Protein AF-A0A9E7KBB5-F1 (afdb_monomer_lite)

Foldseek 3Di:
DPPQFAEEEEDDPVQQVDDQDPPQLDHSVLRVLLVQLCVQLVLCVLYHYDHFFQADLVLLCVQAPSVLSVCQVPDAPVCVVVCVVLCVVQVADDQADHYPCRSSLVRRLLRLLQVLLVCLLQVVGLEYERASAPAQQDHRRHDDRNHSGNSVVSSQVSVDDAAAADEDEEDPPDPPNDQDQPPQDDDVSRLSYGGQHFHFAAELVLVLVLLLLLVVLCCVQAVDQEDEAEQAQLLDCPFPRHRYFYWLVSSLVSLLSVVVVSHRYYYYYHHTRLSLLSSLNVNVNSCSNSVHDGDQARGDGPCQVSVPDPNGSTDDTDPDDGPCDPVNSVVSSVSSSVSSVVGNYHPDDDSFNDDPDPPPDDDDPPDDDPPDDPDPQAPPLDDFAFQLLLLLLVLLLVVLVVVVVPDDDPDDDDDDDDDDDDDDDDDDDDDDDDDDDDDDDDDDDDDYDDDDDDDDDDDDDDDDDDDDDDDDDDDDDDDDDDDDDDDDDDDDDDDDDDDDDDDDDDDDDDDDDDPVPVVVVLVVVLLVVLVVLLVVQFDDAPNFTAFGFQFDDPPDPDPDDDDGNWGFNVLRSLSSLLCSLVVNSRNSVNNSVVQVVVLQDQDDLPRDGDDSRQTFRTKHWDWAADPPDNVHIHIDIGTHQQSPPDVSDHRDDDLLSVLSSLVSVLVPDDPDPVCPVVNVVSVVCNLVSLLCQQPPQKDALVVLVVLLPADAPPPDPPHPCPQRADSVLPDPCCNVLHDPAAIFGADDDHRRDGRRKHALCSGLSCLQAVSHPLRNLVRHVVSCVVCVCQALFLAAGWRIPDFQDDVRCCSNVVVDPQRYGQADSRGWHALLSLLSVCLSCLSSVNNVSSVVSLVSCSVPCVVVQNWRIAGDSRSPGRGPPTDGRGNSSSSSSSNSVSCSVPVVSSVSSGDDHDPVSVVVVVVVVVPDPPPPPDDDDDDDDDDD

Radius of gyration: 37.81 Å; chains: 1; bounding box: 93×100×118 Å

InterPro domains:
  IPR000286 Histone deacetylase HDAC [PR01270] (133-156)
  IPR000286 Histone deacetylase HDAC [PR01270] (224-234)
  IPR003084 Class I/II Histone deacetylase HDAC [PR01271] (26-43)
  IPR003084 Class I/II Histone deacetylase HDAC [PR01271] (59-77)
  IPR003084 Class I/II Histone deacetylase HDAC [PR01271] (90-107)
  IPR003084 Class I/II Histone deacetylase HDAC [PR01271] (111-131)
  IPR003084 Class I/II Histone deacetylase HDAC [PR01271] (152-168)
  IPR008928 Six-hairpin glycosidase superfamily [SSF48208] (530-896)
  IPR012341 Six-hairpin glycosidase-like superfamily [G3DSA:1.50.10.10] (630-899)
  IPR023696 Ureohydrolase domain superfamily [SSF52768] (6-343)
  IPR023801 Histone deacetylase domain [PF00850] (161-287)
  IPR024746 Glycosyl hydrolase family 100 [PF12899] (530-655)
  IPR024746 Glycosyl hydrolase family 100 [PF12899] (656-903)
  IPR024746 Glycosyl hydrolase family 100 [PTHR31916] (656-925)
  IPR037138 Histone deacetylase domain superfamily [G3DSA:3.40.800.20] (4-161)
  IPR037138 Histone deacetylase domain superfamily [G3DSA:3.40.800.20] (162-355)

pLDDT: mean 76.22, std 25.2, range [20.58, 98.56]

Organism: NCBI:txid320322

Structure (mmCIF, N/CA/C/O backbone):
data_AF-A0A9E7KBB5-F1
#
_entry.id   AF-A0A9E7KBB5-F1
#
loop_
_atom_site.group_PDB
_atom_site.id
_atom_site.type_symbol
_atom_site.label_atom_id
_atom_site.label_alt_id
_atom_site.label_comp_id
_atom_site.label_asym_id
_atom_site.label_entity_id
_atom_site.label_seq_id
_atom_site.pdbx_PDB_ins_code
_atom_site.Cartn_x
_atom_site.Cartn_y
_atom_site.Cartn_z
_atom_site.occupancy
_atom_site.B_iso_or_equiv
_atom_site.auth_seq_id
_atom_site.auth_comp_id
_atom_site.auth_asym_id
_atom_site.auth_atom_id
_atom_site.pdbx_PDB_model_num
ATOM 1 N N . MET A 1 1 ? -43.439 -5.835 3.119 1.00 37.53 1 MET A N 1
ATOM 2 C CA . MET A 1 1 ? -42.704 -5.397 4.324 1.00 37.53 1 MET A CA 1
ATOM 3 C C . MET A 1 1 ? -41.315 -4.990 3.864 1.00 37.53 1 MET A C 1
ATOM 5 O O . MET A 1 1 ? -40.821 -5.676 2.973 1.00 37.53 1 MET A O 1
ATOM 9 N N . PRO A 1 2 ? -40.725 -3.891 4.362 1.00 42.31 2 PRO A N 1
ATOM 10 C CA . PRO A 1 2 ? -39.313 -3.614 4.100 1.00 42.31 2 PRO A CA 1
ATOM 11 C C . PRO A 1 2 ? -38.462 -4.814 4.562 1.00 42.31 2 PRO A C 1
ATOM 13 O O . PRO A 1 2 ? -38.884 -5.514 5.491 1.00 42.31 2 PRO A O 1
ATOM 16 N N . PRO A 1 3 ? -37.332 -5.109 3.895 1.00 58.06 3 PRO A N 1
ATOM 17 C CA . PRO A 1 3 ? -36.433 -6.166 4.340 1.00 58.06 3 PRO A CA 1
ATOM 18 C C . PRO A 1 3 ? -35.999 -5.882 5.781 1.00 58.06 3 PRO A C 1
ATOM 20 O O . PRO A 1 3 ? -35.764 -4.735 6.155 1.00 58.06 3 PRO A O 1
ATOM 23 N N . LYS A 1 4 ? -35.976 -6.926 6.612 1.00 71.31 4 LYS A N 1
ATOM 24 C CA . LYS A 1 4 ? -35.538 -6.819 8.003 1.00 71.31 4 LYS A CA 1
ATOM 25 C C . LYS A 1 4 ? -34.036 -6.525 8.006 1.00 71.31 4 LYS A C 1
ATOM 27 O O . LYS A 1 4 ? -33.297 -7.265 7.362 1.00 71.31 4 LYS A O 1
ATOM 32 N N . GLU A 1 5 ? -33.618 -5.473 8.707 1.00 82.62 5 GLU A N 1
ATOM 33 C CA . GLU A 1 5 ? -32.204 -5.095 8.826 1.00 82.62 5 GLU A CA 1
ATOM 34 C C . GLU A 1 5 ? -31.379 -6.263 9.386 1.00 82.62 5 GLU A C 1
ATOM 36 O O . GLU A 1 5 ? -31.786 -6.939 10.341 1.00 82.62 5 GLU A O 1
ATOM 41 N N . ARG A 1 6 ? -30.214 -6.505 8.785 1.00 91.75 6 ARG A N 1
ATOM 42 C CA . ARG A 1 6 ? -29.231 -7.494 9.232 1.00 91.75 6 ARG A CA 1
ATOM 43 C C . ARG A 1 6 ? -28.315 -6.836 10.249 1.00 91.75 6 ARG A C 1
ATOM 45 O O . ARG A 1 6 ? -27.577 -5.909 9.917 1.00 91.75 6 ARG A O 1
ATOM 52 N N . ILE A 1 7 ? -28.365 -7.327 11.482 1.00 96.00 7 ILE A N 1
ATOM 53 C CA . ILE A 1 7 ? -27.642 -6.745 12.612 1.00 96.00 7 ILE A CA 1
ATOM 54 C C . ILE A 1 7 ? -26.597 -7.749 13.090 1.00 96.00 7 ILE A C 1
ATOM 56 O O . ILE A 1 7 ? -26.950 -8.873 13.447 1.00 96.00 7 ILE A O 1
ATOM 60 N N . ALA A 1 8 ? -25.330 -7.341 13.092 1.00 96.38 8 ALA A N 1
ATOM 61 C CA . ALA A 1 8 ? -24.208 -8.111 13.621 1.00 96.38 8 ALA A CA 1
ATOM 62 C C . ALA A 1 8 ? -23.787 -7.563 14.992 1.00 96.38 8 ALA A C 1
ATOM 64 O O . ALA A 1 8 ? -23.705 -6.351 15.183 1.00 96.38 8 ALA A O 1
ATOM 65 N N . TYR A 1 9 ? -23.505 -8.445 15.945 1.00 97.50 9 TYR A N 1
ATOM 66 C CA . TYR A 1 9 ? -23.116 -8.105 17.310 1.00 97.50 9 TYR A CA 1
ATOM 67 C C . TYR A 1 9 ? -21.833 -8.843 17.693 1.00 97.50 9 TYR A C 1
ATOM 69 O O . TYR A 1 9 ? -21.795 -10.071 17.676 1.00 97.50 9 TYR A O 1
ATOM 77 N N . PHE A 1 10 ? -20.791 -8.096 18.051 1.00 97.25 10 PHE A N 1
ATOM 78 C CA . PHE A 1 10 ? -19.466 -8.623 18.361 1.00 97.25 10 PHE A CA 1
ATOM 79 C C . PHE A 1 10 ? -19.230 -8.673 19.866 1.00 97.25 10 PHE A C 1
ATOM 81 O O . PHE A 1 10 ? -19.381 -7.667 20.566 1.00 97.25 10 PHE A O 1
ATOM 88 N N . TYR A 1 11 ? -18.847 -9.846 20.366 1.00 96.38 11 TYR A N 1
ATOM 89 C CA . TYR A 1 11 ? -18.532 -10.050 21.775 1.00 96.38 11 TYR A CA 1
ATOM 90 C C . TYR A 1 11 ? -17.552 -11.207 21.974 1.00 96.38 11 TYR A C 1
ATOM 92 O O . TYR A 1 11 ? -17.706 -12.276 21.388 1.00 96.38 11 TYR A O 1
ATOM 100 N N . ASP A 1 12 ? -16.576 -10.998 22.851 1.00 94.56 12 ASP A N 1
ATOM 101 C CA . ASP A 1 12 ? -15.684 -12.035 23.365 1.00 94.56 12 ASP A CA 1
ATOM 102 C C . ASP A 1 12 ? -15.813 -12.064 24.894 1.00 94.56 12 ASP A C 1
ATOM 104 O O . ASP A 1 12 ? -15.857 -11.007 25.526 1.00 94.56 12 ASP A O 1
ATOM 108 N N . GLY A 1 13 ? -15.884 -13.252 25.495 1.00 89.31 13 GLY A N 1
ATOM 109 C CA . GLY A 1 13 ? -16.026 -13.407 26.945 1.00 89.31 13 GLY A CA 1
ATOM 110 C C . GLY A 1 13 ? -14.827 -12.884 27.743 1.00 89.31 13 GLY A C 1
ATOM 111 O O . GLY A 1 13 ? -14.995 -12.442 28.883 1.00 89.31 13 GLY A O 1
ATOM 112 N N . ASP A 1 14 ? -13.637 -12.861 27.143 1.00 90.06 14 ASP A N 1
ATOM 113 C CA . ASP A 1 14 ? -12.393 -12.524 27.837 1.00 90.06 14 ASP A CA 1
ATOM 114 C C . ASP A 1 14 ? -12.280 -11.024 28.155 1.00 90.06 14 ASP A C 1
ATOM 116 O O . ASP A 1 14 ? -11.625 -10.640 29.128 1.00 90.06 14 ASP A O 1
ATOM 120 N N . VAL A 1 15 ? -12.998 -10.154 27.428 1.00 88.00 15 VAL A N 1
ATOM 121 C CA . VAL A 1 15 ? -12.936 -8.691 27.637 1.00 88.00 15 VAL A CA 1
ATOM 122 C C . VAL A 1 15 ? -13.372 -8.262 29.034 1.00 88.00 15 VAL A C 1
ATOM 124 O O . VAL A 1 15 ? -12.889 -7.254 29.544 1.00 88.00 15 VAL A O 1
ATOM 127 N N . GLY A 1 16 ? -14.285 -8.996 29.672 1.00 84.31 16 GLY A N 1
ATOM 128 C CA . GLY A 1 16 ? -14.773 -8.642 31.005 1.00 84.31 16 GLY A CA 1
ATOM 129 C C . GLY A 1 16 ? -13.904 -9.138 32.151 1.00 84.31 16 GLY A C 1
ATOM 130 O O . GLY A 1 16 ? -14.111 -8.688 33.281 1.00 84.31 16 GLY A O 1
ATOM 131 N N . ASN A 1 17 ? -12.937 -10.014 31.869 1.00 86.25 17 ASN A N 1
ATOM 132 C CA . ASN A 1 17 ? -11.980 -10.534 32.851 1.00 86.25 17 ASN A CA 1
ATOM 133 C C . ASN A 1 17 ? -10.825 -9.554 33.104 1.00 86.25 17 ASN A C 1
ATOM 135 O O . ASN A 1 17 ? -10.063 -9.705 34.059 1.00 86.25 17 ASN A O 1
ATOM 139 N N . VAL A 1 18 ? -10.716 -8.518 32.272 1.00 88.62 18 VAL A N 1
ATOM 140 C CA . VAL A 1 18 ? -9.661 -7.514 32.344 1.00 88.62 18 VAL A CA 1
ATOM 141 C C . VAL A 1 18 ? -9.863 -6.569 33.526 1.00 88.62 18 VAL A C 1
ATOM 143 O O . VAL A 1 18 ? -10.931 -5.982 33.730 1.00 88.62 18 VAL A O 1
ATOM 146 N N . TYR A 1 19 ? -8.786 -6.363 34.284 1.00 90.75 19 TYR A N 1
ATOM 147 C CA . TYR A 1 19 ? -8.773 -5.520 35.470 1.00 90.75 19 TYR A CA 1
ATOM 148 C C . TYR A 1 19 ? -7.683 -4.448 35.388 1.00 90.75 19 TYR A C 1
ATOM 150 O O . TYR A 1 19 ? -6.504 -4.728 35.570 1.00 90.75 19 TYR A O 1
ATOM 158 N N . PHE A 1 20 ? -8.100 -3.193 35.202 1.00 89.12 20 PHE A N 1
ATOM 159 C CA . PHE A 1 20 ? -7.201 -2.033 35.091 1.00 89.12 20 PHE A CA 1
ATOM 160 C C . PHE A 1 20 ? -6.469 -1.677 36.397 1.00 89.12 20 PHE A C 1
ATOM 162 O O . PHE A 1 20 ? -5.560 -0.858 36.389 1.00 89.12 20 PHE A O 1
ATOM 169 N N . GLY A 1 21 ? -6.871 -2.250 37.534 1.00 86.75 21 GLY A N 1
ATOM 170 C CA . GLY A 1 21 ? -6.242 -1.985 38.825 1.00 86.75 21 GLY A CA 1
ATOM 171 C C . GLY A 1 21 ? -7.197 -1.477 39.912 1.00 86.75 21 GLY A C 1
ATOM 172 O O . GLY A 1 21 ? -8.377 -1.175 39.658 1.00 86.75 21 GLY A O 1
ATOM 173 N N . PRO A 1 22 ? -6.698 -1.415 41.162 1.00 82.94 22 PRO A N 1
ATOM 174 C CA . PRO A 1 22 ? -7.456 -0.932 42.312 1.00 82.94 22 PRO A CA 1
ATOM 175 C C . PRO A 1 22 ? -7.859 0.528 42.118 1.00 82.94 22 PRO A C 1
ATOM 177 O O . PRO A 1 22 ? -7.070 1.343 41.661 1.00 82.94 22 PRO A O 1
ATOM 180 N N . ASN A 1 23 ? -9.111 0.852 42.451 1.00 83.75 23 ASN A N 1
ATOM 181 C CA . ASN A 1 23 ? -9.705 2.194 42.338 1.00 83.75 23 ASN A CA 1
ATOM 182 C C . ASN A 1 23 ? -9.757 2.812 40.923 1.00 83.75 23 ASN A C 1
ATOM 184 O O . ASN A 1 23 ? -10.373 3.861 40.764 1.00 83.75 23 ASN A O 1
ATOM 188 N N . HIS A 1 24 ? -9.215 2.152 39.892 1.00 90.88 24 HIS A N 1
ATOM 189 C CA . HIS A 1 24 ? -9.270 2.649 38.517 1.00 90.88 24 HIS A CA 1
ATOM 190 C C . HIS A 1 24 ? -10.725 2.714 38.000 1.00 90.88 24 HIS A C 1
ATOM 192 O O . HIS A 1 24 ? -11.457 1.728 38.168 1.00 90.88 24 HIS A O 1
ATOM 198 N N . PRO A 1 25 ? -11.169 3.822 37.376 1.00 89.19 25 PRO A N 1
ATOM 199 C CA . PRO A 1 25 ? -12.571 4.028 37.001 1.00 89.19 25 PRO A CA 1
ATOM 200 C C . PRO A 1 25 ? -13.024 3.152 35.826 1.00 89.19 25 PRO A C 1
ATOM 202 O O . PRO A 1 25 ? -14.161 2.682 35.828 1.00 89.19 25 PRO A O 1
ATOM 205 N N . MET A 1 26 ? -12.149 2.879 34.850 1.00 91.38 26 MET A N 1
ATOM 206 C CA . MET A 1 26 ? -12.456 1.965 33.742 1.00 91.38 26 MET A CA 1
ATOM 207 C C . MET A 1 26 ? -12.598 0.529 34.256 1.00 91.38 26 MET A C 1
ATOM 209 O O . MET A 1 26 ? -11.646 -0.038 34.797 1.00 91.38 26 MET A O 1
ATOM 213 N N . LYS A 1 27 ? -13.789 -0.056 34.079 1.00 93.56 27 LYS A N 1
ATOM 214 C CA . LYS A 1 27 ? -14.118 -1.436 34.469 1.00 93.56 27 LYS A CA 1
ATOM 215 C C . LYS A 1 27 ? -14.709 -2.200 33.274 1.00 93.56 27 LYS A C 1
ATOM 217 O O . LYS A 1 27 ? -15.924 -2.132 33.074 1.00 93.56 27 LYS A O 1
ATOM 222 N N . PRO A 1 28 ? -13.895 -2.955 32.510 1.00 93.31 28 PRO A N 1
ATOM 223 C CA . PRO A 1 28 ? -14.360 -3.753 31.369 1.00 93.31 28 PRO A CA 1
ATOM 224 C C . PRO A 1 28 ? -15.487 -4.744 31.692 1.00 93.31 28 PRO A C 1
ATOM 226 O O . PRO A 1 28 ? -16.299 -5.035 30.824 1.00 93.31 28 PRO A O 1
ATOM 229 N N . HIS A 1 29 ? -15.639 -5.159 32.955 1.00 93.75 29 HIS A N 1
ATOM 230 C CA . HIS A 1 29 ? -16.770 -5.965 33.438 1.00 93.75 29 HIS A CA 1
ATOM 231 C C . HIS A 1 29 ? -18.163 -5.434 33.029 1.00 93.75 29 HIS A C 1
ATOM 233 O O . HIS A 1 29 ? -19.099 -6.218 32.870 1.00 93.75 29 HIS A O 1
ATOM 239 N N . ARG A 1 30 ? -18.309 -4.120 32.788 1.00 94.56 30 ARG A N 1
ATOM 240 C CA . ARG A 1 30 ? -19.540 -3.526 32.229 1.00 94.56 30 ARG A CA 1
ATOM 241 C C . ARG A 1 30 ? -19.981 -4.181 30.908 1.00 94.56 30 ARG A C 1
ATOM 243 O O . ARG A 1 30 ? -21.175 -4.295 30.671 1.00 94.56 30 ARG A O 1
ATOM 250 N N . LEU A 1 31 ? -19.037 -4.675 30.102 1.00 95.81 31 LEU A N 1
ATOM 251 C CA . LEU A 1 31 ? -19.286 -5.382 28.842 1.00 95.81 31 LEU A CA 1
ATOM 252 C C . LEU A 1 31 ? -19.984 -6.729 29.070 1.00 95.81 31 LEU A C 1
ATOM 254 O O . LEU A 1 31 ? -20.963 -7.032 28.392 1.00 95.81 31 LEU A O 1
ATOM 258 N N . CYS A 1 32 ? -19.542 -7.504 30.067 1.00 94.56 32 CYS A N 1
ATOM 259 C CA . CYS A 1 32 ? -20.200 -8.759 30.446 1.00 94.56 32 CYS A CA 1
ATOM 260 C C . CYS A 1 32 ? -21.607 -8.524 30.989 1.00 94.56 32 CYS A C 1
ATOM 262 O O . CYS A 1 32 ? -22.522 -9.279 30.655 1.00 94.56 32 CYS A O 1
ATOM 264 N N . MET A 1 33 ? -21.792 -7.462 31.780 1.00 95.81 33 MET A N 1
ATOM 265 C CA . MET A 1 33 ? -23.111 -7.072 32.280 1.00 95.81 33 MET A CA 1
ATOM 266 C C . MET A 1 33 ? -24.066 -6.737 31.126 1.00 95.81 33 MET A C 1
ATOM 268 O O . MET A 1 33 ? -25.179 -7.258 31.098 1.00 95.81 33 MET A O 1
ATOM 272 N N . THR A 1 34 ? -23.630 -5.934 30.146 1.00 97.25 34 THR A N 1
ATOM 273 C CA . THR A 1 34 ? -24.419 -5.650 28.933 1.00 97.25 34 THR A CA 1
ATOM 274 C C . THR A 1 34 ? -24.750 -6.928 28.172 1.00 97.25 34 THR A C 1
ATOM 276 O O . THR A 1 34 ? -25.905 -7.139 27.808 1.00 97.25 34 THR A O 1
ATOM 279 N N . HIS A 1 35 ? -23.768 -7.805 27.950 1.00 96.94 35 HIS A N 1
ATOM 280 C CA . HIS A 1 35 ? -23.987 -9.049 27.215 1.00 96.94 35 HIS A CA 1
ATOM 281 C C . HIS A 1 35 ? -25.032 -9.947 27.896 1.00 96.94 35 HIS A C 1
ATOM 283 O O . HIS A 1 35 ? -25.939 -10.453 27.242 1.00 96.94 35 HIS A O 1
ATOM 289 N N . HIS A 1 36 ? -24.986 -10.076 29.223 1.00 96.31 36 HIS A N 1
ATOM 290 C CA . HIS A 1 36 ? -25.963 -10.878 29.966 1.00 96.31 36 HIS A CA 1
ATOM 291 C C . HIS A 1 36 ? -27.372 -10.290 29.932 1.00 96.31 36 HIS A C 1
ATOM 293 O O . HIS A 1 36 ? -28.338 -11.048 29.872 1.00 96.31 36 HIS A O 1
ATOM 299 N N . LEU A 1 37 ? -27.507 -8.962 29.916 1.00 97.31 37 LEU A N 1
ATOM 300 C CA . LEU A 1 37 ? -28.799 -8.317 29.690 1.00 97.31 37 LEU A CA 1
ATOM 301 C C . LEU A 1 37 ? -29.304 -8.558 28.261 1.00 97.31 37 LEU A C 1
ATOM 303 O O . LEU A 1 37 ? -30.464 -8.910 28.064 1.00 97.31 37 LEU A O 1
ATOM 307 N N . VAL A 1 38 ? -28.436 -8.447 27.254 1.00 97.12 38 VAL A N 1
ATOM 308 C CA . VAL A 1 38 ? -28.761 -8.786 25.858 1.00 97.12 38 VAL A CA 1
ATOM 309 C C . VAL A 1 38 ? -29.269 -10.230 25.734 1.00 97.12 38 VAL A C 1
ATOM 311 O O . VAL A 1 38 ? -30.244 -10.489 25.015 1.00 97.12 38 VAL A O 1
ATOM 314 N N . LEU A 1 39 ? -28.651 -11.168 26.456 1.00 96.19 39 LEU A N 1
ATOM 315 C CA . LEU A 1 39 ? -29.091 -12.560 26.526 1.00 96.19 39 LEU A CA 1
ATOM 316 C C . LEU A 1 39 ? -30.441 -12.703 27.243 1.00 96.19 39 LEU A C 1
ATOM 318 O O . LEU A 1 39 ? -31.354 -13.335 26.703 1.00 96.19 39 LEU A O 1
ATOM 322 N N . SER A 1 40 ? -30.594 -12.101 28.424 1.00 95.69 40 SER A N 1
ATOM 323 C CA . SER A 1 40 ? -31.774 -12.272 29.282 1.00 95.69 40 SER A CA 1
ATOM 324 C C . SER A 1 40 ? -33.036 -11.617 28.710 1.00 95.69 40 SER A C 1
ATOM 326 O O . SER A 1 40 ? -34.124 -12.183 28.812 1.00 95.69 40 SER A O 1
ATOM 328 N N . TYR A 1 41 ? -32.895 -10.497 27.997 1.00 97.00 41 TYR A N 1
ATOM 329 C CA . TYR A 1 41 ? -33.974 -9.881 27.216 1.00 97.00 41 TYR A CA 1
ATOM 330 C C . TYR A 1 41 ? -34.272 -10.608 25.894 1.00 97.00 41 TYR A C 1
ATOM 332 O O . TYR A 1 41 ? -35.206 -10.243 25.178 1.00 97.00 41 TYR A O 1
ATOM 340 N N . GLY A 1 42 ? -33.492 -11.632 25.534 1.00 95.75 42 GLY A N 1
ATOM 341 C CA . GLY A 1 42 ? -33.670 -12.381 24.291 1.00 95.75 42 GLY A CA 1
ATOM 342 C C . GLY A 1 42 ? -33.332 -11.586 23.027 1.00 95.75 42 GLY A C 1
ATOM 343 O O . GLY A 1 42 ? -33.727 -11.996 21.935 1.00 95.75 42 GLY A O 1
ATOM 344 N N . LEU A 1 43 ? -32.605 -10.469 23.154 1.00 96.19 43 LEU A N 1
ATOM 345 C CA . LEU A 1 43 ? -32.199 -9.621 22.028 1.00 96.19 43 LEU A CA 1
ATOM 346 C C . LEU A 1 43 ? -31.263 -10.360 21.073 1.00 96.19 43 LEU A C 1
ATOM 348 O O . LEU A 1 43 ? -31.375 -10.205 19.860 1.00 96.19 43 LEU A O 1
ATOM 352 N N . TYR A 1 44 ? -30.418 -11.239 21.610 1.00 94.50 44 TYR A N 1
ATOM 353 C CA . TYR A 1 44 ? -29.513 -12.085 20.833 1.00 94.50 44 TYR A CA 1
ATOM 354 C C . TYR A 1 44 ? -30.211 -12.930 19.758 1.00 94.50 44 TYR A C 1
ATOM 356 O O . TYR A 1 44 ? -29.619 -13.245 18.739 1.00 94.50 44 TYR A O 1
ATOM 364 N N . LYS A 1 45 ? -31.496 -13.263 19.942 1.00 93.94 45 LYS A N 1
ATOM 365 C CA . LYS A 1 45 ? -32.285 -14.033 18.965 1.00 93.94 45 LYS A CA 1
ATOM 366 C C . LYS A 1 45 ? -32.651 -13.222 17.718 1.00 93.94 45 LYS A C 1
ATOM 368 O O . LYS A 1 45 ? -33.228 -13.768 16.781 1.00 93.94 45 LYS A O 1
ATOM 373 N N . LYS A 1 46 ? -32.416 -11.907 17.737 1.00 94.06 46 LYS A N 1
ATOM 374 C CA . LYS A 1 46 ? -32.786 -10.965 16.673 1.00 94.06 46 LYS A CA 1
ATOM 375 C C . LYS A 1 46 ? -31.580 -10.442 15.886 1.00 94.06 46 LYS A C 1
ATOM 377 O O . LYS A 1 46 ? -31.792 -9.640 14.984 1.00 94.06 46 LYS A O 1
ATOM 382 N N . MET A 1 47 ? -30.370 -10.889 16.212 1.00 95.50 47 MET A N 1
ATOM 383 C CA . MET A 1 47 ? -29.115 -10.461 15.594 1.00 95.50 47 MET A CA 1
ATOM 384 C C . MET A 1 47 ? -28.152 -11.639 15.460 1.00 95.50 47 MET A C 1
ATOM 386 O O . MET A 1 47 ? -28.311 -12.659 16.126 1.00 95.50 47 MET A O 1
ATOM 390 N N . GLU A 1 48 ? -27.157 -11.496 14.598 1.00 94.50 48 GLU A N 1
ATOM 391 C CA . GLU A 1 48 ? -26.081 -12.469 14.442 1.00 94.50 48 GLU A CA 1
ATOM 392 C C . GLU A 1 48 ? -24.958 -12.141 15.426 1.00 94.50 48 GLU A C 1
ATOM 394 O O . GLU A 1 48 ? -24.456 -11.017 15.440 1.00 94.50 48 GLU A O 1
ATOM 399 N N . ILE A 1 49 ? -24.577 -13.105 16.264 1.00 94.50 49 ILE A N 1
ATOM 400 C CA . ILE A 1 49 ? -23.499 -12.926 17.240 1.00 94.50 49 ILE A CA 1
ATOM 401 C C . ILE A 1 49 ? -22.202 -13.470 16.659 1.00 94.50 49 ILE A C 1
ATOM 403 O O . ILE A 1 49 ? -22.161 -14.611 16.205 1.00 94.50 49 ILE A O 1
ATOM 407 N N . TYR A 1 50 ? -21.145 -12.675 16.751 1.00 93.62 50 TYR A N 1
ATOM 408 C CA . TYR A 1 50 ? -19.805 -13.037 16.325 1.00 93.62 50 TYR A CA 1
ATOM 409 C C . TYR A 1 50 ? -18.830 -12.909 17.488 1.00 93.62 50 TYR A C 1
ATOM 411 O O . TYR A 1 50 ? -18.855 -11.929 18.239 1.00 93.62 50 TYR A O 1
ATOM 419 N N . ARG A 1 51 ? -17.932 -13.887 17.599 1.00 93.06 51 ARG A N 1
ATOM 420 C CA . ARG A 1 51 ? -16.704 -13.719 18.369 1.00 93.06 51 ARG A CA 1
ATOM 421 C C . ARG A 1 51 ? -15.697 -12.991 17.469 1.00 93.06 51 ARG A C 1
ATOM 423 O O . ARG A 1 51 ? -15.440 -13.494 16.376 1.00 93.06 51 ARG A O 1
ATOM 430 N N . PRO A 1 52 ? -15.181 -11.815 17.861 1.00 91.75 52 PRO A N 1
ATOM 431 C CA . PRO A 1 52 ? -14.230 -11.080 17.035 1.00 91.75 52 PRO A CA 1
ATOM 432 C C . PRO A 1 52 ? -12.901 -11.832 16.929 1.00 91.75 52 PRO A C 1
ATOM 434 O O . PRO A 1 52 ? -12.484 -12.493 17.886 1.00 91.75 52 PRO A O 1
ATOM 437 N N . HIS A 1 53 ? -12.204 -11.697 15.799 1.00 90.38 53 HIS A N 1
ATOM 438 C CA . HIS A 1 53 ? -10.805 -12.127 15.756 1.00 90.38 53 HIS A CA 1
ATOM 439 C C . HIS A 1 53 ? -9.950 -11.229 16.663 1.00 90.38 53 HIS A C 1
ATOM 441 O O . HIS A 1 53 ? -10.282 -10.075 16.943 1.00 90.38 53 HIS A O 1
ATOM 447 N N . LYS A 1 54 ? -8.810 -11.753 17.117 1.00 94.44 54 LYS A N 1
ATOM 448 C CA . LYS A 1 54 ? -7.790 -10.944 17.790 1.00 94.44 54 LYS A CA 1
ATOM 449 C C . LYS A 1 54 ? -6.992 -10.212 16.715 1.00 94.44 54 LYS A C 1
ATOM 451 O O . LYS A 1 54 ? -6.259 -10.864 15.976 1.00 94.44 54 LYS A O 1
ATOM 456 N N . ALA A 1 55 ? -7.121 -8.886 16.641 1.00 90.38 55 ALA A N 1
ATOM 457 C CA . ALA A 1 55 ? -6.416 -8.085 15.640 1.00 90.38 55 ALA A CA 1
ATOM 458 C C . ALA A 1 55 ? -4.904 -8.351 15.669 1.00 90.38 55 ALA A C 1
ATOM 460 O O . ALA A 1 55 ? -4.270 -8.337 16.732 1.00 90.38 55 ALA A O 1
ATOM 461 N N . TYR A 1 56 ? -4.311 -8.584 14.505 1.00 85.56 56 TYR A N 1
ATOM 462 C CA . TYR A 1 56 ? -2.880 -8.830 14.380 1.00 85.56 56 TYR A CA 1
ATOM 463 C C . TYR A 1 56 ? -2.086 -7.527 14.573 1.00 85.56 56 TYR A C 1
ATOM 465 O O . TYR A 1 56 ? -2.561 -6.454 14.195 1.00 85.56 56 TYR A O 1
ATOM 473 N N . PRO A 1 57 ? -0.834 -7.579 15.074 1.00 89.12 57 PRO A N 1
ATOM 474 C CA . PRO A 1 57 ? 0.003 -6.384 15.229 1.00 89.12 57 PRO A CA 1
ATOM 475 C C . PRO A 1 57 ? 0.118 -5.533 13.952 1.00 89.12 57 PRO A C 1
ATOM 477 O O . PRO A 1 57 ? 0.143 -4.306 14.023 1.00 89.12 57 PRO A O 1
ATOM 480 N N . VAL A 1 58 ? 0.127 -6.175 12.777 1.00 80.06 58 VAL A N 1
ATOM 481 C CA . VAL A 1 58 ? 0.161 -5.496 11.471 1.00 80.06 58 VAL A CA 1
ATOM 482 C C . VAL A 1 58 ? -1.109 -4.691 11.179 1.00 80.06 58 VAL A C 1
ATOM 484 O O . VAL A 1 58 ? -1.023 -3.619 10.586 1.00 80.06 58 VAL A O 1
ATOM 487 N N . GLU A 1 59 ? -2.276 -5.161 11.625 1.00 79.19 59 GLU A N 1
ATOM 488 C CA . GLU A 1 59 ? -3.545 -4.442 11.476 1.00 79.19 59 GLU A CA 1
ATOM 489 C C . GLU A 1 59 ? -3.574 -3.222 12.397 1.00 79.19 59 GLU A C 1
ATOM 491 O O . GLU A 1 59 ? -3.918 -2.125 11.967 1.00 79.19 59 GLU A O 1
ATOM 496 N N . LEU A 1 60 ? -3.102 -3.373 13.638 1.00 88.19 60 LEU A N 1
ATOM 497 C CA . LEU A 1 60 ? -2.980 -2.259 14.585 1.00 88.19 60 LEU A CA 1
ATOM 498 C C . LEU A 1 60 ? -2.004 -1.179 14.078 1.00 88.19 60 LEU A C 1
ATOM 500 O O . LEU A 1 60 ? -2.249 0.023 14.233 1.00 88.19 60 LEU A O 1
ATOM 504 N N . ALA A 1 61 ? -0.915 -1.603 13.431 1.00 90.06 61 ALA A N 1
ATOM 505 C CA . ALA A 1 61 ? 0.119 -0.732 12.876 1.00 90.06 61 ALA A CA 1
ATOM 506 C C . ALA A 1 61 ? -0.293 0.005 11.584 1.00 90.06 61 ALA A C 1
ATOM 508 O O . ALA A 1 61 ? 0.477 0.825 11.081 1.00 90.06 61 ALA A O 1
ATOM 509 N N . GLN A 1 62 ? -1.501 -0.226 11.052 1.00 77.44 62 GLN A N 1
ATOM 510 C CA . GLN A 1 62 ? -2.021 0.578 9.937 1.00 77.44 62 GLN A CA 1
ATOM 511 C C . GLN A 1 62 ? -2.197 2.052 10.331 1.00 77.44 62 GLN A C 1
ATOM 513 O O . GLN A 1 62 ? -1.946 2.952 9.527 1.00 77.44 62 GLN A O 1
ATOM 518 N N . PHE A 1 63 ? -2.581 2.311 11.586 1.00 89.19 63 PHE A N 1
ATOM 519 C CA . PHE A 1 63 ? -2.622 3.658 12.156 1.00 89.19 63 PHE A CA 1
ATOM 520 C C . PHE A 1 63 ? -1.477 3.907 13.134 1.00 89.19 63 PHE A C 1
ATOM 522 O O . PHE A 1 63 ? -0.798 4.936 13.033 1.00 89.19 63 PHE A O 1
ATOM 529 N N . HIS A 1 64 ? -1.282 2.996 14.088 1.00 91.00 64 HIS A N 1
ATOM 530 C CA . HIS A 1 64 ? -0.318 3.176 15.165 1.00 91.00 64 HIS A CA 1
ATOM 531 C C . HIS A 1 64 ? 1.118 2.999 14.680 1.00 91.00 64 HIS A C 1
ATOM 533 O O . HIS A 1 64 ? 1.383 2.303 13.703 1.00 91.00 64 HIS A O 1
ATOM 539 N N . SER A 1 65 ? 2.077 3.633 15.353 1.00 90.50 65 SER A N 1
ATOM 540 C CA . SER A 1 65 ? 3.481 3.382 15.039 1.00 90.50 65 SER A CA 1
ATOM 541 C C . SER A 1 65 ? 3.872 1.957 15.444 1.00 90.50 65 SER A C 1
ATOM 543 O O . SER A 1 65 ? 3.504 1.480 16.516 1.00 90.50 65 SER A O 1
ATOM 545 N N . ALA A 1 66 ? 4.610 1.267 14.571 1.00 89.44 66 ALA A N 1
ATOM 546 C CA . ALA A 1 66 ? 4.973 -0.134 14.783 1.00 89.44 66 ALA A CA 1
ATOM 547 C C . ALA A 1 66 ? 5.760 -0.351 16.090 1.00 89.44 66 ALA A C 1
ATOM 549 O O . ALA A 1 66 ? 5.553 -1.349 16.771 1.00 89.44 66 ALA A O 1
ATOM 550 N N . ASP A 1 67 ? 6.597 0.617 16.484 1.00 91.81 67 ASP A N 1
ATOM 551 C CA . ASP A 1 67 ? 7.339 0.606 17.751 1.00 91.81 67 ASP A CA 1
ATOM 552 C C . ASP A 1 67 ? 6.432 0.689 18.990 1.00 91.81 67 ASP A C 1
ATOM 554 O O . ASP A 1 67 ? 6.738 0.088 20.019 1.00 91.81 67 ASP A O 1
ATOM 558 N N . TYR A 1 68 ? 5.305 1.399 18.897 1.00 95.56 68 TYR A N 1
ATOM 559 C CA . TYR A 1 68 ? 4.312 1.488 19.964 1.00 95.56 68 TYR A CA 1
ATOM 560 C C . TYR A 1 68 ? 3.503 0.190 20.091 1.00 95.56 68 TYR A C 1
ATOM 562 O O . TYR A 1 68 ? 3.318 -0.306 21.201 1.00 95.56 68 TYR A O 1
ATOM 570 N N . VAL A 1 69 ? 3.071 -0.397 18.968 1.00 94.56 69 VAL A N 1
ATOM 571 C CA . VAL A 1 69 ? 2.346 -1.683 18.961 1.00 94.56 69 VAL A CA 1
ATOM 572 C C . VAL A 1 69 ? 3.225 -2.808 19.506 1.00 94.56 69 VAL A C 1
ATOM 574 O O . VAL A 1 69 ? 2.777 -3.572 20.357 1.00 94.56 69 VAL A O 1
ATOM 577 N N . GLU A 1 70 ? 4.487 -2.871 19.079 1.00 93.25 70 GLU A N 1
ATOM 578 C CA . GLU A 1 70 ? 5.459 -3.848 19.580 1.00 93.25 70 GLU A CA 1
ATOM 579 C C . GLU A 1 70 ? 5.719 -3.672 21.082 1.00 93.25 70 GLU A C 1
ATOM 581 O O . GLU A 1 70 ? 5.792 -4.642 21.836 1.00 93.25 70 GLU A O 1
ATOM 586 N N . PHE A 1 71 ? 5.801 -2.426 21.556 1.00 95.38 71 PHE A N 1
ATOM 587 C CA . PHE A 1 71 ? 5.906 -2.152 22.985 1.00 95.38 71 PHE A CA 1
ATOM 588 C C . PHE A 1 71 ? 4.688 -2.674 23.759 1.00 95.38 71 PHE A C 1
ATOM 590 O O . PHE A 1 71 ? 4.864 -3.369 24.760 1.00 95.38 71 PHE A O 1
ATOM 597 N N . LEU A 1 72 ? 3.465 -2.400 23.288 1.00 95.38 72 LEU A N 1
ATOM 598 C CA . LEU A 1 72 ? 2.251 -2.933 23.911 1.00 95.38 72 LEU A CA 1
ATOM 599 C C . LEU A 1 72 ? 2.217 -4.467 23.887 1.00 95.38 72 LEU A C 1
ATOM 601 O O . LEU A 1 72 ? 1.697 -5.065 24.823 1.00 95.38 72 LEU A O 1
ATOM 605 N N . HIS A 1 73 ? 2.782 -5.101 22.856 1.00 93.56 73 HIS A N 1
ATOM 606 C CA . HIS A 1 73 ? 2.875 -6.558 22.751 1.00 93.56 73 HIS A CA 1
ATOM 607 C C . HIS A 1 73 ? 3.817 -7.169 23.800 1.00 93.56 73 HIS A C 1
ATOM 609 O O . HIS A 1 73 ? 3.557 -8.250 24.323 1.00 93.56 73 HIS A O 1
ATOM 615 N N . ARG A 1 74 ? 4.902 -6.464 24.142 1.00 92.12 74 ARG A N 1
ATOM 616 C CA . ARG A 1 74 ? 5.948 -6.937 25.067 1.00 92.12 74 ARG A CA 1
ATOM 617 C C . ARG A 1 74 ? 5.719 -6.552 26.530 1.00 92.12 74 ARG A C 1
ATOM 619 O O . ARG A 1 74 ? 6.305 -7.168 27.430 1.00 92.12 74 ARG A O 1
ATOM 626 N N . ILE A 1 75 ? 4.953 -5.493 26.785 1.00 93.56 75 ILE A N 1
ATOM 627 C CA . ILE A 1 75 ? 4.772 -4.950 28.131 1.00 93.56 75 ILE A CA 1
ATOM 628 C C . ILE A 1 75 ? 3.846 -5.845 28.962 1.00 93.56 75 ILE A C 1
ATOM 630 O O . ILE A 1 75 ? 2.756 -6.225 28.547 1.00 93.56 75 ILE A O 1
ATOM 634 N N . SER A 1 76 ? 4.281 -6.166 30.177 1.00 93.31 76 SER A N 1
ATOM 635 C CA . SER A 1 76 ? 3.500 -6.903 31.171 1.00 93.31 76 SER A CA 1
ATOM 636 C C . SER A 1 76 ? 3.758 -6.320 32.560 1.00 93.31 76 SER A C 1
ATOM 638 O O . SER A 1 76 ? 4.782 -5.651 32.759 1.00 93.31 76 SER A O 1
ATOM 640 N N . PRO A 1 77 ? 2.904 -6.599 33.559 1.00 92.56 77 PRO A N 1
ATOM 641 C CA . PRO A 1 77 ? 3.154 -6.160 34.929 1.00 92.56 77 PRO A CA 1
ATOM 642 C C . PRO A 1 77 ? 4.517 -6.613 35.472 1.00 92.56 77 PRO A C 1
ATOM 644 O O . PRO A 1 77 ? 5.149 -5.877 36.231 1.00 92.56 77 PRO A O 1
ATOM 647 N N . ASN A 1 78 ? 5.000 -7.781 35.035 1.00 92.31 78 ASN A N 1
ATOM 648 C CA . ASN A 1 78 ? 6.294 -8.335 35.433 1.00 92.31 78 ASN A CA 1
ATOM 649 C C . ASN A 1 78 ? 7.473 -7.636 34.754 1.00 92.31 78 ASN A C 1
ATOM 651 O O . ASN A 1 78 ? 8.537 -7.518 35.354 1.00 92.31 78 ASN A O 1
ATOM 655 N N . THR A 1 79 ? 7.302 -7.154 33.524 1.00 91.44 79 THR A N 1
ATOM 656 C CA . THR A 1 79 ? 8.382 -6.548 32.734 1.00 91.44 79 THR A CA 1
ATOM 657 C C . THR A 1 79 ? 8.400 -5.022 32.796 1.00 91.44 79 THR A C 1
ATOM 659 O O . THR A 1 79 ? 9.409 -4.428 32.434 1.00 91.44 79 THR A O 1
ATOM 662 N N . GLN A 1 80 ? 7.352 -4.371 33.316 1.00 90.56 80 GLN A N 1
ATOM 663 C CA . GLN A 1 80 ? 7.209 -2.905 33.304 1.00 90.56 80 GLN A CA 1
ATOM 664 C C . GLN A 1 80 ? 8.395 -2.143 33.917 1.00 90.56 80 GLN A C 1
ATOM 666 O O . GLN A 1 80 ? 8.786 -1.093 33.419 1.00 90.56 80 GLN A O 1
ATOM 671 N N . HIS A 1 81 ? 9.028 -2.698 34.954 1.00 90.12 81 HIS A N 1
ATOM 672 C CA . HIS A 1 81 ? 10.183 -2.085 35.614 1.00 90.12 81 HIS A CA 1
ATOM 673 C C . HIS A 1 81 ? 11.432 -2.000 34.714 1.00 90.12 81 HIS A C 1
ATOM 675 O O . HIS A 1 81 ? 12.341 -1.228 35.011 1.00 90.12 81 HIS A O 1
ATOM 681 N N . LEU A 1 82 ? 11.478 -2.779 33.628 1.00 90.81 82 LEU A N 1
ATOM 682 C CA . LEU A 1 82 ? 12.561 -2.785 32.642 1.00 90.81 82 LEU A CA 1
ATOM 683 C C . LEU A 1 82 ? 12.386 -1.716 31.551 1.00 90.81 82 LEU A C 1
ATOM 685 O O . LEU A 1 82 ? 13.332 -1.469 30.812 1.00 90.81 82 LEU A O 1
ATOM 689 N N . PHE A 1 83 ? 11.209 -1.088 31.456 1.00 91.62 83 PHE A N 1
ATOM 690 C CA . PHE A 1 83 ? 10.817 -0.199 30.354 1.00 91.62 83 PHE A CA 1
ATOM 691 C C . PHE A 1 83 ? 10.420 1.204 30.840 1.00 91.62 83 PHE A C 1
ATOM 693 O O . PHE A 1 83 ? 9.444 1.786 30.371 1.00 91.62 83 PHE A O 1
ATOM 700 N N . ALA A 1 84 ? 11.129 1.743 31.838 1.00 90.25 84 ALA A N 1
ATOM 701 C CA . ALA A 1 84 ? 10.764 3.015 32.471 1.00 90.25 84 ALA A CA 1
ATOM 702 C C . ALA A 1 84 ? 10.714 4.196 31.479 1.00 90.25 84 ALA A C 1
ATOM 704 O O . ALA A 1 84 ? 9.799 5.019 31.550 1.00 90.25 84 ALA A O 1
ATOM 705 N N . ASP A 1 85 ? 11.660 4.253 30.536 1.00 90.00 85 ASP A N 1
ATOM 706 C CA . ASP A 1 85 ? 11.725 5.314 29.527 1.00 90.00 85 ASP A CA 1
ATOM 707 C C . ASP A 1 85 ? 10.587 5.179 28.502 1.00 90.00 85 ASP A C 1
ATOM 709 O O . ASP A 1 85 ? 9.945 6.170 28.144 1.00 90.00 85 ASP A O 1
ATOM 713 N N . GLU A 1 86 ? 10.284 3.958 28.051 1.00 92.44 86 GLU A N 1
ATOM 714 C CA . GLU A 1 86 ? 9.188 3.694 27.116 1.00 92.44 86 GLU A CA 1
ATOM 715 C C . GLU A 1 86 ? 7.808 3.898 27.745 1.00 92.44 86 GLU A C 1
ATOM 717 O O . GLU A 1 86 ? 6.925 4.437 27.081 1.00 92.44 86 GLU A O 1
ATOM 722 N N . LEU A 1 87 ? 7.620 3.543 29.021 1.00 92.19 87 LEU A N 1
ATOM 723 C CA . LEU A 1 87 ? 6.387 3.825 29.766 1.00 92.19 87 LEU A CA 1
ATOM 724 C C . LEU A 1 87 ? 6.090 5.329 29.773 1.00 92.19 87 LEU A C 1
ATOM 726 O O . LEU A 1 87 ? 4.981 5.742 29.432 1.00 92.19 87 LEU A O 1
ATOM 730 N N . ALA A 1 88 ? 7.098 6.153 30.075 1.00 91.00 88 ALA A N 1
ATOM 731 C CA . ALA A 1 88 ? 6.966 7.606 30.032 1.00 91.00 88 ALA A CA 1
ATOM 732 C C . ALA A 1 88 ? 6.726 8.120 28.602 1.00 91.00 88 ALA A C 1
ATOM 734 O O . ALA A 1 88 ? 5.846 8.952 28.382 1.00 91.00 88 ALA A O 1
ATOM 735 N N . ARG A 1 89 ? 7.471 7.604 27.615 1.00 91.31 89 ARG A N 1
ATOM 736 C CA . ARG A 1 89 ? 7.355 8.000 26.200 1.00 91.31 89 ARG A CA 1
ATOM 737 C C . ARG A 1 89 ? 5.975 7.706 25.618 1.00 91.31 89 ARG A C 1
ATOM 739 O O . ARG A 1 89 ? 5.429 8.540 24.901 1.00 91.31 89 ARG A O 1
ATOM 746 N N . TYR A 1 90 ? 5.438 6.523 25.894 1.00 95.00 90 TYR A N 1
ATOM 747 C CA . TYR A 1 90 ? 4.163 6.050 25.359 1.00 95.00 90 TYR A CA 1
ATOM 748 C C . TYR A 1 90 ? 2.972 6.362 26.267 1.00 95.00 90 TYR A C 1
ATOM 750 O O . TYR A 1 90 ? 1.847 5.990 25.934 1.00 95.00 90 TYR A O 1
ATOM 758 N N . ASN A 1 91 ? 3.208 7.091 27.363 1.00 93.94 91 ASN A N 1
ATOM 759 C CA . ASN A 1 91 ? 2.202 7.552 28.315 1.00 93.94 91 ASN A CA 1
ATOM 760 C C . ASN A 1 91 ? 1.413 6.404 28.978 1.00 93.94 91 ASN A C 1
ATOM 762 O O . ASN A 1 91 ? 0.195 6.475 29.138 1.00 93.94 91 ASN A O 1
ATOM 766 N N . LEU A 1 92 ? 2.117 5.336 29.366 1.00 93.06 92 LEU A N 1
ATOM 767 C CA . LEU A 1 92 ? 1.585 4.283 30.231 1.00 93.06 92 LEU A CA 1
ATOM 768 C C . LEU A 1 92 ? 2.013 4.566 31.673 1.00 93.06 92 LEU A C 1
ATOM 770 O O . LEU A 1 92 ? 3.197 4.681 31.982 1.00 93.06 92 LEU A O 1
ATOM 774 N N . GLY A 1 93 ? 1.033 4.697 32.557 1.00 87.00 93 GLY A N 1
ATOM 775 C CA . GLY A 1 93 ? 1.219 5.188 33.919 1.00 87.00 93 GLY A CA 1
ATOM 776 C C . GLY A 1 93 ? -0.089 5.135 34.699 1.00 87.00 93 GLY A C 1
ATOM 777 O O . GLY A 1 93 ? -0.869 4.208 34.517 1.00 87.00 93 GLY A O 1
ATOM 778 N N . GLU A 1 94 ? -0.358 6.126 35.550 1.00 81.94 94 GLU A N 1
ATOM 779 C CA . GLU A 1 94 ? -1.575 6.128 36.382 1.00 81.94 94 GLU A CA 1
ATOM 780 C C . GLU A 1 94 ? -2.874 6.167 35.559 1.00 81.94 94 GLU A C 1
ATOM 782 O O . GLU A 1 94 ? -3.818 5.449 35.879 1.00 81.94 94 GLU A O 1
ATOM 787 N N . ASP A 1 95 ? -2.906 6.972 34.491 1.00 86.06 95 ASP A N 1
ATOM 788 C CA . ASP A 1 95 ? -4.072 7.116 33.604 1.00 86.06 95 ASP A CA 1
ATOM 789 C C . ASP A 1 95 ? -4.246 5.920 32.652 1.00 86.06 95 ASP A C 1
ATOM 791 O O . ASP A 1 95 ? -5.354 5.571 32.271 1.00 86.06 95 ASP A O 1
ATOM 795 N N . CYS A 1 96 ? -3.154 5.268 32.256 1.00 94.25 96 CYS A N 1
ATOM 796 C CA . CYS A 1 96 ? -3.163 4.106 31.363 1.00 94.25 96 CYS A CA 1
ATOM 797 C C . CYS A 1 96 ? -2.260 3.012 31.959 1.00 94.25 96 CYS A C 1
ATOM 799 O O . CYS A 1 96 ? -1.107 2.879 31.536 1.00 94.25 96 CYS A O 1
ATOM 801 N N . PRO A 1 97 ? -2.737 2.262 32.972 1.00 94.62 97 PRO A N 1
ATOM 802 C CA . PRO A 1 97 ? -1.913 1.315 33.719 1.00 94.62 97 PRO A CA 1
ATOM 803 C C . PRO A 1 97 ? -1.535 0.083 32.895 1.00 94.62 97 PRO A C 1
ATOM 805 O O . PRO A 1 97 ? -2.237 -0.300 31.961 1.00 94.62 97 PRO A O 1
ATOM 808 N N . VAL A 1 98 ? -0.441 -0.579 33.272 1.00 94.38 98 VAL A N 1
ATOM 809 C CA . VAL A 1 98 ? -0.094 -1.906 32.747 1.00 94.38 98 VAL A CA 1
ATOM 810 C C . VAL A 1 98 ? -0.804 -2.970 33.583 1.00 94.38 98 VAL A C 1
ATOM 812 O O . VAL A 1 98 ? -0.693 -2.975 34.809 1.00 94.38 98 VAL A O 1
ATOM 815 N N . PHE A 1 99 ? -1.510 -3.889 32.929 1.00 93.31 99 PHE A N 1
ATOM 816 C CA . PHE A 1 99 ? -2.203 -5.011 33.566 1.00 93.31 99 PHE A CA 1
ATOM 817 C C . PHE A 1 99 ? -1.997 -6.308 32.768 1.00 93.31 99 PHE A C 1
ATOM 819 O O . PHE A 1 99 ? -1.493 -6.284 31.645 1.00 93.31 99 PHE A O 1
ATOM 826 N N . GLU A 1 100 ? -2.339 -7.450 33.368 1.00 90.25 100 GLU A N 1
ATOM 827 C CA . GLU A 1 100 ? -2.214 -8.760 32.715 1.00 90.25 100 GLU A CA 1
ATOM 828 C C . GLU A 1 100 ? -3.092 -8.842 31.461 1.00 90.25 100 GLU A C 1
ATOM 830 O O . GLU A 1 100 ? -4.247 -8.419 31.481 1.00 90.25 100 GLU A O 1
ATOM 835 N N . ASN A 1 101 ? -2.550 -9.397 30.375 1.00 90.94 101 ASN A N 1
ATOM 836 C CA . ASN A 1 101 ? -3.222 -9.518 29.074 1.00 90.94 101 ASN A CA 1
ATOM 837 C C . ASN A 1 101 ? -3.660 -8.174 28.452 1.00 90.94 101 ASN A C 1
ATOM 839 O O . ASN A 1 101 ? -4.618 -8.115 27.680 1.00 90.94 101 ASN A O 1
ATOM 843 N N . LEU A 1 102 ? -2.942 -7.079 28.740 1.00 94.75 102 LEU A N 1
ATOM 844 C CA . LEU A 1 102 ? -3.211 -5.759 28.155 1.00 94.75 102 LEU A CA 1
ATOM 845 C C . LEU A 1 102 ? -3.242 -5.776 26.626 1.00 94.75 102 LEU A C 1
ATOM 847 O O . LEU A 1 102 ? -4.144 -5.189 26.027 1.00 94.75 102 LEU A O 1
ATOM 851 N N . PHE A 1 103 ? -2.277 -6.442 25.989 1.00 95.62 103 PHE A N 1
ATOM 852 C CA . PHE A 1 103 ? -2.234 -6.500 24.531 1.00 95.62 103 PHE A CA 1
ATOM 853 C C . PHE A 1 103 ? -3.432 -7.25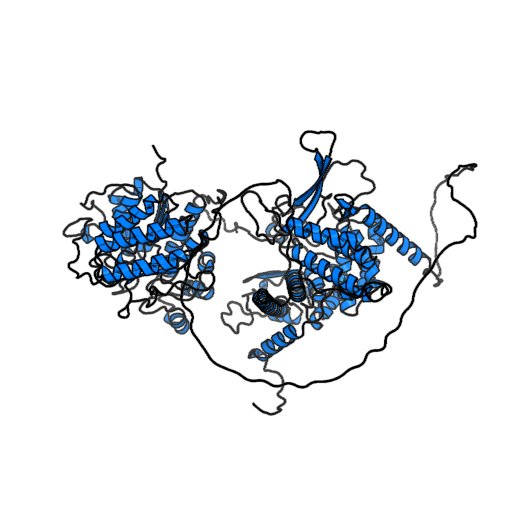5 23.963 1.00 95.62 103 PHE A C 1
ATOM 855 O O . PHE A 1 103 ? -4.094 -6.759 23.061 1.00 95.62 103 PHE A O 1
ATOM 862 N N . GLU A 1 104 ? -3.762 -8.407 24.540 1.00 94.62 104 GLU A N 1
ATOM 863 C CA . GLU A 1 104 ? -4.906 -9.219 24.129 1.00 94.62 104 GLU A CA 1
ATOM 864 C C . GLU A 1 104 ? -6.227 -8.452 24.271 1.00 94.62 104 GLU A C 1
ATOM 866 O O . GLU A 1 104 ? -7.042 -8.461 23.350 1.00 94.62 104 GLU A O 1
ATOM 871 N N . PHE A 1 105 ? -6.401 -7.694 25.359 1.00 95.50 105 PHE A N 1
ATOM 872 C CA . PHE A 1 105 ? -7.530 -6.772 25.501 1.00 95.50 105 PHE A CA 1
ATOM 873 C C . PHE A 1 105 ? -7.614 -5.803 24.314 1.00 95.50 105 PHE A C 1
ATOM 875 O O . PHE A 1 105 ? -8.693 -5.623 23.749 1.00 95.50 105 PHE A O 1
ATOM 882 N N . CYS A 1 106 ? -6.474 -5.238 23.894 1.00 97.06 106 CYS A N 1
A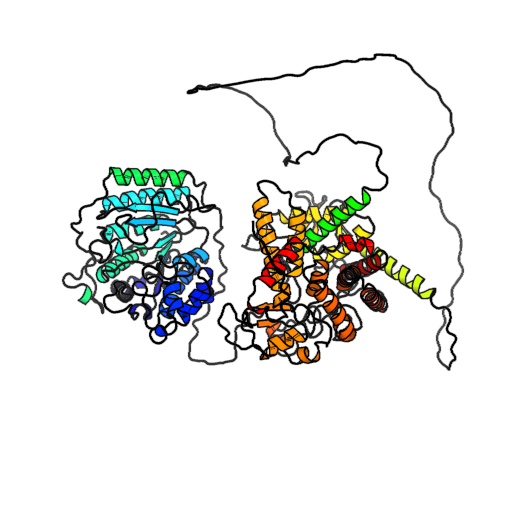TOM 883 C CA . CYS A 1 106 ? -6.386 -4.370 22.719 1.00 97.06 106 CYS A CA 1
ATOM 884 C C . CYS A 1 106 ? -6.744 -5.073 21.415 1.00 97.06 106 CYS A C 1
ATOM 886 O O . CYS A 1 106 ? -7.480 -4.513 20.602 1.00 97.06 106 CYS A O 1
ATOM 888 N N . GLN A 1 107 ? -6.267 -6.300 21.228 1.00 96.56 107 GLN A N 1
ATOM 889 C CA . GLN A 1 107 ? -6.552 -7.087 20.034 1.00 96.56 107 GLN A CA 1
ATOM 890 C C . GLN A 1 107 ? -8.042 -7.395 19.893 1.00 96.56 107 GLN A C 1
ATOM 892 O O . GLN A 1 107 ? -8.564 -7.333 18.784 1.00 96.56 107 GLN A O 1
ATOM 897 N N . ILE A 1 108 ? -8.725 -7.703 20.998 1.00 96.06 108 ILE A N 1
ATOM 898 C CA . ILE A 1 108 ? -10.136 -8.094 20.971 1.00 96.06 108 ILE A CA 1
ATOM 899 C C . ILE A 1 108 ? -11.035 -6.917 20.579 1.00 96.06 108 ILE A C 1
ATOM 901 O O . ILE A 1 108 ? -11.844 -7.046 19.659 1.00 96.06 108 ILE A O 1
ATOM 905 N N . TYR A 1 109 ? -10.917 -5.759 21.247 1.00 96.50 109 TYR A N 1
ATOM 906 C CA . TYR A 1 109 ? -11.804 -4.637 20.915 1.00 96.50 109 TYR A CA 1
ATOM 907 C C . TYR A 1 109 ? -11.484 -4.037 19.543 1.00 96.50 109 TYR A C 1
ATOM 909 O O . TYR A 1 109 ? -12.411 -3.648 18.832 1.00 96.50 109 TYR A O 1
ATOM 917 N N . ALA A 1 110 ? -10.204 -3.997 19.149 1.00 96.44 110 ALA A N 1
ATOM 918 C CA . ALA A 1 110 ? -9.804 -3.516 17.832 1.00 96.44 110 ALA A CA 1
ATOM 919 C C . ALA A 1 110 ? -10.263 -4.467 16.723 1.00 96.44 110 ALA A C 1
ATOM 921 O O . ALA A 1 110 ? -10.844 -4.011 15.740 1.00 96.44 110 ALA A O 1
ATOM 922 N N . GLY A 1 111 ? -10.082 -5.777 16.914 1.00 93.50 111 GLY A N 1
ATOM 923 C CA . GLY A 1 111 ? -10.529 -6.800 15.972 1.00 93.50 111 GLY A CA 1
ATOM 924 C C . GLY A 1 111 ? -12.039 -6.778 15.775 1.00 93.50 111 GLY A C 1
ATOM 925 O O . GLY A 1 111 ? -12.502 -6.798 14.640 1.00 93.50 111 GLY A O 1
ATOM 926 N N . GLY A 1 112 ? -12.815 -6.584 16.849 1.00 94.50 112 GLY A N 1
ATOM 927 C CA . GLY A 1 112 ? -14.268 -6.421 16.746 1.00 94.50 112 GLY A CA 1
ATOM 928 C C . GLY A 1 112 ? -14.696 -5.205 15.925 1.00 94.50 112 GLY A C 1
ATOM 929 O O . GLY A 1 112 ? -15.651 -5.296 15.159 1.00 94.50 112 GLY A O 1
ATOM 930 N N . THR A 1 113 ? -13.988 -4.079 16.031 1.00 95.81 113 THR A N 1
ATOM 931 C CA . THR A 1 113 ? -14.290 -2.878 15.235 1.00 95.81 113 THR A CA 1
ATOM 932 C C . THR A 1 113 ? -13.863 -3.049 13.772 1.00 95.81 113 THR A C 1
ATOM 934 O O . THR A 1 113 ? -14.605 -2.641 12.879 1.00 95.81 113 THR A O 1
ATOM 937 N N . ILE A 1 114 ? -12.722 -3.697 13.513 1.00 90.50 114 ILE A N 1
ATOM 938 C CA . ILE A 1 114 ? -12.244 -4.020 12.157 1.00 90.50 114 ILE A CA 1
ATOM 939 C C . ILE A 1 114 ? -13.193 -5.009 11.468 1.00 90.50 114 ILE A C 1
ATOM 941 O O . ILE A 1 114 ? -13.614 -4.764 10.340 1.00 90.50 114 ILE A O 1
ATOM 945 N N . ASP A 1 115 ? -13.597 -6.088 12.141 1.00 90.31 115 ASP A N 1
ATOM 946 C CA . ASP A 1 115 ? -14.546 -7.065 11.592 1.00 90.31 115 ASP A CA 1
ATOM 947 C C . ASP A 1 115 ? -15.905 -6.440 11.305 1.00 90.31 115 ASP A C 1
ATOM 949 O O . ASP A 1 115 ? -16.515 -6.701 10.267 1.00 90.31 115 ASP A O 1
ATOM 953 N N . ALA A 1 116 ? -16.381 -5.589 12.212 1.00 91.69 116 ALA A N 1
ATOM 954 C CA . ALA A 1 116 ? -17.622 -4.862 12.028 1.00 91.69 116 ALA A CA 1
ATOM 955 C C . ALA A 1 116 ? -17.562 -3.941 10.797 1.00 91.69 116 ALA A C 1
ATOM 957 O O . ALA A 1 116 ? -18.487 -3.945 9.984 1.00 91.69 116 ALA A O 1
ATOM 958 N N . ALA A 1 117 ? -16.458 -3.209 10.622 1.00 86.50 117 ALA A N 1
ATOM 959 C CA . ALA A 1 117 ? -16.221 -2.372 9.448 1.00 86.50 117 ALA A CA 1
ATOM 960 C C . ALA A 1 117 ? -16.152 -3.196 8.151 1.00 86.50 117 ALA A C 1
ATOM 962 O O . ALA A 1 117 ? -16.845 -2.870 7.185 1.00 86.50 117 ALA A O 1
ATOM 963 N N . ARG A 1 118 ? -15.416 -4.317 8.150 1.00 81.94 118 ARG A N 1
ATOM 964 C CA . ARG A 1 118 ? -15.368 -5.263 7.022 1.00 81.94 118 ARG A CA 1
ATOM 965 C C . ARG A 1 118 ? -16.767 -5.734 6.644 1.00 81.94 118 ARG A C 1
ATOM 967 O O . ARG A 1 118 ? -17.159 -5.635 5.486 1.00 81.94 118 ARG A O 1
ATOM 974 N N . ARG A 1 119 ? -17.573 -6.192 7.605 1.00 86.25 119 ARG A N 1
ATOM 975 C CA . ARG A 1 119 ? -18.938 -6.665 7.315 1.00 86.25 119 ARG A CA 1
ATOM 976 C C . ARG A 1 119 ? -19.829 -5.590 6.693 1.00 86.25 119 ARG A C 1
ATOM 978 O O . ARG A 1 119 ? -20.651 -5.934 5.845 1.00 86.25 119 ARG A O 1
ATOM 985 N N . LEU A 1 120 ? -19.670 -4.326 7.087 1.00 83.56 120 LEU A N 1
ATOM 986 C CA . LEU A 1 120 ? -20.384 -3.207 6.466 1.00 83.56 120 LEU A CA 1
ATOM 987 C C . LEU A 1 120 ? -19.903 -2.966 5.026 1.00 83.56 120 LEU A C 1
ATOM 989 O O . LEU A 1 120 ? -20.738 -2.848 4.132 1.00 83.56 120 LEU A O 1
ATOM 993 N N . ASN A 1 121 ? -18.589 -2.981 4.773 1.00 73.12 121 ASN A N 1
ATOM 994 C CA . ASN A 1 121 ? -18.016 -2.863 3.421 1.00 73.12 121 ASN A CA 1
ATOM 995 C C . ASN A 1 121 ? -18.469 -3.982 2.478 1.00 73.12 121 ASN A C 1
ATOM 997 O O . ASN A 1 121 ? -18.826 -3.738 1.328 1.00 73.12 121 ASN A O 1
ATOM 1001 N N . HIS A 1 122 ? -18.497 -5.214 2.981 1.00 69.38 122 HIS A N 1
ATOM 1002 C CA . HIS A 1 122 ? -18.956 -6.389 2.243 1.00 69.38 122 HIS A CA 1
ATOM 1003 C C . HIS A 1 122 ? -20.489 -6.489 2.152 1.00 69.38 122 HIS A C 1
ATOM 1005 O O . HIS A 1 122 ? -21.006 -7.493 1.663 1.00 69.38 122 HIS A O 1
ATOM 1011 N N . GLN A 1 123 ? -21.231 -5.497 2.662 1.00 79.31 123 GLN A N 1
ATOM 1012 C CA . GLN A 1 123 ? -22.695 -5.499 2.725 1.00 79.31 123 GLN A CA 1
ATOM 1013 C C . GLN A 1 123 ? -23.272 -6.788 3.341 1.00 79.31 123 GLN A C 1
ATOM 1015 O O . GLN A 1 123 ? -24.331 -7.269 2.933 1.00 79.31 123 GLN A O 1
ATOM 1020 N N . LEU A 1 124 ? -22.588 -7.372 4.329 1.00 82.62 124 LEU A N 1
ATOM 1021 C CA . LEU A 1 124 ? -23.030 -8.571 5.057 1.00 82.62 124 LEU A CA 1
ATOM 1022 C C . LEU A 1 124 ? -23.957 -8.223 6.225 1.00 82.62 124 LEU A C 1
ATOM 1024 O O . LEU A 1 124 ? -24.720 -9.070 6.690 1.00 82.62 124 LEU A O 1
ATOM 1028 N N . CYS A 1 125 ? -23.912 -6.978 6.692 1.00 89.81 125 CYS A N 1
ATOM 1029 C CA . CYS A 1 125 ? -24.854 -6.418 7.649 1.00 89.81 125 CYS A CA 1
ATOM 1030 C C . CYS A 1 125 ? -25.155 -4.957 7.313 1.00 89.81 125 CYS A C 1
ATOM 1032 O O . CYS A 1 125 ? -24.369 -4.295 6.642 1.00 89.81 125 CYS A O 1
ATOM 1034 N N . ASP A 1 126 ? -26.276 -4.464 7.826 1.00 92.50 126 ASP A N 1
ATOM 1035 C CA . ASP A 1 126 ? -26.684 -3.063 7.697 1.00 92.50 126 ASP A CA 1
ATOM 1036 C C . ASP A 1 126 ? -26.285 -2.278 8.963 1.00 92.50 126 ASP A C 1
ATOM 1038 O O . ASP A 1 126 ? -25.933 -1.100 8.901 1.00 92.50 126 ASP A O 1
ATOM 1042 N N . ILE A 1 127 ? -26.272 -2.965 10.114 1.00 96.75 127 ILE A N 1
ATOM 1043 C CA . ILE A 1 127 ? -25.827 -2.437 11.407 1.00 96.75 127 ILE A CA 1
ATOM 1044 C C . ILE A 1 127 ? -24.839 -3.422 12.038 1.00 96.75 127 ILE A C 1
ATOM 1046 O O . ILE A 1 127 ? -25.115 -4.621 12.115 1.00 96.75 127 ILE A O 1
ATOM 1050 N N . ALA A 1 128 ? -23.718 -2.918 12.544 1.00 97.06 128 ALA A N 1
ATOM 1051 C CA . ALA A 1 128 ? -22.759 -3.696 13.318 1.00 97.06 128 ALA A CA 1
ATOM 1052 C C . ALA A 1 128 ? -22.542 -3.068 14.702 1.00 97.06 128 ALA A C 1
ATOM 1054 O O . ALA A 1 128 ? -22.400 -1.853 14.815 1.00 97.06 128 ALA A O 1
ATOM 1055 N N . ILE A 1 129 ? -22.531 -3.883 15.757 1.00 98.25 129 ILE A N 1
ATOM 1056 C CA . ILE A 1 129 ? -22.451 -3.444 17.156 1.00 98.25 129 ILE A CA 1
ATOM 1057 C C . ILE A 1 129 ? -21.207 -4.051 17.808 1.00 98.25 129 ILE A C 1
ATOM 1059 O O . ILE A 1 129 ? -21.110 -5.272 17.922 1.00 98.25 129 ILE A O 1
ATOM 1063 N N . ASN A 1 130 ? -20.291 -3.211 18.292 1.00 97.81 130 ASN A N 1
ATOM 1064 C CA . ASN A 1 130 ? -19.137 -3.615 19.100 1.00 97.81 130 ASN A CA 1
ATOM 1065 C C . ASN A 1 130 ? -19.022 -2.745 20.364 1.00 97.81 130 ASN A C 1
ATOM 1067 O O . ASN A 1 130 ? -18.343 -1.716 20.377 1.00 97.81 130 ASN A O 1
ATOM 1071 N N . TRP A 1 131 ? -19.654 -3.169 21.462 1.00 97.62 131 TRP A N 1
ATOM 1072 C CA . TRP A 1 131 ? -19.603 -2.420 22.725 1.00 97.62 131 TRP A CA 1
ATOM 1073 C C . TRP A 1 131 ? -18.213 -2.389 23.373 1.00 97.62 131 TRP A C 1
ATOM 1075 O O . TRP A 1 131 ? -17.949 -1.497 24.177 1.00 97.62 131 TRP A O 1
ATOM 1085 N N . ALA A 1 132 ? -17.328 -3.335 23.036 1.00 95.56 132 ALA A N 1
ATOM 1086 C CA . ALA A 1 132 ? -15.964 -3.362 23.562 1.00 95.56 132 ALA A CA 1
ATOM 1087 C C . ALA A 1 132 ? -15.078 -2.265 22.953 1.00 95.56 132 ALA A C 1
ATOM 1089 O O . ALA A 1 132 ? -14.157 -1.808 23.624 1.00 95.56 132 ALA A O 1
ATOM 1090 N N . GLY A 1 133 ? -15.365 -1.851 21.714 1.00 94.69 133 GLY A N 1
ATOM 1091 C CA . GLY A 1 133 ? -14.663 -0.783 21.002 1.00 94.69 133 GLY A CA 1
ATOM 1092 C C . GLY A 1 133 ? -15.100 0.630 21.401 1.00 94.69 133 GLY A C 1
ATOM 1093 O O . GLY A 1 133 ? -15.819 0.843 22.383 1.00 94.69 133 GLY A O 1
ATOM 1094 N N . GLY A 1 134 ? -14.678 1.616 20.613 1.00 93.31 134 GLY A N 1
ATOM 1095 C CA . GLY A 1 134 ? -14.949 3.037 20.849 1.00 93.31 134 GLY A CA 1
ATOM 1096 C C . GLY A 1 134 ? -13.908 3.726 21.736 1.00 93.31 134 GLY A C 1
ATOM 1097 O O . GLY A 1 134 ? -14.210 4.746 22.361 1.00 93.31 134 GLY A O 1
ATOM 1098 N N . LEU A 1 135 ? -12.690 3.185 21.822 1.00 94.56 135 LEU A N 1
ATOM 1099 C CA . LEU A 1 135 ? -11.599 3.703 22.651 1.00 94.56 135 LEU A CA 1
ATOM 1100 C C . LEU A 1 135 ? -10.864 4.829 21.908 1.00 94.56 135 LEU A C 1
ATOM 1102 O O . LEU A 1 135 ? -9.804 4.665 21.309 1.00 94.56 135 LEU A O 1
ATOM 1106 N N . HIS A 1 136 ? -11.458 6.019 21.944 1.00 92.19 136 HIS A N 1
ATOM 1107 C CA . HIS A 1 136 ? -11.135 7.106 21.017 1.00 92.19 136 HIS A CA 1
ATOM 1108 C C . HIS A 1 136 ? -9.972 8.036 21.409 1.00 92.19 136 HIS A C 1
ATOM 1110 O O . HIS A 1 136 ? -9.575 8.892 20.616 1.00 92.19 136 HIS A O 1
ATOM 1116 N N . HIS A 1 137 ? -9.421 7.923 22.621 1.00 88.69 137 HIS A N 1
ATOM 1117 C CA . HIS A 1 137 ? -8.402 8.864 23.103 1.00 88.69 137 HIS A CA 1
ATOM 1118 C C . HIS A 1 137 ? -6.978 8.490 22.683 1.00 88.69 137 HIS A C 1
ATOM 1120 O O . HIS A 1 137 ? -6.116 9.376 22.633 1.00 88.69 137 HIS A O 1
ATOM 1126 N N . ALA A 1 138 ? -6.750 7.222 22.322 1.00 91.88 138 ALA A N 1
ATOM 1127 C CA . ALA A 1 138 ? -5.453 6.704 21.909 1.00 91.88 138 ALA A CA 1
ATOM 1128 C C . ALA A 1 138 ? -4.890 7.492 20.720 1.00 91.88 138 ALA A C 1
ATOM 1130 O O . ALA A 1 138 ? -5.602 7.830 19.766 1.00 91.88 138 ALA A O 1
ATOM 1131 N N . LYS A 1 139 ? -3.596 7.805 20.790 1.00 89.12 139 LYS A N 1
ATOM 1132 C CA . LYS A 1 139 ? -2.862 8.542 19.756 1.00 89.12 139 LYS A CA 1
ATOM 1133 C C . LYS A 1 139 ? -2.075 7.564 18.891 1.00 89.12 139 LYS A C 1
ATOM 1135 O O . LYS A 1 139 ? -1.897 6.402 19.240 1.00 89.12 139 LYS A O 1
ATOM 1140 N N . LYS A 1 140 ? -1.531 8.060 17.777 1.00 85.00 140 LYS A N 1
ATOM 1141 C CA . LYS A 1 140 ? -0.708 7.256 16.861 1.00 85.00 140 LYS A CA 1
ATOM 1142 C C . LYS A 1 140 ? 0.448 6.529 17.569 1.00 85.00 140 LYS A C 1
ATOM 1144 O O . LYS A 1 140 ? 0.729 5.382 17.247 1.00 85.00 140 LYS A O 1
ATOM 1149 N N . SER A 1 141 ? 1.075 7.175 18.549 1.00 92.81 141 SER A N 1
ATOM 1150 C CA . SER A 1 141 ? 2.258 6.644 19.240 1.00 92.81 141 SER A CA 1
ATOM 1151 C C . SER A 1 141 ? 2.189 6.828 20.757 1.00 92.81 141 SER A C 1
ATOM 1153 O O . SER A 1 141 ? 3.223 7.041 21.375 1.00 92.81 141 SER A O 1
ATOM 1155 N N . ALA A 1 142 ? 0.996 6.851 21.357 1.00 91.56 142 ALA A N 1
ATOM 1156 C CA . ALA A 1 142 ? 0.848 6.968 22.811 1.00 91.56 142 ALA A CA 1
ATOM 1157 C C . ALA A 1 142 ? -0.551 6.548 23.280 1.00 91.56 142 ALA A C 1
ATOM 1159 O O . ALA A 1 142 ? -1.548 6.842 22.609 1.00 91.56 142 ALA A O 1
ATOM 1160 N N . ALA A 1 143 ? -0.614 5.949 24.471 1.00 94.62 143 ALA A N 1
ATOM 1161 C CA . ALA A 1 143 ? -1.858 5.727 25.196 1.00 94.62 143 ALA A CA 1
ATOM 1162 C C . ALA A 1 143 ? -2.363 7.048 25.792 1.00 94.62 143 ALA A C 1
ATOM 1164 O O . ALA A 1 143 ? -1.588 7.967 26.072 1.00 94.62 143 ALA A O 1
ATOM 1165 N N . SER A 1 144 ? -3.672 7.182 25.973 1.00 91.94 144 SER A N 1
ATOM 1166 C CA . SER A 1 144 ? -4.264 8.375 26.583 1.00 91.94 144 SER A CA 1
ATOM 1167 C C . SER A 1 144 ? -5.698 8.092 27.015 1.00 91.94 144 SER A C 1
ATOM 1169 O O . SER A 1 144 ? -6.431 7.470 26.249 1.00 91.94 144 SER A O 1
ATOM 1171 N N . GLY A 1 145 ? -6.119 8.552 28.198 1.00 87.88 145 GLY A N 1
ATOM 1172 C CA . GLY A 1 145 ? -7.512 8.491 28.651 1.00 87.88 145 GLY A CA 1
ATOM 1173 C C . GLY A 1 145 ? -8.088 7.078 28.615 1.00 87.88 145 GLY A C 1
ATOM 1174 O O . GLY A 1 145 ? -9.096 6.836 27.952 1.00 87.88 145 GLY A O 1
ATOM 1175 N N . PHE A 1 146 ? -7.408 6.127 29.258 1.00 92.69 146 PHE A N 1
ATOM 1176 C CA . PHE A 1 146 ? -7.758 4.696 29.296 1.00 92.69 146 PHE A CA 1
ATOM 1177 C C . PHE A 1 146 ? -7.684 3.950 27.947 1.00 92.69 146 PHE A C 1
ATOM 1179 O O . PHE A 1 146 ? -8.009 2.763 27.892 1.00 92.69 146 PHE A O 1
ATOM 1186 N N . CYS A 1 147 ? -7.276 4.617 26.862 1.00 95.25 147 CYS A N 1
ATOM 1187 C CA . CYS A 1 147 ? -7.240 4.059 25.511 1.00 95.25 147 CYS A CA 1
ATOM 1188 C C . CYS A 1 147 ? -5.795 3.781 25.075 1.00 95.25 147 CYS A C 1
ATOM 1190 O O . CYS A 1 147 ? -4.958 4.686 25.097 1.00 95.25 147 CYS A O 1
ATOM 1192 N N . TYR A 1 148 ? -5.526 2.558 24.613 1.00 96.50 148 TYR A N 1
ATOM 1193 C CA . TYR A 1 148 ? -4.203 2.135 24.130 1.00 96.50 148 TYR A CA 1
ATOM 1194 C C . TYR A 1 148 ? -4.170 2.061 22.595 1.00 96.50 148 TYR A C 1
ATOM 1196 O O . TYR A 1 148 ? -3.315 2.665 21.961 1.00 96.50 148 TYR A O 1
ATOM 1204 N N . ILE A 1 149 ? -5.156 1.409 21.977 1.00 97.50 149 ILE A N 1
ATOM 1205 C CA . ILE A 1 149 ? -5.342 1.361 20.523 1.00 97.50 149 ILE A CA 1
ATOM 1206 C C . ILE A 1 149 ? -6.601 2.146 20.159 1.00 97.50 149 ILE A C 1
ATOM 1208 O O . ILE A 1 149 ? -7.623 2.043 20.833 1.00 97.50 149 ILE A O 1
ATOM 1212 N N . ASN A 1 150 ? -6.524 2.937 19.090 1.00 95.69 150 ASN A N 1
ATOM 1213 C CA . ASN A 1 150 ? -7.645 3.683 18.541 1.00 95.69 150 ASN A CA 1
ATOM 1214 C C . ASN A 1 150 ? -8.363 2.822 17.498 1.00 95.69 150 ASN A C 1
ATOM 1216 O O . ASN A 1 150 ? -8.108 2.917 16.296 1.00 95.69 150 ASN A O 1
ATOM 1220 N N . ASP A 1 151 ? -9.248 1.955 17.978 1.00 96.19 151 ASP A N 1
ATOM 1221 C CA . ASP A 1 151 ? -10.005 1.029 17.139 1.00 96.19 151 ASP A CA 1
ATOM 1222 C C . ASP A 1 151 ? -10.924 1.750 16.150 1.00 96.19 151 ASP A C 1
ATOM 1224 O O . ASP A 1 151 ? -11.110 1.275 15.033 1.00 96.19 151 ASP A O 1
ATOM 1228 N N . LEU A 1 152 ? -11.434 2.932 16.515 1.00 92.00 152 LEU A N 1
ATOM 1229 C CA . LEU A 1 152 ? -12.240 3.753 15.615 1.00 92.00 152 LEU A CA 1
ATOM 1230 C C . LEU A 1 152 ? -11.447 4.193 14.392 1.00 92.00 152 LEU A C 1
ATOM 1232 O O . LEU A 1 152 ? -11.967 4.115 13.287 1.00 92.00 152 LEU A O 1
ATOM 1236 N N . VAL A 1 153 ? -10.196 4.636 14.556 1.00 87.69 153 VAL A N 1
ATOM 1237 C CA . VAL A 1 153 ? -9.373 5.018 13.399 1.00 87.69 153 VAL A CA 1
ATOM 1238 C C . VAL A 1 153 ? -9.111 3.810 12.507 1.00 87.69 153 VAL A C 1
ATOM 1240 O O . VAL A 1 153 ? -9.180 3.956 11.295 1.00 87.69 153 VAL A O 1
ATOM 1243 N N . LEU A 1 154 ? -8.879 2.625 13.073 1.00 86.88 154 LEU A N 1
ATOM 1244 C CA . LEU A 1 154 ? -8.687 1.395 12.297 1.00 86.88 154 LEU A CA 1
ATOM 1245 C C . LEU A 1 154 ? -9.960 0.991 11.537 1.00 86.88 154 LEU A C 1
ATOM 1247 O O . LEU A 1 154 ? -9.906 0.767 10.332 1.00 86.88 154 LEU A O 1
ATOM 1251 N N . GLY A 1 155 ? -11.119 0.994 12.201 1.00 82.00 155 GLY A N 1
ATOM 1252 C CA . GLY A 1 155 ? -12.405 0.739 11.546 1.00 82.00 155 GLY A CA 1
ATOM 1253 C C . GLY A 1 155 ? -12.753 1.796 10.498 1.00 82.00 155 GLY A C 1
ATOM 1254 O O . GLY A 1 155 ? -13.309 1.481 9.457 1.00 82.00 155 GLY A O 1
ATOM 1255 N N . ILE A 1 156 ? -12.391 3.058 10.721 1.00 82.06 156 ILE A N 1
ATOM 1256 C CA . ILE A 1 156 ? -12.590 4.128 9.740 1.00 82.06 156 ILE A CA 1
ATOM 1257 C C . ILE A 1 156 ? -11.600 4.013 8.574 1.00 82.06 156 ILE A C 1
ATOM 1259 O O . ILE A 1 156 ? -11.986 4.322 7.455 1.00 82.06 156 ILE A O 1
ATOM 1263 N N . LEU A 1 157 ? -10.355 3.578 8.799 1.00 76.44 157 LEU A N 1
ATOM 1264 C CA . LEU A 1 157 ? -9.384 3.278 7.734 1.00 76.44 157 LEU A CA 1
ATOM 1265 C C . LEU A 1 157 ? -9.887 2.171 6.808 1.00 76.44 157 LEU A C 1
ATOM 1267 O O . LEU A 1 157 ? -9.660 2.238 5.604 1.00 76.44 157 LEU A O 1
ATOM 1271 N N . GLU A 1 158 ? -10.635 1.222 7.357 1.00 73.75 158 GLU A N 1
ATOM 1272 C CA . GLU A 1 158 ? -11.358 0.227 6.573 1.00 73.75 158 GLU A CA 1
ATOM 1273 C C . GLU A 1 158 ? -12.511 0.872 5.756 1.00 73.75 158 GLU A C 1
ATOM 1275 O O . GLU A 1 158 ? -12.800 0.412 4.660 1.00 73.75 158 GLU A O 1
ATOM 1280 N N . LEU A 1 159 ? -13.125 1.979 6.212 1.00 72.94 159 LEU A N 1
ATOM 1281 C CA . LEU A 1 159 ? -14.349 2.604 5.646 1.00 72.94 159 LEU A CA 1
ATOM 1282 C C . LEU A 1 159 ? -14.184 3.933 4.828 1.00 72.94 159 LEU A C 1
ATOM 1284 O O . LEU A 1 159 ? -15.157 4.362 4.220 1.00 72.94 159 LEU A O 1
ATOM 1288 N N . LEU A 1 160 ? -13.027 4.623 4.879 1.00 60.16 160 LEU A N 1
ATOM 1289 C CA . LEU A 1 160 ? -12.622 6.013 4.453 1.00 60.16 160 LEU A CA 1
ATOM 1290 C C . LEU A 1 160 ? -13.442 6.790 3.371 1.00 60.16 160 LEU A C 1
ATOM 1292 O O . LEU A 1 160 ? -13.976 6.194 2.451 1.00 60.16 160 LEU A O 1
ATOM 1296 N N . LYS A 1 161 ? -13.488 8.142 3.223 1.00 55.53 161 LYS A N 1
ATOM 1297 C CA . LYS A 1 161 ? -12.887 9.373 3.829 1.00 55.53 161 LYS A CA 1
ATOM 1298 C C . LYS A 1 161 ? -13.746 9.945 4.976 1.00 55.53 161 LYS A C 1
ATOM 1300 O O . LYS A 1 161 ? -14.922 9.627 5.077 1.00 55.53 161 LYS A O 1
ATOM 1305 N N . VAL A 1 162 ? -13.174 10.819 5.820 1.00 63.72 162 VAL A N 1
ATOM 1306 C CA . VAL A 1 162 ? -13.693 11.074 7.184 1.00 63.72 162 VAL A CA 1
ATOM 1307 C C . VAL A 1 162 ? -14.122 12.520 7.438 1.00 63.72 162 VAL A C 1
ATOM 1309 O O . VAL A 1 162 ? -13.379 13.458 7.153 1.00 63.72 162 VAL A O 1
ATOM 1312 N N . MET A 1 163 ? -15.287 12.675 8.068 1.00 78.25 163 MET A N 1
ATOM 1313 C CA . MET A 1 163 ? -15.661 13.838 8.873 1.00 78.25 163 MET A CA 1
ATOM 1314 C C . MET A 1 163 ? -15.844 13.380 10.319 1.00 78.25 163 MET A C 1
ATOM 1316 O O . MET A 1 163 ? -16.482 12.356 10.562 1.00 78.25 163 MET A O 1
ATOM 1320 N N . THR A 1 164 ? -15.324 14.139 11.281 1.00 81.38 164 THR A N 1
ATOM 1321 C CA . THR A 1 164 ? -15.550 13.881 12.709 1.00 81.38 164 THR A CA 1
ATOM 1322 C C . THR A 1 164 ? -16.539 14.894 13.271 1.00 81.38 164 THR A C 1
ATOM 1324 O O . THR A 1 164 ? -16.457 16.085 12.980 1.00 81.38 164 THR A O 1
ATOM 1327 N N . VAL A 1 165 ? -17.495 14.429 14.076 1.00 87.12 165 VAL A N 1
ATOM 1328 C CA . VAL A 1 165 ? -18.434 15.292 14.805 1.00 87.12 165 VAL A CA 1
ATOM 1329 C C . VAL A 1 165 ? -18.416 14.877 16.269 1.00 87.12 165 VAL A C 1
ATOM 1331 O O . VAL A 1 165 ? -18.683 13.718 16.574 1.00 87.12 165 VAL A O 1
ATOM 1334 N N . SER A 1 166 ? -18.098 15.803 17.172 1.00 90.38 166 SER A N 1
ATOM 1335 C CA . SER A 1 166 ? -17.936 15.512 18.599 1.00 90.38 166 SER A CA 1
ATOM 1336 C C . SER A 1 166 ? -18.756 16.457 19.473 1.00 90.38 166 SER A C 1
ATOM 1338 O O . SER A 1 166 ? -18.675 17.675 19.321 1.00 90.38 166 SER A O 1
ATOM 1340 N N . PHE A 1 167 ? -19.518 15.893 20.414 1.00 93.62 167 PHE A N 1
ATOM 1341 C CA . PHE A 1 167 ? -20.252 16.616 21.457 1.00 93.62 167 PHE A CA 1
ATOM 1342 C C . PHE A 1 167 ? -19.632 16.267 22.807 1.00 93.62 167 PHE A C 1
ATOM 1344 O O . PHE A 1 167 ? -19.635 15.100 23.191 1.00 93.62 167 PHE A O 1
ATOM 1351 N N . HIS A 1 168 ? -19.093 17.249 23.524 1.00 91.12 168 HIS A N 1
ATOM 1352 C CA . HIS A 1 168 ? -18.296 16.976 24.721 1.00 91.12 168 HIS A CA 1
ATOM 1353 C C . HIS A 1 168 ? -18.283 18.157 25.690 1.00 91.12 168 HIS A C 1
ATOM 1355 O O . HIS A 1 168 ? -18.560 19.299 25.315 1.00 91.12 168 HIS A O 1
ATOM 1361 N N . LYS A 1 169 ? -17.937 17.890 26.954 1.00 90.19 169 LYS A N 1
ATOM 1362 C CA . LYS A 1 169 ? -17.644 18.956 27.913 1.00 90.19 169 LYS A CA 1
ATOM 1363 C C . LYS A 1 169 ? -16.344 19.655 27.524 1.00 90.19 169 LYS A C 1
ATOM 1365 O O . LYS A 1 169 ? -15.347 18.994 27.252 1.00 90.19 169 LYS A O 1
ATOM 1370 N N . TYR A 1 170 ? -16.340 20.983 27.562 1.00 89.88 170 TYR A N 1
ATOM 1371 C CA . TYR A 1 170 ? -15.154 21.784 27.274 1.00 89.88 170 TYR A CA 1
ATOM 1372 C C . TYR A 1 170 ? -14.992 22.932 28.279 1.00 89.88 170 TYR A C 1
ATOM 1374 O O . TYR A 1 170 ? -15.965 23.586 28.654 1.00 89.88 170 TYR A O 1
ATOM 1382 N N . GLY A 1 171 ? -13.750 23.188 28.702 1.00 83.75 171 GLY A N 1
ATOM 1383 C CA . GLY A 1 171 ? -13.412 24.161 29.748 1.00 83.75 171 GLY A CA 1
ATOM 1384 C C . GLY A 1 171 ? -13.179 23.534 31.131 1.00 83.75 171 GLY A C 1
ATOM 1385 O O . GLY A 1 171 ? -13.328 22.326 31.319 1.00 83.75 171 GLY A O 1
ATOM 1386 N N . ASP A 1 172 ? -12.773 24.366 32.094 1.00 78.06 172 ASP A N 1
ATOM 1387 C CA . ASP A 1 172 ? -12.474 23.992 33.490 1.00 78.06 172 ASP A CA 1
ATOM 1388 C C . ASP A 1 172 ? -11.464 22.841 33.639 1.00 78.06 172 ASP A C 1
ATOM 1390 O O . ASP A 1 172 ? -11.649 21.933 34.445 1.00 78.06 172 ASP A O 1
ATOM 1394 N N . MET A 1 173 ? -10.395 22.866 32.831 1.00 74.44 173 MET A N 1
ATOM 1395 C CA . MET A 1 173 ? -9.341 21.836 32.801 1.00 74.44 173 MET A CA 1
ATOM 1396 C C . MET A 1 173 ? -9.858 20.406 32.539 1.00 74.44 173 MET A C 1
ATOM 1398 O O . MET A 1 173 ? -9.210 19.434 32.918 1.00 74.44 173 MET A O 1
ATOM 1402 N N . PHE A 1 174 ? -11.013 20.259 31.877 1.00 81.56 174 PHE A N 1
ATOM 1403 C CA . PHE A 1 174 ? -11.548 18.947 31.518 1.00 81.56 174 PHE A CA 1
ATOM 1404 C C . PHE A 1 174 ? -10.705 18.275 30.426 1.00 81.56 174 PHE A C 1
ATOM 1406 O O . PHE A 1 174 ? -10.366 18.893 29.412 1.00 81.56 174 PHE A O 1
ATOM 1413 N N . PHE A 1 175 ? -10.367 17.004 30.638 1.00 81.44 175 PHE A N 1
ATOM 1414 C CA . PHE A 1 175 ? -9.609 16.194 29.687 1.00 81.44 175 PHE A CA 1
ATOM 1415 C C . PHE A 1 175 ? -10.414 15.980 28.387 1.00 81.44 175 PHE A C 1
ATOM 1417 O O . PHE A 1 175 ? -11.627 15.792 28.466 1.00 81.44 175 PHE A O 1
ATOM 1424 N N . PRO A 1 176 ? -9.796 15.989 27.187 1.00 83.19 176 PRO A N 1
ATOM 1425 C CA . PRO A 1 176 ? -8.361 16.113 26.891 1.00 83.19 176 PRO A CA 1
ATOM 1426 C C . PRO A 1 176 ? -7.864 17.557 26.689 1.00 83.19 176 PRO A C 1
ATOM 1428 O O . PRO A 1 176 ? -6.741 17.754 26.232 1.00 83.19 176 PRO A O 1
ATOM 1431 N N . GLY A 1 177 ? -8.685 18.576 26.964 1.00 81.56 177 GLY A N 1
ATOM 1432 C CA . GLY A 1 177 ? -8.321 19.985 26.755 1.00 81.56 177 GLY A CA 1
ATOM 1433 C C . GLY A 1 177 ? -8.317 20.453 25.290 1.00 81.56 177 GLY A C 1
ATOM 1434 O O . GLY A 1 177 ? -7.761 21.506 24.993 1.00 81.56 177 GLY A O 1
ATOM 1435 N N . THR A 1 178 ? -8.926 19.690 24.377 1.00 82.94 178 THR A N 1
ATOM 1436 C CA . THR A 1 178 ? -9.076 20.006 22.938 1.00 82.94 178 THR A CA 1
ATOM 1437 C C . THR A 1 178 ? -10.553 19.937 22.526 1.00 82.94 178 THR A C 1
ATOM 1439 O O . THR A 1 178 ? -11.382 19.549 23.349 1.00 82.94 178 THR A O 1
ATOM 1442 N N . GLY A 1 179 ? -10.899 20.341 21.295 1.00 85.12 179 GLY A N 1
ATOM 1443 C CA . GLY A 1 179 ? -12.294 20.357 20.824 1.00 85.12 179 GLY A CA 1
ATOM 1444 C C . GLY A 1 179 ? -13.043 21.683 21.035 1.00 85.12 179 GLY A C 1
ATOM 1445 O O . GLY A 1 179 ? -14.265 21.710 21.152 1.00 85.12 179 GLY A O 1
ATOM 1446 N N . ASP A 1 180 ? -12.341 22.820 21.061 1.00 90.81 180 ASP A N 1
ATOM 1447 C CA . ASP A 1 180 ? -13.019 24.124 20.991 1.00 90.81 180 ASP A CA 1
ATOM 1448 C C . ASP A 1 180 ? -13.868 24.228 19.710 1.00 90.81 180 ASP A C 1
ATOM 1450 O O . ASP A 1 180 ? -13.548 23.622 18.690 1.00 90.81 180 ASP A O 1
ATOM 1454 N N . VAL A 1 181 ? -14.904 25.071 19.700 1.00 89.62 181 VAL A N 1
ATOM 1455 C CA . VAL A 1 181 ? -15.712 25.322 18.488 1.00 89.62 181 VAL A CA 1
ATOM 1456 C C . VAL A 1 181 ? -14.873 25.843 17.307 1.00 89.62 181 VAL A C 1
ATOM 1458 O O . VAL A 1 181 ? -15.267 25.706 16.150 1.00 89.62 181 VAL A O 1
ATOM 1461 N N . LYS A 1 182 ? -13.715 26.454 17.584 1.00 88.69 182 LYS A N 1
ATOM 1462 C CA . LYS A 1 182 ? -12.751 26.935 16.581 1.00 88.69 182 LYS A CA 1
ATOM 1463 C C . LYS A 1 182 ? -11.801 25.854 16.073 1.00 88.69 182 LYS A C 1
ATOM 1465 O O . LYS A 1 182 ? -11.112 26.098 15.083 1.00 88.69 182 LYS A O 1
ATOM 1470 N N . ASP A 1 183 ? -11.734 24.708 16.739 1.00 84.94 183 ASP A N 1
ATOM 1471 C CA . ASP A 1 183 ? -10.968 23.558 16.278 1.00 84.94 183 ASP A CA 1
ATOM 1472 C C . ASP A 1 183 ? -11.734 22.901 15.127 1.00 84.94 183 ASP A C 1
ATOM 1474 O O . ASP A 1 183 ? -12.651 22.109 15.329 1.00 84.94 183 ASP A O 1
ATOM 1478 N N . ILE A 1 184 ? -11.418 23.335 13.909 1.00 84.81 184 ILE A N 1
ATOM 1479 C CA . ILE A 1 184 ? -12.121 22.940 12.683 1.00 84.81 184 ILE A CA 1
ATOM 1480 C C . ILE A 1 184 ? -11.277 22.015 11.801 1.00 84.81 184 ILE A C 1
ATOM 1482 O O . ILE A 1 184 ? -11.615 21.810 10.638 1.00 84.81 184 ILE A O 1
ATOM 1486 N N . GLY A 1 185 ? -10.164 21.488 12.313 1.00 78.25 185 GLY A N 1
ATOM 1487 C CA . GLY A 1 185 ? -9.182 20.746 11.525 1.00 78.25 185 GLY A CA 1
ATOM 1488 C C . GLY A 1 185 ? -8.267 21.642 10.679 1.00 78.25 185 GLY A C 1
ATOM 1489 O O . GLY A 1 185 ? -8.419 22.865 10.609 1.00 78.25 185 GLY A O 1
ATOM 1490 N N . GLU A 1 186 ? -7.294 21.020 10.014 1.00 66.19 186 GLU A N 1
ATOM 1491 C CA . GLU A 1 186 ? -6.240 21.707 9.262 1.00 66.19 186 GLU A CA 1
ATOM 1492 C C . GLU A 1 186 ? -6.121 21.194 7.823 1.00 66.19 186 GLU A C 1
ATOM 1494 O O . GLU A 1 186 ? -6.470 20.053 7.517 1.00 66.19 186 GLU A O 1
ATOM 1499 N N . ARG A 1 187 ? -5.559 22.033 6.940 1.00 77.25 187 ARG A N 1
ATOM 1500 C CA . ARG A 1 187 ? -5.287 21.708 5.527 1.00 77.25 187 ARG A CA 1
ATOM 1501 C C . ARG A 1 187 ? -6.545 21.173 4.825 1.00 77.25 187 ARG A C 1
ATOM 1503 O O . ARG A 1 187 ? -7.579 21.831 4.873 1.00 77.25 187 ARG A O 1
ATOM 1510 N N . GLU A 1 188 ? -6.463 20.003 4.195 1.00 60.06 188 GLU A N 1
ATOM 1511 C CA . GLU A 1 188 ? -7.581 19.334 3.516 1.00 60.06 188 GLU A CA 1
ATOM 1512 C C . GLU A 1 188 ? -8.692 18.886 4.481 1.00 60.06 188 GLU A C 1
ATOM 1514 O O . GLU A 1 188 ? -9.840 18.761 4.070 1.00 60.06 188 GLU A O 1
ATOM 1519 N N . GLY A 1 189 ? -8.376 18.702 5.769 1.00 67.12 189 GLY A N 1
ATOM 1520 C CA . GLY A 1 189 ? -9.340 18.385 6.825 1.00 67.12 189 GLY A CA 1
ATOM 1521 C C . GLY A 1 189 ? -9.993 19.615 7.463 1.00 67.12 189 GLY A C 1
ATOM 1522 O O . GLY A 1 189 ? -10.803 19.470 8.378 1.00 67.12 189 GLY A O 1
ATOM 1523 N N . LYS A 1 190 ? -9.661 20.832 7.010 1.00 80.50 190 LYS A N 1
ATOM 1524 C CA . LYS A 1 190 ? -10.281 22.060 7.519 1.00 80.50 190 LYS A CA 1
ATOM 1525 C C . LYS A 1 190 ? -11.774 22.075 7.179 1.00 80.50 190 LYS A C 1
ATOM 1527 O O . LYS A 1 190 ? -12.150 21.856 6.034 1.00 80.50 190 LYS A O 1
ATOM 1532 N N . TYR A 1 191 ? -12.599 22.384 8.175 1.00 83.88 191 TYR A N 1
ATOM 1533 C CA . TYR A 1 191 ? -14.062 22.265 8.206 1.00 83.88 191 TYR A CA 1
ATOM 1534 C C . TYR A 1 191 ? -14.611 20.829 8.297 1.00 83.88 191 TYR A C 1
ATOM 1536 O O . TYR A 1 191 ? -15.812 20.674 8.492 1.00 83.88 191 TYR A O 1
ATOM 1544 N N . TYR A 1 192 ? -13.770 19.790 8.244 1.00 79.25 192 TYR A N 1
ATOM 1545 C CA . TYR A 1 192 ? -14.189 18.383 8.365 1.00 79.25 192 TYR A CA 1
ATOM 1546 C C . TYR A 1 192 ? -14.047 17.815 9.789 1.00 79.25 192 TYR A C 1
ATOM 1548 O O . TYR A 1 192 ? -14.380 16.654 10.019 1.00 79.25 192 TYR A O 1
ATOM 1556 N N . ALA A 1 193 ? -13.604 18.627 10.753 1.00 84.19 193 ALA A N 1
ATOM 1557 C CA . ALA A 1 193 ? -13.710 18.335 12.180 1.00 84.19 193 ALA A CA 1
ATOM 1558 C C . ALA A 1 193 ? -14.710 19.306 12.821 1.00 84.19 193 ALA A C 1
ATOM 1560 O O . ALA A 1 193 ? -14.460 20.506 12.908 1.00 84.19 193 ALA A O 1
ATOM 1561 N N . ILE A 1 194 ? -15.872 18.800 13.228 1.00 89.25 194 ILE A N 1
ATOM 1562 C CA . ILE A 1 194 ? -16.939 19.577 13.857 1.00 89.25 194 ILE A CA 1
ATOM 1563 C C . ILE A 1 194 ? -16.936 19.305 15.357 1.00 89.25 194 ILE A C 1
ATOM 1565 O O . ILE A 1 194 ? -17.220 18.196 15.806 1.00 89.25 194 ILE A O 1
ATOM 1569 N N . ASN A 1 195 ? -16.679 20.347 16.139 1.00 90.12 195 ASN A N 1
ATOM 1570 C CA . ASN A 1 195 ? -16.666 20.274 17.592 1.00 90.12 195 ASN A CA 1
ATOM 1571 C C . ASN A 1 195 ? -17.820 21.081 18.199 1.00 90.12 195 ASN A C 1
ATOM 1573 O O . ASN A 1 195 ? -18.063 22.234 17.834 1.00 90.12 195 ASN A O 1
ATOM 1577 N N . VAL A 1 196 ? -18.540 20.461 19.134 1.00 93.50 196 VAL A N 1
ATOM 1578 C CA . VAL A 1 196 ? -19.683 21.036 19.850 1.00 93.50 196 VAL A CA 1
ATOM 1579 C C . VAL A 1 196 ? -19.348 21.071 21.346 1.00 93.50 196 VAL A C 1
ATOM 1581 O O . VAL A 1 196 ? -19.697 20.135 22.072 1.00 93.50 196 VAL A O 1
ATOM 1584 N N . PRO A 1 197 ? -18.664 22.131 21.819 1.00 93.69 197 PRO A N 1
ATOM 1585 C CA . PRO A 1 197 ? -18.317 22.272 23.228 1.00 93.69 197 PRO A CA 1
ATOM 1586 C C . PRO A 1 197 ? -19.559 22.587 24.071 1.00 93.69 197 PRO A C 1
ATOM 1588 O O . PRO A 1 197 ? -20.372 23.445 23.713 1.00 93.69 197 PRO A O 1
ATOM 1591 N N . LEU A 1 198 ? -19.689 21.903 25.206 1.00 95.00 198 LEU A N 1
ATOM 1592 C CA . LEU A 1 198 ? -20.808 22.009 26.144 1.00 95.00 198 LEU A CA 1
ATOM 1593 C C . LEU A 1 198 ? -20.312 22.242 27.580 1.00 95.00 198 LEU A C 1
ATOM 1595 O O . LEU A 1 198 ? -19.163 21.955 27.920 1.00 95.00 198 LEU A O 1
ATOM 1599 N N . LYS A 1 199 ? -21.204 22.755 28.429 1.00 93.19 199 LYS A N 1
ATOM 1600 C CA . LYS A 1 199 ? -21.007 22.948 29.874 1.00 93.19 199 LYS A CA 1
ATOM 1601 C C . LYS A 1 199 ? -21.730 21.867 30.680 1.00 93.19 199 LYS A C 1
ATOM 1603 O O . LYS A 1 199 ? -22.501 21.086 30.123 1.00 93.19 199 LYS A O 1
ATOM 1608 N N . ASP A 1 200 ? -21.534 21.881 31.992 1.00 92.56 200 ASP A N 1
ATOM 1609 C CA . ASP A 1 200 ? -22.131 20.919 32.922 1.00 92.56 200 ASP A CA 1
ATOM 1610 C C . ASP A 1 200 ? -23.660 20.883 32.879 1.00 92.56 200 ASP A C 1
ATOM 1612 O O . ASP A 1 200 ? -24.341 21.873 32.577 1.00 92.56 200 ASP A O 1
ATOM 1616 N N . GLY A 1 201 ? -24.189 19.709 33.219 1.00 93.06 201 GLY A N 1
ATOM 1617 C CA . GLY A 1 201 ? -25.602 19.505 33.505 1.00 93.06 201 GLY A CA 1
ATOM 1618 C C . GLY A 1 201 ? -26.526 19.589 32.296 1.00 93.06 201 GLY A C 1
ATOM 1619 O O . GLY A 1 201 ? -27.717 19.834 32.479 1.00 93.06 201 GLY A O 1
ATOM 1620 N N . ILE A 1 202 ? -26.024 19.415 31.066 1.00 95.06 202 ILE A N 1
ATOM 1621 C CA . ILE A 1 202 ? -26.898 19.430 29.887 1.00 95.06 202 ILE A CA 1
ATOM 1622 C C . ILE A 1 202 ? -28.006 18.373 30.007 1.00 95.06 202 ILE A C 1
ATOM 1624 O O . ILE A 1 202 ? -27.738 17.212 30.310 1.00 95.06 202 ILE A O 1
ATOM 1628 N N . ASP A 1 203 ? -29.249 18.809 29.783 1.00 93.62 203 ASP A N 1
ATOM 1629 C CA . ASP A 1 203 ? -30.448 17.969 29.833 1.00 93.62 203 ASP A CA 1
ATOM 1630 C C . ASP A 1 203 ? -30.800 17.338 28.474 1.00 93.62 203 ASP A C 1
ATOM 1632 O O . ASP A 1 203 ? -30.382 17.811 27.409 1.00 93.62 203 ASP A O 1
ATOM 1636 N N . ASP A 1 204 ? -31.643 16.302 28.510 1.00 93.50 204 ASP A N 1
ATOM 1637 C CA . ASP A 1 204 ? -32.103 15.566 27.326 1.00 93.50 204 ASP A CA 1
ATOM 1638 C C . ASP A 1 204 ? -32.704 16.476 26.254 1.00 93.50 204 ASP A C 1
ATOM 1640 O O . ASP A 1 204 ? -32.385 16.368 25.069 1.00 93.50 204 ASP A O 1
ATOM 1644 N N . ALA A 1 205 ? -33.590 17.393 26.650 1.00 93.25 205 ALA A N 1
ATOM 1645 C CA . ALA A 1 205 ? -34.324 18.241 25.717 1.00 93.25 205 ALA A CA 1
ATOM 1646 C C . ALA A 1 205 ? -33.397 19.213 24.973 1.00 93.25 205 ALA A C 1
ATOM 1648 O O . ALA A 1 205 ? -33.646 19.565 23.815 1.00 93.25 205 ALA A O 1
ATOM 1649 N N . SER A 1 206 ? -32.346 19.687 25.636 1.00 94.62 206 SER A N 1
ATOM 1650 C CA . SER A 1 206 ? -31.349 20.588 25.070 1.00 94.62 206 SER A CA 1
ATOM 1651 C C . SER A 1 206 ? -30.353 19.836 24.204 1.00 94.62 206 SER A C 1
ATOM 1653 O O . SER A 1 206 ? -30.106 20.279 23.078 1.00 94.62 206 SER A O 1
ATOM 1655 N N . PHE A 1 207 ? -29.855 18.693 24.679 1.00 95.25 207 PHE A N 1
ATOM 1656 C CA . PHE A 1 207 ? -28.913 17.854 23.944 1.00 95.25 207 PHE A CA 1
ATOM 1657 C C . PHE A 1 207 ? -29.541 17.293 22.669 1.00 95.25 207 PHE A C 1
ATOM 1659 O O . PHE A 1 207 ? -29.059 17.579 21.576 1.00 95.25 207 PHE A O 1
ATOM 1666 N N . THR A 1 208 ? -30.679 16.600 22.771 1.00 95.06 208 THR A N 1
ATOM 1667 C CA . THR A 1 208 ? -31.340 15.967 21.614 1.00 95.06 208 THR A CA 1
ATOM 1668 C C . THR A 1 208 ? -31.746 16.981 20.546 1.00 95.06 208 THR A C 1
ATOM 1670 O O . THR A 1 208 ? -31.591 16.722 19.354 1.00 95.06 208 THR A O 1
ATOM 1673 N N . ARG A 1 209 ? -32.228 18.169 20.937 1.00 94.81 209 ARG A N 1
ATOM 1674 C CA . ARG A 1 209 ? -32.569 19.243 19.990 1.00 94.81 209 ARG A CA 1
ATOM 1675 C C . ARG A 1 209 ? -31.337 19.736 19.232 1.00 94.81 209 ARG A C 1
ATOM 1677 O O . ARG A 1 209 ? -31.416 19.945 18.019 1.00 94.81 209 ARG A O 1
ATOM 1684 N N . LEU A 1 210 ? -30.224 19.950 19.932 1.00 95.62 210 LEU A N 1
ATOM 1685 C CA . LEU A 1 210 ? -28.978 20.405 19.320 1.00 95.62 210 LEU A CA 1
ATOM 1686 C C . LEU A 1 210 ? -28.377 19.319 18.420 1.00 95.62 210 LEU A C 1
ATOM 1688 O O . LEU A 1 210 ? -28.096 19.596 17.255 1.00 95.62 210 LEU A O 1
ATOM 1692 N N . PHE A 1 211 ? -28.276 18.092 18.935 1.00 96.31 211 PHE A N 1
ATOM 1693 C CA . PHE A 1 211 ? -27.778 16.912 18.232 1.00 96.31 211 PHE A CA 1
ATOM 1694 C C . PHE A 1 211 ? -28.529 16.689 16.922 1.00 96.31 211 PHE A C 1
ATOM 1696 O O . PHE A 1 211 ? -27.921 16.709 15.856 1.00 96.31 211 PHE A O 1
ATOM 1703 N N . LYS A 1 212 ? -29.865 16.597 16.970 1.00 96.25 212 LYS A N 1
ATOM 1704 C CA . LYS A 1 212 ? -30.698 16.393 15.774 1.00 96.25 212 LYS A CA 1
ATOM 1705 C C . LYS A 1 212 ? -30.496 17.487 14.733 1.00 96.25 212 LYS A C 1
ATOM 1707 O O . LYS A 1 212 ? -30.424 17.192 13.548 1.00 96.25 212 LYS A O 1
ATOM 1712 N N . THR A 1 213 ? -30.385 18.742 15.170 1.00 95.06 213 THR A N 1
ATOM 1713 C CA . THR A 1 213 ? -30.196 19.875 14.253 1.00 95.06 213 THR A CA 1
ATOM 1714 C C . THR A 1 213 ? -28.840 19.812 13.550 1.00 95.06 213 THR A C 1
ATOM 1716 O O . THR A 1 213 ? -28.772 19.997 12.337 1.00 95.06 213 THR A O 1
ATOM 1719 N N . ILE A 1 214 ? -27.765 19.555 14.300 1.00 94.75 214 ILE A N 1
ATOM 1720 C CA . ILE A 1 214 ? -26.404 19.508 13.754 1.00 94.75 214 ILE A CA 1
ATOM 1721 C C . ILE A 1 214 ? -26.226 18.264 12.885 1.00 94.75 214 ILE A C 1
ATOM 1723 O O . ILE A 1 214 ? -25.807 18.395 11.741 1.00 94.75 214 ILE A O 1
ATOM 1727 N N . ILE A 1 215 ? -26.605 17.082 13.375 1.00 95.25 215 ILE A N 1
ATOM 1728 C CA . ILE A 1 215 ? -26.430 15.821 12.646 1.00 95.25 215 ILE A CA 1
ATOM 1729 C C . ILE A 1 215 ? -27.287 15.773 11.379 1.00 95.25 215 ILE A C 1
ATOM 1731 O O . ILE A 1 215 ? -26.782 15.352 10.344 1.00 95.25 215 ILE A O 1
ATOM 1735 N N . ALA A 1 216 ? -28.528 16.280 11.399 1.00 93.62 216 ALA A N 1
ATOM 1736 C CA . ALA A 1 216 ? -29.313 16.425 10.168 1.00 93.62 216 ALA A CA 1
ATOM 1737 C C . ALA A 1 216 ? -28.563 17.256 9.125 1.00 93.62 216 ALA A C 1
ATOM 1739 O O . ALA A 1 216 ? -28.484 16.860 7.964 1.00 93.62 216 ALA A O 1
ATOM 1740 N N . LYS A 1 217 ? -27.974 18.386 9.545 1.00 92.38 217 LYS A N 1
ATOM 1741 C CA . LYS A 1 217 ? -27.239 19.250 8.623 1.00 92.38 217 LYS A CA 1
ATOM 1742 C C . LYS A 1 217 ? -25.931 18.623 8.151 1.00 92.38 217 LYS A C 1
ATOM 1744 O O . LYS A 1 217 ? -25.562 18.818 6.997 1.00 92.38 217 LYS A O 1
ATOM 1749 N N . VAL A 1 218 ? -25.247 17.876 9.015 1.00 90.56 218 VAL A N 1
ATOM 1750 C CA . VAL A 1 218 ? -24.052 17.103 8.657 1.00 90.56 218 VAL A CA 1
ATOM 1751 C C . VAL A 1 218 ? -24.404 16.087 7.580 1.00 90.56 218 VAL A C 1
ATOM 1753 O O . VAL A 1 218 ? -23.777 16.113 6.534 1.00 90.56 218 VAL A O 1
ATOM 1756 N N . VAL A 1 219 ? -25.432 15.257 7.773 1.00 89.88 219 VAL A N 1
ATOM 1757 C CA . VAL A 1 219 ? -25.828 14.253 6.772 1.00 89.88 219 VAL A CA 1
ATOM 1758 C C . VAL A 1 219 ? -26.258 14.920 5.462 1.00 89.88 219 VAL A C 1
ATOM 1760 O O . VAL A 1 219 ? -25.831 14.486 4.398 1.00 89.88 219 VAL A O 1
ATOM 1763 N N . GLU A 1 220 ? -27.020 16.017 5.530 1.00 89.06 220 GLU A N 1
ATOM 1764 C CA . GLU A 1 220 ? -27.448 16.794 4.355 1.00 89.06 220 GLU A CA 1
ATOM 1765 C C . GLU A 1 220 ? -26.266 17.389 3.570 1.00 89.06 220 GLU A C 1
ATOM 1767 O O . GLU A 1 220 ? -26.301 17.432 2.345 1.00 89.06 220 GLU A O 1
ATOM 1772 N N . THR A 1 221 ? -25.236 17.876 4.267 1.00 86.38 221 THR A N 1
ATOM 1773 C CA . THR A 1 221 ? -24.129 18.621 3.642 1.00 86.38 221 THR A CA 1
ATOM 1774 C C . THR A 1 221 ? -22.967 17.710 3.263 1.00 86.38 221 THR A C 1
ATOM 1776 O O . THR A 1 221 ? -22.386 17.858 2.195 1.00 86.38 221 THR A O 1
ATOM 1779 N N . TYR A 1 222 ? -22.607 16.777 4.142 1.00 83.25 222 TYR A N 1
ATOM 1780 C CA . TYR A 1 222 ? -21.483 15.868 3.956 1.00 83.25 222 TYR A CA 1
ATOM 1781 C C . TYR A 1 222 ? -21.850 14.667 3.082 1.00 83.25 222 TYR A C 1
ATOM 1783 O O . TYR A 1 222 ? -20.990 14.209 2.347 1.00 83.25 222 TYR A O 1
ATOM 1791 N N . LEU A 1 223 ? -23.105 14.201 3.091 1.00 82.75 223 LEU A N 1
ATOM 1792 C CA . LEU A 1 223 ? -23.549 13.009 2.349 1.00 82.75 223 LEU A CA 1
ATOM 1793 C C . LEU A 1 223 ? -22.701 11.754 2.673 1.00 82.75 223 LEU A C 1
ATOM 1795 O O . LEU A 1 223 ? -22.067 11.194 1.778 1.00 82.75 223 LEU A O 1
ATOM 1799 N N . PRO A 1 224 ? -22.645 11.314 3.949 1.00 84.31 224 PRO A N 1
ATOM 1800 C CA . PRO A 1 224 ? -21.861 10.141 4.333 1.00 84.31 224 PRO A CA 1
ATOM 1801 C C . PRO A 1 224 ? -22.405 8.852 3.698 1.00 84.31 224 PRO A C 1
ATOM 1803 O O . PRO A 1 224 ? -23.616 8.642 3.663 1.00 84.31 224 PRO A O 1
ATOM 1806 N N . GLY A 1 225 ? -21.504 7.965 3.260 1.00 83.81 225 GLY A N 1
ATOM 1807 C CA . GLY A 1 225 ? -21.849 6.608 2.809 1.00 83.81 225 GLY A CA 1
ATOM 1808 C C . GLY A 1 225 ? -22.004 5.591 3.949 1.00 83.81 225 GLY A C 1
ATOM 1809 O O . GLY A 1 225 ? -22.642 4.562 3.768 1.00 83.81 225 GLY A O 1
ATOM 1810 N N . VAL A 1 226 ? -21.448 5.889 5.125 1.00 89.00 226 VAL A N 1
ATOM 1811 C CA . VAL A 1 226 ? -21.477 5.063 6.341 1.00 89.00 226 VAL A CA 1
ATOM 1812 C C . VAL A 1 226 ? -21.381 5.978 7.563 1.00 89.00 226 VAL A C 1
ATOM 1814 O O . VAL A 1 226 ? -20.756 7.040 7.500 1.00 89.00 226 VAL A O 1
ATOM 1817 N N . ILE A 1 227 ? -22.005 5.591 8.675 1.00 92.56 227 ILE A N 1
ATOM 1818 C CA . ILE A 1 227 ? -21.904 6.295 9.957 1.00 92.56 227 ILE A CA 1
ATOM 1819 C C . ILE A 1 227 ? -21.232 5.383 10.982 1.00 92.56 227 ILE A C 1
ATOM 1821 O O . ILE A 1 227 ? -21.681 4.266 11.221 1.00 92.56 227 ILE A O 1
ATOM 1825 N N . VAL A 1 228 ? -20.189 5.894 11.638 1.00 93.56 228 VAL A N 1
ATOM 1826 C CA . VAL A 1 228 ? -19.605 5.286 12.840 1.00 93.56 228 VAL A CA 1
ATOM 1827 C C . VAL A 1 228 ? -20.061 6.101 14.048 1.00 93.56 228 VAL A C 1
ATOM 1829 O O . VAL A 1 228 ? -19.684 7.263 14.196 1.00 93.56 228 VAL A O 1
ATOM 1832 N N . LEU A 1 229 ? -20.907 5.512 14.890 1.00 96.06 229 LEU A N 1
ATOM 1833 C CA . LEU A 1 229 ? -21.482 6.134 16.078 1.00 96.06 229 LEU A CA 1
ATOM 1834 C C . LEU A 1 229 ? -20.838 5.553 17.341 1.00 96.06 229 LEU A C 1
ATOM 1836 O O . LEU A 1 229 ? -21.009 4.378 17.660 1.00 96.06 229 LEU A O 1
ATOM 1840 N N . GLN A 1 230 ? -20.107 6.391 18.072 1.00 95.75 230 GLN A N 1
ATOM 1841 C CA . GLN A 1 230 ? -19.569 6.050 19.386 1.00 95.75 230 GLN A CA 1
ATOM 1842 C C . GLN A 1 230 ? -20.561 6.481 20.476 1.00 95.75 230 GLN A C 1
ATOM 1844 O O . GLN A 1 230 ? -20.901 7.658 20.592 1.00 95.75 230 GLN A O 1
ATOM 1849 N N . CYS A 1 231 ? -21.034 5.519 21.265 1.00 96.31 231 CYS A N 1
ATOM 1850 C CA . CYS A 1 231 ? -22.084 5.682 22.271 1.00 96.31 231 CYS A CA 1
ATOM 1851 C C . CYS A 1 231 ? -21.491 5.743 23.687 1.00 96.31 231 CYS A C 1
ATOM 1853 O O . CYS A 1 231 ? -21.755 4.891 24.542 1.00 96.31 231 CYS A O 1
ATOM 1855 N N . GLY A 1 232 ? -20.679 6.773 23.946 1.00 93.94 232 GLY A N 1
ATOM 1856 C CA . GLY A 1 232 ? -20.076 7.013 25.261 1.00 93.94 232 GLY A CA 1
ATOM 1857 C C . GLY A 1 232 ? -21.141 7.198 26.339 1.00 93.94 232 GLY A C 1
ATOM 1858 O O . GLY A 1 232 ? -21.941 8.137 26.288 1.00 93.94 232 GLY A O 1
ATOM 1859 N N . ALA A 1 233 ? -21.157 6.293 27.314 1.00 95.44 233 ALA A N 1
ATOM 1860 C CA . ALA A 1 233 ? -22.146 6.246 28.388 1.00 95.44 233 ALA A CA 1
ATOM 1861 C C . ALA A 1 233 ? -21.741 7.080 29.618 1.00 95.44 233 ALA A C 1
ATOM 1863 O O . ALA A 1 233 ? -22.488 7.154 30.589 1.00 95.44 233 ALA A O 1
ATOM 1864 N N . ASP A 1 234 ? -20.581 7.736 29.587 1.00 92.25 234 ASP A N 1
ATOM 1865 C CA . ASP A 1 234 ? -20.153 8.724 30.586 1.00 92.25 234 ASP A CA 1
ATOM 1866 C C . ASP A 1 234 ? -20.894 10.062 30.470 1.00 92.25 234 ASP A C 1
ATOM 1868 O O . ASP A 1 234 ? -20.873 10.870 31.391 1.00 92.25 234 ASP A O 1
ATOM 1872 N N . SER A 1 235 ? -21.622 10.286 29.379 1.00 92.44 235 SER A N 1
ATOM 1873 C CA . SER A 1 235 ? -22.539 11.421 29.234 1.00 92.44 235 SER A CA 1
ATOM 1874 C C . SER A 1 235 ? -23.848 11.276 30.035 1.00 92.44 235 SER A C 1
ATOM 1876 O O . SER A 1 235 ? -24.636 12.223 30.110 1.00 92.44 235 SER A O 1
ATOM 1878 N N . LEU A 1 236 ? -24.093 10.113 30.648 1.00 93.69 236 LEU A N 1
ATOM 1879 C CA . LEU A 1 236 ? -25.284 9.851 31.456 1.00 93.69 236 LEU A CA 1
ATOM 1880 C C . LEU A 1 236 ? -25.242 10.566 32.811 1.00 93.69 236 LEU A C 1
ATOM 1882 O O . LEU A 1 236 ? -24.189 10.773 33.417 1.00 93.69 236 LEU A O 1
ATOM 1886 N N . ALA A 1 237 ? -26.428 10.873 33.330 1.00 91.69 237 ALA A N 1
ATOM 1887 C CA . ALA A 1 237 ? -26.600 11.383 34.680 1.00 91.69 237 ALA A CA 1
ATOM 1888 C C . ALA A 1 237 ? -26.044 10.400 35.728 1.00 91.69 237 ALA A C 1
ATOM 1890 O O . ALA A 1 237 ? -26.303 9.193 35.688 1.00 91.69 237 ALA A O 1
ATOM 1891 N N . GLY A 1 238 ? -25.306 10.931 36.706 1.00 88.00 238 GLY A N 1
ATOM 1892 C CA . GLY A 1 238 ? -24.742 10.133 37.801 1.00 88.00 238 GLY A CA 1
ATOM 1893 C C . GLY A 1 238 ? -23.566 9.238 37.393 1.00 88.00 238 GLY A C 1
ATOM 1894 O O . GLY A 1 238 ? -23.261 8.268 38.095 1.00 88.00 238 GLY A O 1
ATOM 1895 N N . ASP A 1 239 ? -22.914 9.527 36.266 1.00 92.38 239 ASP A N 1
ATOM 1896 C CA . ASP A 1 239 ? -21.615 8.941 35.955 1.00 92.38 239 ASP A CA 1
ATOM 1897 C C . ASP A 1 239 ? -20.534 9.389 36.965 1.00 92.38 239 ASP A C 1
ATOM 1899 O O . ASP A 1 239 ? -20.653 10.428 37.616 1.00 92.38 239 ASP A O 1
ATOM 1903 N N . ARG A 1 240 ? -19.485 8.577 37.151 1.00 90.88 240 ARG A N 1
ATOM 1904 C CA . ARG A 1 240 ? -18.418 8.863 38.126 1.00 90.88 240 ARG A CA 1
ATOM 1905 C C . ARG A 1 240 ? -17.431 9.935 37.670 1.00 90.88 240 ARG A C 1
ATOM 1907 O O . ARG A 1 240 ? -16.819 10.560 38.533 1.00 90.88 240 ARG A O 1
ATOM 1914 N N . LEU A 1 241 ? -17.224 10.094 36.363 1.00 89.50 241 LEU A N 1
ATOM 1915 C CA . LEU A 1 241 ? -16.302 11.082 35.783 1.00 89.50 241 LEU A CA 1
ATOM 1916 C C . LEU A 1 241 ? -17.042 12.129 34.945 1.00 89.50 241 LEU A C 1
ATOM 1918 O O . LEU A 1 241 ? -16.638 13.291 34.903 1.00 89.50 241 LEU A O 1
ATOM 1922 N N . GLY A 1 242 ? -18.121 11.723 34.281 1.00 88.00 242 GLY A N 1
ATOM 1923 C CA . GLY A 1 242 ? -18.989 12.606 33.525 1.00 88.00 242 GLY A CA 1
ATOM 1924 C C . GLY A 1 242 ? -19.786 13.566 34.404 1.00 88.00 242 GLY A C 1
ATOM 1925 O O . GLY A 1 242 ? -20.115 13.292 35.554 1.00 88.00 242 GLY A O 1
ATOM 1926 N N . CYS A 1 243 ? -20.111 14.720 33.835 1.00 89.50 243 CYS A N 1
ATOM 1927 C CA . CYS A 1 243 ? -20.833 15.810 34.502 1.00 89.50 243 CYS A CA 1
ATOM 1928 C C . CYS A 1 243 ? -21.985 16.341 33.634 1.00 89.50 243 CYS A C 1
ATOM 1930 O O . CYS A 1 243 ? -22.382 17.504 33.712 1.00 89.50 243 CYS A O 1
ATOM 1932 N N . PHE A 1 244 ? -22.528 15.476 32.779 1.00 93.06 244 PHE A N 1
ATOM 1933 C CA . PHE A 1 244 ? -23.777 15.714 32.063 1.00 93.06 244 PHE A CA 1
ATOM 1934 C C . PHE A 1 244 ? -24.963 15.129 32.835 1.00 93.06 244 PHE A C 1
ATOM 1936 O O . PHE A 1 244 ? -24.800 14.459 33.855 1.00 93.06 244 PHE A O 1
ATOM 1943 N N . ASN A 1 245 ? -26.173 15.437 32.369 1.00 93.12 245 ASN A N 1
ATOM 1944 C CA . ASN A 1 245 ? -27.412 15.042 33.028 1.00 93.12 245 ASN A CA 1
ATOM 1945 C C . ASN A 1 245 ? -28.375 14.341 32.056 1.00 93.12 245 ASN A C 1
ATOM 1947 O O . ASN A 1 245 ? -29.578 14.606 32.072 1.00 93.12 245 ASN A O 1
ATOM 1951 N N . LEU A 1 246 ? -27.839 13.480 31.182 1.00 93.75 246 LEU A N 1
ATOM 1952 C CA . LEU A 1 246 ? -28.640 12.747 30.201 1.00 93.75 246 LEU A CA 1
ATOM 1953 C C . LEU A 1 246 ? -29.277 11.496 30.811 1.00 93.75 246 LEU A C 1
ATOM 1955 O O . LEU A 1 246 ? -28.632 10.752 31.554 1.00 93.75 246 LEU A O 1
ATOM 1959 N N . SER A 1 247 ? -30.532 11.240 30.457 1.00 94.25 247 SER A N 1
ATOM 1960 C CA . SER A 1 247 ? -31.183 9.954 30.702 1.00 94.25 247 SER A CA 1
ATOM 1961 C C . SER A 1 247 ? -30.780 8.928 29.641 1.00 94.25 247 SER A C 1
ATOM 1963 O O . SER A 1 247 ? -30.298 9.273 28.557 1.00 94.25 247 SER A O 1
ATOM 1965 N N . ILE A 1 248 ? -31.028 7.648 29.928 1.00 94.50 248 ILE A N 1
ATOM 1966 C CA . ILE A 1 248 ? -30.836 6.573 28.946 1.00 94.50 248 ILE A CA 1
ATOM 1967 C C . ILE A 1 248 ? -31.744 6.801 27.733 1.00 94.50 248 ILE A C 1
ATOM 1969 O O . ILE A 1 248 ? -31.326 6.567 26.603 1.00 94.50 248 ILE A O 1
ATOM 1973 N N . GLU A 1 249 ? -32.962 7.302 27.934 1.00 92.44 249 GLU A N 1
ATOM 1974 C CA . GLU A 1 249 ? -33.882 7.637 26.849 1.00 92.44 249 GLU A CA 1
ATOM 1975 C C . GLU A 1 249 ? -33.389 8.802 25.991 1.00 92.44 249 GLU A C 1
ATOM 1977 O O . GLU A 1 249 ? -33.470 8.730 24.765 1.00 92.44 249 GLU A O 1
ATOM 1982 N N . GLY A 1 250 ? -32.872 9.867 26.610 1.00 93.12 250 GLY A N 1
ATOM 1983 C CA . GLY A 1 250 ? -32.304 11.008 25.891 1.00 93.12 250 GLY A CA 1
ATOM 1984 C C . GLY A 1 250 ? -31.082 10.616 25.064 1.00 93.12 250 GLY A C 1
ATOM 1985 O O . GLY A 1 250 ? -30.944 11.042 23.914 1.00 93.12 250 GLY A O 1
ATOM 1986 N N . HIS A 1 251 ? -30.236 9.755 25.626 1.00 95.38 251 HIS A N 1
ATOM 1987 C CA . HIS A 1 251 ? -29.068 9.189 24.956 1.00 95.38 251 HIS A CA 1
ATOM 1988 C C . HIS A 1 251 ? -29.477 8.261 23.795 1.00 95.38 251 HIS A C 1
ATOM 1990 O O . HIS A 1 251 ? -29.127 8.516 22.641 1.00 95.38 251 HIS A O 1
ATOM 1996 N N . SER A 1 252 ? -30.380 7.308 24.048 1.00 95.19 252 SER A N 1
ATOM 1997 C CA . SER A 1 252 ? -30.903 6.361 23.047 1.00 95.19 252 SER A CA 1
ATOM 1998 C C . SER A 1 252 ? -31.687 7.033 21.912 1.00 95.19 252 SER A C 1
ATOM 2000 O O . SER A 1 252 ? -31.743 6.520 20.791 1.00 95.19 252 SER A O 1
ATOM 2002 N N . GLU A 1 253 ? -32.288 8.202 22.150 1.00 96.06 253 GLU A N 1
ATOM 2003 C CA . GLU A 1 253 ? -32.954 8.985 21.103 1.00 96.06 253 GLU A CA 1
ATOM 2004 C C . GLU A 1 253 ? -31.960 9.492 20.042 1.00 96.06 253 GLU A C 1
ATOM 2006 O O . GLU A 1 253 ? -32.352 9.711 18.892 1.00 96.06 253 GLU A O 1
ATOM 2011 N N . CYS A 1 254 ? -30.676 9.638 20.385 1.00 96.50 254 CYS A N 1
ATOM 2012 C CA . CYS A 1 254 ? -29.621 9.973 19.428 1.00 96.50 254 CYS A CA 1
ATOM 2013 C C . CYS A 1 254 ? -29.330 8.789 18.499 1.00 96.50 254 CYS A C 1
ATOM 2015 O O . CYS A 1 254 ? -29.339 8.967 17.279 1.00 96.50 254 CYS A O 1
ATOM 2017 N N . VAL A 1 255 ? -29.199 7.575 19.048 1.00 96.88 255 VAL A N 1
ATOM 2018 C CA . VAL A 1 255 ? -29.070 6.331 18.263 1.00 96.88 255 VAL A CA 1
ATOM 2019 C C . VAL A 1 255 ? -30.275 6.143 17.350 1.00 96.88 255 VAL A C 1
ATOM 2021 O O . VAL A 1 255 ? -30.129 5.953 16.143 1.00 96.88 255 VAL A O 1
ATOM 2024 N N . LYS A 1 256 ? -31.486 6.299 17.897 1.00 96.31 256 LYS A N 1
ATOM 2025 C CA . LYS A 1 256 ? -32.737 6.207 17.133 1.00 96.31 256 LYS A CA 1
ATOM 2026 C C . LYS A 1 256 ? -32.810 7.235 16.008 1.00 96.31 256 LYS A C 1
ATOM 2028 O O . LYS A 1 256 ? -33.399 6.968 14.964 1.00 96.31 256 LYS A O 1
ATOM 2033 N N . PHE A 1 257 ? -32.269 8.433 16.220 1.00 97.31 257 PHE A N 1
ATOM 2034 C CA . PHE A 1 257 ? -32.228 9.469 15.196 1.00 97.31 257 PHE A CA 1
ATOM 2035 C C . PHE A 1 257 ? -31.238 9.135 14.081 1.00 97.31 257 PHE A C 1
ATOM 2037 O O . PHE A 1 257 ? -31.598 9.265 12.916 1.00 97.31 257 PHE A O 1
ATOM 2044 N N . VAL A 1 258 ? -30.037 8.667 14.428 1.00 96.25 258 VAL A N 1
ATOM 2045 C CA . VAL A 1 258 ? -29.016 8.260 13.452 1.00 96.25 258 VAL A CA 1
ATOM 2046 C C . VAL A 1 258 ? -29.494 7.070 12.619 1.00 96.25 258 VAL A C 1
ATOM 2048 O O . VAL A 1 258 ? -29.403 7.108 11.394 1.00 96.25 258 VAL A O 1
ATOM 2051 N N . LYS A 1 259 ? -30.103 6.063 13.257 1.00 95.00 259 LYS A N 1
ATOM 2052 C CA . LYS A 1 259 ? -30.667 4.888 12.575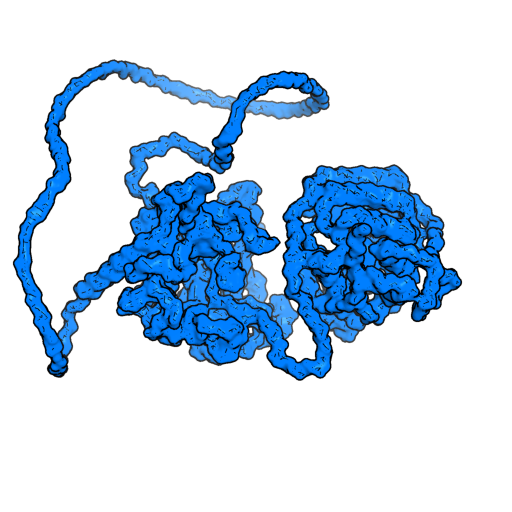 1.00 95.00 259 LYS A CA 1
ATOM 2053 C C . LYS A 1 259 ? -31.650 5.268 11.455 1.00 95.00 259 LYS A C 1
ATOM 2055 O O . LYS A 1 259 ? -31.639 4.661 10.393 1.00 95.00 259 LYS A O 1
ATOM 2060 N N . LYS A 1 260 ? -32.454 6.324 11.638 1.00 95.06 260 LYS A N 1
ATOM 2061 C CA . LYS A 1 260 ? -33.464 6.768 10.650 1.00 95.06 260 LYS A CA 1
ATOM 2062 C C . LYS A 1 260 ? -32.893 7.235 9.310 1.00 95.06 260 LYS A C 1
ATOM 2064 O O . LYS A 1 260 ? -33.669 7.365 8.365 1.00 95.06 260 LYS A O 1
ATOM 2069 N N . PHE A 1 261 ? -31.594 7.522 9.219 1.00 93.81 261 PHE A N 1
ATOM 2070 C CA . PHE A 1 261 ? -30.973 7.870 7.941 1.00 93.81 261 PHE A CA 1
ATOM 2071 C C . PHE A 1 261 ? -30.828 6.661 7.005 1.00 93.81 261 PHE A C 1
ATOM 2073 O O . PHE A 1 261 ? -30.622 6.875 5.815 1.00 93.81 261 PHE A O 1
ATOM 2080 N N . ASN A 1 262 ? -30.996 5.428 7.508 1.00 91.75 262 ASN A N 1
ATOM 2081 C CA . ASN A 1 262 ? -30.876 4.179 6.742 1.00 91.75 262 ASN A CA 1
ATOM 2082 C C . ASN A 1 262 ? -29.540 4.076 5.987 1.00 91.75 262 ASN A C 1
ATOM 2084 O O . ASN A 1 262 ? -29.496 3.680 4.823 1.00 91.75 262 ASN A O 1
ATOM 2088 N N . LEU A 1 263 ? -28.460 4.484 6.652 1.00 91.94 263 LEU A N 1
ATOM 2089 C CA . LEU A 1 263 ? -27.090 4.316 6.178 1.00 91.94 263 LEU A CA 1
ATOM 2090 C C . LEU A 1 263 ? -26.438 3.153 6.934 1.00 91.94 263 LEU A C 1
ATOM 2092 O O . LEU A 1 263 ? -26.802 2.940 8.095 1.00 91.94 263 LEU A O 1
ATOM 2096 N N . PRO A 1 264 ? -25.461 2.449 6.326 1.00 93.31 264 PRO A N 1
ATOM 2097 C CA . PRO A 1 264 ? -24.613 1.499 7.037 1.00 93.31 264 PRO A CA 1
ATOM 2098 C C . PRO A 1 264 ? -24.120 2.104 8.356 1.00 93.31 264 PRO A C 1
ATOM 2100 O O . PRO A 1 264 ? -23.591 3.221 8.369 1.00 93.31 264 PRO A O 1
ATOM 2103 N N . LEU A 1 265 ? -24.348 1.402 9.466 1.00 95.88 265 LEU A N 1
ATOM 2104 C CA . LEU A 1 265 ? -24.148 1.948 10.808 1.00 95.88 265 LEU A CA 1
ATOM 2105 C C . LEU A 1 265 ? -23.262 1.033 11.656 1.00 95.88 265 LEU A C 1
ATOM 2107 O O . LEU A 1 265 ? -23.655 -0.071 12.028 1.00 95.88 265 LEU A O 1
ATOM 2111 N N . LEU A 1 266 ? -22.086 1.531 12.025 1.00 96.44 266 LEU A N 1
ATOM 2112 C CA . LEU A 1 266 ? -21.216 0.920 13.025 1.00 96.44 266 LEU A CA 1
ATOM 2113 C C . LEU A 1 266 ? -21.453 1.588 14.379 1.00 96.44 266 LEU A C 1
ATOM 2115 O O . LEU A 1 266 ? -21.198 2.781 14.522 1.00 96.44 266 LEU A O 1
ATOM 2119 N N . VAL A 1 267 ? -21.909 0.836 15.376 1.00 97.50 267 VAL A N 1
ATOM 2120 C CA . VAL A 1 267 ? -22.136 1.323 16.741 1.00 97.50 267 VAL A CA 1
ATOM 2121 C C . VAL A 1 267 ? -21.081 0.749 17.676 1.00 97.50 267 VAL A C 1
ATOM 2123 O O . VAL A 1 267 ? -20.877 -0.463 17.731 1.00 97.50 267 VAL A O 1
ATOM 2126 N N . THR A 1 268 ? -20.417 1.623 18.427 1.00 97.44 268 THR A N 1
ATOM 2127 C CA . THR A 1 268 ? -19.367 1.248 19.383 1.00 97.44 268 THR A CA 1
ATOM 2128 C C . THR A 1 268 ? -19.647 1.805 20.773 1.00 97.44 268 THR A C 1
ATOM 2130 O O . THR A 1 268 ? -20.441 2.732 20.927 1.00 97.44 268 THR A O 1
ATOM 2133 N N . GLY A 1 269 ? -18.998 1.241 21.792 1.00 95.69 269 GLY A N 1
ATOM 2134 C CA . GLY A 1 269 ? -19.123 1.686 23.180 1.00 95.69 269 GLY A CA 1
ATOM 2135 C C . GLY A 1 269 ? -18.329 2.958 23.481 1.00 95.69 269 GLY A C 1
ATOM 2136 O O . GLY A 1 269 ? -18.746 4.058 23.138 1.00 95.69 269 GLY A O 1
ATOM 2137 N N . GLY A 1 270 ? -17.195 2.815 24.171 1.00 92.94 270 GLY A N 1
ATOM 2138 C CA . GLY A 1 270 ? -16.335 3.900 24.675 1.00 92.94 270 GLY A CA 1
ATOM 2139 C C . GLY A 1 270 ? -16.541 4.216 26.163 1.00 92.94 270 GLY A C 1
ATOM 2140 O O . GLY A 1 270 ? -16.724 3.290 26.950 1.00 92.94 270 GLY A O 1
ATOM 2141 N N . GLY A 1 271 ? -16.452 5.480 26.591 1.00 89.81 271 GLY A N 1
ATOM 2142 C CA . GLY A 1 271 ? -16.482 5.888 28.011 1.00 89.81 271 GLY A CA 1
ATOM 2143 C C . GLY A 1 271 ? -17.740 5.473 28.799 1.00 89.81 271 GLY A C 1
ATOM 2144 O O . GLY A 1 271 ? -18.754 5.083 28.221 1.00 89.81 271 GLY A O 1
ATOM 2145 N N . GLY A 1 272 ? -17.668 5.498 30.134 1.00 93.31 272 GLY A N 1
ATOM 2146 C CA . GLY A 1 272 ? -18.776 5.149 31.037 1.00 93.31 272 GLY A CA 1
ATOM 2147 C C . GLY A 1 272 ? -18.298 4.407 32.284 1.00 93.31 272 GLY A C 1
ATOM 2148 O O . GLY A 1 272 ? -17.800 3.280 32.199 1.00 93.31 272 GLY A O 1
ATOM 2149 N N . TYR A 1 273 ? -18.466 5.028 33.447 1.00 93.62 273 TYR A N 1
ATOM 2150 C CA . TYR A 1 273 ? -17.747 4.679 34.676 1.00 93.62 273 TYR A CA 1
ATOM 2151 C C . TYR A 1 273 ? -18.679 4.309 35.840 1.00 93.62 273 TYR A C 1
ATOM 2153 O O . TYR A 1 273 ? -18.231 3.737 36.839 1.00 93.62 273 TYR A O 1
ATOM 2161 N N . THR A 1 274 ? -19.989 4.521 35.694 1.00 93.69 274 THR A N 1
ATOM 2162 C CA . THR A 1 274 ? -21.024 3.842 36.496 1.00 93.69 274 THR A CA 1
ATOM 2163 C C . THR A 1 274 ? -21.504 2.589 35.757 1.00 93.69 274 THR A C 1
ATOM 2165 O O . THR A 1 274 ? -22.482 2.627 35.012 1.00 93.69 274 THR A O 1
ATOM 2168 N N . LYS A 1 275 ? -20.784 1.468 35.928 1.00 93.50 275 LYS A N 1
ATOM 2169 C CA . LYS A 1 275 ? -20.941 0.225 35.137 1.00 93.50 275 LYS A CA 1
ATOM 2170 C C . LYS A 1 275 ? -22.376 -0.304 35.035 1.00 93.50 275 LYS A C 1
ATOM 2172 O O . LYS A 1 275 ? -22.756 -0.825 33.992 1.00 93.50 275 LYS A O 1
ATOM 2177 N N . GLU A 1 276 ? -23.176 -0.138 36.083 1.00 94.25 276 GLU A N 1
ATOM 2178 C CA . GLU A 1 276 ? -24.583 -0.536 36.120 1.00 94.25 276 GLU A CA 1
ATOM 2179 C C . GLU A 1 276 ? -25.411 0.272 35.107 1.00 94.25 276 GLU A C 1
ATOM 2181 O O . GLU A 1 276 ? -26.229 -0.282 34.377 1.00 94.25 276 GLU A O 1
ATOM 2186 N N . ASN A 1 277 ? -25.167 1.581 35.018 1.00 94.38 277 ASN A N 1
ATOM 2187 C CA . ASN A 1 277 ? -25.859 2.470 34.085 1.00 94.38 277 ASN A CA 1
ATOM 2188 C C . ASN A 1 277 ? -25.373 2.265 32.652 1.00 94.38 277 ASN A C 1
ATOM 2190 O O . ASN A 1 277 ? -26.187 2.296 31.735 1.00 94.38 277 ASN A O 1
ATOM 2194 N N . VAL A 1 278 ? -24.084 1.967 32.466 1.00 96.44 278 VAL A N 1
ATOM 2195 C CA . VAL A 1 278 ? -23.537 1.572 31.159 1.00 96.44 278 VAL A CA 1
ATOM 2196 C C . VAL A 1 278 ? -24.236 0.315 30.642 1.00 96.44 278 VAL A C 1
ATOM 2198 O O . VAL A 1 278 ? -24.707 0.299 29.507 1.00 96.44 278 VAL A O 1
ATOM 2201 N N . ALA A 1 279 ? -24.370 -0.709 31.492 1.00 96.62 279 ALA A N 1
ATOM 2202 C CA . ALA A 1 279 ? -25.033 -1.954 31.125 1.00 96.62 279 ALA A CA 1
ATOM 2203 C C . ALA A 1 279 ? -26.495 -1.731 30.718 1.00 96.62 279 ALA A C 1
ATOM 2205 O O . ALA A 1 279 ? -26.938 -2.251 29.693 1.00 96.62 279 ALA A O 1
ATOM 2206 N N . ARG A 1 280 ? -27.230 -0.906 31.475 1.00 96.56 280 ARG A N 1
ATOM 2207 C CA . ARG A 1 280 ? -28.602 -0.503 31.126 1.00 96.56 280 ARG A CA 1
ATOM 2208 C C . ARG A 1 280 ? -28.647 0.240 29.790 1.00 96.56 280 ARG A C 1
ATOM 2210 O O . ARG A 1 280 ? -29.447 -0.125 28.935 1.00 96.56 280 ARG A O 1
ATOM 2217 N N . CYS A 1 281 ? -27.782 1.237 29.603 1.00 96.75 281 CYS A N 1
ATOM 2218 C CA . CYS A 1 281 ? -27.768 2.097 28.422 1.00 96.75 281 CYS A CA 1
ATOM 2219 C C . CYS A 1 281 ? -27.535 1.302 27.138 1.00 96.75 281 CYS A C 1
ATOM 2221 O O . CYS A 1 281 ? -28.413 1.250 26.282 1.00 96.75 281 CYS A O 1
ATOM 2223 N N . TRP A 1 282 ? -26.417 0.581 27.055 1.00 98.00 282 TRP A N 1
ATOM 2224 C CA . TRP A 1 282 ? -26.061 -0.189 25.863 1.00 98.00 282 TRP A CA 1
ATOM 2225 C C . TRP A 1 282 ? -27.056 -1.325 25.579 1.00 98.00 282 TRP A C 1
ATOM 2227 O O . TRP A 1 282 ? -27.277 -1.684 24.424 1.00 98.00 282 TRP A O 1
ATOM 2237 N N . THR A 1 283 ? -27.730 -1.862 26.605 1.00 97.88 283 THR A N 1
ATOM 2238 C CA . THR A 1 283 ? -28.843 -2.811 26.413 1.00 97.88 283 THR A CA 1
ATOM 2239 C C . THR A 1 283 ? -30.050 -2.135 25.764 1.00 97.88 283 THR A C 1
ATOM 2241 O O . THR A 1 283 ? -30.610 -2.676 24.809 1.00 97.88 283 THR A O 1
ATOM 2244 N N . VAL A 1 284 ? -30.447 -0.952 26.246 1.00 97.12 284 VAL A N 1
ATOM 2245 C CA . VAL A 1 284 ? -31.556 -0.179 25.664 1.00 97.12 284 VAL A CA 1
ATOM 2246 C C . VAL A 1 284 ? -31.229 0.250 24.238 1.00 97.12 284 VAL A C 1
ATOM 2248 O O . VAL A 1 284 ? -32.061 0.069 23.354 1.00 97.12 284 VAL A O 1
ATOM 2251 N N . GLU A 1 285 ? -30.015 0.728 23.978 1.00 97.88 285 GLU A N 1
ATOM 2252 C CA . GLU A 1 285 ? -29.564 1.088 22.631 1.00 97.88 285 GLU A CA 1
ATOM 2253 C C . GLU A 1 285 ? -29.527 -0.124 21.692 1.00 97.88 285 GLU A C 1
ATOM 2255 O O . GLU A 1 285 ? -29.962 -0.019 20.548 1.00 97.88 285 GLU A O 1
ATOM 2260 N N . THR A 1 286 ? -29.111 -1.301 22.177 1.00 97.88 286 THR A N 1
ATOM 2261 C CA . THR A 1 286 ? -29.224 -2.556 21.409 1.00 97.88 286 THR A CA 1
ATOM 2262 C C . THR A 1 286 ? -30.692 -2.855 21.079 1.00 97.88 286 THR A C 1
ATOM 2264 O O . THR A 1 286 ? -31.015 -3.217 19.949 1.00 97.88 286 THR A O 1
ATOM 2267 N N . GLY A 1 287 ? -31.608 -2.648 22.033 1.00 96.81 287 GLY A N 1
ATOM 2268 C CA . GLY A 1 287 ? -33.052 -2.737 21.804 1.00 96.81 287 GLY A CA 1
ATOM 2269 C C . GLY A 1 287 ? -33.545 -1.758 20.733 1.00 96.81 287 GLY A C 1
ATOM 2270 O O . GLY A 1 287 ? -34.285 -2.161 19.840 1.00 96.81 287 GLY A O 1
ATOM 2271 N N . VAL A 1 288 ? -33.079 -0.506 20.756 1.00 96.38 288 VAL A N 1
ATOM 2272 C CA . VAL A 1 288 ? -33.392 0.515 19.739 1.00 96.38 288 VAL A CA 1
ATOM 2273 C C . VAL A 1 288 ? -32.894 0.104 18.355 1.00 96.38 288 VAL A C 1
ATOM 2275 O O . VAL A 1 288 ? -33.634 0.232 17.381 1.00 96.38 288 VAL A O 1
ATOM 2278 N N . LEU A 1 289 ? -31.672 -0.419 18.252 1.00 96.62 289 LEU A N 1
ATOM 2279 C CA . LEU A 1 289 ? -31.115 -0.896 16.984 1.00 96.62 289 LEU A CA 1
ATOM 2280 C C . LEU A 1 289 ? -31.911 -2.083 16.431 1.00 96.62 289 LEU A C 1
ATOM 2282 O O . LEU A 1 289 ? -32.104 -2.165 15.226 1.00 96.62 289 LEU A O 1
ATOM 2286 N N . LEU A 1 290 ? -32.460 -2.936 17.299 1.00 95.81 290 LEU A N 1
ATOM 2287 C CA . LEU A 1 290 ? -33.286 -4.095 16.936 1.00 95.81 290 LEU A CA 1
ATOM 2288 C C . LEU A 1 290 ? -34.788 -3.789 16.770 1.00 95.81 290 LEU A C 1
ATOM 2290 O O . LEU A 1 290 ? -35.568 -4.727 16.576 1.00 95.81 290 LEU A O 1
ATOM 2294 N N . ASP A 1 291 ? -35.209 -2.526 16.916 1.00 94.12 291 ASP A N 1
ATOM 2295 C CA . ASP A 1 291 ? -36.621 -2.117 17.025 1.00 94.12 291 ASP A CA 1
ATOM 2296 C C . ASP A 1 291 ? -37.410 -2.979 18.034 1.00 94.12 291 ASP A C 1
ATOM 2298 O O . ASP A 1 291 ? -38.524 -3.447 17.781 1.00 94.12 291 ASP A O 1
ATOM 2302 N N . ALA A 1 292 ? -36.793 -3.250 19.184 1.00 93.50 292 ALA A N 1
ATOM 2303 C CA . ALA A 1 292 ? -37.341 -4.062 20.257 1.00 93.50 292 ALA A CA 1
ATOM 2304 C C . ALA A 1 292 ? -37.746 -3.192 21.453 1.00 93.50 292 ALA A C 1
ATOM 2306 O O . ALA A 1 292 ? -36.912 -2.527 22.064 1.00 93.50 292 ALA A O 1
ATOM 2307 N N . ASP A 1 293 ? -39.020 -3.272 21.833 1.00 90.75 293 ASP A N 1
ATOM 2308 C CA . ASP A 1 293 ? -39.499 -2.695 23.085 1.00 90.75 293 ASP A CA 1
ATOM 2309 C C . ASP A 1 293 ? -39.061 -3.573 24.263 1.00 90.75 293 ASP A C 1
ATOM 2311 O O . ASP A 1 293 ? -39.390 -4.761 24.334 1.00 90.75 293 ASP A O 1
ATOM 2315 N N . LEU A 1 294 ? -38.309 -2.980 25.190 1.00 94.06 294 LEU A N 1
ATOM 2316 C CA . LEU A 1 294 ? -37.825 -3.653 26.390 1.00 94.06 294 LEU A CA 1
ATOM 2317 C C . LEU A 1 294 ? -38.717 -3.307 27.591 1.00 94.06 294 LEU A C 1
ATOM 2319 O O . LEU A 1 294 ? -38.975 -2.122 27.830 1.00 94.06 294 LEU A O 1
ATOM 2323 N N . PRO A 1 295 ? -39.182 -4.299 28.375 1.00 95.00 295 PRO A N 1
ATOM 2324 C CA . PRO A 1 295 ? -39.837 -4.011 29.641 1.00 95.00 295 PRO A CA 1
ATOM 2325 C C . PRO A 1 295 ? -38.839 -3.357 30.601 1.00 95.00 295 PRO A C 1
ATOM 2327 O O . PRO A 1 295 ? -37.641 -3.606 30.538 1.00 95.00 295 PRO A O 1
ATOM 2330 N N . ASN A 1 296 ? -39.334 -2.501 31.496 1.00 94.94 296 ASN A N 1
ATOM 2331 C CA . ASN A 1 296 ? -38.463 -1.788 32.431 1.00 94.94 296 ASN A CA 1
ATOM 2332 C C . ASN A 1 296 ? -37.844 -2.710 33.496 1.00 94.94 296 ASN A C 1
ATOM 2334 O O . ASN A 1 296 ? -36.822 -2.358 34.072 1.00 94.94 296 ASN A O 1
ATOM 2338 N N . GLU A 1 297 ? -38.475 -3.844 33.788 1.00 95.25 297 GLU A N 1
ATOM 2339 C CA . GLU A 1 297 ? -37.996 -4.837 34.749 1.00 95.25 297 GLU A CA 1
ATOM 2340 C C . GLU A 1 297 ? -36.860 -5.668 34.144 1.00 95.25 297 GLU A C 1
ATOM 2342 O O . GLU A 1 297 ? -37.032 -6.263 33.080 1.00 95.25 297 GLU A O 1
ATOM 2347 N N . ILE A 1 298 ? -35.714 -5.713 34.831 1.00 95.81 298 ILE A N 1
ATOM 2348 C CA . ILE A 1 298 ? -34.543 -6.491 34.420 1.00 95.81 298 ILE A CA 1
ATOM 2349 C C . ILE A 1 298 ? -34.804 -7.987 34.658 1.00 95.81 298 ILE A C 1
ATOM 2351 O O . ILE A 1 298 ? -34.993 -8.383 35.808 1.00 95.81 298 ILE A O 1
ATOM 2355 N N . PRO A 1 299 ? -34.760 -8.835 33.610 1.00 94.62 299 PRO A N 1
ATOM 2356 C CA . PRO A 1 299 ? -34.931 -10.273 33.756 1.00 94.62 299 PRO A CA 1
ATOM 2357 C C . PRO A 1 299 ? -33.804 -10.903 34.578 1.00 94.62 299 PRO A C 1
ATOM 2359 O O . PRO A 1 299 ? -32.670 -10.413 34.567 1.00 94.62 299 PRO A O 1
ATOM 2362 N N . GLU A 1 300 ? -34.100 -12.035 35.219 1.00 92.31 300 GLU A N 1
ATOM 2363 C CA . GLU A 1 300 ? -33.124 -12.827 35.976 1.00 92.31 300 GLU A CA 1
ATOM 2364 C C . GLU A 1 300 ? -31.867 -13.110 35.140 1.00 92.31 300 GLU A C 1
ATOM 2366 O O . GLU A 1 300 ? -31.943 -13.556 33.991 1.00 92.31 300 GLU A O 1
ATOM 2371 N N . ASN A 1 301 ? -30.699 -12.819 35.711 1.00 93.12 301 ASN A N 1
ATOM 2372 C CA . ASN A 1 301 ? -29.398 -13.034 35.085 1.00 93.12 301 ASN A CA 1
ATOM 2373 C C . ASN A 1 301 ? -28.294 -13.111 36.148 1.00 93.12 301 ASN A C 1
ATOM 2375 O O . ASN A 1 301 ? -28.488 -12.686 37.286 1.00 93.12 301 ASN A O 1
ATOM 2379 N N . GLU A 1 302 ? -27.116 -13.602 35.763 1.00 92.38 302 GLU A N 1
ATOM 2380 C CA . GLU A 1 302 ? -25.972 -13.806 36.665 1.00 92.38 302 GLU A CA 1
ATOM 2381 C C . GLU A 1 302 ? -25.592 -12.549 37.470 1.00 92.38 302 GLU A C 1
ATOM 2383 O O . GLU A 1 302 ? -25.245 -12.632 38.652 1.00 92.38 302 GLU A O 1
ATOM 2388 N N . TYR A 1 303 ? -25.728 -11.368 36.862 1.00 93.75 303 TYR A N 1
ATOM 2389 C CA . TYR A 1 303 ? -25.335 -10.087 37.445 1.00 93.75 303 TYR A CA 1
ATOM 2390 C C . TYR A 1 303 ? -26.514 -9.276 37.994 1.00 93.75 303 TYR A C 1
ATOM 2392 O O . TYR A 1 303 ? -26.333 -8.107 38.342 1.00 93.75 303 TYR A O 1
ATOM 2400 N N . ILE A 1 304 ? -27.709 -9.864 38.146 1.00 93.69 304 ILE A N 1
ATOM 2401 C CA . ILE A 1 304 ? -28.923 -9.130 38.549 1.00 93.69 304 ILE A CA 1
ATOM 2402 C C . ILE A 1 304 ? -28.751 -8.347 39.861 1.00 93.69 304 ILE A C 1
ATOM 2404 O O . ILE A 1 304 ? -29.279 -7.246 40.021 1.00 93.69 304 ILE A O 1
ATOM 2408 N N . LYS A 1 305 ? -27.936 -8.869 40.785 1.00 94.81 305 LYS A N 1
ATOM 2409 C CA . LYS A 1 305 ? -27.645 -8.246 42.086 1.00 94.81 305 LYS A CA 1
ATOM 2410 C C . LYS A 1 305 ? -27.005 -6.859 41.971 1.00 94.81 305 LYS A C 1
ATOM 2412 O O . LYS A 1 305 ? -27.168 -6.061 42.888 1.00 94.81 305 LYS A O 1
ATOM 2417 N N . TYR A 1 306 ? -26.321 -6.554 40.866 1.00 93.31 306 TYR A N 1
ATOM 2418 C CA . TYR A 1 306 ? -25.749 -5.224 40.622 1.00 93.31 306 TYR A CA 1
ATOM 2419 C C . TYR A 1 306 ? -26.815 -4.151 40.371 1.00 93.31 306 TYR A C 1
ATOM 2421 O O . TYR A 1 306 ? -26.533 -2.969 40.534 1.00 93.31 306 TYR A O 1
ATOM 2429 N N . PHE A 1 307 ? -28.037 -4.544 40.005 1.00 94.31 307 PHE A N 1
ATOM 2430 C CA . PHE A 1 307 ? -29.135 -3.621 39.713 1.00 94.31 307 PHE A CA 1
ATOM 2431 C C . PHE A 1 307 ? -30.107 -3.441 40.888 1.00 94.31 307 PHE A C 1
ATOM 2433 O O . PHE A 1 307 ? -31.132 -2.777 40.734 1.00 94.31 307 PHE A O 1
ATOM 2440 N N . ALA A 1 308 ? -29.789 -4.009 42.054 1.00 89.56 308 ALA A N 1
ATOM 2441 C CA . ALA A 1 308 ? -30.544 -3.801 43.283 1.00 89.56 308 ALA A CA 1
ATOM 2442 C C . ALA A 1 308 ? -30.496 -2.322 43.739 1.00 89.56 308 ALA A C 1
ATOM 2444 O O . ALA A 1 308 ? -29.508 -1.633 43.473 1.00 89.56 308 ALA A O 1
ATOM 2445 N N . PRO A 1 309 ? -31.515 -1.834 44.472 1.00 89.94 309 PRO A N 1
ATOM 2446 C CA . PRO A 1 309 ? -32.723 -2.551 44.898 1.00 89.94 309 PRO A CA 1
ATOM 2447 C C . PRO A 1 309 ? -33.865 -2.524 43.871 1.00 89.94 309 PRO A C 1
ATOM 2449 O O . PRO A 1 309 ? -34.826 -3.266 44.038 1.00 89.94 309 PRO A O 1
ATOM 2452 N N . ASP A 1 310 ? -33.780 -1.674 42.846 1.00 89.06 310 ASP A N 1
ATOM 2453 C CA . ASP A 1 310 ? -34.922 -1.382 41.971 1.00 89.06 310 ASP A CA 1
ATOM 2454 C C . ASP A 1 310 ? -35.100 -2.420 40.855 1.00 89.06 310 ASP A C 1
ATOM 2456 O O . ASP A 1 310 ? -36.217 -2.648 40.400 1.00 89.06 310 ASP A O 1
ATOM 2460 N N . TYR A 1 311 ? -34.009 -3.060 40.413 1.00 93.62 311 TYR A N 1
ATOM 2461 C CA . TYR A 1 311 ? -33.992 -4.033 39.312 1.00 93.62 311 TYR A CA 1
ATOM 2462 C C . TYR A 1 311 ? -34.612 -3.493 38.009 1.00 93.62 311 TYR A C 1
ATOM 2464 O O . TYR A 1 311 ? -35.193 -4.240 37.224 1.00 93.62 311 TYR A O 1
ATOM 2472 N N . THR A 1 312 ? -34.474 -2.185 37.757 1.00 93.81 312 THR A N 1
ATOM 2473 C CA . THR A 1 312 ? -35.022 -1.512 36.570 1.00 93.81 312 THR A CA 1
ATOM 2474 C C . THR A 1 312 ? -33.959 -1.087 35.557 1.00 93.81 312 THR A C 1
ATOM 2476 O O . THR A 1 312 ? -32.820 -0.775 35.923 1.00 93.81 312 THR A O 1
ATOM 2479 N N . LEU A 1 313 ? -34.344 -1.014 34.276 1.00 90.75 313 LEU A N 1
ATOM 2480 C CA . LEU A 1 313 ? -33.545 -0.413 33.198 1.00 90.75 313 LEU A CA 1
ATOM 2481 C C . LEU A 1 313 ? -33.481 1.108 33.295 1.00 90.75 313 LEU A C 1
ATOM 2483 O O . LEU A 1 313 ? -32.435 1.693 33.034 1.00 90.75 313 LEU A O 1
ATOM 2487 N N . LYS A 1 314 ? -34.590 1.755 33.656 1.00 87.38 314 LYS A N 1
ATOM 2488 C CA . LYS A 1 314 ? -34.644 3.210 33.811 1.00 87.38 314 LYS A CA 1
ATOM 2489 C C . LYS A 1 314 ? -33.891 3.647 35.057 1.00 87.38 314 LYS A C 1
ATOM 2491 O O . LYS A 1 314 ? -34.001 3.008 36.107 1.00 87.38 314 LYS A O 1
ATOM 2496 N N . ILE A 1 315 ? -33.182 4.764 34.931 1.00 83.00 315 ILE A N 1
ATOM 2497 C CA . ILE A 1 315 ? -32.498 5.445 36.030 1.00 83.00 315 ILE A CA 1
ATOM 2498 C C . ILE A 1 315 ? -33.214 6.765 36.349 1.00 83.00 315 ILE A C 1
ATOM 2500 O O . ILE A 1 315 ? -33.750 7.397 35.436 1.00 83.00 315 ILE A O 1
ATOM 2504 N N . PRO A 1 316 ? -33.253 7.202 37.619 1.00 72.00 316 PRO A N 1
ATOM 2505 C CA . PRO A 1 316 ? -33.754 8.527 37.962 1.00 72.00 316 PRO A CA 1
ATOM 2506 C C . PRO A 1 316 ? -32.901 9.616 37.302 1.00 72.00 316 PRO A C 1
ATOM 2508 O O . PRO A 1 316 ? -31.673 9.533 37.312 1.00 72.00 316 PRO A O 1
ATOM 2511 N N . ASN A 1 317 ? -33.545 10.658 36.775 1.00 68.88 317 ASN A N 1
ATOM 2512 C CA . ASN A 1 317 ? -32.835 11.826 36.255 1.00 68.88 317 ASN A CA 1
ATOM 2513 C C . ASN A 1 317 ? -32.075 12.534 37.389 1.00 68.88 317 ASN A C 1
ATOM 2515 O O . ASN A 1 317 ? -32.578 12.639 38.511 1.00 68.88 317 ASN A O 1
ATOM 2519 N N . GLY A 1 318 ? -30.874 13.039 37.102 1.00 69.75 318 GLY A N 1
ATOM 2520 C CA . GLY A 1 318 ? -30.104 13.811 38.071 1.00 69.75 318 GLY A CA 1
ATOM 2521 C C . GLY A 1 318 ? -30.707 15.199 38.313 1.00 69.75 318 GLY A C 1
ATOM 2522 O O . GLY A 1 318 ? -31.311 15.805 37.429 1.00 69.75 318 GLY A O 1
ATOM 2523 N N . ASN A 1 319 ? -30.495 15.740 39.516 1.00 75.88 319 ASN A N 1
ATOM 2524 C CA . ASN A 1 319 ? -30.917 17.098 39.900 1.00 75.88 319 ASN A CA 1
ATOM 2525 C C . ASN A 1 319 ? -29.833 18.161 39.619 1.00 75.88 319 ASN A C 1
ATOM 2527 O O . ASN A 1 319 ? -29.748 19.165 40.325 1.00 75.88 319 ASN A O 1
ATOM 2531 N N . MET A 1 320 ? -28.965 17.927 38.632 1.00 87.81 320 MET A N 1
ATOM 2532 C CA . MET A 1 320 ? -27.881 18.852 38.292 1.00 87.81 320 MET A CA 1
ATOM 2533 C C . MET A 1 320 ? -28.429 20.084 37.556 1.00 87.81 320 MET A C 1
ATOM 2535 O O . MET A 1 320 ? -29.275 19.960 36.670 1.00 87.81 320 MET A O 1
ATOM 2539 N N . GLU A 1 321 ? -27.944 21.276 37.915 1.00 90.81 321 GLU A N 1
ATOM 2540 C CA . GLU A 1 321 ? -28.291 22.513 37.211 1.00 90.81 321 GLU A CA 1
ATOM 2541 C C . GLU A 1 321 ? -27.688 22.515 35.800 1.00 90.81 321 GLU A C 1
ATOM 2543 O O . GLU A 1 321 ? -26.497 22.267 35.620 1.00 90.81 321 GLU A O 1
ATOM 2548 N N . ASN A 1 322 ? -28.505 22.832 34.794 1.00 93.19 322 ASN A N 1
ATOM 2549 C CA . ASN A 1 322 ? -28.045 22.932 33.414 1.00 93.19 322 ASN A CA 1
ATOM 2550 C C . ASN A 1 322 ? -27.392 24.299 33.149 1.00 93.19 322 ASN A C 1
ATOM 2552 O O . ASN A 1 322 ? -28.081 25.302 32.943 1.00 93.19 322 ASN A O 1
ATOM 2556 N N . LEU A 1 323 ? -26.059 24.332 33.068 1.00 94.31 323 LEU A N 1
ATOM 2557 C CA . LEU A 1 323 ? -25.287 25.558 32.816 1.00 94.31 323 LEU A CA 1
ATOM 2558 C C . LEU A 1 323 ? -25.276 25.981 31.333 1.00 94.31 323 LEU A C 1
ATOM 2560 O O . LEU A 1 323 ? -24.682 27.002 30.959 1.00 94.31 323 LEU A O 1
ATOM 2564 N N . ASN A 1 324 ? -25.957 25.232 30.463 1.00 94.81 324 ASN A N 1
ATOM 2565 C CA . ASN A 1 324 ? -26.044 25.487 29.030 1.00 94.81 324 ASN A CA 1
ATOM 2566 C C . ASN A 1 324 ? -27.249 26.371 28.693 1.00 94.81 324 ASN A C 1
ATOM 2568 O O . ASN A 1 324 ? -28.290 25.907 28.223 1.00 94.81 324 ASN A O 1
ATOM 2572 N N . SER A 1 325 ? -27.104 27.684 28.893 1.00 94.25 325 SER A N 1
ATOM 2573 C CA . SER A 1 325 ? -28.165 28.637 28.539 1.00 94.25 325 SER A CA 1
ATOM 2574 C C . SER A 1 325 ? -28.590 28.523 27.063 1.00 94.25 325 SER A C 1
ATOM 2576 O O . SER A 1 325 ? -27.776 28.270 26.171 1.00 94.25 325 SER A O 1
ATOM 2578 N N . LYS A 1 326 ? -29.869 28.800 26.770 1.00 92.56 326 LYS A N 1
ATOM 2579 C CA . LYS A 1 326 ? -30.396 28.789 25.390 1.00 92.56 326 LYS A CA 1
ATOM 2580 C C . LYS A 1 326 ? -29.606 29.706 24.448 1.00 92.56 326 LYS A C 1
ATOM 2582 O O . LYS A 1 326 ? -29.413 29.356 23.287 1.00 92.56 326 LYS A O 1
ATOM 2587 N N . SER A 1 327 ? -29.143 30.855 24.950 1.00 93.19 327 SER A N 1
ATOM 2588 C CA . SER A 1 327 ? -28.310 31.784 24.180 1.00 93.19 327 SER A CA 1
ATOM 2589 C C . SER A 1 327 ? -26.962 31.160 23.823 1.00 93.19 327 SER A C 1
ATOM 2591 O O . SER A 1 327 ? -26.559 31.232 22.668 1.00 93.19 327 SER A O 1
ATOM 2593 N N . TYR A 1 328 ? -26.296 30.510 24.782 1.00 93.19 328 TYR A N 1
ATOM 2594 C CA . TYR A 1 328 ? -25.012 29.842 24.559 1.00 93.19 328 TYR A CA 1
ATOM 2595 C C . TYR A 1 328 ? -25.125 28.731 23.509 1.00 93.19 328 TYR A C 1
ATOM 2597 O O . TYR A 1 328 ? -24.404 28.751 22.513 1.00 93.19 328 TYR A O 1
ATOM 2605 N N . LEU A 1 329 ? -26.101 27.829 23.666 1.00 93.56 329 LEU A N 1
ATOM 2606 C CA . LEU A 1 329 ? -26.337 26.746 22.706 1.00 93.56 329 LEU A CA 1
ATOM 2607 C C . LEU A 1 329 ? -26.697 27.275 21.312 1.00 93.56 329 LEU A C 1
ATOM 2609 O O . LEU A 1 329 ? -26.307 26.688 20.305 1.00 93.56 329 LEU A O 1
ATOM 2613 N N . SER A 1 330 ? -27.427 28.393 21.232 1.00 91.56 330 SER A N 1
ATOM 2614 C CA . SER A 1 330 ? -27.739 29.022 19.948 1.00 91.56 330 SER A CA 1
ATOM 2615 C C . SER A 1 330 ? -26.495 29.597 19.271 1.00 91.56 330 SER A C 1
ATOM 2617 O O . SER A 1 330 ? -26.378 29.465 18.056 1.00 91.56 330 SER A O 1
ATOM 2619 N N . THR A 1 331 ? -25.569 30.195 20.025 1.00 92.94 331 THR A N 1
ATOM 2620 C CA . THR A 1 331 ? -24.293 30.693 19.488 1.00 92.94 331 THR A CA 1
ATOM 2621 C C . THR A 1 331 ? -23.448 29.553 18.928 1.00 92.94 331 THR A C 1
ATOM 2623 O O . THR A 1 331 ? -23.044 29.628 17.770 1.00 92.94 331 THR A O 1
ATOM 2626 N N . ILE A 1 332 ? -23.256 28.472 19.697 1.00 91.81 332 ILE A N 1
ATOM 2627 C CA . ILE A 1 332 ? -22.506 27.288 19.242 1.00 91.81 332 ILE A CA 1
ATOM 2628 C C . ILE A 1 332 ? -23.147 26.696 17.986 1.00 91.81 332 ILE A C 1
ATOM 2630 O O . ILE A 1 332 ? -22.467 26.450 16.993 1.00 91.81 332 ILE A O 1
ATOM 2634 N N . LYS A 1 333 ? -24.476 26.546 17.982 1.00 92.94 333 LYS A N 1
ATOM 2635 C CA . LYS A 1 333 ? -25.220 26.059 16.816 1.00 92.94 333 LYS A CA 1
ATOM 2636 C C . LYS A 1 333 ? -24.954 26.908 15.571 1.00 92.94 333 LYS A C 1
ATOM 2638 O O . LYS A 1 333 ? -24.724 26.348 14.508 1.00 92.94 333 LYS A O 1
ATOM 2643 N N . VAL A 1 334 ? -25.014 28.238 15.674 1.00 91.25 334 VAL A N 1
ATOM 2644 C CA . VAL A 1 334 ? -24.768 29.126 14.523 1.00 91.25 334 VAL A CA 1
ATOM 2645 C C . VAL A 1 334 ? -23.340 28.962 14.009 1.00 91.25 334 VAL A C 1
ATOM 2647 O O . VAL A 1 334 ? -23.166 28.776 12.810 1.00 91.25 334 VAL A O 1
ATOM 2650 N N . GLN A 1 335 ? -22.350 28.936 14.902 1.00 90.50 335 GLN A N 1
ATOM 2651 C CA . GLN A 1 335 ? -20.942 28.760 14.532 1.00 90.50 335 GLN A CA 1
ATOM 2652 C C . GLN A 1 335 ? -20.691 27.423 13.823 1.00 90.50 335 GLN A C 1
ATOM 2654 O O . GLN A 1 335 ? -20.058 27.391 12.771 1.00 90.50 335 GLN A O 1
ATOM 2659 N N . VAL A 1 336 ? -21.247 26.325 14.342 1.00 90.06 336 VAL A N 1
ATOM 2660 C CA . VAL A 1 336 ? -21.137 24.997 13.715 1.00 90.06 336 VAL A CA 1
ATOM 2661 C C . VAL A 1 336 ? -21.814 24.970 12.342 1.00 90.06 336 VAL A C 1
ATOM 2663 O O . VAL A 1 336 ? -21.243 24.463 11.379 1.00 90.06 336 VAL A O 1
ATOM 2666 N N . LEU A 1 337 ? -23.014 25.546 12.220 1.00 90.31 337 LEU A N 1
ATOM 2667 C CA . LEU A 1 337 ? -23.726 25.613 10.941 1.00 90.31 337 LEU A CA 1
ATOM 2668 C C . LEU A 1 337 ? -23.002 26.497 9.915 1.00 90.31 337 LEU A C 1
ATOM 2670 O O . LEU A 1 337 ? -23.087 26.217 8.722 1.00 90.31 337 LEU A O 1
ATOM 2674 N N . GLU A 1 338 ? -22.298 27.544 10.346 1.00 87.50 338 GLU A N 1
ATOM 2675 C CA . GLU A 1 338 ? -21.436 28.352 9.476 1.00 87.50 338 GLU A CA 1
ATOM 2676 C C . GLU A 1 338 ? -20.225 27.558 8.985 1.00 87.50 338 GLU A C 1
ATOM 2678 O O . GLU A 1 338 ? -19.957 27.576 7.785 1.00 87.50 338 GLU A O 1
ATOM 2683 N N . SER A 1 339 ? -19.558 26.795 9.857 1.00 85.81 339 SER A N 1
ATOM 2684 C CA . SER A 1 339 ? -18.473 25.888 9.452 1.00 85.81 339 SER A CA 1
ATOM 2685 C C . SER A 1 339 ? -18.941 24.863 8.416 1.00 85.81 339 SER A C 1
ATOM 2687 O O . SER A 1 339 ? -18.262 24.656 7.414 1.00 85.81 339 SER A O 1
ATOM 2689 N N . LEU A 1 340 ? -20.135 24.286 8.596 1.00 85.75 340 LEU A N 1
ATOM 2690 C CA . LEU A 1 340 ? -20.712 23.328 7.644 1.00 85.75 340 LEU A CA 1
ATOM 2691 C C . LEU A 1 340 ? -21.010 23.950 6.270 1.00 85.75 340 LEU A C 1
ATOM 2693 O O . LEU A 1 340 ? -20.901 23.261 5.264 1.00 85.75 340 LEU A O 1
ATOM 2697 N N . ARG A 1 341 ? -21.328 25.251 6.178 1.00 85.69 341 ARG A N 1
ATOM 2698 C CA . ARG A 1 341 ? -21.548 25.929 4.878 1.00 85.69 341 ARG A CA 1
ATOM 2699 C C . ARG A 1 341 ? -20.292 26.008 4.011 1.00 85.69 341 ARG A C 1
ATOM 2701 O O . ARG A 1 341 ? -20.412 26.233 2.811 1.00 85.69 341 ARG A O 1
ATOM 2708 N N . CYS A 1 342 ? -19.111 25.862 4.605 1.00 82.44 342 CYS A N 1
ATOM 2709 C CA . CYS A 1 342 ? -17.837 25.885 3.889 1.00 82.44 342 CYS A CA 1
ATOM 2710 C C . CYS A 1 342 ? -17.503 24.542 3.216 1.00 82.44 342 CYS A C 1
ATOM 2712 O O . CYS A 1 342 ? -16.485 24.443 2.535 1.00 82.44 342 CYS A O 1
ATOM 2714 N N . ILE A 1 343 ? -18.338 23.518 3.407 1.00 80.12 343 ILE A N 1
ATOM 2715 C CA . ILE A 1 343 ? -18.131 22.160 2.903 1.00 80.12 343 ILE A CA 1
ATOM 2716 C C . ILE A 1 343 ? -18.913 21.999 1.603 1.00 80.12 343 ILE A C 1
ATOM 2718 O O . ILE A 1 343 ? -20.103 22.301 1.559 1.00 80.12 343 ILE A O 1
ATOM 2722 N N . GLN A 1 344 ? -18.249 21.540 0.538 1.00 60.09 344 GLN A N 1
ATOM 2723 C CA . GLN A 1 344 ? -18.908 21.373 -0.760 1.00 60.09 344 GLN A CA 1
ATOM 2724 C C . GLN A 1 344 ? -19.662 20.037 -0.874 1.00 60.09 344 GLN A C 1
ATOM 2726 O O . GLN A 1 344 ? -20.740 20.053 -1.451 1.00 60.09 344 GLN A O 1
ATOM 2731 N N . HIS A 1 345 ? -19.167 18.942 -0.281 1.00 61.97 345 HIS A N 1
ATOM 2732 C CA . HIS A 1 345 ? -19.802 17.625 -0.023 1.00 61.97 345 HIS A CA 1
ATOM 2733 C C . HIS A 1 345 ? -18.678 16.638 0.371 1.00 61.97 345 HIS A C 1
ATOM 2735 O O . HIS A 1 345 ? -17.506 17.029 0.342 1.00 61.97 345 HIS A O 1
ATOM 2741 N N . ALA A 1 346 ? -18.964 15.373 0.718 1.00 54.84 346 ALA A N 1
ATOM 2742 C CA . ALA A 1 346 ? -17.905 14.373 0.882 1.00 54.84 346 ALA A CA 1
ATOM 2743 C C . ALA A 1 346 ? -17.073 14.261 -0.414 1.00 54.84 346 ALA A C 1
ATOM 2745 O O . ALA A 1 346 ? -17.633 14.152 -1.512 1.00 54.84 346 ALA A O 1
ATOM 2746 N N . PRO A 1 347 ? -15.733 14.311 -0.337 1.00 47.91 347 PRO A N 1
ATOM 2747 C CA . PRO A 1 347 ? -14.884 14.000 -1.478 1.00 47.91 347 PRO A CA 1
ATOM 2748 C C . PRO A 1 347 ? -15.083 12.524 -1.849 1.00 47.91 347 PRO A C 1
ATOM 2750 O O . PRO A 1 347 ? -14.727 11.654 -1.066 1.00 47.91 347 PRO A O 1
ATOM 2753 N N . GLY A 1 348 ? -15.639 12.237 -3.030 1.00 38.00 348 GLY A N 1
ATOM 2754 C CA . GLY A 1 348 ? -16.044 10.883 -3.429 1.00 38.00 348 GLY A CA 1
ATOM 2755 C C . GLY A 1 348 ? -14.979 9.814 -3.150 1.00 38.00 348 GLY A C 1
ATOM 2756 O O . GLY A 1 348 ? -13.825 9.942 -3.570 1.00 38.00 348 GLY A O 1
ATOM 2757 N N . VAL A 1 349 ? -15.375 8.798 -2.388 1.00 36.03 349 VAL A N 1
ATOM 2758 C CA . VAL A 1 349 ? -14.785 7.458 -2.339 1.00 36.03 349 VAL A CA 1
ATOM 2759 C C . VAL A 1 349 ? -15.979 6.539 -2.515 1.00 36.03 349 VAL A C 1
ATOM 2761 O O . VAL A 1 349 ? -16.931 6.608 -1.742 1.00 36.03 349 VAL A O 1
ATOM 2764 N N . GLN A 1 350 ? -15.997 5.782 -3.602 1.00 31.17 350 GLN A N 1
ATOM 2765 C CA . GLN A 1 350 ? -17.072 4.838 -3.851 1.00 31.17 350 GLN A CA 1
ATOM 2766 C C . GLN A 1 350 ? -16.862 3.652 -2.905 1.00 31.17 350 GLN A C 1
ATOM 2768 O O . GLN A 1 350 ? -15.798 3.037 -2.944 1.00 31.17 350 GLN A O 1
ATOM 2773 N N . MET A 1 351 ? -17.842 3.360 -2.043 1.00 33.69 351 MET A N 1
ATOM 2774 C CA . MET A 1 351 ? -17.874 2.105 -1.283 1.00 33.69 351 MET A CA 1
ATOM 2775 C C . MET A 1 351 ? -17.907 0.969 -2.316 1.00 33.69 351 MET A C 1
ATOM 2777 O O . MET A 1 351 ? -18.890 0.834 -3.045 1.00 33.69 351 MET A O 1
ATOM 2781 N N . GLN A 1 352 ? -16.806 0.231 -2.462 1.00 31.19 352 GLN A N 1
ATOM 2782 C CA . GLN A 1 352 ? -16.722 -0.919 -3.364 1.00 31.19 352 GLN A CA 1
ATOM 2783 C C . GLN A 1 352 ? -17.245 -2.162 -2.644 1.00 31.19 352 GLN A C 1
ATOM 2785 O O . GLN A 1 352 ? -16.858 -2.426 -1.509 1.00 31.19 352 GLN A O 1
ATOM 2790 N N . GLU A 1 353 ? -18.097 -2.941 -3.315 1.00 26.00 353 GLU A N 1
ATOM 2791 C CA . GLU A 1 353 ? -18.374 -4.315 -2.895 1.00 26.00 353 GLU A CA 1
ATOM 2792 C C . GLU A 1 353 ? -17.077 -5.113 -2.962 1.00 26.00 353 GLU A C 1
ATOM 2794 O O . GLU A 1 353 ? -16.514 -5.332 -4.037 1.00 26.00 353 GLU A O 1
ATOM 2799 N N . VAL A 1 354 ? -16.595 -5.538 -1.800 1.00 29.45 354 VAL A N 1
ATOM 2800 C CA . VAL A 1 354 ? -15.460 -6.447 -1.720 1.00 29.45 354 VAL A CA 1
ATOM 2801 C C . VAL A 1 354 ? -15.991 -7.872 -1.979 1.00 29.45 354 VAL A C 1
ATOM 2803 O O . VAL A 1 354 ? -16.925 -8.296 -1.285 1.00 29.45 354 VAL A O 1
ATOM 2806 N N . PRO A 1 355 ? -15.449 -8.621 -2.964 1.00 28.08 355 PRO A N 1
ATOM 2807 C CA . PRO A 1 355 ? -15.923 -9.962 -3.305 1.00 28.08 355 PRO A CA 1
ATOM 2808 C C . PRO A 1 355 ? -15.951 -10.903 -2.085 1.00 28.08 355 PRO A C 1
ATOM 2810 O O . PRO A 1 355 ? -15.090 -10.785 -1.208 1.00 28.08 355 PRO A O 1
ATOM 2813 N N . PRO A 1 356 ? -16.913 -11.840 -2.002 1.00 29.17 356 PRO A N 1
ATOM 2814 C CA . PRO A 1 356 ? -17.075 -12.744 -0.868 1.00 29.17 356 PRO A CA 1
ATOM 2815 C C . PRO A 1 356 ? -16.043 -13.883 -0.894 1.00 29.17 356 PRO A C 1
ATOM 2817 O O . PRO A 1 356 ? -16.414 -15.041 -1.004 1.00 29.17 356 PRO A O 1
ATOM 2820 N N . ASP A 1 357 ? -14.758 -13.567 -0.746 1.00 31.14 357 ASP A N 1
ATOM 2821 C CA . ASP A 1 357 ? -13.678 -14.556 -0.618 1.00 31.14 357 ASP A CA 1
ATOM 2822 C C . ASP A 1 357 ? -12.868 -14.316 0.667 1.00 31.14 357 ASP A C 1
ATOM 2824 O O . ASP A 1 357 ? -11.666 -14.089 0.625 1.00 31.14 357 ASP A O 1
ATOM 2828 N N . PHE A 1 358 ? -13.534 -14.349 1.828 1.00 30.59 358 PHE A N 1
ATOM 2829 C CA . PHE A 1 358 ? -12.898 -14.482 3.154 1.00 30.59 358 PHE A CA 1
ATOM 2830 C C . PHE A 1 358 ? -13.825 -15.177 4.171 1.00 30.59 358 PHE A C 1
ATOM 2832 O O . PHE A 1 358 ? -13.890 -14.812 5.342 1.00 30.59 358 PHE A O 1
ATOM 2839 N N . TYR A 1 359 ? -14.542 -16.222 3.746 1.00 25.28 359 TYR A N 1
ATOM 2840 C CA . TYR A 1 359 ? -15.031 -17.222 4.699 1.00 25.28 359 TYR A CA 1
ATOM 2841 C C . TYR A 1 359 ? -13.882 -18.191 4.975 1.00 25.28 359 TYR A C 1
ATOM 2843 O O . TYR A 1 359 ? -13.650 -19.132 4.221 1.00 25.28 359 TYR A O 1
ATOM 2851 N N . ILE A 1 360 ? -13.125 -17.924 6.036 1.00 29.36 360 ILE A N 1
ATOM 2852 C CA . ILE A 1 360 ? -12.273 -18.936 6.656 1.00 29.36 360 ILE A CA 1
ATOM 2853 C C . ILE A 1 360 ? -13.235 -19.857 7.424 1.00 29.36 360 ILE A C 1
ATOM 2855 O O . ILE A 1 360 ? -13.898 -19.367 8.340 1.00 29.36 360 ILE A O 1
ATOM 2859 N N . PRO A 1 361 ? -13.400 -21.143 7.056 1.00 27.16 361 PRO A N 1
ATOM 2860 C CA . PRO A 1 361 ? -14.185 -22.066 7.867 1.00 27.16 361 PRO A CA 1
ATOM 2861 C C . PRO A 1 361 ? -13.582 -22.136 9.273 1.00 27.16 361 PRO A C 1
ATOM 2863 O O . PRO A 1 361 ? -12.361 -22.092 9.411 1.00 27.16 361 PRO A O 1
ATOM 2866 N N . GLU A 1 362 ? -14.433 -22.232 10.296 1.00 30.16 362 GLU A N 1
ATOM 2867 C CA . GLU A 1 362 ? -14.036 -22.383 11.699 1.00 30.16 362 GLU A CA 1
ATOM 2868 C C . GLU A 1 362 ? -12.914 -23.430 11.840 1.00 30.16 362 GLU A C 1
ATOM 2870 O O . GLU A 1 362 ? -13.124 -24.626 11.628 1.00 30.16 362 GLU A O 1
ATOM 2875 N N . PHE A 1 363 ? -11.701 -22.968 12.162 1.00 26.97 363 PHE A N 1
ATOM 2876 C CA . PHE A 1 363 ? -10.561 -23.831 12.449 1.00 26.97 363 PHE A CA 1
ATOM 2877 C C . PHE A 1 363 ? -10.781 -24.489 13.815 1.00 26.97 363 PHE A C 1
ATOM 2879 O O . PHE A 1 363 ? -10.780 -23.826 14.849 1.00 26.97 363 PHE A O 1
ATOM 2886 N N . ASN A 1 364 ? -10.992 -25.802 13.798 1.00 29.75 364 ASN A N 1
ATOM 2887 C CA . ASN A 1 364 ? -11.053 -26.646 14.984 1.00 29.75 364 ASN A CA 1
ATOM 2888 C C . ASN A 1 364 ? -9.609 -26.872 15.479 1.00 29.75 364 ASN A C 1
ATOM 2890 O O . ASN A 1 364 ? -8.784 -27.385 14.725 1.00 29.75 364 ASN A O 1
ATOM 2894 N N . GLU A 1 365 ? -9.289 -26.470 16.711 1.00 32.88 365 GLU A N 1
ATOM 2895 C CA . GLU A 1 365 ? -7.912 -26.381 17.246 1.00 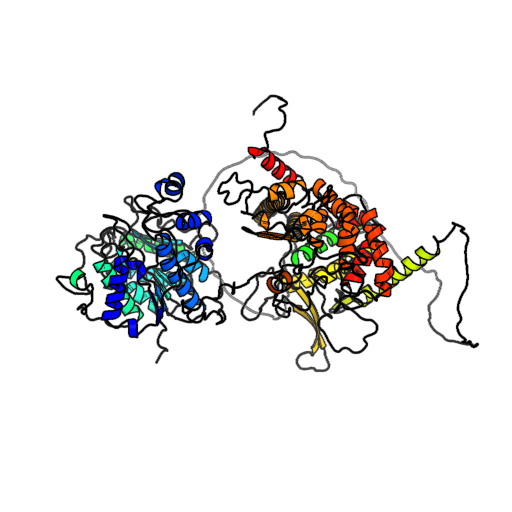32.88 365 GLU A CA 1
ATOM 2896 C C . GLU A 1 365 ? -7.185 -27.731 17.468 1.00 32.88 365 GLU A C 1
ATOM 2898 O O . GLU A 1 365 ? -6.027 -27.736 17.881 1.00 32.88 365 GLU A O 1
ATOM 2903 N N . ASP A 1 366 ? -7.795 -28.877 17.149 1.00 33.25 366 ASP A N 1
ATOM 2904 C CA . ASP A 1 366 ? -7.292 -30.193 17.579 1.00 33.25 366 ASP A CA 1
ATOM 2905 C C . ASP A 1 366 ? -6.600 -31.060 16.503 1.00 33.25 366 ASP A C 1
ATOM 2907 O O . ASP A 1 366 ? -6.179 -32.177 16.808 1.00 33.25 366 ASP A O 1
ATOM 2911 N N . GLU A 1 367 ? -6.383 -30.581 15.273 1.00 34.16 367 GLU A N 1
ATOM 2912 C CA . GLU A 1 367 ? -5.576 -31.318 14.279 1.00 34.16 367 GLU A CA 1
ATOM 2913 C C . GLU A 1 367 ? -4.305 -30.553 13.890 1.00 34.16 367 GLU A C 1
ATOM 2915 O O . GLU A 1 367 ? -4.256 -29.764 12.949 1.00 34.16 367 GLU A O 1
ATOM 2920 N N . GLN A 1 368 ? -3.230 -30.816 14.637 1.00 33.78 368 GLN A N 1
ATOM 2921 C CA . GLN A 1 368 ? -1.874 -30.411 14.278 1.00 33.78 368 GLN A CA 1
ATOM 2922 C C . GLN A 1 368 ? -1.416 -31.108 12.988 1.00 33.78 368 GLN A C 1
ATOM 2924 O O . GLN A 1 368 ? -1.158 -32.312 12.986 1.00 33.78 368 GLN A O 1
ATOM 2929 N N . ASN A 1 369 ? -1.171 -30.324 11.937 1.00 32.81 369 ASN A N 1
ATOM 2930 C CA . ASN A 1 369 ? -0.150 -30.634 10.940 1.00 32.81 369 ASN A CA 1
ATOM 2931 C C . ASN A 1 369 ? 0.828 -29.441 10.853 1.00 32.81 369 ASN A C 1
ATOM 2933 O O . ASN A 1 369 ? 0.441 -28.378 10.371 1.00 32.81 369 ASN A O 1
ATOM 2937 N N . PRO A 1 370 ? 2.071 -29.554 11.355 1.00 33.31 370 PRO A N 1
ATOM 2938 C CA . PRO A 1 370 ? 2.995 -28.422 11.496 1.00 33.31 370 PRO A CA 1
ATOM 2939 C C . PRO A 1 370 ? 3.613 -27.881 10.186 1.00 33.31 370 PRO A C 1
ATOM 2941 O O . PRO A 1 370 ? 4.534 -27.071 10.263 1.00 33.31 370 PRO A O 1
ATOM 2944 N N . ASP A 1 371 ? 3.112 -28.267 9.006 1.00 36.25 371 ASP A N 1
ATOM 2945 C CA . ASP A 1 371 ? 3.736 -27.952 7.706 1.00 36.25 371 ASP A CA 1
ATOM 2946 C C . ASP A 1 371 ? 2.892 -27.116 6.724 1.00 36.25 371 ASP A C 1
ATOM 2948 O O . ASP A 1 371 ? 3.325 -26.888 5.597 1.00 36.25 371 ASP A O 1
ATOM 2952 N N . GLU A 1 372 ? 1.747 -26.561 7.122 1.00 31.55 372 GLU A N 1
ATOM 2953 C CA . GLU A 1 372 ? 1.005 -25.628 6.256 1.00 31.55 372 GLU A CA 1
ATOM 2954 C C . GLU A 1 372 ? 1.196 -24.176 6.704 1.00 31.55 372 GLU A C 1
ATOM 2956 O O . GLU A 1 372 ? 0.366 -23.566 7.379 1.00 31.55 372 GLU A O 1
ATOM 2961 N N . ARG A 1 373 ? 2.333 -23.595 6.304 1.00 30.08 373 ARG A N 1
ATOM 2962 C CA . ARG A 1 373 ? 2.476 -22.137 6.246 1.00 30.08 373 ARG A CA 1
ATOM 2963 C C . ARG A 1 373 ? 1.699 -21.639 5.031 1.00 30.08 373 ARG A C 1
ATOM 2965 O O . ARG A 1 373 ? 1.953 -22.069 3.912 1.00 30.08 373 ARG A O 1
ATOM 2972 N N . VAL A 1 374 ? 0.774 -20.709 5.254 1.00 26.28 374 VAL A N 1
ATOM 2973 C CA . VAL A 1 374 ? 0.143 -19.934 4.182 1.00 26.28 374 VAL A CA 1
ATOM 2974 C C . VAL A 1 374 ? 1.217 -19.044 3.555 1.00 26.28 374 VAL A C 1
ATOM 2976 O O . VAL A 1 374 ? 1.536 -17.964 4.052 1.00 26.28 374 VAL A O 1
ATOM 2979 N N . ASP A 1 375 ? 1.803 -19.534 2.470 1.00 27.28 375 ASP A N 1
ATOM 2980 C CA . ASP A 1 375 ? 2.735 -18.805 1.624 1.00 27.28 375 ASP A CA 1
ATOM 2981 C C . ASP A 1 375 ? 1.997 -17.680 0.879 1.00 27.28 375 ASP A C 1
ATOM 2983 O O . ASP A 1 375 ? 1.219 -17.910 -0.045 1.00 27.28 375 ASP A O 1
ATOM 2987 N N . ARG A 1 376 ? 2.286 -16.424 1.231 1.00 28.95 376 ARG A N 1
ATOM 2988 C CA . ARG A 1 376 ? 2.259 -15.308 0.267 1.00 28.95 376 ARG A CA 1
ATOM 2989 C C . ARG A 1 376 ? 3.689 -14.865 0.006 1.00 28.95 376 ARG A C 1
ATOM 2991 O O . ARG A 1 376 ? 4.102 -13.755 0.331 1.00 28.95 376 ARG A O 1
ATOM 2998 N N . LEU A 1 377 ? 4.450 -15.801 -0.546 1.00 23.30 377 LEU A N 1
ATOM 2999 C CA . LEU A 1 377 ? 5.810 -15.604 -1.006 1.00 23.30 377 LEU A CA 1
ATOM 3000 C C . LEU A 1 377 ? 5.745 -15.092 -2.448 1.00 23.30 377 LEU A C 1
ATOM 3002 O O . LEU A 1 377 ? 5.670 -15.863 -3.397 1.00 23.30 377 LEU A O 1
ATOM 3006 N N . TRP A 1 378 ? 5.708 -13.773 -2.625 1.00 26.16 378 TRP A N 1
ATOM 3007 C CA . TRP A 1 378 ? 5.800 -13.191 -3.961 1.00 26.16 378 TRP A CA 1
ATOM 3008 C C . TRP A 1 378 ? 7.250 -13.269 -4.447 1.00 26.16 378 TRP A C 1
ATOM 3010 O O . TRP A 1 378 ? 8.106 -12.498 -4.007 1.00 26.16 378 TRP A O 1
ATOM 3020 N N . ILE A 1 379 ? 7.530 -14.158 -5.406 1.00 23.12 379 ILE A N 1
ATOM 3021 C CA . ILE A 1 379 ? 8.584 -13.886 -6.390 1.00 23.12 379 ILE A CA 1
ATOM 3022 C C . ILE A 1 379 ? 8.217 -12.590 -7.086 1.00 23.12 379 ILE A C 1
ATOM 3024 O O . ILE A 1 379 ? 7.274 -12.545 -7.866 1.00 23.12 379 ILE A O 1
ATOM 3028 N N . VAL A 1 380 ? 9.017 -11.556 -6.869 1.00 28.03 380 VAL A N 1
ATOM 3029 C CA . VAL A 1 380 ? 9.118 -10.448 -7.817 1.00 28.03 380 VAL A CA 1
ATOM 3030 C C . VAL A 1 380 ? 10.462 -10.593 -8.525 1.00 28.03 380 VAL A C 1
ATOM 3032 O O . VAL A 1 380 ? 11.400 -9.833 -8.314 1.00 28.03 380 VAL A O 1
ATOM 3035 N N . CYS A 1 381 ? 10.574 -11.637 -9.348 1.00 26.39 381 CYS A N 1
ATOM 3036 C CA . CYS A 1 381 ? 11.456 -11.589 -10.502 1.00 26.39 381 CYS A CA 1
ATOM 3037 C C . CYS A 1 381 ? 10.656 -10.941 -11.621 1.00 26.39 381 CYS A C 1
ATOM 3039 O O . CYS A 1 381 ? 9.769 -11.578 -12.177 1.00 26.39 381 CYS A O 1
ATOM 3041 N N . THR A 1 382 ? 11.016 -9.693 -11.913 1.00 34.09 382 THR A N 1
ATOM 3042 C CA . THR A 1 382 ? 10.786 -9.022 -13.194 1.00 34.09 382 THR A CA 1
ATOM 3043 C C . THR A 1 382 ? 9.380 -9.115 -13.744 1.00 34.09 382 THR A C 1
ATOM 3045 O O . THR A 1 382 ? 9.109 -9.970 -14.566 1.00 34.09 382 THR A O 1
ATOM 3048 N N . ASP A 1 383 ? 8.540 -8.169 -13.368 1.00 34.84 383 ASP A N 1
ATOM 3049 C CA . ASP A 1 383 ? 7.540 -7.584 -14.249 1.00 34.84 383 ASP A CA 1
ATOM 3050 C C . ASP A 1 383 ? 7.137 -6.278 -13.584 1.00 34.84 383 ASP A C 1
ATOM 3052 O O . ASP A 1 383 ? 6.954 -6.322 -12.372 1.00 34.84 383 ASP A O 1
ATOM 3056 N N . ASN A 1 384 ? 7.141 -5.154 -14.332 1.00 48.22 384 ASN A N 1
ATOM 3057 C CA . ASN A 1 384 ? 6.459 -3.861 -14.088 1.00 48.22 384 ASN A CA 1
ATOM 3058 C C . ASN A 1 384 ? 7.332 -2.624 -14.428 1.00 48.22 384 ASN A C 1
ATOM 3060 O O . ASN A 1 384 ? 8.332 -2.357 -13.762 1.00 48.22 384 ASN A O 1
ATOM 3064 N N . TYR A 1 385 ? 6.970 -1.894 -15.499 1.00 54.41 385 TYR A N 1
ATOM 3065 C CA . TYR A 1 385 ? 7.922 -1.082 -16.283 1.00 54.41 385 TYR A CA 1
ATOM 3066 C C . TYR A 1 385 ? 7.317 0.120 -17.055 1.00 54.41 385 TYR A C 1
ATOM 3068 O O . TYR A 1 385 ? 7.849 0.495 -18.094 1.00 54.41 385 TYR A O 1
ATOM 3076 N N . CYS A 1 386 ? 6.166 0.689 -16.695 1.00 57.12 386 CYS A N 1
ATOM 3077 C CA . CYS A 1 386 ? 5.459 1.563 -17.656 1.00 57.12 386 CYS A CA 1
ATOM 3078 C C . CYS A 1 386 ? 5.731 3.062 -17.473 1.00 57.12 386 CYS A C 1
ATOM 3080 O O . CYS A 1 386 ? 6.034 3.757 -18.442 1.00 57.12 386 CYS A O 1
ATOM 3082 N N . LEU A 1 387 ? 5.651 3.578 -16.245 1.00 61.50 387 LEU A N 1
ATOM 3083 C CA . LEU A 1 387 ? 5.747 5.020 -16.006 1.00 61.50 387 LEU A CA 1
ATOM 3084 C C . LEU A 1 387 ? 7.185 5.525 -16.132 1.00 61.50 387 LEU A C 1
ATOM 3086 O O . LEU A 1 387 ? 7.427 6.464 -16.890 1.00 61.50 387 LEU A O 1
ATOM 3090 N N . ALA A 1 388 ? 8.132 4.893 -15.429 1.00 61.38 388 ALA A N 1
ATOM 3091 C CA . ALA A 1 388 ? 9.539 5.285 -15.487 1.00 61.38 388 ALA A CA 1
ATOM 3092 C C . ALA A 1 388 ? 10.057 5.337 -16.922 1.00 61.38 388 ALA A C 1
ATOM 3094 O O . ALA A 1 388 ? 10.656 6.320 -17.336 1.00 61.38 388 ALA A O 1
ATOM 3095 N N . PHE A 1 389 ? 9.740 4.316 -17.707 1.00 69.38 389 PHE A N 1
ATOM 3096 C CA . PHE A 1 389 ? 10.209 4.201 -19.073 1.00 69.38 389 PHE A CA 1
ATOM 3097 C C . PHE A 1 389 ? 9.582 5.213 -20.036 1.00 69.38 389 PHE A C 1
ATOM 3099 O O . PHE A 1 389 ? 10.296 5.741 -20.885 1.00 69.38 389 PHE A O 1
ATOM 3106 N N . VAL A 1 390 ? 8.291 5.539 -19.901 1.00 65.56 390 VAL A N 1
ATOM 3107 C CA . VAL A 1 390 ? 7.668 6.604 -20.710 1.00 65.56 390 VAL A CA 1
ATOM 3108 C C . VAL A 1 390 ? 8.262 7.964 -20.363 1.00 65.56 390 VAL A C 1
ATOM 3110 O O . VAL A 1 390 ? 8.546 8.754 -21.261 1.00 65.56 390 VAL A O 1
ATOM 3113 N N . VAL A 1 391 ? 8.500 8.230 -19.078 1.00 63.97 391 VAL A N 1
ATOM 3114 C CA . VAL A 1 391 ? 9.128 9.479 -18.632 1.00 63.97 391 VAL A CA 1
ATOM 3115 C C . VAL A 1 391 ? 10.573 9.570 -19.134 1.00 63.97 391 VAL A C 1
ATOM 3117 O O . VAL A 1 391 ? 10.944 10.594 -19.704 1.00 63.97 391 VAL A O 1
ATOM 3120 N N . THR A 1 392 ? 11.363 8.499 -19.008 1.00 65.44 392 THR A N 1
ATOM 3121 C CA . THR A 1 392 ? 12.728 8.435 -19.551 1.00 65.44 392 THR A CA 1
ATOM 3122 C C . THR A 1 392 ? 12.728 8.624 -21.066 1.00 65.44 392 THR A C 1
ATOM 3124 O O . THR A 1 392 ? 13.493 9.432 -21.580 1.00 65.44 392 THR A O 1
ATOM 3127 N N . LEU A 1 393 ? 11.851 7.936 -21.802 1.00 71.94 393 LEU A N 1
ATOM 3128 C CA . LEU A 1 393 ? 11.779 8.061 -23.259 1.00 71.94 393 LEU A CA 1
ATOM 3129 C C . LEU A 1 393 ? 11.386 9.480 -23.693 1.00 71.94 393 LEU A C 1
ATOM 3131 O O . LEU A 1 393 ? 11.933 9.996 -24.665 1.00 71.94 393 LEU A O 1
ATOM 3135 N N . ASN A 1 394 ? 10.485 10.130 -22.954 1.00 70.00 394 ASN A N 1
ATOM 3136 C CA . ASN A 1 394 ? 10.114 11.522 -23.183 1.00 70.00 394 ASN A CA 1
ATOM 3137 C C . ASN A 1 394 ? 11.295 12.470 -22.931 1.00 70.00 394 ASN A C 1
ATOM 3139 O O . ASN A 1 394 ? 11.551 13.348 -23.750 1.00 70.00 394 ASN A O 1
ATOM 3143 N N . GLN A 1 395 ? 12.059 12.267 -21.854 1.00 66.56 395 GLN A N 1
ATOM 3144 C CA . GLN A 1 395 ? 13.276 13.039 -21.587 1.00 66.56 395 GLN A CA 1
ATOM 3145 C C . GLN A 1 395 ? 14.291 12.899 -22.733 1.00 66.56 395 GLN A C 1
ATOM 3147 O O . GLN A 1 395 ? 14.740 13.911 -23.265 1.00 66.56 395 GLN A O 1
ATOM 3152 N N . ILE A 1 396 ? 14.575 11.665 -23.176 1.00 65.62 396 ILE A N 1
ATOM 3153 C CA . ILE A 1 396 ? 15.486 11.396 -24.303 1.00 65.62 396 ILE A CA 1
ATOM 3154 C C . ILE A 1 396 ? 14.989 12.100 -25.574 1.00 65.62 396 ILE A C 1
ATOM 3156 O O . ILE A 1 396 ? 15.772 12.743 -26.270 1.00 65.62 396 ILE A O 1
ATOM 3160 N N . TYR A 1 397 ? 13.689 12.002 -25.872 1.00 71.44 397 TYR A N 1
ATOM 3161 C CA . TYR A 1 397 ? 13.074 12.637 -27.039 1.00 71.44 397 TYR A CA 1
ATOM 3162 C C . TYR A 1 397 ? 13.317 14.155 -27.063 1.00 71.44 397 TYR A C 1
ATOM 3164 O O . TYR A 1 397 ? 13.773 14.677 -28.081 1.00 71.44 397 TYR A O 1
ATOM 3172 N N . TRP A 1 398 ? 13.076 14.856 -25.949 1.00 68.88 398 TRP A N 1
ATOM 3173 C CA . TRP A 1 398 ? 13.321 16.301 -25.860 1.00 68.88 398 TRP A CA 1
ATOM 3174 C C . TRP A 1 398 ? 14.807 16.647 -25.993 1.00 68.88 398 TRP A C 1
ATOM 3176 O O . TRP A 1 398 ? 15.147 17.539 -26.767 1.00 68.88 398 TRP A O 1
ATOM 3186 N N . SER A 1 399 ? 15.700 15.895 -25.344 1.00 63.69 399 SER A N 1
ATOM 3187 C CA . SER A 1 399 ? 17.149 16.108 -25.477 1.00 63.69 399 SER A CA 1
ATOM 3188 C C . SER A 1 399 ? 17.657 15.891 -26.907 1.00 63.69 399 SER A C 1
ATOM 3190 O O . SER A 1 399 ? 18.540 16.613 -27.366 1.00 63.69 399 SER A O 1
ATOM 3192 N N . CYS A 1 400 ? 17.098 14.927 -27.645 1.00 66.19 400 CYS A N 1
ATOM 3193 C CA . CYS A 1 400 ? 17.451 14.703 -29.047 1.00 66.19 400 CYS A CA 1
ATOM 3194 C C . CYS A 1 400 ? 16.973 15.826 -29.979 1.00 66.19 400 CYS A C 1
ATOM 3196 O O . CYS A 1 400 ? 17.651 16.095 -30.971 1.00 66.19 400 CYS A O 1
ATOM 3198 N N . LEU A 1 401 ? 15.846 16.479 -29.673 1.00 65.69 401 LEU A N 1
ATOM 3199 C CA . LEU A 1 401 ? 15.372 17.647 -30.423 1.00 65.69 401 LEU A CA 1
ATOM 3200 C C . LEU A 1 401 ? 16.268 18.869 -30.196 1.00 65.69 401 LEU A C 1
ATOM 3202 O O . LEU A 1 401 ? 16.629 19.534 -31.164 1.00 65.69 401 LEU A O 1
ATOM 3206 N N . ASP A 1 402 ? 16.690 19.115 -28.953 1.00 56.03 402 ASP A N 1
ATOM 3207 C CA . ASP A 1 402 ? 17.589 20.230 -28.616 1.00 56.03 402 ASP A CA 1
ATOM 3208 C C . ASP A 1 402 ? 18.966 20.091 -29.295 1.00 56.03 402 ASP A C 1
ATOM 3210 O O . ASP A 1 402 ? 19.584 21.085 -29.671 1.00 56.03 402 ASP A O 1
ATOM 3214 N N . PHE A 1 403 ? 19.438 18.858 -29.513 1.00 48.31 403 PHE A N 1
ATOM 3215 C CA . PHE A 1 403 ? 20.709 18.579 -30.197 1.00 48.31 403 PHE A CA 1
ATOM 3216 C C . PHE A 1 403 ? 20.663 18.843 -31.714 1.00 48.31 403 PHE A C 1
ATOM 3218 O O . PHE A 1 403 ? 21.706 19.056 -32.333 1.00 48.31 403 PHE A O 1
ATOM 3225 N N . TYR A 1 404 ? 19.473 18.813 -32.322 1.00 43.53 404 TYR A N 1
ATOM 3226 C CA . TYR A 1 404 ? 19.278 19.055 -33.756 1.00 43.53 404 TYR A CA 1
ATOM 3227 C C . TYR A 1 404 ? 18.952 20.519 -34.092 1.00 43.53 404 TYR A C 1
ATOM 3229 O O . TYR A 1 404 ? 19.032 20.895 -35.261 1.00 43.53 404 TYR A O 1
ATOM 3237 N N . ASP A 1 405 ? 18.657 21.364 -33.097 1.00 41.06 405 ASP A N 1
ATOM 3238 C CA . ASP A 1 405 ? 18.358 22.792 -33.304 1.00 41.06 405 ASP A CA 1
ATOM 3239 C C . ASP A 1 405 ? 19.625 23.669 -33.476 1.00 41.06 405 ASP A C 1
ATOM 3241 O O . ASP A 1 405 ? 19.539 24.887 -33.639 1.00 41.06 405 ASP A O 1
ATOM 3245 N N . ASP A 1 406 ? 20.819 23.058 -33.506 1.00 37.53 406 ASP A N 1
ATOM 3246 C CA . ASP A 1 406 ? 22.107 23.752 -33.694 1.00 37.53 406 ASP A CA 1
ATOM 3247 C C . ASP A 1 406 ? 22.709 23.608 -35.112 1.00 37.53 406 ASP A C 1
ATOM 3249 O O . ASP A 1 406 ? 23.857 23.985 -35.361 1.00 37.53 406 ASP A O 1
ATOM 3253 N N . GLY A 1 407 ? 21.934 23.123 -36.090 1.00 43.47 407 GLY A N 1
ATOM 3254 C CA . GLY A 1 407 ? 22.411 22.938 -37.463 1.00 43.47 407 GLY A CA 1
ATOM 3255 C C . GLY A 1 407 ? 21.338 23.103 -38.537 1.00 43.47 407 GLY A C 1
ATOM 3256 O O . GLY A 1 407 ? 20.664 22.150 -38.898 1.00 43.47 407 GLY A O 1
ATOM 3257 N N . ASP A 1 408 ? 21.297 24.297 -39.133 1.00 35.38 408 ASP A N 1
ATOM 3258 C CA . ASP A 1 408 ? 20.829 24.544 -40.510 1.00 35.38 408 ASP A CA 1
ATOM 3259 C C . ASP A 1 408 ? 19.332 24.821 -40.784 1.00 35.38 408 ASP A C 1
ATOM 3261 O O . ASP A 1 408 ? 18.844 24.580 -41.884 1.00 35.38 408 ASP A O 1
ATOM 3265 N N . TYR A 1 409 ? 18.610 25.454 -39.849 1.00 31.78 409 TYR A N 1
ATOM 3266 C CA . TYR A 1 409 ? 17.328 26.127 -40.162 1.00 31.78 409 TYR A CA 1
ATOM 3267 C C . TYR A 1 409 ? 17.171 27.527 -39.537 1.00 31.78 409 TYR A C 1
ATOM 3269 O O . TYR A 1 409 ? 16.073 28.002 -39.254 1.00 31.78 409 TYR A O 1
ATOM 3277 N N . ARG A 1 410 ? 18.266 28.285 -39.397 1.00 28.94 410 ARG A N 1
ATOM 3278 C CA . ARG A 1 410 ? 18.192 29.735 -39.128 1.00 28.94 410 ARG A CA 1
ATOM 3279 C C . ARG A 1 410 ? 18.142 30.527 -40.430 1.00 28.94 410 ARG A C 1
ATOM 3281 O O . ARG A 1 410 ? 19.142 31.103 -40.833 1.00 28.94 410 ARG A O 1
AT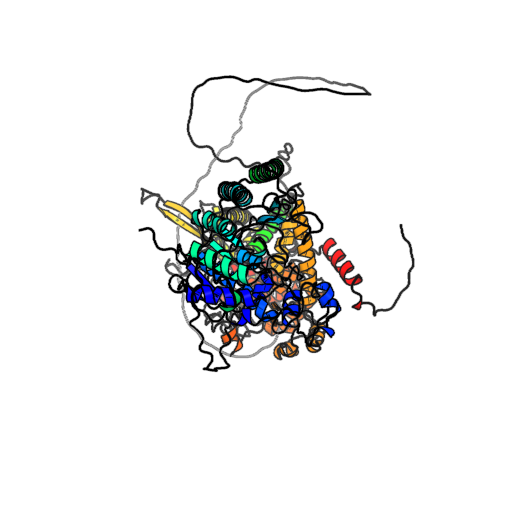OM 3288 N N . ASN A 1 411 ? 16.972 30.565 -41.069 1.00 33.41 411 ASN A N 1
ATOM 3289 C CA . ASN A 1 411 ? 16.521 31.705 -41.883 1.00 33.41 411 ASN A CA 1
ATOM 3290 C C . ASN A 1 411 ? 15.039 31.569 -42.268 1.00 33.41 411 ASN A C 1
ATOM 3292 O O . ASN A 1 411 ? 14.683 31.460 -43.436 1.00 33.41 411 ASN A O 1
ATOM 3296 N N . ASN A 1 412 ? 14.154 31.595 -41.272 1.00 30.78 412 ASN A N 1
ATOM 3297 C CA . ASN A 1 412 ? 12.989 32.483 -41.271 1.00 30.78 412 ASN A CA 1
ATOM 3298 C C . ASN A 1 412 ? 12.222 32.334 -39.954 1.00 30.78 412 ASN A C 1
ATOM 3300 O O . ASN A 1 412 ? 11.975 31.231 -39.489 1.00 30.78 412 ASN A O 1
ATOM 3304 N N . VAL A 1 413 ? 11.775 33.472 -39.419 1.00 29.81 413 VAL A N 1
ATOM 3305 C CA . VAL A 1 413 ? 10.883 33.623 -38.253 1.00 29.81 413 VAL A CA 1
ATOM 3306 C C . VAL A 1 413 ? 11.556 33.597 -36.867 1.00 29.81 413 VAL A C 1
ATOM 3308 O O . VAL A 1 413 ? 11.238 32.791 -36.002 1.00 29.81 413 VAL A O 1
ATOM 3311 N N . HIS A 1 414 ? 12.365 34.620 -36.572 1.00 26.08 414 HIS A N 1
ATOM 3312 C CA . HIS A 1 414 ? 12.378 35.187 -35.218 1.00 26.08 414 HIS A CA 1
ATOM 3313 C C . HIS A 1 414 ? 11.391 36.354 -35.154 1.00 26.08 414 HIS A C 1
ATOM 3315 O O . HIS A 1 414 ? 11.658 37.421 -35.699 1.00 26.08 414 HIS A O 1
ATOM 3321 N N . SER A 1 415 ? 10.251 36.126 -34.492 1.00 27.55 415 SER A N 1
ATOM 3322 C CA . SER A 1 415 ? 9.492 37.095 -33.680 1.00 27.55 415 SER A CA 1
ATOM 3323 C C . SER A 1 415 ? 8.046 36.612 -33.519 1.00 27.55 415 SER A C 1
ATOM 3325 O O . SER A 1 415 ? 7.186 36.940 -34.337 1.00 27.55 415 SER A O 1
ATOM 3327 N N . LYS A 1 416 ? 7.772 35.838 -32.457 1.00 25.50 416 LYS A N 1
ATOM 3328 C CA . LYS A 1 416 ? 6.751 36.170 -31.442 1.00 25.50 416 LYS A CA 1
ATOM 3329 C C . LYS A 1 416 ? 6.489 35.026 -30.452 1.00 25.50 416 LYS A C 1
ATOM 3331 O O . LYS A 1 416 ? 6.000 33.970 -30.818 1.00 25.50 416 LYS A O 1
ATOM 3336 N N . ALA A 1 417 ? 6.669 35.401 -29.186 1.00 27.67 417 ALA A N 1
ATOM 3337 C CA . ALA A 1 417 ? 5.863 35.046 -28.020 1.00 27.67 417 ALA A CA 1
ATOM 3338 C C . ALA A 1 417 ? 6.018 33.651 -27.384 1.00 27.67 417 ALA A C 1
ATOM 3340 O O . ALA A 1 417 ? 5.385 32.677 -27.777 1.00 27.67 417 ALA A O 1
ATOM 3341 N N . HIS A 1 418 ? 6.704 33.656 -26.233 1.00 31.11 418 HIS A N 1
ATOM 3342 C CA . HIS A 1 418 ? 6.283 32.911 -25.047 1.00 31.11 418 HIS A CA 1
ATOM 3343 C C . HIS A 1 418 ? 4.764 33.042 -24.847 1.00 31.11 418 HIS A C 1
ATOM 3345 O O . HIS A 1 418 ? 4.250 34.137 -24.605 1.00 31.11 418 HIS A O 1
ATOM 3351 N N . GLY A 1 419 ? 4.050 31.923 -24.943 1.00 24.86 419 GLY A N 1
ATOM 3352 C CA . GLY A 1 419 ? 2.603 31.864 -24.799 1.00 24.86 419 GLY A CA 1
ATOM 3353 C C . GLY A 1 419 ? 2.168 30.553 -24.161 1.00 24.86 419 GLY A C 1
ATOM 3354 O O . GLY A 1 419 ? 2.182 29.509 -24.800 1.00 24.86 419 GLY A O 1
ATOM 3355 N N . LYS A 1 420 ? 1.754 30.653 -22.894 1.00 28.50 420 LYS A N 1
ATOM 3356 C CA . LYS A 1 420 ? 0.997 29.659 -22.124 1.00 28.50 420 LYS A CA 1
ATOM 3357 C C . LYS A 1 420 ? -0.098 29.011 -22.983 1.00 28.50 420 LYS A C 1
ATOM 3359 O O . LYS A 1 420 ? -1.018 29.709 -23.414 1.00 28.50 420 LYS A O 1
ATOM 3364 N N . TYR A 1 421 ? -0.068 27.690 -23.155 1.00 23.41 421 TYR A N 1
ATOM 3365 C CA . TYR A 1 421 ? -1.189 26.960 -23.751 1.00 23.41 421 TYR A CA 1
ATOM 3366 C C . TYR A 1 421 ? -2.207 26.560 -22.683 1.00 23.41 421 TYR A C 1
ATOM 3368 O O . TYR A 1 421 ? -2.103 25.556 -21.986 1.00 23.41 421 TYR A O 1
ATOM 3376 N N . ARG A 1 422 ? -3.228 27.411 -22.584 1.00 22.98 422 ARG A N 1
ATOM 3377 C CA . ARG A 1 422 ? -4.520 27.154 -21.952 1.00 22.98 422 ARG A CA 1
ATOM 3378 C C . ARG A 1 422 ? -5.338 26.256 -22.890 1.00 22.98 422 ARG A C 1
ATOM 3380 O O . ARG A 1 422 ? -5.474 26.577 -24.070 1.00 22.98 422 ARG A O 1
ATOM 3387 N N . ARG A 1 423 ? -5.895 25.161 -22.358 1.00 24.83 423 ARG A N 1
ATOM 3388 C CA . ARG A 1 423 ? -6.842 24.261 -23.044 1.00 24.83 423 ARG A CA 1
ATOM 3389 C C . ARG A 1 423 ? -7.959 25.058 -23.734 1.00 24.83 423 ARG A C 1
ATOM 3391 O O . ARG A 1 423 ? -8.632 25.862 -23.087 1.00 24.83 423 ARG A O 1
ATOM 3398 N N . ARG A 1 424 ? -8.195 24.785 -25.019 1.00 23.25 424 ARG A N 1
ATOM 3399 C CA . ARG A 1 424 ? -9.460 25.073 -25.706 1.00 23.25 424 ARG A CA 1
ATOM 3400 C C . ARG A 1 424 ? -10.123 23.743 -26.043 1.00 23.25 424 ARG A C 1
ATOM 3402 O O . ARG A 1 424 ? -9.597 22.980 -26.843 1.00 23.25 424 ARG A O 1
ATOM 3409 N N . SER A 1 425 ? -11.251 23.491 -25.391 1.00 25.25 425 SER A N 1
ATOM 3410 C CA . SER A 1 425 ? -12.228 22.478 -25.767 1.00 25.25 425 SER A CA 1
ATOM 3411 C C . SER A 1 425 ? -12.949 22.886 -27.054 1.00 25.25 425 SER A C 1
ATOM 3413 O O . SER A 1 425 ? -13.149 24.071 -27.337 1.00 25.25 425 SER A O 1
ATOM 3415 N N . SER A 1 426 ? -13.292 21.870 -27.837 1.00 27.05 426 SER A N 1
ATOM 3416 C CA . SER A 1 426 ? -14.001 21.924 -29.108 1.00 27.05 426 SER A CA 1
ATOM 3417 C C . SER A 1 426 ? -15.446 22.416 -28.957 1.00 27.05 426 SER A C 1
ATOM 3419 O O . SER A 1 426 ? -16.135 22.144 -27.977 1.00 27.05 426 SER A O 1
ATOM 3421 N N . LEU A 1 427 ? -15.882 23.156 -29.975 1.00 26.50 427 LEU A N 1
ATOM 3422 C CA . LEU A 1 427 ? -17.258 23.550 -30.263 1.00 26.50 427 LEU A CA 1
ATOM 3423 C C . LEU A 1 427 ? -17.899 22.502 -31.179 1.00 26.50 427 LEU A C 1
ATOM 3425 O O . LEU A 1 427 ? -17.299 22.183 -32.200 1.00 26.50 427 LEU A O 1
ATOM 3429 N N . PHE A 1 428 ? -19.142 22.102 -30.898 1.00 23.55 428 PHE A N 1
ATOM 3430 C CA . PHE A 1 428 ? -20.152 21.804 -31.921 1.00 23.55 428 PHE A CA 1
ATOM 3431 C C . PHE A 1 428 ? -21.566 22.150 -31.399 1.00 23.55 428 PHE A C 1
ATOM 3433 O O . PHE A 1 428 ? -21.952 21.666 -30.341 1.00 23.55 428 PHE A O 1
ATOM 3440 N N . LEU A 1 429 ? -22.296 22.950 -32.207 1.00 24.81 429 LEU A N 1
ATOM 3441 C CA . LEU A 1 429 ? -23.772 23.123 -32.329 1.00 24.81 429 LEU A CA 1
ATOM 3442 C C . LEU A 1 429 ? -24.507 23.790 -31.131 1.00 24.81 429 LEU A C 1
ATOM 3444 O O . LEU A 1 429 ? -24.331 23.383 -29.997 1.00 24.81 429 LEU A O 1
ATOM 3448 N N . SER A 1 430 ? -25.348 24.838 -31.220 1.00 24.33 430 SER A N 1
ATOM 3449 C CA . SER A 1 430 ? -26.289 25.366 -32.236 1.00 24.33 430 SER A CA 1
ATOM 3450 C C . SER A 1 430 ? -26.743 26.815 -31.867 1.00 24.33 430 SER A C 1
ATOM 3452 O O . SER A 1 430 ? -26.383 27.294 -30.789 1.00 24.33 430 SER A O 1
ATOM 3454 N N . PRO A 1 431 ? -27.505 27.554 -32.713 1.00 28.38 431 PRO A N 1
ATOM 3455 C CA . PRO A 1 431 ? -27.567 29.023 -32.677 1.00 28.38 431 PRO A CA 1
ATOM 3456 C C . PRO A 1 431 ? -28.829 29.659 -32.040 1.00 28.38 431 PRO A C 1
ATOM 3458 O O . PRO A 1 431 ? -29.917 29.104 -32.076 1.00 28.38 431 PRO A O 1
ATOM 3461 N N . CYS A 1 432 ? -28.644 30.917 -31.609 1.00 20.58 432 CYS A N 1
ATOM 3462 C CA . CYS A 1 432 ? -29.592 32.050 -31.589 1.00 20.58 432 CYS A CA 1
ATOM 3463 C C . CYS A 1 432 ? -30.898 31.977 -30.756 1.00 20.58 432 CYS A C 1
ATOM 3465 O O . CYS A 1 432 ? -31.865 31.330 -31.136 1.00 20.58 432 CYS A O 1
ATOM 3467 N N . SER A 1 433 ? -31.040 32.878 -29.769 1.00 22.83 433 SER A N 1
ATOM 3468 C CA . SER A 1 433 ? -31.711 34.192 -29.942 1.00 22.83 433 SER A CA 1
ATOM 3469 C C . SER A 1 433 ? -32.492 34.691 -28.695 1.00 22.83 433 SER A C 1
ATOM 3471 O O . SER A 1 433 ? -33.313 33.992 -28.121 1.00 22.83 433 SER A O 1
ATOM 3473 N N . VAL A 1 434 ? -32.254 35.972 -28.360 1.00 24.02 434 VAL A N 1
ATOM 3474 C CA . VAL A 1 434 ? -33.249 36.983 -27.915 1.00 24.02 434 VAL A CA 1
ATOM 3475 C C . VAL A 1 434 ? -33.714 37.008 -26.432 1.00 24.02 434 VAL A C 1
ATOM 3477 O O . VAL A 1 434 ? -34.772 36.529 -26.054 1.00 24.02 434 VAL A O 1
ATOM 3480 N N . SER A 1 435 ? -33.004 37.858 -25.669 1.00 23.56 435 SER A N 1
ATOM 3481 C CA . SER A 1 435 ? -33.508 39.122 -25.069 1.00 23.56 435 SER A CA 1
ATOM 3482 C C . SER A 1 435 ? -33.962 39.223 -23.599 1.00 23.56 435 SER A C 1
ATOM 3484 O O . SER A 1 435 ? -34.753 38.424 -23.120 1.00 23.56 435 SER A O 1
ATOM 3486 N N . ARG A 1 436 ? -33.569 40.389 -23.027 1.00 24.61 436 ARG A N 1
ATOM 3487 C CA . ARG A 1 436 ? -34.208 41.218 -21.967 1.00 24.61 436 ARG A CA 1
ATOM 3488 C C . ARG A 1 436 ? -34.217 40.604 -20.553 1.00 24.61 436 ARG A C 1
ATOM 3490 O O . ARG A 1 436 ? -34.525 39.444 -20.389 1.00 24.61 436 ARG A O 1
ATOM 3497 N N . THR A 1 437 ? -33.901 41.284 -19.447 1.00 24.52 437 THR A N 1
ATOM 3498 C CA . THR A 1 437 ? -33.788 42.711 -19.060 1.00 24.52 437 THR A CA 1
ATOM 3499 C C . THR A 1 437 ? -33.137 42.727 -17.659 1.00 24.52 437 THR A C 1
ATOM 3501 O O . THR A 1 437 ? -33.436 41.858 -16.853 1.00 24.52 437 THR A O 1
ATOM 3504 N N . TRP A 1 438 ? -32.112 43.549 -17.411 1.00 22.09 438 TRP A N 1
ATOM 3505 C CA . TRP A 1 438 ? -32.142 44.780 -16.586 1.00 22.09 438 TRP A CA 1
ATOM 3506 C C . TRP A 1 438 ? -32.625 44.675 -15.124 1.00 22.09 438 TRP A C 1
ATOM 3508 O O . TRP A 1 438 ? -33.821 44.568 -14.876 1.00 22.09 438 TRP A O 1
ATOM 3518 N N . ASN A 1 439 ? -31.663 44.863 -14.203 1.00 23.25 439 ASN A N 1
ATOM 3519 C CA . ASN A 1 439 ? -31.634 45.734 -13.001 1.00 23.25 439 ASN A CA 1
ATOM 3520 C C . ASN A 1 439 ? -30.918 44.986 -11.861 1.00 23.25 439 ASN A C 1
ATOM 3522 O O . ASN A 1 439 ? -31.447 44.014 -11.346 1.00 23.25 439 ASN A O 1
ATOM 3526 N N . ASN A 1 440 ? -29.645 45.227 -11.541 1.00 23.64 440 ASN A N 1
ATOM 3527 C CA . ASN A 1 440 ? -28.942 46.465 -11.185 1.00 23.64 440 ASN A CA 1
ATOM 3528 C C . ASN A 1 440 ? -29.418 47.083 -9.859 1.00 23.64 440 ASN A C 1
ATOM 3530 O O . ASN A 1 440 ? -30.621 47.194 -9.634 1.00 23.64 440 ASN A O 1
ATOM 3534 N N . CYS A 1 441 ? -28.421 47.562 -9.098 1.00 23.94 441 CYS A N 1
ATOM 3535 C CA . CYS A 1 441 ? -28.462 48.449 -7.922 1.00 23.94 441 CYS A CA 1
ATOM 3536 C C . CYS A 1 441 ? -28.430 47.755 -6.541 1.00 23.94 441 CYS A C 1
ATOM 3538 O O . CYS A 1 441 ? -29.239 46.884 -6.267 1.00 23.94 441 CYS A O 1
ATOM 3540 N N . PHE A 1 442 ? -27.594 48.147 -5.572 1.00 23.78 442 PHE A N 1
ATOM 3541 C CA . PHE A 1 442 ? -26.523 49.153 -5.515 1.00 23.78 442 PHE A CA 1
ATOM 3542 C C . PHE A 1 442 ? -25.894 49.116 -4.100 1.00 23.78 442 PHE A C 1
ATOM 3544 O O . PHE A 1 442 ? -26.656 48.991 -3.150 1.00 23.78 442 PHE A O 1
ATOM 3551 N N . ARG A 1 443 ? -24.573 49.391 -4.012 1.00 25.44 443 ARG A N 1
ATOM 3552 C CA . ARG A 1 443 ? -23.882 50.247 -3.001 1.00 25.44 443 ARG A CA 1
ATOM 3553 C C . ARG A 1 443 ? -23.932 49.851 -1.507 1.00 25.44 443 ARG A C 1
ATOM 3555 O O . ARG A 1 443 ? -24.824 49.155 -1.068 1.00 25.44 443 ARG A O 1
ATOM 3562 N N . ASP A 1 444 ? -23.008 50.241 -0.629 1.00 23.95 444 ASP A N 1
ATOM 3563 C CA . ASP A 1 444 ? -22.001 51.312 -0.576 1.00 23.95 444 ASP A CA 1
ATOM 3564 C C . ASP A 1 444 ? -20.939 50.924 0.485 1.00 23.95 444 ASP A C 1
ATOM 3566 O O . ASP A 1 444 ? -21.283 50.290 1.480 1.00 23.95 444 ASP A O 1
ATOM 3570 N N . TYR A 1 445 ? -19.674 51.327 0.306 1.00 24.17 445 TYR A N 1
ATOM 3571 C CA . TYR A 1 445 ? -18.988 52.354 1.122 1.00 24.17 445 TYR A CA 1
ATOM 3572 C C . TYR A 1 445 ? -17.461 52.326 0.911 1.00 24.17 445 TYR A C 1
ATOM 3574 O O . TYR A 1 445 ? -16.731 51.453 1.370 1.00 24.17 445 TYR A O 1
ATOM 3582 N N . THR A 1 446 ? -16.989 53.355 0.213 1.00 22.44 446 THR A N 1
ATOM 3583 C CA . THR A 1 446 ? -15.614 53.879 0.158 1.00 22.44 446 THR A CA 1
ATOM 3584 C C . THR A 1 446 ? -15.214 54.620 1.440 1.00 22.44 446 THR A C 1
ATOM 3586 O O . THR A 1 446 ? -16.112 55.158 2.085 1.00 22.44 446 THR A O 1
ATOM 3589 N N . VAL A 1 447 ? -13.893 54.797 1.684 1.00 23.77 447 VAL A N 1
ATOM 3590 C CA . VAL A 1 447 ? -13.173 56.099 1.894 1.00 23.77 447 VAL A CA 1
ATOM 3591 C C . VAL A 1 447 ? -11.772 55.894 2.545 1.00 23.77 447 VAL A C 1
ATOM 3593 O O . VAL A 1 447 ? -11.696 55.476 3.691 1.00 23.77 447 VAL A O 1
ATOM 3596 N N . ARG A 1 448 ? -10.674 56.126 1.777 1.00 24.62 448 ARG A N 1
ATOM 3597 C CA . ARG A 1 448 ? -9.602 57.180 1.909 1.00 24.62 448 ARG A CA 1
ATOM 3598 C C . ARG A 1 448 ? -8.396 56.807 2.821 1.00 24.62 448 ARG A C 1
ATOM 3600 O O . ARG A 1 448 ? -8.609 56.165 3.830 1.00 24.62 448 ARG A O 1
ATOM 3607 N N . ASN A 1 449 ? -7.126 57.210 2.617 1.00 25.11 449 ASN A N 1
ATOM 3608 C CA . ASN A 1 449 ? -6.439 58.125 1.679 1.00 25.11 449 ASN A CA 1
ATOM 3609 C C . ASN A 1 449 ? -4.888 58.128 1.900 1.00 25.11 449 ASN A C 1
ATOM 3611 O O . ASN A 1 449 ? -4.455 57.713 2.969 1.00 25.11 449 ASN A O 1
ATOM 3615 N N . ILE A 1 450 ? -4.158 58.800 0.975 1.00 24.67 450 ILE A N 1
ATOM 3616 C CA . ILE A 1 450 ? -2.946 59.678 1.121 1.00 24.67 450 ILE A CA 1
ATOM 3617 C C . ILE A 1 450 ? -1.574 59.230 0.522 1.00 24.67 450 ILE A C 1
ATOM 3619 O O . ILE A 1 450 ? -0.877 58.401 1.093 1.00 24.67 450 ILE A O 1
ATOM 3623 N N . ASN A 1 451 ? -1.217 59.949 -0.571 1.00 24.86 451 ASN A N 1
ATOM 3624 C CA . ASN A 1 451 ? 0.041 60.639 -0.984 1.00 24.86 451 ASN A CA 1
ATOM 3625 C C . ASN A 1 451 ? 1.368 59.884 -1.230 1.00 24.86 451 ASN A C 1
ATOM 3627 O O . ASN A 1 451 ? 1.676 58.941 -0.524 1.00 24.86 451 ASN A O 1
ATOM 3631 N N . ASP A 1 452 ? 2.319 60.326 -2.075 1.00 25.88 452 ASP A N 1
ATOM 3632 C CA . ASP A 1 452 ? 2.463 61.323 -3.169 1.00 25.88 452 ASP A CA 1
ATOM 3633 C C . ASP A 1 452 ? 3.960 61.289 -3.624 1.00 25.88 452 ASP A C 1
ATOM 3635 O O . ASP A 1 452 ? 4.804 60.785 -2.881 1.00 25.88 452 ASP A O 1
ATOM 3639 N N . ARG A 1 453 ? 4.285 61.935 -4.759 1.00 24.73 453 ARG A N 1
ATOM 3640 C CA . ARG A 1 453 ? 5.606 62.423 -5.256 1.00 24.73 453 ARG A CA 1
ATOM 3641 C C . ARG A 1 453 ? 6.389 61.696 -6.367 1.00 24.73 453 ARG A C 1
ATOM 3643 O O . ARG A 1 453 ? 6.354 60.496 -6.579 1.00 24.73 453 ARG A O 1
ATOM 3650 N N . SER A 1 454 ? 7.093 62.570 -7.089 1.00 23.48 454 SER A N 1
ATOM 3651 C CA . SER A 1 454 ? 7.521 62.616 -8.486 1.00 23.48 454 SER A CA 1
ATOM 3652 C C . SER A 1 454 ? 9.042 62.498 -8.678 1.00 23.48 454 SER A C 1
ATOM 3654 O O . SER A 1 454 ? 9.784 62.750 -7.735 1.00 23.48 454 SER A O 1
ATOM 3656 N N . GLN A 1 455 ? 9.512 62.248 -9.914 1.00 25.08 455 GLN A N 1
ATOM 3657 C CA . GLN A 1 455 ? 10.401 63.152 -10.685 1.00 25.08 455 GLN A CA 1
ATOM 3658 C C . GLN A 1 455 ? 10.832 62.570 -12.050 1.00 25.08 455 GLN A C 1
ATOM 3660 O O . GLN A 1 455 ? 10.911 61.365 -12.251 1.00 25.08 455 GLN A O 1
ATOM 3665 N N . SER A 1 456 ? 11.061 63.485 -12.997 1.00 22.08 456 SER A N 1
ATOM 3666 C CA . SER A 1 456 ? 11.340 63.307 -14.430 1.00 22.08 456 SER A CA 1
ATOM 3667 C C . SER A 1 456 ? 12.829 63.189 -14.775 1.00 22.08 456 SER A C 1
ATOM 3669 O O . SER A 1 456 ? 13.633 63.733 -14.027 1.00 22.08 456 SER A O 1
ATOM 3671 N N . LEU A 1 457 ? 13.155 62.756 -16.004 1.00 23.41 457 LEU A N 1
ATOM 3672 C CA . LEU A 1 457 ? 14.175 63.392 -16.866 1.00 23.41 457 LEU A CA 1
ATOM 3673 C C . LEU A 1 457 ? 13.931 63.063 -18.361 1.00 23.41 457 LEU A C 1
ATOM 3675 O O . LEU A 1 457 ? 13.537 61.954 -18.706 1.00 23.41 457 LEU A O 1
ATOM 3679 N N . LYS A 1 458 ? 14.099 64.081 -19.221 1.00 22.00 458 LYS A N 1
ATOM 3680 C CA . LYS A 1 458 ? 13.822 64.153 -20.677 1.00 22.00 458 LYS A CA 1
ATOM 3681 C C . LYS A 1 458 ? 15.071 63.881 -21.543 1.00 22.00 458 LYS A C 1
ATOM 3683 O O . LYS A 1 458 ? 16.171 64.134 -21.068 1.00 22.00 458 LYS A O 1
ATOM 3688 N N . CYS A 1 459 ? 14.861 63.556 -22.833 1.00 22.52 459 CYS A N 1
ATOM 3689 C CA . CYS A 1 459 ? 15.359 64.188 -24.100 1.00 22.52 459 CYS A CA 1
ATOM 3690 C C . CYS A 1 459 ? 16.185 63.172 -24.931 1.00 22.52 459 CYS A C 1
ATOM 3692 O O . CYS A 1 459 ? 16.776 62.299 -24.320 1.00 22.52 459 CYS A O 1
ATOM 3694 N N . GLN A 1 460 ? 16.331 63.173 -26.270 1.00 24.06 460 GLN A N 1
ATOM 3695 C CA . GLN A 1 460 ? 15.916 64.022 -27.404 1.00 24.06 460 GLN A CA 1
ATOM 3696 C C . GLN A 1 460 ? 16.140 63.245 -28.739 1.00 24.06 460 GLN A C 1
ATOM 3698 O O . GLN A 1 460 ? 17.109 62.509 -28.848 1.00 24.06 460 GLN A O 1
ATOM 3703 N N . CYS A 1 461 ? 15.251 63.466 -29.720 1.00 23.55 461 CYS A N 1
ATOM 3704 C CA . CYS A 1 461 ? 15.424 63.577 -31.191 1.00 23.55 461 CYS A CA 1
ATOM 3705 C C . CYS A 1 461 ? 16.442 62.715 -31.987 1.00 23.55 461 CYS A C 1
ATOM 3707 O O . CYS A 1 461 ? 17.637 62.849 -31.776 1.00 23.55 461 CYS A O 1
ATOM 3709 N N . GLN A 1 462 ? 16.013 62.099 -33.106 1.00 24.77 462 GLN A N 1
ATOM 3710 C CA . GLN A 1 462 ? 16.085 62.673 -34.475 1.00 24.77 462 GLN A CA 1
ATOM 3711 C C . GLN A 1 462 ? 15.497 61.728 -35.552 1.00 24.77 462 GLN A C 1
ATOM 3713 O O . GLN A 1 462 ? 15.653 60.514 -35.490 1.00 24.77 462 GLN A O 1
ATOM 3718 N N . ARG A 1 463 ? 14.805 62.334 -36.530 1.00 24.48 463 ARG A N 1
ATOM 3719 C CA . ARG A 1 463 ? 14.315 61.760 -37.800 1.00 24.48 463 ARG A CA 1
ATOM 3720 C C . ARG A 1 463 ? 15.426 61.754 -38.853 1.00 24.48 463 ARG A C 1
ATOM 3722 O O . ARG A 1 463 ? 16.218 62.691 -38.827 1.00 24.48 463 ARG A O 1
ATOM 3729 N N . VAL A 1 464 ? 15.334 60.868 -39.850 1.00 23.95 464 VAL A N 1
ATOM 3730 C CA . VAL A 1 464 ? 15.497 61.227 -41.277 1.00 23.95 464 VAL A CA 1
ATOM 3731 C C . VAL A 1 464 ? 14.515 60.392 -42.111 1.00 23.95 464 VAL A C 1
ATOM 3733 O O . VAL A 1 464 ? 14.309 59.212 -41.832 1.00 23.95 464 VAL A O 1
ATOM 3736 N N . ASP A 1 465 ? 13.876 61.084 -43.051 1.00 24.09 465 ASP A N 1
ATOM 3737 C CA . ASP A 1 465 ? 12.836 60.679 -43.996 1.00 24.09 465 ASP A CA 1
ATOM 3738 C C . ASP A 1 465 ? 13.396 59.975 -45.258 1.00 24.09 465 ASP A C 1
ATOM 3740 O O . ASP A 1 465 ? 14.599 59.751 -45.374 1.00 24.09 465 ASP A O 1
ATOM 3744 N N . ASP A 1 466 ? 12.473 59.741 -46.202 1.00 22.95 466 ASP A N 1
ATOM 3745 C CA . ASP A 1 466 ? 12.616 59.504 -47.649 1.00 22.95 466 ASP A CA 1
ATOM 3746 C C . ASP A 1 466 ? 12.551 58.055 -48.154 1.00 22.95 466 ASP A C 1
ATOM 3748 O O . ASP A 1 466 ? 13.205 57.171 -47.618 1.00 22.95 466 ASP A O 1
ATOM 3752 N N . THR A 1 467 ? 11.862 57.684 -49.244 1.00 24.03 467 THR A N 1
ATOM 3753 C CA . THR A 1 467 ? 10.698 58.111 -50.072 1.00 24.03 467 THR A CA 1
ATOM 3754 C C . THR A 1 467 ? 10.842 57.338 -51.405 1.00 24.03 467 THR A C 1
ATOM 3756 O O . THR A 1 467 ? 11.953 57.123 -51.875 1.00 24.03 467 THR A O 1
ATOM 3759 N N . GLY A 1 468 ? 9.724 56.958 -52.048 1.00 24.33 468 GLY A N 1
ATOM 3760 C CA . GLY A 1 468 ? 9.672 56.477 -53.448 1.00 24.33 468 GLY A CA 1
ATOM 3761 C C . GLY A 1 468 ? 9.825 54.955 -53.620 1.00 24.33 468 GLY A C 1
ATOM 3762 O O . GLY A 1 468 ? 10.727 54.357 -53.064 1.00 24.33 468 GLY A O 1
ATOM 3763 N N . GLY A 1 469 ? 9.001 54.206 -54.356 1.00 22.91 469 GLY A N 1
ATOM 3764 C CA . GLY A 1 469 ? 7.998 54.557 -55.356 1.00 22.91 469 GLY A CA 1
ATOM 3765 C C . GLY A 1 469 ? 8.232 53.777 -56.662 1.00 22.91 469 GLY A C 1
ATOM 3766 O O . GLY A 1 469 ? 9.217 54.029 -57.338 1.00 22.91 469 GLY A O 1
ATOM 3767 N N . MET A 1 470 ? 7.250 52.939 -57.030 1.00 23.12 470 MET A N 1
ATOM 3768 C CA . MET A 1 470 ? 6.799 52.605 -58.401 1.00 23.12 470 MET A CA 1
ATOM 3769 C C . MET A 1 470 ? 7.480 51.516 -59.277 1.00 23.12 470 MET A C 1
ATOM 3771 O O . MET A 1 470 ? 8.676 51.538 -59.535 1.00 23.12 470 MET A O 1
ATOM 3775 N N . THR A 1 471 ? 6.581 50.712 -59.894 1.00 23.98 471 THR A N 1
ATOM 3776 C CA . THR A 1 471 ? 6.588 50.082 -61.254 1.00 23.98 471 THR A CA 1
ATOM 3777 C C . THR A 1 471 ? 7.506 48.878 -61.521 1.00 23.98 471 THR A C 1
ATOM 3779 O O . THR A 1 471 ? 8.571 48.795 -60.938 1.00 23.98 471 THR A O 1
ATOM 3782 N N . SER A 1 472 ? 7.274 47.933 -62.445 1.00 24.53 472 SER A N 1
ATOM 3783 C CA . SER A 1 472 ? 6.135 47.295 -63.147 1.00 24.53 472 SER A CA 1
ATOM 3784 C C . SER A 1 472 ? 6.757 46.348 -64.204 1.00 24.53 472 SER A C 1
ATOM 3786 O O . SER A 1 472 ? 7.722 46.761 -64.836 1.00 24.53 472 SER A O 1
ATOM 3788 N N . ALA A 1 473 ? 6.131 45.192 -64.463 1.00 24.78 473 ALA A N 1
ATOM 3789 C CA . ALA A 1 473 ? 6.110 44.433 -65.734 1.00 24.78 473 ALA A CA 1
ATOM 3790 C C . ALA A 1 473 ? 7.338 43.618 -66.248 1.00 24.78 473 ALA A C 1
ATOM 3792 O O . ALA A 1 473 ? 8.432 44.131 -66.449 1.00 24.78 473 ALA A O 1
ATOM 3793 N N . ASP A 1 474 ? 7.029 42.341 -66.534 1.00 24.23 474 ASP A N 1
ATOM 3794 C CA . ASP A 1 474 ? 7.303 41.505 -67.725 1.00 24.23 474 ASP A CA 1
ATOM 3795 C C . ASP A 1 474 ? 8.720 41.306 -68.310 1.00 24.23 474 ASP A C 1
ATOM 3797 O O . ASP A 1 474 ? 9.333 42.227 -68.837 1.00 24.23 474 ASP A O 1
ATOM 3801 N N . ALA A 1 475 ? 9.154 40.031 -68.402 1.00 24.64 475 ALA A N 1
ATOM 3802 C CA . ALA A 1 475 ? 9.204 39.237 -69.656 1.00 24.64 475 ALA A CA 1
ATOM 3803 C C . ALA A 1 475 ? 10.281 38.112 -69.670 1.00 24.64 475 ALA A C 1
ATOM 3805 O O . ALA A 1 475 ? 11.477 38.362 -69.589 1.00 24.64 475 ALA A O 1
ATOM 3806 N N . ASN A 1 476 ? 9.803 36.874 -69.870 1.00 23.72 476 ASN A N 1
ATOM 3807 C CA . ASN A 1 476 ? 10.319 35.741 -70.669 1.00 23.72 476 ASN A CA 1
ATOM 3808 C C . ASN A 1 476 ? 11.828 35.480 -70.905 1.00 23.72 476 ASN A C 1
ATOM 3810 O O . ASN A 1 476 ? 12.509 36.250 -71.578 1.00 23.72 476 ASN A O 1
ATOM 3814 N N . ARG A 1 477 ? 12.229 34.220 -70.633 1.00 23.83 477 ARG A N 1
ATOM 3815 C CA . ARG A 1 477 ? 12.887 33.264 -71.572 1.00 23.83 477 ARG A CA 1
ATOM 3816 C C . ARG A 1 477 ? 12.900 31.847 -70.950 1.00 23.83 477 ARG A C 1
ATOM 3818 O O . ARG A 1 477 ? 13.513 31.663 -69.911 1.00 23.83 477 ARG A O 1
ATOM 3825 N N . THR A 1 478 ? 12.054 30.915 -71.429 1.00 22.89 478 THR A N 1
ATOM 3826 C CA . THR A 1 478 ? 12.377 29.672 -72.203 1.00 22.89 478 THR A CA 1
ATOM 3827 C C . THR A 1 478 ? 13.605 28.897 -71.684 1.00 22.89 478 THR A C 1
ATOM 3829 O O . THR A 1 478 ? 14.648 29.519 -71.531 1.00 22.89 478 THR A O 1
ATOM 3832 N N . TRP A 1 479 ? 13.588 27.580 -71.415 1.00 22.77 479 TRP A N 1
ATOM 3833 C CA . TRP A 1 479 ? 13.244 26.442 -72.297 1.00 22.77 479 TRP A CA 1
ATOM 3834 C C . TRP A 1 479 ? 12.692 25.200 -71.524 1.00 22.77 479 TRP A C 1
ATOM 3836 O O . TRP A 1 479 ? 13.265 24.811 -70.514 1.00 22.77 479 TRP A O 1
ATOM 3846 N N . PHE A 1 480 ? 11.581 24.632 -72.036 1.00 21.98 480 PHE A N 1
ATOM 3847 C CA . PHE A 1 480 ? 11.135 23.214 -72.200 1.00 21.98 480 PHE A CA 1
ATOM 3848 C C . PHE A 1 480 ? 12.062 22.059 -71.704 1.00 21.98 480 PHE A C 1
ATOM 3850 O O . PHE A 1 480 ? 13.272 22.189 -71.838 1.00 21.98 480 PHE A O 1
ATOM 3857 N N . THR A 1 481 ? 11.649 20.852 -71.256 1.00 23.12 481 THR A N 1
ATOM 3858 C CA . THR A 1 481 ? 10.352 20.153 -71.026 1.00 23.12 481 THR A CA 1
ATOM 3859 C C . THR A 1 481 ? 10.579 18.803 -70.305 1.00 23.12 481 THR A C 1
ATOM 3861 O O . THR A 1 481 ? 11.543 18.111 -70.609 1.00 23.12 481 THR A O 1
ATOM 3864 N N . GLU A 1 482 ? 9.638 18.455 -69.419 1.00 23.36 482 GLU A N 1
ATOM 3865 C CA . GLU A 1 482 ? 8.890 17.183 -69.238 1.00 23.36 482 GLU A CA 1
ATOM 3866 C C . GLU A 1 482 ? 9.545 15.775 -69.217 1.00 23.36 482 GLU A C 1
ATOM 3868 O O . GLU A 1 482 ? 10.091 15.270 -70.191 1.00 23.36 482 GLU A O 1
ATOM 3873 N N . SER A 1 483 ? 9.335 15.126 -68.060 1.00 24.23 483 SER A N 1
ATOM 3874 C CA . SER A 1 483 ? 8.769 13.784 -67.785 1.00 24.23 483 SER A CA 1
ATOM 3875 C C . SER A 1 483 ? 8.520 12.771 -68.918 1.00 24.23 483 SER A C 1
ATOM 3877 O O . SER A 1 483 ? 7.952 13.118 -69.944 1.00 24.23 483 SER A O 1
ATOM 3879 N N . VAL A 1 484 ? 8.716 11.473 -68.623 1.00 24.19 484 VAL A N 1
ATOM 3880 C CA . VAL A 1 484 ? 7.648 10.455 -68.416 1.00 24.19 484 VAL A CA 1
ATOM 3881 C C . VAL A 1 484 ? 8.255 9.041 -68.270 1.00 24.19 484 VAL A C 1
ATOM 3883 O O . VAL A 1 484 ? 9.329 8.724 -68.771 1.00 24.19 484 VAL A O 1
ATOM 3886 N N . SER A 1 485 ? 7.537 8.231 -67.500 1.00 25.42 485 SER A N 1
ATOM 3887 C CA . SER A 1 485 ? 7.682 6.827 -67.125 1.00 25.42 485 SER A CA 1
ATOM 3888 C C . SER A 1 485 ? 7.395 5.789 -68.237 1.00 25.42 485 SER A C 1
ATOM 3890 O O . SER A 1 485 ? 6.745 6.083 -69.230 1.00 25.42 485 SER A O 1
ATOM 3892 N N . GLN A 1 486 ? 7.787 4.534 -67.948 1.00 23.22 486 GLN A N 1
ATOM 3893 C CA . GLN A 1 486 ? 7.359 3.240 -68.533 1.00 23.22 486 GLN A CA 1
ATOM 3894 C C . GLN A 1 486 ? 7.845 2.834 -69.944 1.00 23.22 486 GLN A C 1
ATOM 3896 O O . GLN A 1 486 ? 7.433 3.409 -70.942 1.00 23.22 486 GLN A O 1
ATOM 3901 N N . ALA A 1 487 ? 8.591 1.714 -70.024 1.00 22.25 487 ALA A N 1
ATOM 3902 C CA . ALA A 1 487 ? 8.124 0.436 -70.608 1.00 22.25 487 ALA A CA 1
ATOM 3903 C C . ALA A 1 487 ? 9.244 -0.637 -70.752 1.00 22.25 487 ALA A C 1
ATOM 3905 O O . ALA A 1 487 ? 10.271 -0.396 -71.371 1.00 22.25 487 ALA A O 1
ATOM 3906 N N . ASN A 1 488 ? 8.965 -1.824 -70.190 1.00 25.08 488 ASN A N 1
ATOM 3907 C CA . ASN A 1 488 ? 9.202 -3.217 -70.633 1.00 25.08 488 ASN A CA 1
ATOM 3908 C C . ASN A 1 488 ? 10.509 -3.739 -71.293 1.00 25.08 488 ASN A C 1
ATOM 3910 O O . ASN A 1 488 ? 10.891 -3.325 -72.377 1.00 25.08 488 ASN A O 1
ATOM 3914 N N . GLN A 1 489 ? 11.003 -4.827 -70.664 1.00 24.75 489 GLN A N 1
ATOM 3915 C CA . GLN A 1 489 ? 11.390 -6.170 -71.172 1.00 24.75 489 GLN A CA 1
ATOM 3916 C C . GLN A 1 489 ? 12.286 -6.330 -72.424 1.00 24.75 489 GLN A C 1
ATOM 3918 O O . GLN A 1 489 ? 11.965 -5.807 -73.484 1.00 24.75 489 GLN A O 1
ATOM 3923 N N . ILE A 1 490 ? 13.279 -7.246 -72.346 1.00 26.62 490 ILE A N 1
ATOM 3924 C CA . ILE A 1 490 ? 13.313 -8.562 -73.052 1.00 26.62 490 ILE A CA 1
ATOM 3925 C C . ILE A 1 490 ? 14.701 -9.283 -72.947 1.00 26.62 490 ILE A C 1
ATOM 3927 O O . ILE A 1 490 ? 15.730 -8.659 -73.180 1.00 26.62 490 ILE A O 1
ATOM 3931 N N . LEU A 1 491 ? 14.645 -10.619 -72.716 1.00 24.77 491 LEU A N 1
ATOM 3932 C CA . LEU A 1 491 ? 15.605 -11.746 -72.953 1.00 24.77 491 LEU A CA 1
ATOM 3933 C C . LEU A 1 491 ? 16.938 -11.816 -72.161 1.00 24.77 491 LEU A C 1
ATOM 3935 O O . LEU A 1 491 ? 17.646 -10.831 -72.043 1.00 24.77 491 LEU A O 1
ATOM 3939 N N . GLY A 1 492 ? 17.402 -12.971 -71.656 1.00 25.06 492 GLY A N 1
ATOM 3940 C CA . GLY A 1 492 ? 16.963 -14.367 -71.802 1.00 25.06 492 GLY A CA 1
ATOM 3941 C C . GLY A 1 492 ? 17.929 -15.359 -71.109 1.00 25.06 492 GLY A C 1
ATOM 3942 O O . GLY A 1 492 ? 19.045 -14.995 -70.751 1.00 25.06 492 GLY A O 1
ATOM 3943 N N . ASP A 1 493 ? 17.437 -16.588 -70.922 1.00 25.14 493 ASP A N 1
ATOM 3944 C CA . ASP A 1 493 ? 17.969 -17.781 -70.232 1.00 25.14 493 ASP A CA 1
ATOM 3945 C C . ASP A 1 493 ? 19.460 -18.149 -70.386 1.00 25.14 493 ASP A C 1
ATOM 3947 O O . ASP A 1 493 ? 20.043 -17.964 -71.450 1.00 25.14 493 ASP A O 1
ATOM 3951 N N . LEU A 1 494 ? 20.006 -18.854 -69.372 1.00 26.78 494 LEU A N 1
ATOM 3952 C CA . LEU A 1 494 ? 20.566 -20.216 -69.524 1.00 26.78 494 LEU A CA 1
ATOM 3953 C C . LEU A 1 494 ? 20.914 -20.890 -68.169 1.00 26.78 494 LEU A C 1
ATOM 3955 O O . LEU A 1 494 ? 21.844 -20.494 -67.478 1.00 26.78 494 LEU A O 1
ATOM 3959 N N . ASN A 1 495 ? 20.144 -21.945 -67.868 1.00 27.75 495 ASN A N 1
ATOM 3960 C CA . ASN A 1 495 ? 20.460 -23.253 -67.260 1.00 27.75 495 ASN A CA 1
ATOM 3961 C C . ASN A 1 495 ? 21.447 -23.425 -66.086 1.00 27.75 495 ASN A C 1
ATOM 3963 O O . ASN A 1 495 ? 22.604 -23.023 -66.118 1.00 27.75 495 ASN A O 1
ATOM 3967 N N . GLY A 1 496 ? 20.995 -24.216 -65.103 1.00 25.20 496 GLY A N 1
ATOM 3968 C CA . GLY A 1 496 ? 21.770 -24.640 -63.940 1.00 25.20 496 GLY A CA 1
ATOM 3969 C C . GLY A 1 496 ? 22.414 -26.026 -64.016 1.00 25.20 496 GLY A C 1
ATOM 3970 O O . GLY A 1 496 ? 22.381 -26.709 -65.036 1.00 25.20 496 GLY A O 1
ATOM 3971 N N . GLN A 1 497 ? 22.959 -26.454 -62.873 1.00 24.38 497 GLN A N 1
ATOM 3972 C CA . GLN A 1 497 ? 23.326 -27.840 -62.582 1.00 24.38 497 GLN A CA 1
ATOM 3973 C C . GLN A 1 497 ? 23.403 -28.069 -61.060 1.00 24.38 497 GLN A C 1
ATOM 3975 O O . GLN A 1 497 ? 24.103 -27.361 -60.340 1.00 24.38 497 GLN A O 1
ATOM 3980 N N . LYS A 1 498 ? 22.666 -29.079 -60.578 1.00 26.05 498 LYS A N 1
ATOM 3981 C CA . LYS A 1 498 ? 22.933 -29.808 -59.321 1.00 26.05 498 LYS A CA 1
ATOM 3982 C C . LYS A 1 498 ? 24.201 -30.661 -59.492 1.00 26.05 498 LYS A C 1
ATOM 3984 O O . LYS A 1 498 ? 24.439 -31.086 -60.618 1.00 26.05 498 LYS A O 1
ATOM 3989 N N . VAL A 1 499 ? 24.896 -31.003 -58.388 1.00 24.16 499 VAL A N 1
ATOM 3990 C CA . VAL A 1 499 ? 25.338 -32.377 -57.988 1.00 24.16 499 VAL A CA 1
ATOM 3991 C C . VAL A 1 499 ? 26.374 -32.349 -56.823 1.00 24.16 499 VAL A C 1
ATOM 3993 O O . VAL A 1 499 ? 27.480 -31.851 -56.966 1.00 24.16 499 VAL A O 1
ATOM 3996 N N . THR A 1 500 ? 25.925 -32.859 -55.662 1.00 23.31 500 THR A N 1
ATOM 3997 C CA . THR A 1 500 ? 26.521 -33.775 -54.639 1.00 23.31 500 THR A CA 1
ATOM 3998 C C . THR A 1 500 ? 27.972 -33.686 -54.086 1.00 23.31 500 THR A C 1
ATOM 4000 O O . THR A 1 500 ? 28.937 -33.848 -54.818 1.00 23.31 500 THR A O 1
ATOM 4003 N N . SER A 1 501 ? 28.054 -33.621 -52.739 1.00 22.52 501 SER A N 1
ATOM 4004 C CA . SER A 1 501 ? 28.874 -34.376 -51.739 1.00 22.52 501 SER A CA 1
ATOM 4005 C C . SER A 1 501 ? 30.217 -35.057 -52.098 1.00 22.52 501 SER A C 1
ATOM 4007 O O . SER A 1 501 ? 30.228 -35.905 -52.984 1.00 22.52 501 SER A O 1
ATOM 4009 N N . PHE A 1 502 ? 31.271 -34.863 -51.276 1.00 22.86 502 PHE A N 1
ATOM 4010 C CA . PHE A 1 502 ? 31.856 -35.847 -50.316 1.00 22.86 502 PHE A CA 1
ATOM 4011 C C . PHE A 1 502 ? 33.138 -35.322 -49.609 1.00 22.86 502 PHE A C 1
ATOM 4013 O O . PHE A 1 502 ? 33.707 -34.308 -49.995 1.00 22.86 502 PHE A O 1
ATOM 4020 N N . GLU A 1 503 ? 33.516 -36.013 -48.526 1.00 24.75 503 GLU A N 1
ATOM 4021 C CA . GLU A 1 503 ? 34.368 -35.637 -47.383 1.00 24.75 503 GLU A CA 1
ATOM 4022 C C . GLU A 1 503 ? 35.905 -35.845 -47.507 1.00 24.75 503 GLU A C 1
ATOM 4024 O O . GLU A 1 503 ? 36.382 -36.643 -48.307 1.00 24.75 503 GLU A O 1
ATOM 4029 N N . ASN A 1 504 ? 36.606 -35.240 -46.525 1.00 26.17 504 ASN A N 1
ATOM 4030 C CA . ASN A 1 504 ? 37.818 -35.667 -45.785 1.00 26.17 504 ASN A CA 1
ATOM 4031 C C . ASN A 1 504 ? 39.252 -35.457 -46.332 1.00 26.17 504 ASN A C 1
ATOM 4033 O O . ASN A 1 504 ? 39.679 -36.095 -47.286 1.00 26.17 504 ASN A O 1
ATOM 4037 N N . GLY A 1 505 ? 40.068 -34.738 -45.529 1.00 24.59 505 GLY A N 1
ATOM 4038 C CA . GLY A 1 505 ? 41.412 -35.212 -45.143 1.00 24.59 505 GLY A CA 1
ATOM 4039 C C . GLY A 1 505 ? 42.607 -34.233 -45.158 1.00 24.59 505 GLY A C 1
ATOM 4040 O O . GLY A 1 505 ? 43.241 -34.052 -46.187 1.00 24.59 505 GLY A O 1
ATOM 4041 N N . SER A 1 506 ? 43.037 -33.812 -43.955 1.00 24.38 506 SER A N 1
ATOM 4042 C CA . SER A 1 506 ? 44.432 -33.603 -43.469 1.00 24.38 506 SER A CA 1
ATOM 4043 C C . SER A 1 506 ? 45.239 -32.277 -43.632 1.00 24.38 506 SER A C 1
ATOM 4045 O O . SER A 1 506 ? 45.738 -31.943 -44.694 1.00 24.38 506 SER A O 1
ATOM 4047 N N . VAL A 1 507 ? 45.452 -31.635 -42.459 1.00 26.75 507 VAL A N 1
ATOM 4048 C CA . VAL A 1 507 ? 46.692 -31.104 -41.807 1.00 26.75 507 VAL A CA 1
ATOM 4049 C C . VAL A 1 507 ? 47.552 -29.974 -42.451 1.00 26.75 507 VAL A C 1
ATOM 4051 O O . VAL A 1 507 ? 48.412 -30.241 -43.276 1.00 26.75 507 VAL A O 1
ATOM 4054 N N . MET A 1 508 ? 47.365 -28.742 -41.919 1.00 27.67 508 MET A N 1
ATOM 4055 C CA . MET A 1 508 ? 48.295 -27.658 -41.453 1.00 27.67 508 MET A CA 1
ATOM 4056 C C . MET A 1 508 ? 49.691 -27.443 -42.112 1.00 27.67 508 MET A C 1
ATOM 4058 O O . MET A 1 508 ? 50.419 -28.416 -42.284 1.00 27.67 508 MET A O 1
ATOM 4062 N N . PRO A 1 509 ? 50.163 -26.179 -42.335 1.00 31.34 509 PRO A N 1
ATOM 4063 C CA . PRO A 1 509 ? 50.356 -25.204 -41.246 1.00 31.34 509 PRO A CA 1
ATOM 4064 C C . PRO A 1 509 ? 50.039 -23.715 -41.524 1.00 31.34 509 PRO A C 1
ATOM 4066 O O . PRO A 1 509 ? 50.033 -23.222 -42.646 1.00 31.34 509 PRO A O 1
ATOM 4069 N N . SER A 1 510 ? 49.803 -23.026 -40.403 1.00 30.91 510 SER A N 1
ATOM 4070 C CA . SER A 1 510 ? 49.830 -21.582 -40.126 1.00 30.91 510 SER A CA 1
ATOM 4071 C C . SER A 1 510 ? 50.276 -20.626 -41.242 1.00 30.91 510 SER A C 1
ATOM 4073 O O . SER A 1 510 ? 51.457 -20.576 -41.578 1.00 30.91 510 SER A O 1
ATOM 4075 N N . ASN A 1 511 ? 49.370 -19.729 -41.640 1.00 26.42 511 ASN A N 1
ATOM 4076 C CA . ASN A 1 511 ? 49.720 -18.358 -42.001 1.00 26.42 511 ASN A CA 1
ATOM 4077 C C . ASN A 1 511 ? 48.659 -17.395 -41.460 1.00 26.42 511 ASN A C 1
ATOM 4079 O O . ASN A 1 511 ? 47.498 -17.403 -41.860 1.00 26.42 511 ASN A O 1
ATOM 4083 N N . VAL A 1 512 ? 49.096 -16.591 -40.496 1.00 39.41 512 VAL A N 1
ATOM 4084 C CA . VAL A 1 512 ? 48.369 -15.477 -39.898 1.00 39.41 512 VAL A CA 1
ATOM 4085 C C . VAL A 1 512 ? 48.500 -14.293 -40.851 1.00 39.41 512 VAL A C 1
ATOM 4087 O O . VAL A 1 512 ? 49.546 -13.655 -40.865 1.00 39.41 512 VAL A O 1
ATOM 4090 N N . ALA A 1 513 ? 47.472 -14.019 -41.656 1.00 30.72 513 ALA A N 1
ATOM 4091 C CA . ALA A 1 513 ? 47.180 -12.685 -42.188 1.00 30.72 513 ALA A CA 1
ATOM 4092 C C . ALA A 1 513 ? 45.845 -12.672 -42.952 1.00 30.72 513 ALA A C 1
ATOM 4094 O O . ALA A 1 513 ? 45.617 -13.485 -43.841 1.00 30.72 513 ALA A O 1
ATOM 4095 N N . SER A 1 514 ? 45.026 -11.662 -42.645 1.00 36.56 514 SER A N 1
ATOM 4096 C CA . SER A 1 514 ? 43.822 -11.200 -43.358 1.00 36.56 514 SER A CA 1
ATOM 4097 C C . SER A 1 514 ? 42.542 -12.047 -43.265 1.00 36.56 514 SER A C 1
ATOM 4099 O O . SER A 1 514 ? 42.150 -12.708 -44.215 1.00 36.56 514 SER A O 1
ATOM 4101 N N . ASP A 1 515 ? 41.812 -11.895 -42.152 1.00 33.56 515 ASP A N 1
ATOM 4102 C CA . ASP A 1 515 ? 40.372 -12.223 -42.076 1.00 33.56 515 ASP A CA 1
ATOM 4103 C C . ASP A 1 515 ? 39.501 -10.999 -41.695 1.00 33.56 515 ASP A C 1
ATOM 4105 O O . ASP A 1 515 ? 38.309 -11.100 -41.450 1.00 33.56 515 ASP A O 1
ATOM 4109 N N . HIS A 1 516 ? 40.055 -9.780 -41.682 1.00 37.44 516 HIS A N 1
ATOM 4110 C CA . HIS A 1 516 ? 39.299 -8.578 -41.280 1.00 37.44 516 HIS A CA 1
ATOM 4111 C C . HIS A 1 516 ? 38.282 -8.064 -42.318 1.00 37.44 516 HIS A C 1
ATOM 4113 O O . HIS A 1 516 ? 37.508 -7.159 -42.010 1.00 37.44 516 HIS A O 1
ATOM 4119 N N . SER A 1 517 ? 38.251 -8.626 -43.531 1.00 34.78 517 SER A N 1
ATOM 4120 C CA . SER A 1 517 ? 37.311 -8.212 -44.583 1.00 34.78 517 SER A CA 1
ATOM 4121 C C . SER A 1 517 ? 35.983 -8.976 -44.549 1.00 34.78 517 SER A C 1
ATOM 4123 O O . SER A 1 517 ? 34.977 -8.409 -44.956 1.00 34.78 517 SER A O 1
ATOM 4125 N N . SER A 1 518 ? 35.956 -10.233 -44.086 1.00 40.69 518 SER A N 1
ATOM 4126 C CA . SER A 1 518 ? 34.757 -11.091 -44.130 1.00 40.69 518 SER A CA 1
ATOM 4127 C C . SER A 1 518 ? 33.786 -10.799 -42.972 1.00 40.69 518 SER A C 1
ATOM 4129 O O . SER A 1 518 ? 32.568 -10.792 -43.162 1.00 40.69 518 SER A O 1
ATOM 4131 N N . TYR A 1 519 ? 34.321 -10.462 -41.791 1.00 46.53 519 TYR A N 1
ATOM 4132 C CA . TYR A 1 519 ? 33.536 -10.140 -40.592 1.00 46.53 519 TYR A CA 1
ATOM 4133 C C . TYR A 1 519 ? 32.778 -8.808 -40.700 1.00 46.53 519 TYR A C 1
ATOM 4135 O O . TYR A 1 519 ? 31.633 -8.736 -40.263 1.00 46.53 519 TYR A O 1
ATOM 4143 N N . LYS A 1 520 ? 33.352 -7.776 -41.341 1.00 48.31 520 LYS A N 1
ATOM 4144 C CA . LYS A 1 520 ? 32.662 -6.485 -41.547 1.00 48.31 520 LYS A CA 1
ATOM 4145 C C . LYS A 1 520 ? 31.453 -6.602 -42.479 1.00 48.31 520 LYS A C 1
ATOM 4147 O O . LYS A 1 520 ? 30.425 -5.990 -42.224 1.00 48.31 520 LYS A O 1
ATOM 4152 N N . THR A 1 521 ? 31.549 -7.408 -43.537 1.00 52.72 521 THR A N 1
ATOM 4153 C CA . THR A 1 521 ? 30.440 -7.601 -44.487 1.00 52.72 521 THR A CA 1
ATOM 4154 C C . THR A 1 521 ? 29.289 -8.400 -43.870 1.00 52.72 521 THR A C 1
ATOM 4156 O O . THR A 1 521 ? 28.129 -8.122 -44.160 1.00 52.72 521 THR A O 1
ATOM 4159 N N . ARG A 1 522 ? 29.593 -9.368 -42.990 1.00 57.88 522 ARG A N 1
ATOM 4160 C CA . ARG A 1 522 ? 28.582 -10.159 -42.272 1.00 57.88 522 ARG A CA 1
ATOM 4161 C C . ARG A 1 522 ? 27.883 -9.364 -41.162 1.00 57.88 522 ARG A C 1
ATOM 4163 O O . ARG A 1 522 ? 26.681 -9.537 -40.999 1.00 57.88 522 ARG A O 1
ATOM 4170 N N . GLY A 1 523 ? 28.608 -8.494 -40.452 1.00 60.53 523 GLY A N 1
ATOM 4171 C CA . GLY A 1 523 ? 28.033 -7.626 -39.417 1.00 60.53 523 GLY A CA 1
ATOM 4172 C C . GLY A 1 523 ? 27.011 -6.633 -39.973 1.00 60.53 523 GLY A C 1
ATOM 4173 O O . GLY A 1 523 ? 25.900 -6.556 -39.456 1.00 60.53 523 GLY A O 1
ATOM 4174 N N . ASN A 1 524 ? 27.325 -5.991 -41.105 1.00 69.88 524 ASN A N 1
ATOM 4175 C CA . ASN A 1 524 ? 26.384 -5.090 -41.781 1.00 69.88 524 ASN A CA 1
ATOM 4176 C C . ASN A 1 524 ? 25.097 -5.812 -42.221 1.00 69.88 524 ASN A C 1
ATOM 4178 O O . ASN A 1 524 ? 24.010 -5.278 -42.050 1.00 69.88 524 ASN A O 1
ATOM 4182 N N . TYR A 1 525 ? 25.196 -7.052 -42.720 1.00 83.81 525 TYR A N 1
ATOM 4183 C CA . TYR A 1 525 ? 24.017 -7.825 -43.133 1.00 83.81 525 TYR A CA 1
ATOM 4184 C C . TYR A 1 525 ? 23.065 -8.132 -41.964 1.00 83.81 525 TYR A C 1
ATOM 4186 O O . TYR A 1 525 ? 21.850 -8.062 -42.129 1.00 83.81 525 TYR A O 1
ATOM 4194 N N . ILE A 1 526 ? 23.602 -8.468 -40.784 1.00 91.88 526 ILE A N 1
ATOM 4195 C CA . ILE A 1 526 ? 22.791 -8.773 -39.594 1.00 91.88 526 ILE A CA 1
ATOM 4196 C C . ILE A 1 526 ? 22.088 -7.511 -39.079 1.00 91.88 526 ILE A C 1
ATOM 4198 O O . ILE A 1 526 ? 20.931 -7.577 -38.671 1.00 91.88 526 ILE A O 1
ATOM 4202 N N . GLU A 1 527 ? 22.769 -6.367 -39.104 1.00 90.94 527 GLU A N 1
ATOM 4203 C CA . GLU A 1 527 ? 22.180 -5.078 -38.729 1.00 90.94 527 GLU A CA 1
ATOM 4204 C C . GLU A 1 527 ? 21.087 -4.635 -39.701 1.00 90.94 527 GLU A C 1
ATOM 4206 O O . GLU A 1 527 ? 20.017 -4.221 -39.257 1.00 90.94 527 GLU A O 1
ATOM 4211 N N . ASP A 1 528 ? 21.322 -4.774 -41.007 1.00 92.00 528 ASP A N 1
ATOM 4212 C CA . ASP A 1 528 ? 20.330 -4.468 -42.040 1.00 92.00 528 ASP A CA 1
ATOM 4213 C C . ASP A 1 528 ? 19.098 -5.380 -41.909 1.00 92.00 528 ASP A C 1
ATOM 4215 O O . ASP A 1 528 ? 17.957 -4.920 -42.007 1.00 92.00 528 ASP A O 1
ATOM 4219 N N . GLU A 1 529 ? 19.307 -6.673 -41.633 1.00 93.94 529 GLU A N 1
ATOM 4220 C CA . GLU A 1 529 ? 18.226 -7.621 -41.350 1.00 93.94 529 GLU A CA 1
ATOM 4221 C C . GLU A 1 529 ? 17.434 -7.208 -40.106 1.00 93.94 529 GLU A C 1
ATOM 4223 O O . GLU A 1 529 ? 16.204 -7.135 -40.158 1.00 93.94 529 GLU A O 1
ATOM 4228 N N . ALA A 1 530 ? 18.126 -6.917 -39.004 1.00 95.44 530 ALA A N 1
ATOM 4229 C CA . ALA A 1 530 ? 17.511 -6.490 -37.755 1.00 95.44 530 ALA A CA 1
ATOM 4230 C C . ALA A 1 530 ? 16.697 -5.202 -37.940 1.00 95.44 530 ALA A C 1
ATOM 4232 O O . ALA A 1 530 ? 15.571 -5.107 -37.453 1.00 95.44 530 ALA A O 1
ATOM 4233 N N . TRP A 1 531 ? 17.239 -4.224 -38.672 1.00 95.94 531 TRP A N 1
ATOM 4234 C CA . TRP A 1 531 ? 16.557 -2.960 -38.942 1.00 95.94 531 TRP A CA 1
ATOM 4235 C C . TRP A 1 531 ? 15.290 -3.171 -39.769 1.00 95.94 531 TRP A C 1
ATOM 4237 O O . TRP A 1 531 ? 14.234 -2.648 -39.419 1.00 95.94 531 TRP A O 1
ATOM 4247 N N . ARG A 1 532 ? 15.358 -4.006 -40.814 1.00 95.31 532 ARG A N 1
ATOM 4248 C CA . ARG A 1 532 ? 14.186 -4.368 -41.620 1.00 95.31 532 ARG A CA 1
ATOM 4249 C C . ARG A 1 532 ? 13.102 -5.038 -40.774 1.00 95.31 532 ARG A C 1
ATOM 4251 O O . ARG A 1 532 ? 11.943 -4.659 -40.873 1.00 95.31 532 ARG A O 1
ATOM 4258 N N . LEU A 1 533 ? 13.470 -5.998 -39.922 1.00 94.94 533 LEU A N 1
ATOM 4259 C CA . LEU A 1 533 ? 12.518 -6.672 -39.031 1.00 94.94 533 LEU A CA 1
ATOM 4260 C C . LEU A 1 533 ? 11.870 -5.697 -38.036 1.00 94.94 533 LEU A C 1
ATOM 4262 O O . LEU A 1 533 ? 10.671 -5.790 -37.776 1.00 94.94 533 LEU A O 1
ATOM 4266 N N . LEU A 1 534 ? 12.640 -4.739 -37.511 1.00 95.69 534 LEU A N 1
ATOM 4267 C CA . LEU A 1 534 ? 12.118 -3.692 -36.635 1.00 95.69 534 LEU A CA 1
ATOM 4268 C C . LEU A 1 534 ? 11.126 -2.781 -37.374 1.00 95.69 534 LEU A C 1
ATOM 4270 O O . LEU A 1 534 ? 10.040 -2.527 -36.858 1.00 95.69 534 LEU A O 1
ATOM 4274 N N . GLN A 1 535 ? 11.452 -2.336 -38.590 1.00 94.75 535 GLN A N 1
ATOM 4275 C CA . GLN A 1 535 ? 10.545 -1.536 -39.422 1.00 94.75 535 GLN A CA 1
ATOM 4276 C C . GLN A 1 535 ? 9.267 -2.303 -39.779 1.00 94.75 535 GLN A C 1
ATOM 4278 O O . GLN A 1 535 ? 8.170 -1.753 -39.697 1.00 94.75 535 GLN A O 1
ATOM 4283 N N . ASP A 1 536 ? 9.384 -3.595 -40.089 1.00 92.56 536 ASP A N 1
ATOM 4284 C CA . ASP A 1 536 ? 8.235 -4.453 -40.372 1.00 92.56 536 ASP A CA 1
ATOM 4285 C C . ASP A 1 536 ? 7.310 -4.593 -39.145 1.00 92.56 536 ASP A C 1
ATOM 4287 O O . ASP A 1 536 ? 6.122 -4.869 -39.311 1.00 92.56 536 ASP A O 1
ATOM 4291 N N . SER A 1 537 ? 7.809 -4.395 -37.919 1.00 94.19 537 SER A N 1
ATOM 4292 C CA . SER A 1 537 ? 7.033 -4.505 -36.672 1.00 94.19 537 SER A CA 1
ATOM 4293 C C . SER A 1 537 ? 6.244 -3.243 -36.281 1.00 94.19 537 SER A C 1
ATOM 4295 O O . SER A 1 537 ? 5.545 -3.255 -35.267 1.00 94.19 537 SER A O 1
ATOM 4297 N N . VAL A 1 538 ? 6.340 -2.148 -37.046 1.00 95.06 538 VAL A N 1
ATOM 4298 C CA . VAL A 1 538 ? 5.674 -0.877 -36.710 1.00 95.06 538 VAL A CA 1
ATOM 4299 C C . VAL A 1 538 ? 4.148 -1.014 -36.763 1.00 95.06 538 VAL A C 1
ATOM 4301 O O . VAL A 1 538 ? 3.575 -1.493 -37.742 1.00 95.06 538 VAL A O 1
ATOM 4304 N N . ALA A 1 539 ? 3.489 -0.558 -35.698 1.00 93.25 539 ALA A N 1
ATOM 4305 C CA . ALA A 1 539 ? 2.042 -0.441 -35.597 1.00 93.25 539 ALA A CA 1
ATOM 4306 C C . ALA A 1 539 ? 1.593 0.966 -36.016 1.00 93.25 539 ALA A C 1
ATOM 4308 O O . ALA A 1 539 ? 2.166 1.969 -35.577 1.00 93.25 539 ALA A O 1
ATOM 4309 N N . TYR A 1 540 ? 0.540 1.033 -36.830 1.00 93.31 540 TYR A N 1
ATOM 4310 C CA . TYR A 1 540 ? -0.034 2.279 -37.332 1.00 93.31 540 TYR A CA 1
ATOM 4311 C C . TYR A 1 540 ? -1.452 2.472 -36.797 1.00 93.31 540 TYR A C 1
ATOM 4313 O O . TYR A 1 540 ? -2.214 1.514 -36.722 1.00 93.31 540 TYR A O 1
ATOM 4321 N N . TYR A 1 541 ? -1.789 3.711 -36.449 1.00 91.50 541 TYR A N 1
ATOM 4322 C CA . TYR A 1 541 ? -3.127 4.146 -36.058 1.00 91.50 541 TYR A CA 1
ATOM 4323 C C . TYR A 1 541 ? -3.471 5.420 -36.827 1.00 91.50 541 TYR A C 1
ATOM 4325 O O . TYR A 1 541 ? -2.719 6.399 -36.792 1.00 91.50 541 TYR A O 1
ATOM 4333 N N . CYS A 1 542 ? -4.576 5.398 -37.569 1.00 89.06 542 CYS A N 1
ATOM 4334 C CA . CYS A 1 542 ? -5.010 6.469 -38.466 1.00 89.06 542 CYS A CA 1
ATOM 4335 C C . CYS A 1 542 ? -3.886 6.931 -39.417 1.00 89.06 542 CYS A C 1
ATOM 4337 O O . CYS A 1 542 ? -3.678 8.126 -39.631 1.00 89.06 542 CYS A O 1
ATOM 4339 N N . GLY A 1 543 ? -3.106 5.978 -39.944 1.00 87.81 543 GLY A N 1
ATOM 4340 C CA . GLY A 1 543 ? -1.965 6.229 -40.835 1.00 87.81 543 GLY A CA 1
ATOM 4341 C C . GLY A 1 543 ? -0.703 6.789 -40.161 1.00 87.81 543 GLY A C 1
ATOM 4342 O O . GLY A 1 543 ? 0.301 6.989 -40.841 1.00 87.81 543 GLY A O 1
ATOM 4343 N N . SER A 1 544 ? -0.716 7.019 -38.846 1.00 92.44 544 SER A N 1
ATOM 4344 C CA . SER A 1 544 ? 0.449 7.485 -38.081 1.00 92.44 544 SER A CA 1
ATOM 4345 C C . SER A 1 544 ? 1.131 6.321 -37.356 1.00 92.44 544 SER A C 1
ATOM 4347 O O . SER A 1 544 ? 0.429 5.479 -36.798 1.00 92.44 544 SER A O 1
ATOM 4349 N N . PRO A 1 545 ? 2.474 6.245 -37.318 1.00 95.38 545 PRO A N 1
ATOM 4350 C CA . PRO A 1 545 ? 3.168 5.217 -36.548 1.00 95.38 545 PRO A CA 1
ATOM 4351 C C . PRO A 1 545 ? 3.015 5.512 -35.052 1.00 95.38 545 PRO A C 1
ATOM 4353 O O . PRO A 1 545 ? 3.286 6.634 -34.619 1.00 95.38 545 PRO A O 1
ATOM 4356 N N . VAL A 1 546 ? 2.570 4.528 -34.268 1.00 93.12 546 VAL A N 1
ATOM 4357 C CA . VAL A 1 546 ? 2.243 4.702 -32.836 1.00 93.12 546 VAL A CA 1
ATOM 4358 C C . VAL A 1 546 ? 3.000 3.767 -31.901 1.00 93.12 546 VAL A C 1
ATOM 4360 O O . VAL A 1 546 ? 2.868 3.895 -30.689 1.00 93.12 546 VAL A O 1
ATOM 4363 N N . GLY A 1 547 ? 3.792 2.839 -32.432 1.00 93.81 547 GLY A N 1
ATOM 4364 C CA . GLY A 1 547 ? 4.575 1.898 -31.638 1.00 93.81 547 GLY A CA 1
ATOM 4365 C C . GLY A 1 547 ? 5.111 0.744 -32.477 1.00 93.81 547 GLY A C 1
ATOM 4366 O O . GLY A 1 547 ? 5.007 0.762 -33.702 1.00 93.81 547 GLY A O 1
ATOM 4367 N N . THR A 1 548 ? 5.647 -0.281 -31.822 1.00 95.12 548 THR A N 1
ATOM 4368 C CA . THR A 1 548 ? 6.019 -1.556 -32.449 1.00 95.12 548 THR A CA 1
ATOM 4369 C C . THR A 1 548 ? 5.323 -2.707 -31.730 1.00 95.12 548 THR A C 1
ATOM 4371 O O . THR A 1 548 ? 5.161 -2.672 -30.509 1.00 95.12 548 THR A O 1
ATOM 4374 N N . ILE A 1 549 ? 4.865 -3.712 -32.479 1.00 92.44 549 ILE A N 1
ATOM 4375 C CA . ILE A 1 549 ? 4.256 -4.916 -31.893 1.00 92.44 549 ILE A CA 1
ATOM 4376 C C . ILE A 1 549 ? 5.328 -5.796 -31.247 1.00 92.44 549 ILE A C 1
ATOM 4378 O O . ILE A 1 549 ? 6.490 -5.759 -31.654 1.00 92.44 549 ILE A O 1
ATOM 4382 N N . ALA A 1 550 ? 4.960 -6.601 -30.251 1.00 86.62 550 ALA A N 1
ATOM 4383 C CA . ALA A 1 550 ? 5.934 -7.350 -29.451 1.00 86.62 550 ALA A CA 1
ATOM 4384 C C . ALA A 1 550 ? 6.701 -8.440 -30.225 1.00 86.62 550 ALA A C 1
ATOM 4386 O O . ALA A 1 550 ? 7.887 -8.656 -29.966 1.00 86.62 550 ALA A O 1
ATOM 4387 N N . ALA A 1 551 ? 6.058 -9.112 -31.182 1.00 87.25 551 ALA A N 1
ATOM 4388 C CA . ALA A 1 551 ? 6.708 -10.093 -32.049 1.00 87.25 551 ALA A CA 1
ATOM 4389 C C . ALA A 1 551 ? 6.060 -10.128 -33.435 1.00 87.25 551 ALA A C 1
ATOM 4391 O O . ALA A 1 551 ? 4.841 -9.993 -33.558 1.00 87.25 551 ALA A O 1
ATOM 4392 N N . LYS A 1 552 ? 6.867 -10.355 -34.477 1.00 85.31 552 LYS A N 1
ATOM 4393 C CA . LYS A 1 552 ? 6.376 -10.515 -35.851 1.00 85.31 552 LYS A CA 1
ATOM 4394 C C . LYS A 1 552 ? 7.190 -11.564 -36.598 1.00 85.31 552 LYS A C 1
ATOM 4396 O O . LYS A 1 552 ? 8.292 -11.276 -37.054 1.00 85.31 552 LYS A O 1
ATOM 4401 N N . ASP A 1 553 ? 6.637 -12.767 -36.750 1.00 80.38 553 ASP A N 1
ATOM 4402 C CA . ASP A 1 553 ? 7.268 -13.821 -37.548 1.00 80.38 553 ASP A CA 1
ATOM 4403 C C . ASP A 1 553 ? 6.976 -13.604 -39.049 1.00 80.38 553 ASP A C 1
ATOM 4405 O O . ASP A 1 553 ? 5.810 -13.614 -39.451 1.00 80.38 553 ASP A O 1
ATOM 4409 N N . PRO A 1 554 ? 7.997 -13.429 -39.911 1.00 76.69 554 PRO A N 1
ATOM 4410 C CA . PRO A 1 554 ? 7.798 -13.266 -41.353 1.00 76.69 554 PRO A CA 1
ATOM 4411 C C . PRO A 1 554 ? 7.220 -14.503 -42.061 1.00 76.69 554 PRO A C 1
ATOM 4413 O O . PRO A 1 554 ? 6.781 -14.398 -43.206 1.00 76.69 554 PRO A O 1
ATOM 4416 N N . SER A 1 555 ? 7.281 -15.681 -41.434 1.00 69.81 555 SER A N 1
ATOM 4417 C CA . SER A 1 555 ? 6.838 -16.955 -42.011 1.00 69.81 555 SER A CA 1
ATOM 4418 C C . SER A 1 555 ? 5.388 -17.319 -41.687 1.00 69.81 555 SER A C 1
ATOM 4420 O O . SER A 1 555 ? 4.825 -18.197 -42.347 1.00 69.81 555 SER A O 1
ATOM 4422 N N . ASP A 1 556 ? 4.761 -16.622 -40.737 1.00 65.56 556 ASP A N 1
ATOM 4423 C CA . ASP A 1 556 ? 3.404 -16.919 -40.287 1.00 65.56 556 ASP A CA 1
ATOM 4424 C C . ASP A 1 556 ? 2.381 -16.059 -41.050 1.00 65.56 556 ASP A C 1
ATOM 4426 O O . ASP A 1 556 ? 2.148 -14.887 -40.760 1.00 65.56 556 ASP A O 1
ATOM 4430 N N . SER A 1 557 ? 1.807 -16.638 -42.109 1.00 52.19 557 SER A N 1
ATOM 4431 C CA . SER A 1 557 ? 0.798 -15.998 -42.975 1.00 52.19 557 SER A CA 1
ATOM 4432 C C . SER A 1 557 ? -0.645 -16.314 -42.558 1.00 52.19 557 SER A C 1
ATOM 4434 O O . SER A 1 557 ? -1.592 -15.831 -43.182 1.00 52.19 557 SER A O 1
ATOM 4436 N N . SER A 1 558 ? -0.835 -17.095 -41.489 1.00 47.44 558 SER A N 1
ATOM 4437 C CA . SER A 1 558 ? -2.139 -17.372 -40.888 1.00 47.44 558 SER A CA 1
ATOM 4438 C C . SER A 1 558 ? -2.350 -16.515 -39.645 1.00 47.44 558 SER A C 1
ATOM 4440 O O . SER A 1 558 ? -1.754 -16.749 -38.603 1.00 47.44 558 SER A O 1
ATOM 4442 N N . SER A 1 559 ? -3.252 -15.544 -39.749 1.00 47.12 559 SER A N 1
ATOM 4443 C CA . SER A 1 559 ? -3.667 -14.587 -38.715 1.00 47.12 559 SER A CA 1
ATOM 4444 C C . SER A 1 559 ? -4.427 -15.204 -37.528 1.00 47.12 559 SER A C 1
ATOM 4446 O O . SER A 1 559 ? -5.377 -14.607 -37.029 1.00 47.12 559 SER A O 1
ATOM 4448 N N . ASN A 1 560 ? -4.074 -16.410 -37.093 1.00 43.38 560 ASN A N 1
ATOM 4449 C CA . ASN A 1 560 ? -4.753 -17.096 -36.006 1.00 43.38 560 ASN A CA 1
ATOM 4450 C C . ASN A 1 560 ? -3.727 -17.629 -35.007 1.00 43.38 560 ASN A C 1
ATOM 4452 O O . ASN A 1 560 ? -3.112 -18.656 -35.270 1.00 43.38 560 ASN A O 1
ATOM 4456 N N . VAL A 1 561 ? -3.706 -16.973 -33.831 1.00 42.59 561 VAL A N 1
ATOM 4457 C CA . VAL A 1 561 ? -3.440 -17.509 -32.473 1.00 42.59 561 VAL A CA 1
ATOM 4458 C C . VAL A 1 561 ? -2.249 -16.829 -31.740 1.00 42.59 561 VAL A C 1
ATOM 4460 O O . VAL A 1 561 ? -1.101 -17.201 -31.935 1.00 42.59 561 VAL A O 1
ATOM 4463 N N . LEU A 1 562 ? -2.597 -15.906 -30.807 1.00 45.53 562 LEU A N 1
ATOM 4464 C CA . LEU A 1 562 ? -1.965 -15.534 -29.500 1.00 45.53 562 LEU A CA 1
ATOM 4465 C C . LEU A 1 562 ? -1.427 -14.090 -29.297 1.00 45.53 562 LEU A C 1
ATOM 4467 O O . LEU A 1 562 ? -0.372 -13.736 -29.801 1.00 45.53 562 LEU A O 1
ATOM 4471 N N . ASN A 1 563 ? -2.112 -13.340 -28.414 1.00 47.03 563 ASN A N 1
ATOM 4472 C CA . ASN A 1 563 ? -1.741 -12.277 -27.440 1.00 47.03 563 ASN A CA 1
ATOM 4473 C C . ASN A 1 563 ? -0.556 -11.286 -27.621 1.00 47.03 563 ASN A C 1
ATOM 4475 O O . ASN A 1 563 ? -0.399 -10.436 -26.748 1.00 47.03 563 ASN A O 1
ATOM 4479 N N . TYR A 1 564 ? 0.269 -11.327 -28.670 1.00 60.03 564 TYR A N 1
ATOM 4480 C CA . TYR A 1 564 ? 1.472 -10.474 -28.798 1.00 60.03 564 TYR A CA 1
ATOM 4481 C C . TYR A 1 564 ? 1.477 -9.582 -30.050 1.00 60.03 564 TYR A C 1
ATOM 4483 O O . TYR A 1 564 ? 2.524 -9.132 -30.507 1.00 60.03 564 TYR A O 1
ATOM 4491 N N . ASP A 1 565 ? 0.291 -9.272 -30.569 1.00 74.25 565 ASP A N 1
ATOM 4492 C CA . ASP A 1 565 ? 0.063 -8.237 -31.585 1.00 74.25 565 ASP A CA 1
ATOM 4493 C C . ASP A 1 565 ? -0.212 -6.849 -30.975 1.00 74.25 565 ASP A C 1
ATOM 4495 O O . ASP A 1 565 ? -0.612 -5.915 -31.671 1.00 74.25 565 ASP A O 1
ATOM 4499 N N . GLN A 1 566 ? 0.004 -6.713 -29.666 1.00 87.06 566 GLN A N 1
ATOM 4500 C CA . GLN A 1 566 ? -0.113 -5.458 -28.938 1.00 87.06 566 GLN A CA 1
ATOM 4501 C C . GLN A 1 566 ? 1.224 -4.710 -28.911 1.00 87.06 566 GLN A C 1
ATOM 4503 O O . GLN A 1 566 ? 2.304 -5.308 -28.967 1.00 87.06 566 GLN A O 1
ATOM 4508 N N . VAL A 1 567 ? 1.141 -3.393 -28.757 1.00 90.44 567 VAL A N 1
ATOM 4509 C CA . VAL A 1 567 ? 2.265 -2.518 -28.431 1.00 90.44 567 VAL A CA 1
ATOM 4510 C C . VAL A 1 567 ? 2.417 -2.499 -26.913 1.00 90.44 567 VAL A C 1
ATOM 4512 O O . VAL A 1 567 ? 1.640 -1.854 -26.211 1.00 90.44 567 VAL A O 1
ATOM 4515 N N . PHE A 1 568 ? 3.413 -3.214 -26.395 1.00 87.56 568 PHE A N 1
ATOM 4516 C CA . PHE A 1 568 ? 3.768 -3.177 -24.975 1.00 87.56 568 PHE A CA 1
ATOM 4517 C C . PHE A 1 568 ? 4.698 -2.000 -24.696 1.00 87.56 568 PHE A C 1
ATOM 4519 O O . PHE A 1 568 ? 5.644 -1.761 -25.451 1.00 87.56 568 PHE A O 1
ATOM 4526 N N . ILE A 1 569 ? 4.476 -1.288 -23.586 1.00 85.75 569 ILE A N 1
ATOM 4527 C CA . ILE A 1 569 ? 5.271 -0.091 -23.279 1.00 85.75 569 ILE A CA 1
ATOM 4528 C C . ILE A 1 569 ? 6.757 -0.428 -23.151 1.00 85.75 569 ILE A C 1
ATOM 4530 O O . ILE A 1 569 ? 7.587 0.229 -23.773 1.00 85.75 569 ILE A O 1
ATOM 4534 N N . ARG A 1 570 ? 7.093 -1.477 -22.390 1.00 84.31 570 ARG A N 1
ATOM 4535 C CA . ARG A 1 570 ? 8.485 -1.900 -22.165 1.00 84.31 570 ARG A CA 1
ATOM 4536 C C . ARG A 1 570 ? 9.180 -2.382 -23.441 1.00 84.31 570 ARG A C 1
ATOM 4538 O O . ARG A 1 570 ? 10.353 -2.082 -23.637 1.00 84.31 570 ARG A O 1
ATOM 4545 N N . ASP A 1 571 ? 8.461 -3.110 -24.295 1.00 88.50 571 ASP A N 1
ATOM 4546 C CA . ASP A 1 571 ? 8.980 -3.664 -25.546 1.00 88.50 571 ASP A CA 1
ATOM 4547 C C . ASP A 1 571 ? 9.254 -2.537 -26.553 1.00 88.50 571 ASP A C 1
ATOM 4549 O O . ASP A 1 571 ? 10.216 -2.597 -27.329 1.00 88.50 571 ASP A O 1
ATOM 4553 N N . PHE A 1 572 ? 8.453 -1.466 -26.501 1.00 92.69 572 PHE A N 1
ATOM 4554 C CA . PHE A 1 572 ? 8.645 -0.302 -27.354 1.00 92.69 572 PHE A CA 1
ATOM 4555 C C . PHE A 1 572 ? 9.871 0.532 -26.971 1.00 92.69 572 PHE A C 1
ATOM 4557 O O . PHE A 1 572 ? 10.456 1.140 -27.855 1.00 92.69 572 PHE A O 1
ATOM 4564 N N . ILE A 1 573 ? 10.324 0.555 -25.715 1.00 90.44 573 ILE A N 1
ATOM 4565 C CA . ILE A 1 573 ? 11.454 1.411 -25.295 1.00 90.44 573 ILE A CA 1
ATOM 4566 C C . ILE A 1 573 ? 12.717 1.233 -26.148 1.00 90.44 573 ILE A C 1
ATOM 4568 O O . ILE A 1 573 ? 13.159 2.226 -26.731 1.00 90.44 573 ILE A O 1
ATOM 4572 N N . PRO A 1 574 ? 13.302 0.025 -26.289 1.00 93.19 574 PRO A N 1
ATOM 4573 C CA . PRO A 1 574 ? 14.466 -0.143 -27.156 1.00 93.19 574 PRO A CA 1
ATOM 4574 C C . PRO A 1 574 ? 14.147 0.183 -28.621 1.00 93.19 574 PRO A C 1
ATOM 4576 O O . PRO A 1 574 ? 15.009 0.690 -29.331 1.00 93.19 574 PRO A O 1
ATOM 4579 N N . SER A 1 575 ? 12.911 -0.049 -29.074 1.00 95.38 575 SER A N 1
ATOM 4580 C CA . SER A 1 575 ? 12.476 0.295 -30.434 1.00 95.38 575 SER A CA 1
ATOM 4581 C C . SER A 1 575 ? 12.481 1.811 -30.647 1.00 95.38 575 SER A C 1
ATOM 4583 O O . SER A 1 575 ? 13.129 2.307 -31.565 1.00 95.38 575 SER A O 1
ATOM 4585 N N . GLY A 1 576 ? 11.830 2.560 -29.756 1.00 91.56 576 GLY A N 1
ATOM 4586 C CA . GLY A 1 576 ? 11.800 4.016 -29.757 1.00 91.56 576 GLY A CA 1
ATOM 4587 C C . GLY A 1 576 ? 13.204 4.608 -29.691 1.00 91.56 576 GLY A C 1
ATOM 4588 O O . GLY A 1 576 ? 13.521 5.495 -30.474 1.00 91.56 576 GLY A O 1
ATOM 4589 N N . MET A 1 577 ? 14.086 4.064 -28.849 1.00 90.69 577 MET A N 1
ATOM 4590 C CA . MET A 1 577 ? 15.495 4.474 -28.809 1.00 90.69 577 MET A CA 1
ATOM 4591 C C . MET A 1 577 ? 16.212 4.239 -30.142 1.00 90.69 577 MET A C 1
ATOM 4593 O O . MET A 1 577 ? 16.946 5.113 -30.597 1.00 90.69 577 MET A O 1
ATOM 4597 N N . ALA A 1 578 ? 15.994 3.093 -30.791 1.00 93.56 578 ALA A N 1
ATOM 4598 C CA . ALA A 1 578 ? 16.587 2.801 -32.093 1.00 93.56 578 ALA A CA 1
ATOM 4599 C C . ALA A 1 578 ? 16.136 3.818 -33.161 1.00 93.56 578 ALA A C 1
ATOM 4601 O O . ALA A 1 578 ? 16.970 4.326 -33.912 1.00 93.56 578 ALA A O 1
ATOM 4602 N N . PHE A 1 579 ? 14.846 4.171 -33.177 1.00 93.44 579 PHE A N 1
ATOM 4603 C CA . PHE A 1 579 ? 14.295 5.202 -34.061 1.00 93.44 579 PHE A CA 1
ATOM 4604 C C . PHE A 1 579 ? 14.855 6.599 -33.756 1.00 93.44 579 PHE A C 1
ATOM 4606 O O . PHE A 1 579 ? 15.302 7.282 -34.677 1.00 93.44 579 PHE A O 1
ATOM 4613 N N . LEU A 1 580 ? 14.956 6.998 -32.480 1.00 88.75 580 LEU A N 1
ATOM 4614 C CA . LEU A 1 580 ? 15.581 8.273 -32.088 1.00 88.75 580 LEU A CA 1
ATOM 4615 C C . LEU A 1 580 ? 17.040 8.365 -32.555 1.00 88.75 580 LEU A C 1
ATOM 4617 O O . LEU A 1 580 ? 17.445 9.381 -33.115 1.00 88.75 580 LEU A O 1
ATOM 4621 N N . LEU A 1 581 ? 17.822 7.293 -32.387 1.00 88.06 581 LEU A N 1
ATOM 4622 C CA . LEU A 1 581 ? 19.226 7.231 -32.821 1.00 88.06 581 LEU A CA 1
ATOM 4623 C C . LEU A 1 581 ? 19.394 7.295 -34.350 1.00 88.06 581 LEU A C 1
ATOM 4625 O O . LEU A 1 581 ? 20.473 7.650 -34.837 1.00 88.06 581 LEU A O 1
ATOM 4629 N N . LYS A 1 582 ? 18.344 6.961 -35.107 1.00 88.31 582 LYS A N 1
ATOM 4630 C CA . LYS A 1 582 ? 18.285 7.066 -36.573 1.00 88.31 582 LYS A CA 1
ATOM 4631 C C . LYS A 1 582 ? 17.617 8.354 -37.069 1.00 88.31 582 LYS A C 1
ATOM 4633 O O . LYS A 1 582 ? 17.623 8.589 -38.272 1.00 88.31 582 LYS A O 1
ATOM 4638 N N . GLY A 1 583 ? 17.124 9.207 -36.167 1.00 85.88 583 GLY A N 1
ATOM 4639 C CA . GLY A 1 583 ? 16.477 10.479 -36.504 1.00 85.88 583 GLY A CA 1
ATOM 4640 C C . GLY A 1 583 ? 14.994 10.364 -36.875 1.00 85.88 583 GLY A C 1
ATOM 4641 O O . GLY A 1 583 ? 14.435 11.285 -37.461 1.00 85.88 583 GLY A O 1
ATOM 4642 N N . GLU A 1 584 ? 14.344 9.246 -36.549 1.00 90.12 584 GLU A N 1
ATOM 4643 C CA . GLU A 1 584 ? 12.919 9.008 -36.801 1.00 90.12 584 GLU A CA 1
ATOM 4644 C C . GLU A 1 584 ? 12.091 9.333 -35.542 1.00 90.12 584 GLU A C 1
ATOM 4646 O O . GLU A 1 584 ? 11.765 8.469 -34.729 1.00 90.12 584 GLU A O 1
ATOM 4651 N N . TYR A 1 585 ? 11.769 10.614 -35.347 1.00 89.25 585 TYR A N 1
ATOM 4652 C CA . TYR A 1 585 ? 11.167 11.119 -34.101 1.00 89.25 585 TYR A CA 1
ATOM 4653 C C . TYR A 1 585 ? 9.650 10.898 -33.982 1.00 89.25 585 TYR A C 1
ATOM 4655 O O . TYR A 1 585 ? 9.122 10.800 -32.869 1.00 89.25 585 TYR A O 1
ATOM 4663 N N . ASP A 1 586 ? 8.940 10.819 -35.110 1.00 89.00 586 ASP A N 1
ATOM 4664 C CA . ASP A 1 586 ? 7.471 10.855 -35.148 1.00 89.00 586 ASP A CA 1
ATOM 4665 C C . ASP A 1 586 ? 6.825 9.680 -34.408 1.00 89.00 586 ASP A C 1
ATOM 4667 O O . ASP A 1 586 ? 5.869 9.872 -33.656 1.00 89.00 586 ASP A O 1
ATOM 4671 N N . ILE A 1 587 ? 7.378 8.472 -34.557 1.00 92.56 587 ILE A N 1
ATOM 4672 C CA . ILE A 1 587 ? 6.865 7.271 -33.885 1.00 92.56 587 ILE A CA 1
ATOM 4673 C C . ILE A 1 587 ? 6.931 7.396 -32.359 1.00 92.56 587 ILE A C 1
ATOM 4675 O O . ILE A 1 587 ? 5.986 7.023 -31.665 1.00 92.56 587 ILE A O 1
ATOM 4679 N N . VAL A 1 588 ? 8.009 7.979 -31.825 1.00 88.44 588 VAL A N 1
ATOM 4680 C CA . VAL A 1 588 ? 8.186 8.175 -30.379 1.00 88.44 588 VAL A CA 1
ATOM 4681 C C . VAL A 1 588 ? 7.266 9.273 -29.861 1.00 88.44 588 VAL A C 1
ATOM 4683 O O . VAL A 1 588 ? 6.609 9.091 -28.835 1.00 88.44 588 VAL A O 1
ATOM 4686 N N . ARG A 1 589 ? 7.151 10.383 -30.597 1.00 86.00 589 ARG A N 1
ATOM 4687 C CA . ARG A 1 589 ? 6.218 11.467 -30.270 1.00 86.00 589 ARG A CA 1
ATOM 4688 C C . ARG A 1 589 ? 4.781 10.956 -30.184 1.00 86.00 589 ARG A C 1
ATOM 4690 O O . ARG A 1 589 ? 4.086 11.233 -29.206 1.00 86.00 589 ARG A O 1
ATOM 4697 N N . ASN A 1 590 ? 4.338 10.219 -31.198 1.00 90.25 590 ASN A N 1
ATOM 4698 C CA . ASN A 1 590 ? 2.982 9.680 -31.261 1.00 90.25 590 ASN A CA 1
ATOM 4699 C C . ASN A 1 590 ? 2.742 8.657 -30.149 1.00 90.25 590 ASN A C 1
ATOM 4701 O O . ASN A 1 590 ? 1.718 8.735 -29.474 1.00 90.25 590 ASN A O 1
ATOM 4705 N N . PHE A 1 591 ? 3.702 7.762 -29.894 1.00 91.12 591 PHE A N 1
ATOM 4706 C CA . PHE A 1 591 ? 3.628 6.812 -28.785 1.00 91.12 591 PHE A CA 1
ATOM 4707 C C . PHE A 1 591 ? 3.432 7.518 -27.433 1.00 91.12 591 PHE A C 1
ATOM 4709 O O . PHE A 1 591 ? 2.518 7.170 -26.684 1.00 91.12 591 PHE A O 1
ATOM 4716 N N . ILE A 1 592 ? 4.227 8.551 -27.123 1.00 84.56 592 ILE A N 1
ATOM 4717 C CA . ILE A 1 592 ? 4.108 9.309 -25.862 1.00 84.56 592 ILE A CA 1
ATOM 4718 C C . ILE A 1 592 ? 2.739 9.997 -25.760 1.00 84.56 592 ILE A C 1
ATOM 4720 O O . ILE A 1 592 ? 2.084 9.929 -24.721 1.00 84.56 592 ILE A O 1
ATOM 4724 N N . LEU A 1 593 ? 2.279 10.648 -26.832 1.00 84.31 593 LEU A N 1
ATOM 4725 C CA . LEU A 1 593 ? 0.995 11.356 -26.831 1.00 84.31 593 LEU A CA 1
ATOM 4726 C C . LEU A 1 593 ? -0.192 10.405 -26.662 1.00 84.31 593 LEU A C 1
ATOM 4728 O O . LEU A 1 593 ? -1.090 10.690 -25.867 1.00 84.31 593 LEU A O 1
ATOM 4732 N N . HIS A 1 594 ? -0.195 9.276 -27.371 1.00 89.25 594 HIS A N 1
ATOM 4733 C CA . HIS A 1 594 ? -1.276 8.300 -27.274 1.00 89.25 594 HIS A CA 1
ATOM 4734 C C . HIS A 1 594 ? -1.261 7.566 -25.934 1.00 89.25 594 HIS A C 1
ATOM 4736 O O . HIS A 1 594 ? -2.315 7.429 -25.323 1.00 89.25 594 HIS A O 1
ATOM 4742 N N . THR A 1 595 ? -0.100 7.179 -25.403 1.00 85.31 595 THR A N 1
ATOM 4743 C CA . THR A 1 595 ? -0.027 6.560 -24.066 1.00 85.31 595 THR A CA 1
ATOM 4744 C C . THR A 1 595 ? -0.464 7.518 -22.953 1.00 85.31 595 THR A C 1
ATOM 4746 O O . THR A 1 595 ? -1.179 7.097 -22.045 1.00 85.31 595 THR A O 1
ATOM 4749 N N . LEU A 1 596 ? -0.140 8.815 -23.044 1.00 81.25 596 LEU A N 1
ATOM 4750 C CA . LEU A 1 596 ? -0.647 9.846 -22.125 1.00 81.25 596 LEU A CA 1
ATOM 4751 C C . LEU A 1 596 ? -2.164 10.055 -22.272 1.00 81.25 596 LEU A C 1
ATOM 4753 O O . LEU A 1 596 ? -2.879 10.246 -21.288 1.00 81.25 596 LEU A O 1
ATOM 4757 N N . GLN A 1 597 ? -2.681 10.006 -23.501 1.00 84.88 597 GLN A N 1
ATOM 4758 C CA . GLN A 1 597 ? -4.120 10.064 -23.740 1.00 84.88 597 GLN A CA 1
ATOM 4759 C C . GLN A 1 597 ? -4.823 8.865 -23.091 1.00 84.88 597 GLN A C 1
ATOM 4761 O O . GLN A 1 597 ? -5.796 9.070 -22.367 1.00 84.88 597 GLN A O 1
ATOM 4766 N N . LEU A 1 598 ? -4.302 7.650 -23.273 1.00 85.12 598 LEU A N 1
ATOM 4767 C CA . LEU A 1 598 ? -4.819 6.430 -22.645 1.00 85.12 598 LEU A CA 1
ATOM 4768 C C . LEU A 1 598 ? -4.715 6.492 -21.112 1.00 85.12 598 LEU A C 1
ATOM 4770 O O . LEU A 1 598 ? -5.645 6.098 -20.417 1.00 85.12 598 LEU A O 1
ATOM 4774 N N . GLN A 1 599 ? -3.645 7.073 -20.558 1.00 81.19 599 GLN A N 1
ATOM 4775 C CA . GLN A 1 599 ? -3.529 7.324 -19.115 1.00 81.19 599 GLN A CA 1
ATOM 4776 C C . GLN A 1 599 ? -4.701 8.157 -18.579 1.00 81.19 599 GLN A C 1
ATOM 4778 O O . GLN A 1 599 ? -5.155 7.929 -17.461 1.00 81.19 599 GLN A O 1
ATOM 4783 N N . SER A 1 600 ? -5.211 9.112 -19.356 1.00 78.69 600 SER A N 1
ATOM 4784 C CA . SER A 1 600 ? -6.315 9.976 -18.927 1.00 78.69 600 SER A CA 1
ATOM 4785 C C . SER A 1 600 ? -7.704 9.330 -18.999 1.00 78.69 600 SER A C 1
ATOM 4787 O O . SER A 1 600 ? -8.672 9.953 -18.561 1.00 78.69 600 SER A O 1
ATOM 4789 N N . TRP A 1 601 ? -7.820 8.118 -19.552 1.00 76.19 601 TRP A N 1
ATOM 4790 C CA . TRP A 1 601 ? -9.103 7.431 -19.683 1.00 76.19 601 TRP A CA 1
ATOM 4791 C C . TRP A 1 601 ? -9.652 6.996 -18.325 1.00 76.19 601 TRP A C 1
ATOM 4793 O O . TRP A 1 601 ? -8.905 6.712 -17.385 1.00 76.19 601 TRP A O 1
ATOM 4803 N N . GLU A 1 602 ? -10.979 6.947 -18.229 1.00 68.19 602 GLU A N 1
ATOM 4804 C CA . GLU A 1 602 ? -11.657 6.351 -17.086 1.00 68.19 602 GLU A CA 1
ATOM 4805 C C . GLU A 1 602 ? -11.471 4.835 -17.158 1.00 68.19 602 GLU A C 1
ATOM 4807 O O . GLU A 1 602 ? -11.876 4.186 -18.120 1.00 68.19 602 GLU A O 1
ATOM 4812 N N . LYS A 1 603 ? -10.773 4.290 -16.164 1.00 71.94 603 LYS A N 1
ATOM 4813 C CA . LYS A 1 603 ? -10.390 2.880 -16.118 1.00 71.94 603 LYS A CA 1
ATOM 4814 C C . LYS A 1 603 ? -11.305 2.167 -15.143 1.00 71.94 603 LYS A C 1
ATOM 4816 O O . LYS A 1 603 ? -11.501 2.635 -14.020 1.00 71.94 603 LYS A O 1
ATOM 4821 N N . THR A 1 604 ? -11.820 1.022 -15.561 1.00 59.69 604 THR A N 1
ATOM 4822 C CA . THR A 1 604 ? -12.549 0.102 -14.689 1.00 59.69 604 THR A CA 1
ATOM 4823 C C . THR A 1 604 ? -11.965 -1.289 -14.888 1.00 59.69 604 THR A C 1
ATOM 4825 O O . THR A 1 604 ? -12.032 -1.853 -15.973 1.00 59.69 604 THR A O 1
ATOM 4828 N N . MET A 1 605 ? -11.322 -1.812 -13.846 1.00 59.75 605 MET A N 1
ATOM 4829 C CA . MET A 1 605 ? -10.901 -3.208 -13.762 1.00 59.75 605 MET A CA 1
ATOM 4830 C C . MET A 1 605 ? -11.915 -3.926 -12.879 1.00 59.75 605 MET A C 1
ATOM 4832 O O . MET A 1 605 ? -11.883 -3.782 -11.657 1.00 59.75 605 MET A O 1
ATOM 4836 N N . ASP A 1 606 ? -12.850 -4.649 -13.490 1.00 65.81 606 ASP A N 1
ATOM 4837 C CA . ASP A 1 606 ? -14.036 -5.187 -12.815 1.00 65.81 606 ASP A CA 1
ATOM 4838 C C . ASP A 1 606 ? -14.801 -4.093 -12.035 1.00 65.81 606 ASP A C 1
ATOM 4840 O O . ASP A 1 606 ? -15.433 -3.225 -12.633 1.00 65.81 606 ASP A O 1
ATOM 4844 N N . CYS A 1 607 ? -14.727 -4.110 -10.700 1.00 60.50 607 CYS A N 1
ATOM 4845 C CA . CYS A 1 607 ? -15.344 -3.149 -9.786 1.00 60.50 607 CYS A CA 1
ATOM 4846 C C . CYS A 1 607 ? -14.353 -2.121 -9.202 1.00 60.50 607 CYS A C 1
ATOM 4848 O O . CYS A 1 607 ? -14.750 -1.297 -8.375 1.00 60.50 607 CYS A O 1
ATOM 4850 N N . HIS A 1 608 ? -13.082 -2.141 -9.623 1.00 58.72 608 HIS A N 1
ATOM 4851 C CA . HIS A 1 608 ? -12.032 -1.236 -9.161 1.00 58.72 608 HIS A CA 1
ATOM 4852 C C . HIS A 1 608 ? -11.688 -0.163 -10.202 1.00 58.72 608 HIS A C 1
ATOM 4854 O O . HIS A 1 608 ? -11.331 -0.475 -11.336 1.00 58.72 608 HIS A O 1
ATOM 4860 N N . SER A 1 609 ? -11.733 1.111 -9.807 1.00 68.19 609 SER A N 1
ATOM 4861 C CA . SER A 1 609 ? -11.215 2.220 -10.617 1.00 68.19 609 SER A CA 1
ATOM 4862 C C . SER A 1 609 ? -9.786 2.555 -10.186 1.00 68.19 609 SER A C 1
ATOM 4864 O O . SER A 1 609 ? -9.610 3.225 -9.161 1.00 68.19 609 SER A O 1
ATOM 4866 N N . PRO A 1 610 ? -8.753 2.105 -10.925 1.00 65.56 610 PRO A N 1
ATOM 4867 C CA . PRO A 1 610 ? -7.379 2.429 -10.579 1.00 65.56 610 PRO A CA 1
ATOM 4868 C C . PRO A 1 610 ? -7.122 3.936 -10.670 1.00 65.56 610 PRO A C 1
ATOM 4870 O O . PRO A 1 610 ? -7.811 4.678 -11.374 1.00 65.56 610 PRO A O 1
ATOM 4873 N N . GLY A 1 611 ? -6.095 4.398 -9.951 1.00 65.44 611 GLY A N 1
ATOM 4874 C CA . GLY A 1 611 ? -5.752 5.817 -9.886 1.00 65.44 611 GLY A CA 1
ATOM 4875 C C . GLY A 1 611 ? -5.579 6.455 -11.271 1.00 65.44 611 GLY A C 1
ATOM 4876 O O . GLY A 1 611 ? -5.068 5.835 -12.207 1.00 65.44 611 GLY A O 1
ATOM 4877 N N . GLN A 1 612 ? -5.953 7.734 -11.391 1.00 65.56 612 GLN A N 1
ATOM 4878 C CA . GLN A 1 612 ? -5.886 8.480 -12.659 1.00 65.56 612 GLN A CA 1
ATOM 4879 C C . GLN A 1 612 ? -4.497 8.423 -13.322 1.00 65.56 612 GLN A C 1
ATOM 4881 O O . GLN A 1 612 ? -4.404 8.426 -14.542 1.00 65.56 612 GLN A O 1
ATOM 4886 N N . GLY A 1 613 ? -3.422 8.294 -12.537 1.00 68.44 613 GLY A N 1
ATOM 4887 C CA . GLY A 1 613 ? -2.049 8.196 -13.039 1.00 68.44 613 GLY A CA 1
ATOM 4888 C C . GLY A 1 613 ? -1.623 6.835 -13.611 1.00 68.44 613 GLY A C 1
ATOM 4889 O O . GLY A 1 613 ? -0.494 6.740 -14.089 1.00 68.44 613 GLY A O 1
ATOM 4890 N N . LEU A 1 614 ? -2.461 5.789 -13.576 1.00 74.69 614 LEU A N 1
ATOM 4891 C CA . LEU A 1 614 ? -2.078 4.452 -14.058 1.00 74.69 614 LEU A CA 1
ATOM 4892 C C . LEU A 1 614 ? -1.796 4.456 -15.572 1.00 74.69 614 LEU A C 1
ATOM 4894 O O . LEU A 1 614 ? -2.668 4.817 -16.359 1.00 74.69 614 LEU A O 1
ATOM 4898 N N . MET A 1 615 ? -0.601 4.042 -15.985 1.00 78.62 615 MET A N 1
ATOM 4899 C CA . MET A 1 615 ? -0.264 3.852 -17.402 1.00 78.62 615 MET A CA 1
ATOM 4900 C C . MET A 1 615 ? -0.744 2.475 -17.887 1.00 78.62 615 MET A C 1
ATOM 4902 O O . MET A 1 615 ? -0.698 1.534 -17.092 1.00 78.62 615 MET A O 1
ATOM 4906 N N . PRO A 1 616 ? -1.176 2.329 -19.154 1.00 80.81 616 PRO A N 1
ATOM 4907 C CA . PRO A 1 616 ? -1.492 1.012 -19.707 1.00 80.81 616 PRO A CA 1
ATOM 4908 C C . PRO A 1 616 ? -0.231 0.139 -19.771 1.00 80.81 616 PRO A C 1
ATOM 4910 O O . PRO A 1 616 ? 0.866 0.656 -19.964 1.00 80.81 616 PRO A O 1
ATOM 4913 N N . ALA A 1 617 ? -0.365 -1.176 -19.617 1.00 79.69 617 ALA A N 1
ATOM 4914 C CA . ALA A 1 617 ? 0.732 -2.122 -19.823 1.00 79.69 617 ALA A CA 1
ATOM 4915 C C . ALA A 1 617 ? 1.030 -2.303 -21.322 1.00 79.69 617 ALA A C 1
ATOM 4917 O O . ALA A 1 617 ? 2.193 -2.350 -21.749 1.00 79.69 617 ALA A O 1
ATOM 4918 N N . SER A 1 618 ? -0.034 -2.346 -22.119 1.00 86.31 618 SER A N 1
ATOM 4919 C CA . SER A 1 618 ? -0.005 -2.444 -23.574 1.00 86.31 618 SER A CA 1
ATOM 4920 C C . SER A 1 618 ? -1.245 -1.808 -24.192 1.00 86.31 618 SER A C 1
ATOM 4922 O O . SER A 1 618 ? -2.189 -1.431 -23.500 1.00 86.31 618 SER A O 1
ATOM 4924 N N . PHE A 1 619 ? -1.241 -1.649 -25.511 1.00 90.19 619 PHE A N 1
ATOM 4925 C CA . PHE A 1 619 ? -2.438 -1.307 -26.271 1.00 90.19 619 PHE A CA 1
ATOM 4926 C C . PHE A 1 619 ? -2.403 -1.939 -27.661 1.00 90.19 619 PHE A C 1
ATOM 4928 O O . PHE A 1 619 ? -1.334 -2.234 -28.201 1.00 90.19 619 PHE A O 1
ATOM 4935 N N . LYS A 1 620 ? -3.571 -2.121 -28.271 1.00 90.75 620 LYS A N 1
ATOM 4936 C CA . LYS A 1 620 ? -3.722 -2.659 -29.626 1.00 90.75 620 LYS A CA 1
ATOM 4937 C C . LYS A 1 620 ? -4.538 -1.718 -30.504 1.00 90.75 620 LYS A C 1
ATOM 4939 O O . LYS A 1 620 ? -5.457 -1.058 -30.032 1.00 90.75 620 LYS A O 1
ATOM 4944 N N . VAL A 1 621 ? -4.231 -1.691 -31.797 1.00 89.44 621 VAL A N 1
ATOM 4945 C CA . VAL A 1 621 ? -5.077 -1.036 -32.804 1.00 89.44 621 VAL A CA 1
ATOM 4946 C C . VAL A 1 621 ? -6.122 -2.044 -33.283 1.00 89.44 621 VAL A C 1
ATOM 4948 O O . VAL A 1 621 ? -5.770 -3.107 -33.801 1.00 89.44 621 VAL A O 1
ATOM 4951 N N . ARG A 1 622 ? -7.408 -1.747 -33.076 1.00 86.88 622 ARG A N 1
ATOM 4952 C CA . ARG A 1 622 ? -8.534 -2.570 -33.541 1.00 86.88 622 ARG A CA 1
ATOM 4953 C C . ARG A 1 622 ? -9.319 -1.829 -34.613 1.00 86.88 622 ARG A C 1
ATOM 4955 O O . ARG A 1 622 ? -9.609 -0.651 -34.456 1.00 86.88 622 ARG A O 1
ATOM 4962 N N . THR A 1 623 ? -9.694 -2.535 -35.671 1.00 84.94 623 THR A N 1
ATOM 4963 C CA . THR A 1 623 ? -10.626 -2.030 -36.683 1.00 84.94 623 THR A CA 1
ATOM 4964 C C . THR A 1 623 ? -12.032 -2.497 -36.316 1.00 84.94 623 THR A C 1
ATOM 4966 O O . THR A 1 623 ? -12.268 -3.704 -36.229 1.00 84.94 623 THR A O 1
ATOM 4969 N N . VAL A 1 624 ? -12.949 -1.566 -36.069 1.00 83.69 624 VAL A N 1
ATOM 4970 C CA . VAL A 1 624 ? -14.345 -1.840 -35.695 1.00 83.69 624 VAL A CA 1
ATOM 4971 C C . VAL A 1 624 ? -15.300 -1.303 -36.770 1.00 83.69 624 VAL A C 1
ATOM 4973 O O . VAL A 1 624 ? -15.002 -0.280 -37.386 1.00 83.69 624 VAL A O 1
ATOM 4976 N N . PRO A 1 625 ? -16.412 -1.996 -37.070 1.00 81.69 625 PRO A N 1
ATOM 4977 C CA . PRO A 1 625 ? -17.419 -1.493 -38.002 1.00 81.69 625 PRO A CA 1
ATOM 4978 C C . PRO A 1 625 ? -18.158 -0.286 -37.406 1.00 81.69 625 PRO A C 1
ATOM 4980 O O . PRO A 1 625 ? -18.385 -0.233 -36.198 1.00 81.69 625 PRO A O 1
ATOM 4983 N N . LEU A 1 626 ? -18.535 0.673 -38.251 1.00 78.69 626 LEU A N 1
ATOM 4984 C CA . LEU A 1 626 ? -19.312 1.846 -37.849 1.00 78.69 626 LEU A CA 1
ATOM 4985 C C . LEU A 1 626 ? -20.783 1.467 -37.621 1.00 78.69 626 LEU A C 1
ATOM 4987 O O . LEU A 1 626 ? -21.384 0.744 -38.418 1.00 78.69 626 LEU A O 1
ATOM 4991 N N . ASP A 1 627 ? -21.380 1.993 -36.549 1.00 65.12 627 ASP A N 1
ATOM 4992 C CA . ASP A 1 627 ? -22.774 1.715 -36.191 1.00 65.12 627 ASP A CA 1
ATOM 4993 C C . ASP A 1 627 ? -23.737 2.068 -37.341 1.00 65.12 627 ASP A C 1
ATOM 4995 O O . ASP A 1 627 ? -23.972 3.237 -37.659 1.00 65.12 627 ASP A O 1
ATOM 4999 N N . GLY A 1 628 ? -24.333 1.035 -37.945 1.00 64.44 628 GLY A N 1
ATOM 5000 C CA . GLY A 1 628 ? -25.336 1.156 -39.007 1.00 64.44 628 GLY A CA 1
ATOM 5001 C C . GLY A 1 628 ? -24.821 1.000 -40.442 1.00 64.44 628 GLY A C 1
ATOM 5002 O O . GLY A 1 628 ? -25.640 1.081 -41.360 1.00 64.44 628 GLY A O 1
ATOM 5003 N N . ASP A 1 629 ? -23.524 0.746 -40.654 1.00 70.06 629 ASP A N 1
ATOM 5004 C CA . ASP A 1 629 ? -22.953 0.440 -41.973 1.00 70.06 629 ASP A CA 1
ATOM 5005 C C . ASP A 1 629 ? -21.805 -0.583 -41.879 1.00 70.06 629 ASP A C 1
ATOM 5007 O O . ASP A 1 629 ? -20.652 -0.232 -41.637 1.00 70.06 629 ASP A O 1
ATOM 5011 N N . ASP A 1 630 ? -22.114 -1.855 -42.152 1.00 66.38 630 ASP A N 1
ATOM 5012 C CA . ASP A 1 630 ? -21.142 -2.962 -42.147 1.00 66.38 630 ASP A CA 1
ATOM 5013 C C . ASP A 1 630 ? -20.030 -2.816 -43.212 1.00 66.38 630 ASP A C 1
ATOM 5015 O O . ASP A 1 630 ? -19.079 -3.601 -43.228 1.00 66.38 630 ASP A O 1
ATOM 5019 N N . SER A 1 631 ? -20.138 -1.845 -44.130 1.00 70.06 631 SER A N 1
ATOM 5020 C CA . SER A 1 631 ? -19.128 -1.576 -45.162 1.00 70.06 631 SER A CA 1
ATOM 5021 C C . SER A 1 631 ? -18.098 -0.512 -44.769 1.00 70.06 631 SER A C 1
ATOM 5023 O O . SER A 1 631 ? -17.075 -0.382 -45.448 1.00 70.06 631 SER A O 1
ATOM 5025 N N . ALA A 1 632 ? -18.331 0.219 -43.676 1.00 74.69 632 ALA A N 1
ATOM 5026 C CA . ALA A 1 632 ? -17.464 1.290 -43.201 1.00 74.69 632 ALA A CA 1
ATOM 5027 C C . ALA A 1 632 ? -16.838 0.920 -41.845 1.00 74.69 632 ALA A C 1
ATOM 5029 O O . ALA A 1 632 ? -17.519 0.465 -40.931 1.00 74.69 632 ALA A O 1
ATOM 5030 N N . THR A 1 633 ? -15.525 1.113 -41.705 1.00 82.31 633 THR A N 1
ATOM 5031 C CA . THR A 1 633 ? -14.765 0.735 -40.502 1.00 82.31 633 THR A CA 1
ATOM 5032 C C . THR A 1 633 ? -13.998 1.917 -39.922 1.00 82.31 633 THR A C 1
ATOM 5034 O O . THR A 1 633 ? -13.471 2.731 -40.681 1.00 82.31 633 THR A O 1
ATOM 5037 N N . GLU A 1 634 ? -13.850 1.967 -38.602 1.00 86.69 634 GLU A N 1
ATOM 5038 C CA . GLU A 1 634 ? -12.980 2.903 -37.885 1.00 86.69 634 GLU A CA 1
ATOM 5039 C C . GLU A 1 634 ? -11.876 2.168 -37.109 1.00 86.69 634 GLU A C 1
ATOM 5041 O O . GLU A 1 634 ? -12.033 1.016 -36.705 1.00 86.69 634 GLU A O 1
ATOM 5046 N N . GLU A 1 635 ? -10.730 2.823 -36.922 1.00 88.75 635 GLU A N 1
ATOM 5047 C CA . GLU A 1 635 ? -9.654 2.315 -36.067 1.00 88.75 635 GLU A CA 1
ATOM 5048 C C . GLU A 1 635 ? -9.804 2.879 -34.652 1.00 88.75 635 GLU A C 1
ATOM 5050 O O . GLU A 1 635 ? -10.035 4.075 -34.476 1.00 88.75 635 GLU A O 1
ATOM 5055 N N . VAL A 1 636 ? -9.626 2.033 -33.638 1.00 89.38 636 VAL A N 1
ATOM 5056 C CA . VAL A 1 636 ? -9.712 2.391 -32.216 1.00 89.38 636 VAL A CA 1
ATOM 5057 C C . VAL A 1 636 ? -8.500 1.832 -31.471 1.00 89.38 636 VAL A C 1
ATOM 5059 O O . VAL A 1 636 ? -8.044 0.717 -31.739 1.00 89.38 636 VAL A O 1
ATOM 5062 N N . LEU A 1 637 ? -7.976 2.612 -30.521 1.00 90.12 637 LEU A N 1
ATOM 5063 C CA . LEU A 1 637 ? -6.952 2.157 -29.581 1.00 90.12 637 LEU A CA 1
ATOM 5064 C C . LEU A 1 637 ? -7.602 1.433 -28.405 1.00 90.12 637 LEU A C 1
ATOM 5066 O O . LEU A 1 637 ? -8.457 1.986 -27.719 1.00 90.12 637 LEU A O 1
ATOM 5070 N N . ASP A 1 638 ? -7.147 0.214 -28.166 1.00 88.19 638 ASP A N 1
ATOM 5071 C CA . ASP A 1 638 ? -7.621 -0.671 -27.115 1.00 88.19 638 ASP A CA 1
ATOM 5072 C C . ASP A 1 638 ? -6.519 -0.897 -26.072 1.00 88.19 638 ASP A C 1
ATOM 5074 O O . ASP A 1 638 ? -5.606 -1.686 -26.334 1.00 88.19 638 ASP A O 1
ATOM 5078 N N . PRO A 1 639 ? -6.523 -0.164 -24.948 1.00 87.75 639 PRO A N 1
ATOM 5079 C CA . PRO A 1 639 ? -5.531 -0.335 -23.892 1.00 87.75 639 PRO A CA 1
ATOM 5080 C C . PRO A 1 639 ? -5.812 -1.571 -23.027 1.00 87.75 639 PRO A C 1
ATOM 5082 O O . PRO A 1 639 ? -6.964 -1.891 -22.764 1.00 87.75 639 PRO A O 1
ATOM 5085 N N . ASP A 1 640 ? -4.749 -2.191 -22.517 1.00 82.62 640 ASP A N 1
ATOM 5086 C CA . ASP A 1 640 ? -4.780 -3.153 -21.410 1.00 82.62 640 ASP A CA 1
ATOM 5087 C C . ASP A 1 640 ? -4.005 -2.547 -20.236 1.00 82.62 640 ASP A C 1
ATOM 5089 O O . ASP A 1 640 ? -2.799 -2.288 -20.337 1.00 82.62 640 ASP A O 1
ATOM 5093 N N . PHE A 1 641 ? -4.682 -2.273 -19.123 1.00 76.06 641 PHE A N 1
ATOM 5094 C CA . PHE A 1 641 ? -4.057 -1.730 -17.913 1.00 76.06 641 PHE A CA 1
ATOM 5095 C C . PHE A 1 641 ? -3.588 -2.818 -16.935 1.00 76.06 641 PHE A C 1
ATOM 5097 O O . PHE A 1 641 ? -3.004 -2.484 -15.900 1.00 76.06 641 PHE A O 1
ATOM 5104 N N . GLY A 1 642 ? -3.793 -4.097 -17.259 1.00 69.94 642 GLY A N 1
ATOM 5105 C CA . GLY A 1 642 ? -3.515 -5.251 -16.402 1.00 69.94 642 GLY A CA 1
ATOM 5106 C C . GLY A 1 642 ? -4.733 -6.154 -16.182 1.00 69.94 642 GLY A C 1
ATOM 5107 O O . GLY A 1 642 ? -4.592 -7.242 -15.626 1.00 69.94 642 GLY A O 1
ATOM 5108 N N . GLU A 1 643 ? -5.922 -5.746 -16.628 1.00 65.75 643 GLU A N 1
ATOM 5109 C CA . GLU A 1 643 ? -7.167 -6.516 -16.547 1.00 65.75 643 GLU A CA 1
ATOM 5110 C C . GLU A 1 643 ? -7.150 -7.782 -17.406 1.00 65.75 643 GLU A C 1
ATOM 5112 O O . GLU A 1 643 ? -7.721 -8.799 -17.003 1.00 65.75 643 GLU A O 1
ATOM 5117 N N . ALA A 1 644 ? -6.478 -7.745 -18.561 1.00 61.62 644 ALA A N 1
ATOM 5118 C CA . ALA A 1 644 ? -6.323 -8.902 -19.441 1.00 61.62 644 ALA A CA 1
ATOM 5119 C C . ALA A 1 644 ? -4.977 -9.623 -19.233 1.00 61.62 644 ALA A C 1
ATOM 5121 O O . ALA A 1 644 ? -4.745 -10.692 -19.811 1.00 61.62 644 ALA A O 1
ATOM 5122 N N . ALA A 1 645 ? -4.108 -9.088 -18.367 1.00 58.88 645 ALA A N 1
ATOM 5123 C CA . ALA A 1 645 ? -2.837 -9.703 -18.019 1.00 58.88 645 ALA A CA 1
ATOM 5124 C C . ALA A 1 645 ? -3.040 -10.987 -17.197 1.00 58.88 645 ALA A C 1
ATOM 5126 O O . ALA A 1 645 ? -3.812 -11.042 -16.235 1.00 58.88 645 ALA A O 1
ATOM 5127 N N . ILE A 1 646 ? -2.291 -12.039 -17.544 1.00 49.84 646 ILE A N 1
ATOM 5128 C CA . ILE A 1 646 ? -2.292 -13.301 -16.795 1.00 49.84 646 ILE A CA 1
ATOM 5129 C C . ILE A 1 646 ? -1.849 -13.010 -15.354 1.00 49.84 646 ILE A C 1
ATOM 5131 O O . ILE A 1 646 ? -0.729 -12.560 -15.131 1.00 49.84 646 ILE A O 1
ATOM 5135 N N . GLY A 1 647 ? -2.734 -13.262 -14.385 1.00 48.09 647 GLY A N 1
ATOM 5136 C CA . GLY A 1 647 ? -2.479 -13.001 -12.964 1.00 48.09 647 GLY A CA 1
ATOM 5137 C C . GLY A 1 647 ? -2.806 -11.582 -12.479 1.00 48.09 647 GLY A C 1
ATOM 5138 O O . GLY A 1 647 ? -2.487 -11.281 -11.332 1.00 48.09 647 GLY A O 1
ATOM 5139 N N . ARG A 1 648 ? -3.444 -10.728 -13.303 1.00 51.03 648 ARG A N 1
ATOM 5140 C CA . ARG A 1 648 ? -3.870 -9.352 -12.949 1.00 51.03 648 ARG A CA 1
ATOM 5141 C C . ARG A 1 648 ? -2.749 -8.497 -12.348 1.00 51.03 648 ARG A C 1
ATOM 5143 O O . ARG A 1 648 ? -2.912 -7.828 -11.328 1.00 51.03 648 ARG A O 1
ATOM 5150 N N . VAL A 1 649 ? -1.574 -8.572 -12.961 1.00 48.53 649 VAL A N 1
ATOM 5151 C CA . VAL A 1 649 ? -0.357 -7.927 -12.460 1.00 48.53 649 VAL A CA 1
ATOM 5152 C C . VAL A 1 649 ? -0.423 -6.413 -12.701 1.00 48.53 649 VAL A C 1
ATOM 5154 O O . VAL A 1 649 ? -0.648 -5.973 -13.826 1.00 48.53 649 VAL A O 1
ATOM 5157 N N . ALA A 1 650 ? -0.215 -5.611 -11.650 1.00 40.22 650 ALA A N 1
ATOM 5158 C CA . ALA A 1 650 ? -0.238 -4.146 -11.717 1.00 40.22 650 ALA A CA 1
ATOM 5159 C C . ALA A 1 650 ? 1.158 -3.556 -12.016 1.00 40.22 650 ALA A C 1
ATOM 5161 O O . ALA A 1 650 ? 2.107 -3.920 -11.325 1.00 40.22 650 ALA A O 1
ATOM 5162 N N . PRO A 1 651 ? 1.308 -2.592 -12.947 1.00 47.41 651 PRO A N 1
ATOM 5163 C CA . PRO A 1 651 ? 2.611 -2.115 -13.424 1.00 47.41 651 PRO A CA 1
ATOM 5164 C C . PRO A 1 651 ? 3.287 -1.067 -12.502 1.00 47.41 651 PRO A C 1
ATOM 5166 O O . PRO A 1 651 ? 3.256 0.125 -12.802 1.00 47.41 651 PRO A O 1
ATOM 5169 N N . VAL A 1 652 ? 3.944 -1.482 -11.405 1.00 48.28 652 VAL A N 1
ATOM 5170 C CA . VAL A 1 652 ? 4.781 -0.616 -10.522 1.00 48.28 652 VAL A CA 1
ATOM 5171 C C . VAL A 1 652 ? 6.297 -0.936 -10.537 1.00 48.28 652 VAL A C 1
ATOM 5173 O O . VAL A 1 652 ? 6.694 -2.083 -10.363 1.00 48.28 652 VAL A O 1
ATOM 5176 N N . ASP A 1 653 ? 7.137 0.100 -10.680 1.00 54.38 653 ASP A N 1
ATOM 5177 C CA . ASP A 1 653 ? 8.566 0.038 -11.056 1.00 54.38 653 ASP A CA 1
ATOM 5178 C C . ASP A 1 653 ? 9.565 -0.453 -9.973 1.00 54.38 653 ASP A C 1
ATOM 5180 O O . ASP A 1 653 ? 9.346 -0.319 -8.767 1.00 54.38 653 ASP A O 1
ATOM 5184 N N . SER A 1 654 ? 10.742 -0.937 -10.417 1.00 56.72 654 SER A N 1
ATOM 5185 C CA . SER A 1 654 ? 11.903 -1.187 -9.538 1.00 56.72 654 SER A CA 1
ATOM 5186 C C . SER A 1 654 ? 12.400 0.104 -8.879 1.00 56.72 654 SER A C 1
ATOM 5188 O O . SER A 1 654 ? 12.280 1.184 -9.456 1.00 56.72 654 SER A O 1
ATOM 5190 N N . GLY A 1 655 ? 13.040 0.010 -7.707 1.00 59.97 655 GLY 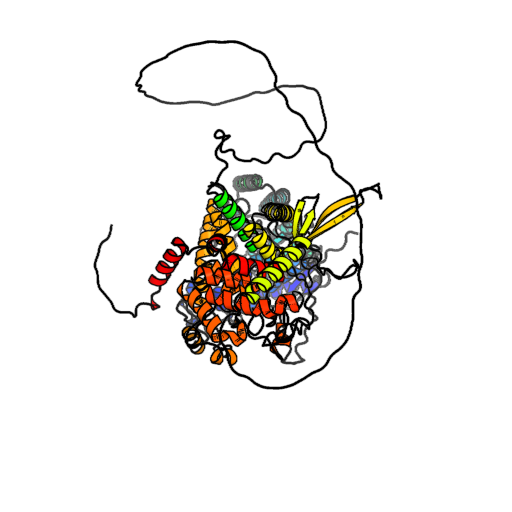A N 1
ATOM 5191 C CA . GLY A 1 655 ? 13.551 1.189 -6.993 1.00 59.97 655 GLY A CA 1
ATOM 5192 C C . GLY A 1 655 ? 14.476 2.083 -7.835 1.00 59.97 655 GLY A C 1
ATOM 5193 O O . GLY A 1 655 ? 14.397 3.304 -7.731 1.00 59.97 655 GLY A O 1
ATOM 5194 N N . ALA A 1 656 ? 15.289 1.499 -8.726 1.00 72.00 656 ALA A N 1
ATOM 5195 C CA . ALA A 1 656 ? 16.172 2.245 -9.629 1.00 72.00 656 ALA A CA 1
ATOM 5196 C C . ALA A 1 656 ? 15.416 2.950 -10.769 1.00 72.00 656 ALA A C 1
ATOM 5198 O O . ALA A 1 656 ? 15.723 4.093 -11.107 1.00 72.00 656 ALA A O 1
ATOM 5199 N N . LEU A 1 657 ? 14.408 2.293 -11.348 1.00 71.69 657 LEU A N 1
ATOM 5200 C CA . LEU A 1 657 ? 13.554 2.888 -12.380 1.00 71.69 657 LEU A CA 1
ATOM 5201 C C . LEU A 1 657 ? 12.671 3.990 -11.792 1.00 71.69 657 LEU A C 1
ATOM 5203 O O . LEU A 1 657 ? 12.583 5.073 -12.360 1.00 71.69 657 LEU A O 1
ATOM 5207 N N . PHE A 1 658 ? 12.100 3.754 -10.612 1.00 73.44 658 PHE A N 1
ATOM 5208 C CA . PHE A 1 658 ? 11.337 4.756 -9.879 1.00 73.44 658 PHE A CA 1
ATOM 5209 C C . PHE A 1 658 ? 12.204 5.969 -9.524 1.00 73.44 658 PHE A C 1
ATOM 5211 O O . PHE A 1 658 ? 11.783 7.103 -9.721 1.00 73.44 658 PHE A O 1
ATOM 5218 N N . TYR A 1 659 ? 13.442 5.750 -9.072 1.00 81.25 659 TYR A N 1
ATOM 5219 C CA . TYR A 1 659 ? 14.402 6.830 -8.838 1.00 81.25 659 TYR A CA 1
ATOM 5220 C C . TYR A 1 659 ? 14.652 7.666 -10.102 1.00 81.25 659 TYR A C 1
ATOM 5222 O O . TYR A 1 659 ? 14.564 8.892 -10.051 1.00 81.25 659 TYR A O 1
ATOM 5230 N N . SER A 1 660 ? 14.888 7.013 -11.244 1.00 80.50 660 SER A N 1
ATOM 5231 C CA . SER A 1 660 ? 15.050 7.687 -12.538 1.00 80.50 660 SER A CA 1
ATOM 5232 C C . SER A 1 660 ? 13.795 8.477 -12.930 1.00 80.50 660 SER A C 1
ATOM 5234 O O . SER A 1 660 ? 13.903 9.648 -13.273 1.00 80.50 660 SER A O 1
ATOM 5236 N N . ALA A 1 661 ? 12.598 7.907 -12.756 1.00 76.62 661 ALA A N 1
ATOM 5237 C CA . ALA A 1 661 ? 11.333 8.594 -13.015 1.00 76.62 661 ALA A CA 1
ATOM 5238 C C . ALA A 1 661 ? 11.172 9.868 -12.173 1.00 76.62 661 ALA A C 1
ATOM 5240 O O . ALA A 1 661 ? 10.709 10.890 -12.677 1.00 76.62 661 ALA A O 1
ATOM 5241 N N . LEU A 1 662 ? 11.561 9.823 -10.894 1.00 80.50 662 LEU A N 1
ATOM 5242 C CA . LEU A 1 662 ? 11.517 10.980 -9.999 1.00 80.50 662 LEU A CA 1
ATOM 5243 C C . LEU A 1 662 ? 12.529 12.061 -10.402 1.00 80.50 662 LEU A C 1
ATOM 5245 O O . LEU A 1 662 ? 12.199 13.245 -10.314 1.00 80.50 662 LEU A O 1
ATOM 5249 N N . LEU A 1 663 ? 13.732 11.674 -10.848 1.00 80.69 663 LEU A N 1
ATOM 5250 C CA . LEU A 1 663 ? 14.733 12.609 -11.375 1.00 80.69 663 LEU A CA 1
ATOM 5251 C C . LEU A 1 663 ? 14.204 13.321 -12.617 1.00 80.69 663 LEU A C 1
ATOM 5253 O O . LEU A 1 663 ? 14.152 14.549 -12.647 1.00 80.69 663 LEU A O 1
ATOM 5257 N N . SER A 1 664 ? 13.733 12.553 -13.596 1.00 78.19 664 SER A N 1
ATOM 5258 C CA . SER A 1 664 ? 13.169 13.086 -14.832 1.00 78.19 664 SER A CA 1
ATOM 5259 C C . SER A 1 664 ? 11.938 13.956 -14.559 1.00 78.19 664 SER A C 1
ATOM 5261 O O . SER A 1 664 ? 11.817 15.047 -15.107 1.00 78.19 664 SER A O 1
ATOM 5263 N N . ALA A 1 665 ? 11.049 13.541 -13.648 1.00 78.00 665 ALA A N 1
ATOM 5264 C CA . ALA A 1 665 ? 9.900 14.351 -13.244 1.00 78.00 665 ALA A CA 1
ATOM 5265 C C . ALA A 1 665 ? 10.335 15.687 -12.627 1.00 78.00 665 ALA A C 1
ATOM 5267 O O . ALA A 1 665 ? 9.742 16.721 -12.927 1.00 78.00 665 ALA A O 1
ATOM 5268 N N . ARG A 1 666 ? 11.380 15.690 -11.794 1.00 80.19 666 ARG A N 1
ATOM 5269 C CA . ARG A 1 666 ? 11.921 16.919 -11.204 1.00 80.19 666 ARG A CA 1
ATOM 5270 C C . ARG A 1 666 ? 12.505 17.852 -12.264 1.00 80.19 666 ARG A C 1
ATOM 5272 O O . ARG A 1 666 ? 12.281 19.052 -12.171 1.00 80.19 666 ARG A O 1
ATOM 5279 N N . GLU A 1 667 ? 13.221 17.321 -13.253 1.00 77.25 667 GLU A N 1
ATOM 5280 C CA . GLU A 1 667 ? 13.782 18.114 -14.359 1.00 77.25 667 GLU A CA 1
ATOM 5281 C C . GLU A 1 667 ? 12.695 18.712 -15.264 1.00 77.25 667 GLU A C 1
ATOM 5283 O O . GLU A 1 667 ? 12.831 19.832 -15.750 1.00 77.25 667 GLU A O 1
ATOM 5288 N N . MET A 1 668 ? 11.595 17.985 -15.463 1.00 71.44 668 MET A N 1
ATOM 5289 C CA . MET A 1 668 ? 10.507 18.385 -16.358 1.00 71.44 668 MET A CA 1
ATOM 5290 C C . MET A 1 668 ? 9.465 19.317 -15.717 1.00 71.44 668 MET A C 1
ATOM 5292 O O . MET A 1 668 ? 8.673 19.936 -16.432 1.00 71.44 668 MET A O 1
ATOM 5296 N N . LEU A 1 669 ? 9.408 19.413 -14.386 1.00 72.75 669 LEU A N 1
ATOM 5297 C CA . LEU A 1 669 ? 8.432 20.251 -13.686 1.00 72.75 669 LEU A CA 1
ATOM 5298 C C . LEU A 1 669 ? 8.856 21.725 -13.679 1.00 72.75 669 LEU A C 1
ATOM 5300 O O . LEU A 1 669 ? 9.850 22.105 -13.065 1.00 72.75 669 LEU A O 1
ATOM 5304 N N . ALA A 1 670 ? 8.038 22.587 -14.290 1.00 65.88 670 ALA A N 1
ATOM 5305 C CA . ALA A 1 670 ? 8.224 24.033 -14.210 1.00 65.88 670 ALA A CA 1
ATOM 5306 C C . ALA A 1 670 ? 8.009 24.531 -12.764 1.00 65.88 670 ALA A C 1
ATOM 5308 O O . ALA A 1 670 ? 7.019 24.132 -12.142 1.00 65.88 670 ALA A O 1
ATOM 5309 N N . PRO A 1 671 ? 8.875 25.409 -12.220 1.00 62.94 671 PRO A N 1
ATOM 5310 C CA . PRO A 1 671 ? 8.718 25.973 -10.881 1.00 62.94 671 PRO A CA 1
ATOM 5311 C C . PRO A 1 671 ? 7.642 27.072 -10.891 1.00 62.94 671 PRO A C 1
ATOM 5313 O O . PRO A 1 671 ? 7.929 28.253 -11.079 1.00 62.94 671 PRO A O 1
ATOM 5316 N N . GLU A 1 672 ? 6.386 26.675 -10.710 1.00 71.88 672 GLU A N 1
ATOM 5317 C CA . GLU A 1 672 ? 5.224 27.558 -10.579 1.00 71.88 672 GLU A CA 1
ATOM 5318 C C . GLU A 1 672 ? 4.622 27.413 -9.168 1.00 71.88 672 GLU A C 1
ATOM 5320 O O . GLU A 1 672 ? 4.861 26.418 -8.481 1.00 71.88 672 GLU A O 1
ATOM 5325 N N . ASP A 1 673 ? 3.802 28.376 -8.728 1.00 51.66 673 ASP A N 1
ATOM 5326 C CA . ASP A 1 673 ? 3.242 28.419 -7.360 1.00 51.66 673 ASP A CA 1
ATOM 5327 C C . ASP A 1 673 ? 2.465 27.141 -6.952 1.00 51.66 673 ASP A C 1
ATOM 5329 O O . ASP A 1 673 ? 2.288 26.883 -5.764 1.00 51.66 673 ASP A O 1
ATOM 5333 N N . GLY A 1 674 ? 2.027 26.317 -7.917 1.00 56.34 674 GLY A N 1
ATOM 5334 C CA . GLY A 1 674 ? 1.355 25.030 -7.683 1.00 56.34 674 GLY A CA 1
ATOM 5335 C C . GLY A 1 674 ? 2.252 23.779 -7.700 1.00 56.34 674 GLY A C 1
ATOM 5336 O O . GLY A 1 674 ? 1.786 22.713 -7.305 1.00 56.34 674 GLY A O 1
ATOM 5337 N N . SER A 1 675 ? 3.512 23.863 -8.147 1.00 66.62 675 SER A N 1
ATOM 5338 C CA . SER A 1 675 ? 4.432 22.710 -8.268 1.00 66.62 675 SER A CA 1
ATOM 5339 C C . SER A 1 675 ? 5.533 22.681 -7.204 1.00 66.62 675 SER A C 1
ATOM 5341 O O . SER A 1 675 ? 6.196 21.657 -7.038 1.00 66.62 675 SER A O 1
ATOM 5343 N N . ALA A 1 676 ? 5.707 23.757 -6.431 1.00 72.25 676 ALA A N 1
ATOM 5344 C CA . ALA A 1 676 ? 6.738 23.856 -5.395 1.00 72.25 676 ALA A CA 1
ATOM 5345 C C . ALA A 1 676 ? 6.645 22.742 -4.332 1.00 72.25 676 ALA A C 1
ATOM 5347 O O . ALA A 1 676 ? 7.661 22.166 -3.933 1.00 72.25 676 ALA A O 1
ATOM 5348 N N . ASP A 1 677 ? 5.429 22.390 -3.907 1.00 74.56 677 ASP A N 1
ATOM 5349 C CA . ASP A 1 677 ? 5.211 21.302 -2.949 1.00 74.56 677 ASP A CA 1
ATOM 5350 C C . ASP A 1 677 ? 5.558 19.927 -3.540 1.00 74.56 677 ASP A C 1
ATOM 5352 O O . ASP A 1 677 ? 6.115 19.082 -2.833 1.00 74.56 677 ASP A O 1
ATOM 5356 N N . LEU A 1 678 ? 5.299 19.723 -4.838 1.00 73.75 678 LEU A N 1
ATOM 5357 C CA . LEU A 1 678 ? 5.670 18.503 -5.559 1.00 73.75 678 LEU A CA 1
ATOM 5358 C C . LEU A 1 678 ? 7.188 18.393 -5.697 1.00 73.75 678 LEU A C 1
ATOM 5360 O O . LEU A 1 678 ? 7.747 17.356 -5.357 1.00 73.75 678 LEU A O 1
ATOM 5364 N N . ILE A 1 679 ? 7.870 19.469 -6.096 1.00 75.94 679 ILE A N 1
ATOM 5365 C CA . ILE A 1 679 ? 9.338 19.511 -6.191 1.00 75.94 679 ILE A CA 1
ATOM 5366 C C . ILE A 1 679 ? 9.973 19.203 -4.828 1.00 75.94 679 ILE A C 1
ATOM 5368 O O . ILE A 1 679 ? 10.903 18.400 -4.737 1.00 75.94 679 ILE A O 1
ATOM 5372 N N . ARG A 1 680 ? 9.432 19.760 -3.736 1.00 78.56 680 ARG A N 1
ATOM 5373 C CA . ARG A 1 680 ? 9.897 19.447 -2.375 1.00 78.56 680 ARG A CA 1
ATOM 5374 C C . ARG A 1 680 ? 9.682 17.973 -2.015 1.00 78.56 680 ARG A C 1
ATOM 5376 O O . ARG A 1 680 ? 10.566 17.360 -1.418 1.00 78.56 680 ARG A O 1
ATOM 5383 N N . ALA A 1 681 ? 8.530 17.397 -2.361 1.00 77.81 681 ALA A N 1
ATOM 5384 C CA . ALA A 1 681 ? 8.251 15.981 -2.128 1.00 77.81 681 ALA A CA 1
ATOM 5385 C C . ALA A 1 681 ? 9.189 15.065 -2.935 1.00 77.81 681 ALA A C 1
ATOM 5387 O O . ALA A 1 681 ? 9.704 14.089 -2.381 1.00 77.81 681 ALA A O 1
ATOM 5388 N N . LEU A 1 682 ? 9.459 15.412 -4.200 1.00 80.12 682 LEU A N 1
ATOM 5389 C CA . LEU A 1 682 ? 10.415 14.718 -5.066 1.00 80.12 682 LEU A CA 1
ATOM 5390 C C . LEU A 1 682 ? 11.816 14.731 -4.452 1.00 80.12 682 LEU A C 1
ATOM 5392 O O . LEU A 1 682 ? 12.393 13.666 -4.251 1.00 80.12 682 LEU A O 1
ATOM 5396 N N . ASN A 1 683 ? 12.324 15.903 -4.062 1.00 82.69 683 ASN A N 1
ATOM 5397 C CA . ASN A 1 683 ? 13.655 16.036 -3.462 1.00 82.69 683 ASN A CA 1
ATOM 5398 C C . ASN A 1 683 ? 13.805 15.209 -2.179 1.00 82.69 683 ASN A C 1
ATOM 5400 O O . ASN A 1 683 ? 14.770 14.460 -2.030 1.00 82.69 683 ASN A O 1
ATOM 5404 N N . ASN A 1 684 ? 12.822 15.273 -1.277 1.00 79.81 684 ASN A N 1
ATOM 5405 C CA . ASN A 1 684 ? 12.848 14.480 -0.046 1.00 79.81 684 ASN A CA 1
ATOM 5406 C C . ASN A 1 684 ? 12.872 12.971 -0.334 1.00 79.81 684 ASN A C 1
ATOM 5408 O O . ASN A 1 684 ? 13.595 12.222 0.327 1.00 79.81 684 ASN A O 1
ATOM 5412 N N . ARG A 1 685 ? 12.093 12.513 -1.324 1.00 83.12 685 ARG A N 1
ATOM 5413 C CA . ARG A 1 685 ? 12.046 11.098 -1.706 1.00 83.12 685 ARG A CA 1
ATOM 5414 C C . ARG A 1 685 ? 13.337 10.646 -2.385 1.00 83.12 685 ARG A C 1
ATOM 5416 O O . ARG A 1 685 ? 13.814 9.565 -2.054 1.00 83.12 685 ARG A O 1
ATOM 5423 N N . LEU A 1 686 ? 13.903 11.457 -3.278 1.00 83.94 686 LEU A N 1
ATOM 5424 C CA . LEU A 1 686 ? 15.161 11.177 -3.976 1.00 83.94 686 LEU A CA 1
ATOM 5425 C C . LEU A 1 686 ? 16.318 10.980 -2.987 1.00 83.94 686 LEU A C 1
ATOM 5427 O O . LEU A 1 686 ? 17.047 9.993 -3.093 1.00 83.94 686 LEU A O 1
ATOM 5431 N N . ILE A 1 687 ? 16.441 11.851 -1.979 1.00 84.00 687 ILE A N 1
ATOM 5432 C CA . ILE A 1 687 ? 17.484 11.742 -0.945 1.00 84.00 687 ILE A CA 1
ATOM 5433 C C . ILE A 1 687 ? 17.307 10.460 -0.120 1.00 84.00 687 ILE A C 1
ATOM 5435 O O . ILE A 1 687 ? 18.254 9.689 0.042 1.00 84.00 687 ILE A O 1
ATOM 5439 N N . ALA A 1 688 ? 16.091 10.204 0.375 1.00 81.12 688 ALA A N 1
ATOM 5440 C CA . ALA A 1 688 ? 15.810 9.027 1.196 1.00 81.12 688 ALA A CA 1
ATOM 5441 C C . ALA A 1 688 ? 16.035 7.713 0.428 1.00 81.12 688 ALA A C 1
ATOM 5443 O O . ALA A 1 688 ? 16.627 6.777 0.965 1.00 81.12 688 ALA A O 1
ATOM 5444 N N . LEU A 1 689 ? 15.594 7.655 -0.833 1.00 84.00 689 LEU A N 1
ATOM 5445 C CA . LEU A 1 689 ? 15.743 6.483 -1.692 1.00 84.00 689 LEU A CA 1
ATOM 5446 C C . LEU A 1 689 ? 17.212 6.219 -2.040 1.00 84.00 689 LEU A C 1
ATOM 5448 O O . LEU A 1 689 ? 17.643 5.065 -2.001 1.00 84.00 689 LEU A O 1
ATOM 5452 N N . SER A 1 690 ? 17.983 7.278 -2.306 1.00 86.88 690 SER A N 1
ATOM 5453 C CA . SER A 1 690 ? 19.425 7.178 -2.558 1.00 86.88 690 SER A CA 1
ATOM 5454 C C . SER A 1 690 ? 20.154 6.600 -1.355 1.00 86.88 690 SER A C 1
ATOM 5456 O O . SER A 1 690 ? 20.826 5.580 -1.487 1.00 86.88 690 SER A O 1
ATOM 5458 N N . PHE A 1 691 ? 19.958 7.186 -0.167 1.00 86.06 691 PHE A N 1
ATOM 5459 C CA . PHE A 1 691 ? 20.587 6.702 1.064 1.00 86.06 691 PHE A CA 1
ATOM 5460 C C . PHE A 1 691 ? 20.233 5.239 1.338 1.00 86.06 691 PHE A C 1
ATOM 5462 O O . PHE A 1 691 ? 21.113 4.406 1.551 1.00 86.06 691 PHE A O 1
ATOM 5469 N N . HIS A 1 692 ? 18.937 4.921 1.307 1.00 87.38 692 HIS A N 1
ATOM 5470 C CA . HIS A 1 692 ? 18.450 3.594 1.654 1.00 87.38 692 HIS A CA 1
ATOM 5471 C C . HIS A 1 692 ? 18.987 2.520 0.700 1.00 87.38 692 HIS A C 1
ATOM 5473 O O . HIS A 1 692 ? 19.447 1.471 1.147 1.00 87.38 692 HIS A O 1
ATOM 5479 N N . THR A 1 693 ? 18.982 2.793 -0.607 1.00 87.50 693 THR A N 1
ATOM 5480 C CA . THR A 1 693 ? 19.470 1.833 -1.605 1.00 87.50 693 THR A CA 1
ATOM 5481 C C . THR A 1 693 ? 20.988 1.681 -1.517 1.00 87.50 693 THR A C 1
ATOM 5483 O O . THR A 1 693 ? 21.488 0.564 -1.397 1.00 87.50 693 THR A O 1
ATOM 5486 N N . GLN A 1 694 ? 21.733 2.791 -1.505 1.00 90.69 694 GLN A N 1
ATOM 5487 C CA . GLN A 1 694 ? 23.198 2.767 -1.496 1.00 90.69 694 GLN A CA 1
ATOM 5488 C C . GLN A 1 694 ? 23.784 2.099 -0.247 1.00 90.69 694 GLN A C 1
ATOM 5490 O O . GLN A 1 694 ? 24.831 1.464 -0.355 1.00 90.69 694 GLN A O 1
ATOM 5495 N N . GLU A 1 695 ? 23.139 2.234 0.914 1.00 87.25 695 GLU A N 1
ATOM 5496 C CA . GLU A 1 695 ? 23.650 1.685 2.176 1.00 87.25 695 GLU A CA 1
ATOM 5497 C C . GLU A 1 695 ? 23.148 0.265 2.462 1.00 87.25 695 GLU A C 1
ATOM 5499 O O . GLU A 1 695 ? 23.929 -0.569 2.928 1.00 87.25 695 GLU A O 1
ATOM 5504 N N . TYR A 1 696 ? 21.865 -0.019 2.211 1.00 89.19 696 TYR A N 1
ATOM 5505 C CA . TYR A 1 696 ? 21.237 -1.259 2.681 1.00 89.19 696 TYR A CA 1
ATOM 5506 C C . TYR A 1 696 ? 21.023 -2.314 1.600 1.00 89.19 696 TYR A C 1
ATOM 5508 O O . TYR A 1 696 ? 21.037 -3.499 1.921 1.00 89.19 696 TYR A O 1
ATOM 5516 N N . TYR A 1 697 ? 20.857 -1.917 0.335 1.00 93.56 697 TYR A N 1
ATOM 5517 C CA . TYR A 1 697 ? 20.767 -2.882 -0.768 1.00 93.56 697 TYR A CA 1
ATOM 5518 C C . TYR A 1 697 ? 22.149 -3.292 -1.284 1.00 93.56 697 TYR A C 1
ATOM 5520 O O . TYR A 1 697 ? 22.282 -4.314 -1.954 1.00 93.56 697 TYR A O 1
ATOM 5528 N N . TRP A 1 698 ? 23.183 -2.490 -1.025 1.00 96.25 698 TRP A N 1
ATOM 5529 C CA . TRP A 1 698 ? 24.527 -2.772 -1.512 1.00 96.25 698 TRP A CA 1
ATOM 5530 C C . TRP A 1 698 ? 25.143 -3.974 -0.798 1.00 96.25 698 TRP A C 1
ATOM 5532 O O . TRP A 1 698 ? 25.207 -4.009 0.431 1.00 96.25 698 TRP A O 1
ATOM 5542 N N . VAL A 1 699 ? 25.683 -4.914 -1.571 1.00 95.44 699 VAL A N 1
ATOM 5543 C CA . VAL A 1 699 ? 26.499 -6.021 -1.077 1.00 95.44 699 VAL A CA 1
ATOM 5544 C C . VAL A 1 699 ? 27.791 -6.147 -1.877 1.00 95.44 699 VAL A C 1
ATOM 5546 O O . VAL A 1 699 ? 27.817 -6.212 -3.102 1.00 95.44 699 VAL A O 1
ATOM 5549 N N . ASP A 1 700 ? 28.891 -6.234 -1.148 1.00 96.38 700 ASP A N 1
ATOM 5550 C CA . ASP A 1 700 ? 30.201 -6.655 -1.631 1.00 96.38 700 ASP A CA 1
ATOM 5551 C C . ASP A 1 700 ? 30.777 -7.652 -0.615 1.00 96.38 700 ASP A C 1
ATOM 5553 O O . ASP A 1 700 ? 30.168 -7.917 0.426 1.00 96.38 700 ASP A O 1
ATOM 5557 N N . LYS A 1 701 ? 31.965 -8.207 -0.868 1.00 95.25 701 LYS A N 1
ATOM 5558 C CA . LYS A 1 701 ? 32.594 -9.158 0.065 1.00 95.25 701 LYS A CA 1
ATOM 5559 C C . LYS A 1 701 ? 32.711 -8.613 1.495 1.00 95.25 701 LYS A C 1
ATOM 5561 O O . LYS A 1 701 ? 32.580 -9.367 2.461 1.00 95.25 701 LYS A O 1
ATOM 5566 N N . ARG A 1 702 ? 32.969 -7.312 1.655 1.00 95.00 702 ARG A N 1
ATOM 5567 C CA . ARG A 1 702 ? 33.120 -6.685 2.971 1.00 95.00 702 ARG A CA 1
ATOM 5568 C C . ARG A 1 702 ? 31.772 -6.587 3.676 1.00 95.00 702 ARG A C 1
ATOM 5570 O O . ARG A 1 702 ? 31.693 -6.981 4.838 1.00 95.00 702 ARG A O 1
ATOM 5577 N N . LYS A 1 703 ? 30.742 -6.086 2.996 1.00 93.88 703 LYS A N 1
ATOM 5578 C CA . LYS A 1 703 ? 29.384 -5.957 3.539 1.00 93.88 703 LYS A CA 1
ATOM 5579 C C . LYS A 1 703 ? 28.770 -7.326 3.815 1.00 93.88 703 LYS A C 1
ATOM 5581 O O . LYS A 1 703 ? 28.189 -7.517 4.872 1.00 93.88 703 LYS A O 1
ATOM 5586 N N . LEU A 1 704 ? 29.001 -8.315 2.954 1.00 94.19 704 LEU A N 1
ATOM 5587 C CA . LEU A 1 704 ? 28.565 -9.691 3.189 1.00 94.19 704 LEU A CA 1
ATOM 5588 C C . LEU A 1 704 ? 29.203 -10.279 4.455 1.00 94.19 704 LEU A C 1
ATOM 5590 O O . LEU A 1 704 ? 28.513 -10.887 5.263 1.00 94.19 704 LEU A O 1
ATOM 5594 N N . ASN A 1 705 ? 30.500 -10.045 4.677 1.00 93.94 705 ASN A N 1
ATOM 5595 C CA . ASN A 1 705 ? 31.175 -10.458 5.911 1.00 93.94 705 ASN A CA 1
ATOM 5596 C C . ASN A 1 705 ? 30.681 -9.682 7.149 1.00 93.94 705 ASN A C 1
ATOM 5598 O O . ASN A 1 705 ? 30.750 -10.188 8.265 1.00 93.94 705 ASN A O 1
ATOM 5602 N N . GLU A 1 706 ? 30.191 -8.454 6.975 1.00 93.19 706 GLU A N 1
ATOM 5603 C CA . GLU A 1 706 ? 29.515 -7.699 8.034 1.00 93.19 706 GLU A CA 1
ATOM 5604 C C . GLU A 1 706 ? 28.173 -8.353 8.392 1.00 93.19 706 GLU A C 1
ATOM 5606 O O . GLU A 1 706 ? 27.961 -8.674 9.560 1.00 93.19 706 GLU A O 1
ATOM 5611 N N . ILE A 1 707 ? 27.331 -8.636 7.388 1.00 93.25 707 ILE A N 1
ATOM 5612 C CA . ILE A 1 707 ? 26.017 -9.286 7.544 1.00 93.25 707 ILE A CA 1
ATOM 5613 C C . ILE A 1 707 ? 26.171 -10.685 8.148 1.00 93.25 707 ILE A C 1
ATOM 5615 O O . ILE A 1 707 ? 25.458 -11.046 9.079 1.00 93.25 707 ILE A O 1
ATOM 5619 N N . TYR A 1 708 ? 27.173 -11.447 7.706 1.00 93.50 708 TYR A N 1
ATOM 5620 C CA . TYR A 1 708 ? 27.502 -12.768 8.253 1.00 93.50 708 TYR A CA 1
ATOM 5621 C C . TYR A 1 708 ? 27.848 -12.735 9.752 1.00 93.50 708 TYR A C 1
ATOM 5623 O O . TYR A 1 708 ? 27.821 -13.754 10.438 1.00 93.50 708 TYR A O 1
ATOM 5631 N N . ARG A 1 709 ? 28.197 -11.557 10.277 1.00 92.25 709 ARG A N 1
ATOM 5632 C CA . ARG A 1 709 ? 28.558 -11.325 11.679 1.00 92.25 709 ARG A CA 1
ATOM 5633 C C . ARG A 1 709 ? 27.520 -10.495 12.426 1.00 92.25 709 ARG A C 1
ATOM 5635 O O . ARG A 1 709 ? 27.806 -10.065 13.548 1.00 92.25 709 ARG A O 1
ATOM 5642 N N . TYR A 1 710 ? 26.364 -10.239 11.818 1.00 92.56 710 TYR A N 1
ATOM 5643 C CA . TYR A 1 710 ? 25.281 -9.537 12.484 1.00 92.56 710 TYR A CA 1
ATOM 5644 C C . TYR A 1 710 ? 24.878 -10.268 13.750 1.00 92.56 710 TYR A C 1
ATOM 5646 O O . TYR A 1 710 ? 24.771 -11.494 13.783 1.00 92.56 710 TYR A O 1
ATOM 5654 N N . LYS A 1 711 ? 24.654 -9.482 14.801 1.00 87.12 711 LYS A N 1
ATOM 5655 C CA . LYS A 1 711 ? 23.904 -9.974 15.942 1.00 87.12 711 LYS A CA 1
ATOM 5656 C C . LYS A 1 711 ? 22.427 -9.803 15.618 1.00 87.12 711 LYS A C 1
ATOM 5658 O O . LYS A 1 711 ? 22.023 -8.873 14.913 1.00 87.12 711 LYS A O 1
ATOM 5663 N N . GLN A 1 712 ? 21.642 -10.757 16.079 1.00 84.69 712 GLN A N 1
ATOM 5664 C CA . GLN A 1 712 ? 20.195 -10.711 15.985 1.00 84.69 712 GLN A CA 1
ATOM 5665 C C . GLN A 1 712 ? 19.626 -9.902 17.154 1.00 84.69 712 GLN A C 1
ATOM 5667 O O . GLN A 1 712 ? 20.331 -9.626 18.129 1.00 84.69 712 GLN A O 1
ATOM 5672 N N . GLU A 1 713 ? 18.351 -9.530 17.043 1.00 80.94 713 GLU A N 1
ATOM 5673 C CA . GLU A 1 713 ? 17.577 -8.900 18.122 1.00 80.94 713 GLU A CA 1
ATOM 5674 C C . GLU A 1 713 ? 18.168 -7.554 18.592 1.00 80.94 713 GLU A C 1
ATOM 5676 O O . GLU A 1 713 ? 18.008 -7.128 19.737 1.00 80.94 713 GLU A O 1
ATOM 5681 N N . GLU A 1 714 ? 18.856 -6.846 17.689 1.00 72.69 714 GLU A N 1
ATOM 5682 C CA . GLU A 1 714 ? 19.414 -5.523 17.965 1.00 72.69 714 GLU A CA 1
ATOM 5683 C C . GLU A 1 714 ? 18.308 -4.452 17.981 1.00 72.69 714 GLU A C 1
ATOM 5685 O O . GLU A 1 714 ? 17.977 -3.845 16.964 1.00 72.69 714 GLU A O 1
ATOM 5690 N N . TYR A 1 715 ? 17.747 -4.181 19.161 1.00 67.69 715 TYR A N 1
ATOM 5691 C CA . TYR A 1 715 ? 16.673 -3.200 19.349 1.00 67.69 715 TYR A CA 1
ATOM 5692 C C . TYR A 1 715 ? 17.215 -1.822 19.768 1.00 67.69 715 TYR A C 1
ATOM 5694 O O . TYR A 1 715 ? 17.159 -1.439 20.936 1.00 67.69 715 TYR A O 1
ATOM 5702 N N . SER A 1 716 ? 17.805 -1.073 18.828 1.00 64.88 716 SER A N 1
ATOM 5703 C CA . SER A 1 716 ? 18.259 0.307 19.084 1.00 64.88 716 SER A CA 1
ATOM 5704 C C . SER A 1 716 ? 18.378 1.159 17.815 1.00 64.88 716 SER A C 1
ATOM 5706 O O . SER A 1 716 ? 18.609 0.649 16.717 1.00 64.88 716 SER A O 1
ATOM 5708 N N . TYR A 1 717 ? 18.310 2.490 17.962 1.00 62.94 717 TYR A N 1
ATOM 5709 C CA . TYR A 1 717 ? 18.600 3.426 16.863 1.00 62.94 717 TYR A CA 1
ATOM 5710 C C . TYR A 1 717 ? 20.043 3.321 16.350 1.00 62.94 717 TYR A C 1
ATOM 5712 O O . TYR A 1 717 ? 20.298 3.670 15.199 1.00 62.94 717 TYR A O 1
ATOM 5720 N N . ASP A 1 718 ? 20.955 2.762 17.147 1.00 75.81 718 ASP A N 1
ATOM 5721 C CA . ASP A 1 718 ? 22.358 2.525 16.797 1.00 75.81 718 ASP A CA 1
ATOM 5722 C C . ASP A 1 718 ? 22.628 1.083 16.329 1.00 75.81 718 ASP A C 1
ATOM 5724 O O . ASP A 1 718 ? 23.780 0.726 16.086 1.00 75.81 718 ASP A O 1
ATOM 5728 N N . ALA A 1 719 ? 21.580 0.261 16.157 1.00 77.69 719 ALA A N 1
ATOM 5729 C CA . ALA A 1 719 ? 21.705 -1.119 15.687 1.00 77.69 719 ALA A CA 1
ATOM 5730 C C . ALA A 1 719 ? 22.467 -1.184 14.357 1.00 77.69 719 ALA A C 1
ATOM 5732 O O . ALA A 1 719 ? 22.221 -0.379 13.453 1.00 77.69 719 ALA A O 1
ATOM 5733 N N . VAL A 1 720 ? 23.377 -2.141 14.231 1.00 84.94 720 VAL A N 1
ATOM 5734 C CA . VAL A 1 720 ? 24.079 -2.433 12.979 1.00 84.94 720 VAL A CA 1
ATOM 5735 C C . VAL A 1 720 ? 23.148 -3.234 12.071 1.00 84.94 720 VAL A C 1
ATOM 5737 O O . VAL A 1 720 ? 22.984 -2.897 10.898 1.00 84.94 720 VAL A O 1
ATOM 5740 N N . ASN A 1 721 ? 22.458 -4.230 12.628 1.00 87.56 721 ASN A N 1
ATOM 5741 C CA . ASN A 1 721 ? 21.486 -5.053 11.915 1.00 87.56 721 ASN A CA 1
ATOM 5742 C C . ASN A 1 721 ? 20.093 -4.397 11.890 1.00 87.56 721 ASN A C 1
ATOM 5744 O O . ASN A 1 721 ? 19.168 -4.825 12.579 1.00 87.56 721 ASN A O 1
ATOM 5748 N N . LYS A 1 722 ? 19.936 -3.340 11.083 1.00 84.94 722 LYS A N 1
ATOM 5749 C CA . LYS A 1 722 ? 18.707 -2.518 11.024 1.00 84.94 722 LYS A CA 1
ATOM 5750 C C . LYS A 1 722 ? 17.423 -3.283 10.698 1.00 84.94 722 LYS A C 1
ATOM 5752 O O . LYS A 1 722 ? 16.354 -2.843 11.105 1.00 84.94 722 LYS A O 1
ATOM 5757 N N . PHE A 1 723 ? 17.524 -4.386 9.960 1.00 88.00 723 PHE A N 1
ATOM 5758 C CA . PHE A 1 723 ? 16.370 -5.153 9.478 1.00 88.00 723 PHE A CA 1
ATOM 5759 C C . PHE A 1 723 ? 16.229 -6.504 10.175 1.00 88.00 723 PHE A C 1
ATOM 5761 O O . PHE A 1 723 ? 15.426 -7.319 9.736 1.00 88.00 723 PHE A O 1
ATOM 5768 N N . ASN A 1 724 ? 17.000 -6.749 11.242 1.00 89.50 724 ASN A N 1
ATOM 5769 C CA . ASN A 1 724 ? 17.037 -8.030 11.946 1.00 89.50 724 ASN A CA 1
ATOM 5770 C C . ASN A 1 724 ? 17.260 -9.224 10.992 1.00 89.50 724 ASN A C 1
ATOM 5772 O O . ASN A 1 724 ? 16.580 -10.244 11.066 1.00 89.50 724 ASN A O 1
ATOM 5776 N N . ILE A 1 725 ? 18.194 -9.072 10.050 1.00 89.19 725 ILE A N 1
ATOM 5777 C CA . ILE A 1 725 ? 18.562 -10.120 9.098 1.00 89.19 725 ILE A CA 1
ATOM 5778 C C . ILE A 1 725 ? 19.259 -11.244 9.851 1.00 89.19 725 ILE A C 1
ATOM 5780 O O . ILE A 1 725 ? 20.232 -11.010 10.573 1.00 89.19 725 ILE A O 1
ATOM 5784 N N . TYR A 1 726 ? 18.764 -12.462 9.660 1.00 89.25 726 TYR A N 1
ATOM 5785 C CA . TYR A 1 726 ? 19.391 -13.664 10.186 1.00 89.25 726 TYR A CA 1
ATOM 5786 C C . TYR A 1 726 ? 20.597 -14.021 9.307 1.00 89.25 726 TYR A C 1
ATOM 5788 O O . TYR A 1 726 ? 20.410 -14.225 8.105 1.00 89.25 726 TYR A O 1
ATOM 5796 N N . PRO A 1 727 ? 21.820 -14.127 9.862 1.00 89.75 727 PRO A N 1
ATOM 5797 C CA . PRO A 1 727 ? 23.007 -14.506 9.093 1.00 89.75 727 PRO A CA 1
ATOM 5798 C C . PRO A 1 727 ? 22.844 -15.828 8.331 1.00 89.75 727 PRO A C 1
ATOM 5800 O O . PRO A 1 727 ? 23.388 -15.970 7.240 1.00 89.75 727 PRO A O 1
ATOM 5803 N N . ASP A 1 728 ? 22.039 -16.757 8.860 1.00 86.19 728 ASP A N 1
ATOM 5804 C CA . ASP A 1 728 ? 21.724 -18.050 8.239 1.00 86.19 728 ASP A CA 1
ATOM 5805 C C . ASP A 1 728 ? 20.957 -17.932 6.907 1.00 86.19 728 ASP A C 1
ATOM 5807 O O . ASP A 1 728 ? 20.887 -18.898 6.151 1.00 86.19 728 ASP A O 1
ATOM 5811 N N . GLN A 1 729 ? 20.411 -16.754 6.577 1.00 87.06 729 GLN A N 1
ATOM 5812 C CA . GLN A 1 729 ? 19.822 -16.484 5.259 1.00 87.06 729 GLN A CA 1
ATOM 5813 C C . GLN A 1 729 ? 20.872 -16.292 4.160 1.00 87.06 729 GLN A C 1
ATOM 5815 O O . GLN A 1 729 ? 20.531 -16.340 2.976 1.00 87.06 729 GLN A O 1
ATOM 5820 N N . ILE A 1 730 ? 22.143 -16.070 4.512 1.00 90.06 730 ILE A N 1
ATOM 5821 C CA . ILE A 1 730 ? 23.221 -16.032 3.524 1.00 90.06 730 ILE A CA 1
ATOM 5822 C C . ILE A 1 730 ? 23.397 -17.443 2.971 1.00 90.06 730 ILE A C 1
ATOM 5824 O O . ILE A 1 730 ? 23.991 -18.320 3.598 1.00 90.06 730 ILE A O 1
ATOM 5828 N N . SER A 1 731 ? 22.885 -17.649 1.762 1.00 87.56 731 SER A N 1
ATOM 5829 C CA . SER A 1 731 ? 22.971 -18.945 1.107 1.00 87.56 731 SER A CA 1
ATOM 5830 C C . SER A 1 731 ? 24.431 -19.308 0.784 1.00 87.56 731 SER A C 1
ATOM 5832 O O . SER A 1 731 ? 25.198 -18.435 0.357 1.00 87.56 731 SER A O 1
ATOM 5834 N N . PRO A 1 732 ? 24.835 -20.587 0.913 1.00 90.50 732 PRO A N 1
ATOM 5835 C CA . PRO A 1 732 ? 26.202 -21.023 0.626 1.00 90.50 732 PRO A CA 1
ATOM 5836 C C . PRO A 1 732 ? 26.699 -20.644 -0.773 1.00 90.50 732 PRO A C 1
ATOM 5838 O O . PRO A 1 732 ? 27.869 -20.293 -0.930 1.00 90.50 732 PRO A O 1
ATOM 5841 N N . TRP A 1 733 ? 25.811 -20.634 -1.780 1.00 93.12 733 TRP A N 1
ATOM 5842 C CA . TRP A 1 733 ? 26.188 -20.250 -3.143 1.00 93.12 733 TRP A CA 1
ATOM 5843 C C . TRP A 1 733 ? 26.758 -18.830 -3.193 1.00 93.12 733 TRP A C 1
ATOM 5845 O O . TRP A 1 733 ? 27.689 -18.583 -3.950 1.00 93.12 733 TRP A O 1
ATOM 5855 N N . LEU A 1 734 ? 26.235 -17.901 -2.385 1.00 95.00 734 LEU A N 1
ATOM 5856 C CA . LEU A 1 734 ? 26.633 -16.495 -2.414 1.00 95.00 734 LEU A CA 1
ATOM 5857 C C . LEU A 1 734 ? 28.042 -16.302 -1.861 1.00 95.00 734 LEU A C 1
ATOM 5859 O O . LEU A 1 734 ? 28.812 -15.506 -2.396 1.00 95.00 734 LEU A O 1
ATOM 5863 N N . VAL A 1 735 ? 28.388 -17.052 -0.814 1.00 91.88 735 VAL A N 1
ATOM 5864 C CA . VAL A 1 735 ? 29.712 -17.000 -0.183 1.00 91.88 735 VAL A CA 1
ATOM 5865 C C . VAL A 1 735 ? 30.798 -17.425 -1.172 1.00 91.88 735 VAL A C 1
ATOM 5867 O O . VAL A 1 735 ? 31.853 -16.799 -1.232 1.00 91.88 735 VAL A O 1
ATOM 5870 N N . GLU A 1 736 ? 30.526 -18.450 -1.981 1.00 92.06 736 GLU A N 1
ATOM 5871 C CA . GLU A 1 736 ? 31.440 -18.923 -3.029 1.00 92.06 736 GLU A CA 1
ATOM 5872 C C . GLU A 1 736 ? 31.397 -18.046 -4.289 1.00 92.06 736 GLU A C 1
ATOM 5874 O O . GLU A 1 736 ? 32.389 -17.894 -5.011 1.00 92.06 736 GLU A O 1
ATOM 5879 N N . TRP A 1 737 ? 30.234 -17.466 -4.581 1.00 96.19 737 TRP A N 1
ATOM 5880 C CA . TRP A 1 737 ? 30.014 -16.696 -5.795 1.00 96.19 737 TRP A CA 1
ATOM 5881 C C . TRP A 1 737 ? 30.516 -15.253 -5.696 1.00 96.19 737 TRP A C 1
ATOM 5883 O O . TRP A 1 737 ? 30.959 -14.721 -6.710 1.00 96.19 737 TRP A O 1
ATOM 5893 N N . MET A 1 738 ? 30.532 -14.624 -4.521 1.00 97.25 738 MET A N 1
ATOM 5894 C CA . MET A 1 738 ? 31.009 -13.246 -4.347 1.00 97.25 738 MET A CA 1
ATOM 5895 C C . MET A 1 738 ? 32.529 -13.127 -4.623 1.00 97.25 738 MET A C 1
ATOM 5897 O O . MET A 1 738 ? 33.322 -13.790 -3.952 1.00 97.25 738 MET A O 1
ATOM 5901 N N . PRO A 1 739 ? 32.983 -12.305 -5.593 1.00 96.00 739 PRO A N 1
ATOM 5902 C CA . PRO A 1 739 ? 34.408 -12.132 -5.886 1.00 96.00 739 PRO A CA 1
ATOM 5903 C C . PRO A 1 739 ? 35.132 -11.266 -4.839 1.00 96.00 739 PRO A C 1
ATOM 5905 O O . PRO A 1 739 ? 34.517 -10.553 -4.050 1.00 96.00 739 PRO A O 1
ATOM 5908 N N . ASP A 1 740 ? 36.469 -11.272 -4.875 1.00 93.38 740 ASP A N 1
ATOM 5909 C CA . ASP A 1 740 ? 37.296 -10.393 -4.030 1.00 93.38 740 ASP A CA 1
ATOM 5910 C C . ASP A 1 740 ? 37.165 -8.907 -4.392 1.00 93.38 740 ASP A C 1
ATOM 5912 O O . ASP A 1 740 ? 37.289 -8.042 -3.523 1.00 93.38 740 ASP A O 1
ATOM 5916 N N . LYS A 1 741 ? 36.926 -8.618 -5.676 1.00 94.69 741 LYS A N 1
ATOM 5917 C CA . LYS A 1 741 ? 36.698 -7.279 -6.219 1.00 94.69 741 LYS A CA 1
ATOM 5918 C C . LYS A 1 741 ? 35.366 -7.274 -6.959 1.00 94.69 741 LYS A C 1
ATOM 5920 O O . LYS A 1 741 ? 35.172 -8.080 -7.865 1.00 94.69 741 LYS A O 1
ATOM 5925 N N . GLY A 1 742 ? 34.488 -6.358 -6.571 1.00 96.31 742 GLY A N 1
ATOM 5926 C CA . GLY A 1 742 ? 33.153 -6.204 -7.135 1.00 96.31 742 GLY A CA 1
ATOM 5927 C C . GLY A 1 742 ? 32.062 -6.258 -6.068 1.00 96.31 742 GLY A C 1
ATOM 5928 O O . GLY A 1 742 ? 32.325 -6.553 -4.901 1.00 96.31 742 GLY A O 1
ATOM 5929 N N . GLY A 1 743 ? 30.842 -5.941 -6.480 1.00 97.31 743 GLY A N 1
ATOM 5930 C CA . GLY A 1 743 ? 29.658 -5.901 -5.628 1.00 97.31 743 GLY A CA 1
ATOM 5931 C C . GLY A 1 743 ? 28.424 -5.550 -6.447 1.00 97.31 743 GLY A C 1
ATOM 5932 O O . GLY A 1 743 ? 28.539 -5.241 -7.632 1.00 97.31 743 GLY A O 1
ATOM 5933 N N . TYR A 1 744 ? 27.247 -5.632 -5.843 1.00 98.06 744 TYR A N 1
ATOM 5934 C CA . TYR A 1 744 ? 25.979 -5.363 -6.515 1.00 98.06 744 TYR A CA 1
ATOM 5935 C C . TYR A 1 744 ? 24.886 -4.968 -5.523 1.00 98.06 744 TYR A C 1
ATOM 5937 O O . TYR A 1 744 ? 25.048 -5.098 -4.313 1.00 98.06 744 TYR A O 1
ATOM 5945 N N . PHE A 1 745 ? 23.759 -4.494 -6.044 1.00 96.06 745 PHE A N 1
ATOM 5946 C CA . PHE A 1 745 ? 22.526 -4.329 -5.285 1.00 96.06 745 PHE A CA 1
ATOM 5947 C C . PHE A 1 745 ? 21.707 -5.617 -5.295 1.00 96.06 745 PHE A C 1
ATOM 5949 O O . PHE A 1 745 ? 21.393 -6.144 -6.368 1.00 96.06 745 PHE A O 1
ATOM 5956 N N . ILE A 1 746 ? 21.348 -6.094 -4.104 1.00 92.50 746 ILE A N 1
ATOM 5957 C CA . ILE A 1 746 ? 20.469 -7.254 -3.899 1.00 92.50 746 ILE A CA 1
ATOM 5958 C C . ILE A 1 746 ? 19.082 -7.044 -4.519 1.00 92.50 746 ILE A C 1
ATOM 5960 O O . ILE A 1 746 ? 18.672 -5.915 -4.796 1.00 92.50 746 ILE A O 1
ATOM 5964 N N . GLY A 1 747 ? 18.345 -8.135 -4.712 1.00 83.25 747 GLY A N 1
ATOM 5965 C CA . GLY A 1 747 ? 17.020 -8.104 -5.321 1.00 83.25 747 GLY A CA 1
ATOM 5966 C C . GLY A 1 747 ? 15.952 -7.460 -4.454 1.00 83.25 747 GLY A C 1
ATOM 5967 O O . GLY A 1 747 ? 15.140 -6.688 -4.961 1.00 83.25 747 GLY A O 1
ATOM 5968 N N . ASN A 1 748 ? 15.944 -7.769 -3.156 1.00 85.50 748 ASN A N 1
ATOM 5969 C CA . ASN A 1 748 ? 14.925 -7.253 -2.250 1.00 85.50 748 ASN A CA 1
ATOM 5970 C C . ASN A 1 748 ? 15.410 -7.179 -0.800 1.00 85.50 748 ASN A C 1
ATOM 5972 O O . ASN A 1 748 ? 16.244 -7.978 -0.365 1.00 85.50 748 ASN A O 1
ATOM 5976 N N . LEU A 1 749 ? 14.827 -6.249 -0.046 1.00 80.75 749 LEU A N 1
ATOM 5977 C CA . LEU A 1 749 ? 15.075 -6.057 1.376 1.00 80.75 749 LEU A CA 1
ATOM 5978 C C . LEU A 1 749 ? 13.760 -5.812 2.114 1.00 80.75 749 LEU A C 1
ATOM 5980 O O . LEU A 1 749 ? 13.038 -4.859 1.823 1.00 80.75 749 LEU A O 1
ATOM 5984 N N . GLN A 1 750 ? 13.474 -6.660 3.094 1.00 80.00 750 GLN A N 1
ATOM 5985 C CA . GLN A 1 750 ? 12.262 -6.627 3.905 1.00 80.00 750 GLN A CA 1
ATOM 5986 C C . GLN A 1 750 ? 12.613 -6.812 5.390 1.00 80.00 750 GLN A C 1
ATOM 5988 O O . GLN A 1 750 ? 13.725 -7.244 5.716 1.00 80.00 750 GLN A O 1
ATOM 5993 N N . PRO A 1 751 ? 11.686 -6.511 6.317 1.00 81.31 751 PRO A N 1
ATOM 5994 C CA . PRO A 1 751 ? 11.861 -6.877 7.717 1.00 81.31 751 PRO A CA 1
ATOM 5995 C C . PRO A 1 751 ? 12.181 -8.372 7.850 1.00 81.31 751 PRO A C 1
ATOM 5997 O O . PRO A 1 751 ? 11.420 -9.217 7.389 1.00 81.31 751 PRO A O 1
ATOM 6000 N N . ALA A 1 752 ? 13.327 -8.680 8.459 1.00 84.75 752 ALA A N 1
ATOM 6001 C CA . ALA A 1 752 ? 13.854 -10.025 8.670 1.00 84.75 752 ALA A CA 1
ATOM 6002 C C . ALA A 1 752 ? 14.091 -10.872 7.405 1.00 84.75 752 ALA A C 1
ATOM 6004 O O . ALA A 1 752 ? 14.296 -12.079 7.531 1.00 84.75 752 ALA A O 1
ATOM 6005 N N . HIS A 1 753 ? 14.100 -10.293 6.200 1.00 85.38 753 HIS A N 1
ATOM 6006 C CA . HIS A 1 753 ? 14.318 -11.051 4.967 1.00 85.38 753 HIS A CA 1
ATOM 6007 C C . HIS A 1 753 ? 15.138 -10.275 3.932 1.00 85.38 753 HIS A C 1
ATOM 6009 O O . HIS A 1 753 ? 14.864 -9.109 3.641 1.00 85.38 753 HIS A O 1
ATOM 6015 N N . MET A 1 754 ? 16.134 -10.945 3.351 1.00 87.50 754 MET A N 1
ATOM 6016 C CA . MET A 1 754 ? 17.000 -10.386 2.315 1.00 87.50 754 MET A CA 1
ATOM 6017 C C . MET A 1 754 ? 17.092 -11.340 1.117 1.00 87.50 754 MET A C 1
ATOM 6019 O O . MET A 1 754 ? 17.597 -12.456 1.244 1.00 87.50 754 MET A O 1
ATOM 6023 N N . ASP A 1 755 ? 16.633 -10.896 -0.057 1.00 90.00 755 ASP A N 1
ATOM 6024 C CA . ASP A 1 755 ? 16.789 -11.652 -1.304 1.00 90.00 755 ASP A CA 1
ATOM 6025 C C . ASP A 1 755 ? 18.108 -11.270 -1.968 1.00 90.00 755 ASP A C 1
ATOM 6027 O O . ASP A 1 755 ? 18.209 -10.273 -2.686 1.00 90.00 755 ASP A O 1
ATOM 6031 N N . PHE A 1 756 ? 19.128 -12.088 -1.730 1.00 93.94 756 PHE A N 1
ATOM 6032 C CA . PHE A 1 756 ? 20.472 -11.864 -2.242 1.00 93.94 756 PHE A CA 1
ATOM 6033 C C . PHE A 1 756 ? 20.635 -12.107 -3.746 1.00 93.94 756 PHE A C 1
ATOM 6035 O O . PHE A 1 756 ? 21.742 -11.936 -4.254 1.00 93.94 756 PHE A O 1
ATOM 6042 N N . ARG A 1 757 ? 19.609 -12.523 -4.495 1.00 94.31 757 ARG A N 1
ATOM 6043 C CA . ARG A 1 757 ? 19.776 -12.759 -5.937 1.00 94.31 757 ARG A CA 1
ATOM 6044 C C . ARG A 1 757 ? 20.204 -11.479 -6.656 1.00 94.31 757 ARG A C 1
ATOM 6046 O O . ARG A 1 757 ? 19.766 -10.374 -6.340 1.00 94.31 757 ARG A O 1
ATOM 6053 N N . PHE A 1 758 ? 21.087 -11.634 -7.634 1.00 95.12 758 PHE A N 1
ATOM 6054 C CA . PHE A 1 758 ? 21.499 -10.555 -8.523 1.00 95.12 758 PHE A CA 1
ATOM 6055 C C . PHE A 1 758 ? 20.420 -10.338 -9.581 1.00 95.12 758 PHE A C 1
ATOM 6057 O O . PHE A 1 758 ? 20.025 -11.293 -10.245 1.00 95.12 758 PHE A O 1
ATOM 6064 N N . PHE A 1 759 ? 19.987 -9.091 -9.770 1.00 95.25 759 PHE A N 1
ATOM 6065 C CA . PHE A 1 759 ? 19.035 -8.699 -10.811 1.00 95.25 759 PHE A CA 1
ATOM 6066 C C . PHE A 1 759 ? 19.667 -7.708 -11.776 1.00 95.25 759 PHE A C 1
ATOM 6068 O O . PHE A 1 759 ? 20.070 -6.606 -11.390 1.00 95.25 759 PHE A O 1
ATOM 6075 N N . SER A 1 760 ? 19.723 -8.090 -13.046 1.00 94.25 760 SER A N 1
ATOM 6076 C CA . SER A 1 760 ? 20.526 -7.388 -14.046 1.00 94.25 760 SER A CA 1
ATOM 6077 C C . SER A 1 760 ? 19.985 -6.011 -14.372 1.00 94.25 760 SER A C 1
ATOM 6079 O O . SER A 1 760 ? 20.733 -5.041 -14.341 1.00 94.25 760 SER A O 1
ATOM 6081 N N . LEU A 1 761 ? 18.678 -5.900 -14.621 1.00 89.50 761 LEU A N 1
ATOM 6082 C CA . LEU A 1 761 ? 18.067 -4.617 -14.957 1.00 89.50 761 LEU A CA 1
ATOM 6083 C C . LEU A 1 761 ? 18.216 -3.605 -13.815 1.00 89.50 761 LEU A C 1
ATOM 6085 O O . LEU A 1 761 ? 18.614 -2.477 -14.069 1.00 89.50 761 LEU A O 1
ATOM 6089 N N . GLY A 1 762 ? 17.964 -4.008 -12.564 1.00 87.31 762 GLY A N 1
ATOM 6090 C CA . GLY A 1 762 ? 18.104 -3.116 -11.408 1.00 87.31 762 GLY A CA 1
ATOM 6091 C C . GLY A 1 762 ? 19.536 -2.604 -11.232 1.00 87.31 762 GLY A C 1
ATOM 6092 O O . GLY A 1 762 ? 19.748 -1.406 -11.058 1.00 87.31 762 GLY A O 1
ATOM 6093 N N . ASN A 1 763 ? 20.525 -3.493 -11.358 1.00 95.06 763 ASN A N 1
ATOM 6094 C CA . ASN A 1 763 ? 21.936 -3.132 -11.228 1.00 95.06 763 ASN A CA 1
ATOM 6095 C C . ASN A 1 763 ? 22.423 -2.247 -12.381 1.00 95.06 763 ASN A C 1
ATOM 6097 O O . ASN A 1 763 ? 23.004 -1.193 -12.131 1.00 95.06 763 ASN A O 1
ATOM 6101 N N . LEU A 1 764 ? 22.141 -2.617 -13.632 1.00 95.06 764 LEU A N 1
ATOM 6102 C CA . LEU A 1 764 ? 22.515 -1.807 -14.795 1.00 95.06 764 LEU A CA 1
ATOM 6103 C C . LEU A 1 764 ? 21.830 -0.438 -14.755 1.00 95.06 764 LEU A C 1
ATOM 6105 O O . LEU A 1 764 ? 22.488 0.580 -14.949 1.00 95.06 764 LEU A O 1
ATOM 6109 N N . TRP A 1 765 ? 20.537 -0.387 -14.422 1.00 91.94 765 TRP A N 1
ATOM 6110 C CA . TRP A 1 765 ? 19.811 0.879 -14.355 1.00 91.94 765 TRP A CA 1
ATOM 6111 C C . TRP A 1 765 ? 20.269 1.766 -13.201 1.00 91.94 765 TRP A C 1
ATOM 6113 O O . TRP A 1 765 ? 20.303 2.980 -13.358 1.00 91.94 765 TRP A O 1
ATOM 6123 N N . SER A 1 766 ? 20.702 1.185 -12.076 1.00 94.00 766 SER A N 1
ATOM 6124 C CA . SER A 1 766 ? 21.285 1.968 -10.979 1.00 94.00 766 SER A CA 1
ATOM 6125 C C . SER A 1 766 ? 22.549 2.725 -11.404 1.00 94.00 766 SER A C 1
ATOM 6127 O O . SER A 1 766 ? 22.776 3.838 -10.928 1.00 94.00 766 SER A O 1
ATOM 6129 N N . ILE A 1 767 ? 23.331 2.163 -12.339 1.00 95.69 767 ILE A N 1
ATOM 6130 C CA . ILE A 1 767 ? 24.464 2.846 -12.974 1.00 95.69 767 ILE A CA 1
ATOM 6131 C C . ILE A 1 767 ? 23.938 3.950 -13.884 1.00 95.69 767 ILE A C 1
ATOM 6133 O O . ILE A 1 767 ? 24.351 5.097 -13.742 1.00 95.69 767 ILE A O 1
ATOM 6137 N N . VAL A 1 768 ? 23.007 3.634 -14.792 1.00 92.69 768 VAL A N 1
ATOM 6138 C CA . VAL A 1 768 ? 22.448 4.590 -15.769 1.00 92.69 768 VAL A CA 1
ATOM 6139 C C . VAL A 1 768 ? 21.836 5.813 -15.075 1.00 92.69 768 VAL A C 1
ATOM 6141 O O . VAL A 1 768 ? 22.143 6.943 -15.446 1.00 92.69 768 VAL A O 1
ATOM 6144 N N . SER A 1 769 ? 21.073 5.626 -14.001 1.00 90.69 769 SER A N 1
ATOM 6145 C CA . SER A 1 769 ? 20.388 6.712 -13.293 1.00 90.69 769 SER A CA 1
ATOM 6146 C C . SER A 1 769 ? 21.253 7.458 -12.268 1.00 90.69 769 SER A C 1
ATOM 6148 O O . SER A 1 769 ? 20.734 8.336 -11.588 1.00 90.69 769 SER A O 1
ATOM 6150 N N . SER A 1 770 ? 22.526 7.085 -12.074 1.00 93.00 770 SER A N 1
ATOM 6151 C CA . SER A 1 770 ? 23.378 7.590 -10.971 1.00 93.00 770 SER A CA 1
ATOM 6152 C C . SER A 1 770 ? 22.816 7.320 -9.568 1.00 93.00 770 SER A C 1
ATOM 6154 O O . SER A 1 770 ? 23.096 8.058 -8.625 1.00 93.00 770 SER A O 1
ATOM 6156 N N . LEU A 1 771 ? 22.008 6.265 -9.409 1.00 92.38 771 LEU A N 1
ATOM 6157 C CA . LEU A 1 771 ? 21.610 5.797 -8.078 1.00 92.38 771 LEU A CA 1
ATOM 6158 C C . LEU A 1 771 ? 22.779 5.080 -7.396 1.00 92.38 771 LEU A C 1
ATOM 6160 O O . LEU A 1 771 ? 22.998 5.243 -6.198 1.00 92.38 771 LEU A O 1
ATOM 6164 N N . ALA A 1 772 ? 23.535 4.296 -8.162 1.00 93.25 772 ALA A N 1
ATOM 6165 C CA . ALA A 1 772 ? 24.813 3.755 -7.739 1.00 93.25 772 ALA A CA 1
ATOM 6166 C C . ALA A 1 772 ? 25.848 4.881 -7.693 1.00 93.25 772 ALA A C 1
ATOM 6168 O O . ALA A 1 772 ? 25.970 5.657 -8.640 1.00 93.25 772 ALA A O 1
ATOM 6169 N N . THR A 1 773 ? 26.659 4.927 -6.638 1.00 94.06 773 THR A N 1
ATOM 6170 C CA . THR A 1 773 ? 27.847 5.793 -6.646 1.00 94.06 773 THR A CA 1
ATOM 6171 C C . THR A 1 773 ? 28.803 5.381 -7.770 1.00 94.06 773 THR A C 1
ATOM 6173 O O . THR A 1 773 ? 28.816 4.220 -8.194 1.00 94.06 773 THR A O 1
ATOM 6176 N N . THR A 1 774 ? 29.680 6.285 -8.210 1.00 94.50 774 THR A N 1
ATOM 6177 C CA . THR A 1 774 ? 30.757 5.955 -9.166 1.00 94.50 774 THR A CA 1
ATOM 6178 C C . THR A 1 774 ? 31.550 4.694 -8.763 1.00 94.50 774 THR A C 1
ATOM 6180 O O . THR A 1 774 ? 31.847 3.839 -9.600 1.00 94.50 774 THR A O 1
ATOM 6183 N N . HIS A 1 775 ? 31.852 4.519 -7.468 1.00 95.25 775 HIS A N 1
ATOM 6184 C CA . HIS A 1 775 ? 32.561 3.333 -6.973 1.00 95.25 775 HIS A CA 1
ATOM 6185 C C . HIS A 1 775 ? 31.728 2.051 -7.098 1.00 95.25 775 HIS A C 1
ATOM 6187 O O . HIS A 1 775 ? 32.220 1.051 -7.621 1.00 95.25 775 HIS A O 1
ATOM 6193 N N . GLN A 1 776 ? 30.469 2.090 -6.653 1.00 96.81 776 GLN A N 1
ATOM 6194 C CA . GLN A 1 776 ? 29.540 0.962 -6.772 1.00 96.81 776 GLN A CA 1
ATOM 6195 C C . GLN A 1 776 ? 29.312 0.583 -8.238 1.00 96.81 776 GLN A C 1
ATOM 6197 O O . GLN A 1 776 ? 29.300 -0.596 -8.569 1.00 96.81 776 GLN A O 1
ATOM 6202 N N . SER A 1 777 ? 29.232 1.571 -9.129 1.00 97.75 777 SER A N 1
ATOM 6203 C CA . SER A 1 777 ? 29.066 1.357 -10.568 1.00 97.75 777 SER A CA 1
ATOM 6204 C C . SER A 1 777 ? 30.234 0.580 -11.174 1.00 97.75 777 SER A C 1
ATOM 6206 O O . SER A 1 777 ? 30.030 -0.421 -11.860 1.00 97.75 777 SER A O 1
ATOM 6208 N N . HIS A 1 778 ? 31.476 0.974 -10.870 1.00 98.25 778 HIS A N 1
ATOM 6209 C CA . HIS A 1 778 ? 32.646 0.196 -11.283 1.00 98.25 778 HIS A CA 1
ATOM 6210 C C . HIS A 1 778 ? 32.675 -1.198 -10.647 1.00 98.25 778 HIS A C 1
ATOM 6212 O O . HIS A 1 778 ? 33.036 -2.155 -11.328 1.00 98.25 778 HIS A O 1
ATOM 6218 N N . ALA A 1 779 ? 32.265 -1.332 -9.383 1.00 98.38 779 ALA A N 1
ATOM 6219 C CA . ALA A 1 779 ? 32.218 -2.617 -8.689 1.00 98.38 779 ALA A CA 1
ATOM 6220 C C . ALA A 1 779 ? 31.159 -3.579 -9.269 1.00 98.38 779 ALA A C 1
ATOM 6222 O O . ALA A 1 779 ? 31.414 -4.783 -9.328 1.00 98.38 779 ALA A O 1
ATOM 6223 N N . ILE A 1 780 ? 30.024 -3.072 -9.762 1.00 98.56 780 ILE A N 1
ATOM 6224 C CA . ILE A 1 780 ? 29.039 -3.863 -10.518 1.00 98.56 780 ILE A CA 1
ATOM 6225 C C . ILE A 1 780 ? 29.665 -4.381 -11.814 1.00 98.56 780 ILE A C 1
ATOM 6227 O O . ILE A 1 780 ? 29.563 -5.568 -12.116 1.00 98.56 780 ILE A O 1
ATOM 6231 N N . LEU A 1 781 ? 30.362 -3.528 -12.570 1.00 98.50 781 LEU A N 1
ATOM 6232 C CA . LEU A 1 781 ? 31.026 -3.954 -13.808 1.00 98.50 781 LEU A CA 1
ATOM 6233 C C . LEU A 1 781 ? 32.172 -4.947 -13.545 1.00 98.50 781 LEU A C 1
ATOM 6235 O O . LEU A 1 781 ? 32.304 -5.927 -14.275 1.00 98.50 781 LEU A O 1
ATOM 6239 N N . ASP A 1 782 ? 32.944 -4.753 -12.472 1.00 98.50 782 ASP A N 1
ATOM 6240 C CA . ASP A 1 782 ? 33.976 -5.701 -12.033 1.00 98.50 782 ASP A CA 1
ATOM 6241 C C . ASP A 1 782 ? 33.372 -7.073 -11.671 1.00 98.50 782 ASP A C 1
ATOM 6243 O O . ASP A 1 782 ? 33.936 -8.110 -12.024 1.00 98.50 782 ASP A O 1
ATOM 6247 N N . LEU A 1 783 ? 32.207 -7.100 -11.006 1.00 98.38 783 LEU A N 1
ATOM 6248 C CA . LEU A 1 783 ? 31.471 -8.338 -10.724 1.00 98.38 783 LEU A CA 1
ATOM 6249 C C . LEU A 1 783 ? 31.043 -9.035 -12.021 1.00 98.38 783 LEU A C 1
ATOM 6251 O O . LEU A 1 783 ? 31.222 -10.247 -12.143 1.00 98.38 783 LEU A O 1
ATOM 6255 N N . ILE A 1 784 ? 30.501 -8.285 -12.987 1.00 98.38 784 ILE A N 1
ATOM 6256 C CA . ILE A 1 784 ? 30.066 -8.825 -14.286 1.00 98.38 784 ILE A CA 1
ATOM 6257 C C . ILE A 1 784 ? 31.237 -9.468 -15.031 1.00 98.38 784 ILE A C 1
ATOM 6259 O O . ILE A 1 784 ? 31.094 -10.562 -15.577 1.00 98.38 784 ILE A O 1
ATOM 6263 N N . GLU A 1 785 ? 32.412 -8.843 -15.022 1.00 97.81 785 GLU A N 1
ATOM 6264 C CA . GLU A 1 785 ? 33.619 -9.430 -15.606 1.00 97.81 785 GLU A CA 1
ATOM 6265 C C . GLU A 1 785 ? 34.099 -10.665 -14.841 1.00 97.81 785 GLU A C 1
ATOM 6267 O O . GLU A 1 785 ? 34.409 -11.690 -15.453 1.00 97.81 785 GLU A O 1
ATOM 6272 N N . ALA A 1 786 ? 34.132 -10.599 -13.507 1.00 97.81 786 ALA A N 1
ATOM 6273 C CA . ALA A 1 786 ? 34.576 -11.705 -12.661 1.00 97.81 786 ALA A CA 1
ATOM 6274 C C . ALA A 1 786 ? 33.646 -12.927 -12.751 1.00 97.81 786 ALA A C 1
ATOM 6276 O O . ALA A 1 786 ? 34.100 -14.064 -12.619 1.00 97.81 786 ALA A O 1
ATOM 6277 N N . LYS A 1 787 ? 32.348 -12.702 -12.981 1.00 97.75 787 LYS A N 1
ATOM 6278 C CA . LYS A 1 787 ? 31.296 -13.728 -13.076 1.00 97.75 787 LYS A CA 1
ATOM 6279 C C . LYS A 1 787 ? 30.708 -13.820 -14.483 1.00 97.75 787 LYS A C 1
ATOM 6281 O O . LYS A 1 787 ? 29.557 -14.213 -14.669 1.00 97.75 787 LYS A O 1
ATOM 6286 N N . TRP A 1 788 ? 31.532 -13.532 -15.494 1.00 97.81 788 TRP A N 1
ATOM 6287 C CA . TRP A 1 788 ? 31.149 -13.526 -16.909 1.00 97.81 788 TRP A CA 1
ATOM 6288 C C . TRP A 1 788 ? 30.488 -14.833 -17.358 1.00 97.81 788 TRP A C 1
ATOM 6290 O O . TRP A 1 788 ? 29.486 -14.824 -18.069 1.00 97.81 788 TRP A O 1
ATOM 6300 N N . SER A 1 789 ? 31.032 -15.973 -16.922 1.00 96.44 789 SER A N 1
ATOM 6301 C CA . SER A 1 789 ? 30.517 -17.307 -17.251 1.00 96.44 789 SER A CA 1
ATOM 6302 C C . SER A 1 789 ? 29.083 -17.554 -16.795 1.00 96.44 789 SER A C 1
ATOM 6304 O O . SER A 1 789 ? 28.414 -18.407 -17.379 1.00 96.44 789 SER A O 1
ATOM 6306 N N . ASP A 1 790 ? 28.660 -16.839 -15.756 1.00 96.81 790 ASP A N 1
ATOM 6307 C CA . ASP A 1 790 ? 27.400 -17.049 -15.058 1.00 96.81 790 ASP A CA 1
ATOM 6308 C C . ASP A 1 790 ? 26.375 -15.997 -15.482 1.00 96.81 790 ASP A C 1
ATOM 6310 O O . ASP A 1 790 ? 25.237 -16.350 -15.767 1.00 96.81 790 ASP A O 1
ATOM 6314 N N . LEU A 1 791 ? 26.785 -14.725 -15.573 1.00 97.31 791 LEU A N 1
ATOM 6315 C CA . LEU A 1 791 ? 25.899 -13.593 -15.873 1.00 97.31 791 LEU A CA 1
ATOM 6316 C C . LEU A 1 791 ? 25.737 -13.325 -17.377 1.00 97.31 791 LEU A C 1
ATOM 6318 O O . LEU A 1 791 ? 24.631 -13.043 -17.838 1.00 97.31 791 LEU A O 1
ATOM 6322 N N . VAL A 1 792 ? 26.819 -13.442 -18.154 1.00 96.88 792 VAL A N 1
ATOM 6323 C CA . VAL A 1 792 ? 26.788 -13.283 -19.621 1.00 96.88 792 VAL A CA 1
ATOM 6324 C C . VAL A 1 792 ? 26.593 -14.628 -20.313 1.00 96.88 792 VAL A C 1
ATOM 6326 O O . VAL A 1 792 ? 25.820 -14.723 -21.261 1.00 96.88 792 VAL A O 1
ATOM 6329 N N . ALA A 1 793 ? 27.258 -15.676 -19.818 1.00 95.44 793 ALA A N 1
ATOM 6330 C CA . ALA A 1 793 ? 27.162 -17.037 -20.343 1.00 95.44 793 ALA A CA 1
ATOM 6331 C C . ALA A 1 793 ? 27.427 -17.126 -21.870 1.00 95.44 793 ALA A C 1
ATOM 6333 O O . ALA A 1 793 ? 28.238 -16.367 -22.404 1.00 95.44 793 ALA A O 1
ATOM 6334 N N . ASP A 1 794 ? 26.801 -18.087 -22.568 1.00 96.44 794 ASP A N 1
ATOM 6335 C CA . ASP A 1 794 ? 26.928 -18.253 -24.027 1.00 96.44 794 ASP A CA 1
ATOM 6336 C C . ASP A 1 794 ? 25.876 -17.412 -24.802 1.00 96.44 794 ASP A C 1
ATOM 6338 O O . ASP A 1 794 ? 25.830 -17.458 -26.032 1.00 96.44 794 ASP A O 1
ATOM 6342 N N . MET A 1 795 ? 25.032 -16.654 -24.086 1.00 97.12 795 MET A N 1
ATOM 6343 C CA . MET A 1 795 ? 24.100 -15.657 -24.619 1.00 97.12 795 MET A CA 1
ATOM 6344 C C . MET A 1 795 ? 23.794 -14.608 -23.532 1.00 97.12 795 MET A C 1
ATOM 6346 O O . MET A 1 795 ? 23.192 -14.966 -22.506 1.00 97.12 795 MET A O 1
ATOM 6350 N N . PRO A 1 796 ? 24.177 -13.333 -23.738 1.00 95.50 796 PRO A N 1
ATOM 6351 C CA . PRO A 1 796 ? 23.844 -12.254 -22.817 1.00 95.50 796 PRO A CA 1
ATOM 6352 C C . PRO A 1 796 ? 22.331 -11.978 -22.807 1.00 95.50 796 PRO A C 1
ATOM 6354 O O . PRO A 1 796 ? 21.649 -12.185 -23.803 1.00 95.50 796 PRO A O 1
ATOM 6357 N N . PHE A 1 797 ? 21.748 -11.475 -21.726 1.00 94.31 797 PHE A N 1
ATOM 6358 C CA . PHE A 1 797 ? 22.289 -11.365 -20.370 1.00 94.31 797 PHE A CA 1
ATOM 6359 C C . PHE A 1 797 ? 21.321 -12.065 -19.416 1.00 94.31 797 PHE A C 1
ATOM 6361 O O . PHE A 1 797 ? 20.110 -12.025 -19.642 1.00 94.31 797 PHE A O 1
ATOM 6368 N N . LYS A 1 798 ? 21.809 -12.744 -18.373 1.00 95.81 798 LYS A N 1
ATOM 6369 C CA . LYS A 1 798 ? 20.909 -13.384 -17.402 1.00 95.81 798 LYS A CA 1
ATOM 6370 C C . LYS A 1 798 ? 19.990 -12.349 -16.779 1.00 95.81 798 LYS A C 1
ATOM 6372 O O . LYS A 1 798 ? 20.453 -11.275 -16.433 1.00 95.81 798 LYS A O 1
ATOM 6377 N N . ILE A 1 799 ? 18.704 -12.646 -16.624 1.00 94.19 799 ILE A N 1
ATOM 6378 C CA . ILE A 1 799 ? 17.759 -11.709 -15.997 1.00 94.19 799 ILE A CA 1
ATOM 6379 C C . ILE A 1 799 ? 17.968 -11.617 -14.483 1.00 94.19 799 ILE A C 1
ATOM 6381 O O . ILE A 1 799 ? 17.965 -10.521 -13.917 1.00 94.19 799 ILE A O 1
ATOM 6385 N N . CYS A 1 800 ? 18.239 -12.763 -13.857 1.00 96.19 800 CYS A N 1
ATOM 6386 C CA . CYS A 1 800 ? 18.642 -12.876 -12.467 1.00 96.19 800 CYS A CA 1
ATOM 6387 C C . CYS A 1 800 ? 19.632 -14.032 -12.260 1.00 96.19 800 CYS A C 1
ATOM 6389 O O . CYS A 1 800 ? 19.751 -14.922 -13.110 1.00 96.19 800 CYS A O 1
ATOM 6391 N N . TYR A 1 801 ? 20.331 -14.035 -11.125 1.00 96.00 801 TYR A N 1
ATOM 6392 C CA . TYR A 1 801 ? 21.220 -15.126 -10.727 1.00 96.00 801 TYR A CA 1
ATOM 6393 C C . TYR A 1 801 ? 21.251 -15.330 -9.198 1.00 96.00 801 TYR A C 1
ATOM 6395 O O . TYR A 1 801 ? 21.352 -14.339 -8.470 1.00 96.00 801 TYR A O 1
ATOM 6403 N N . PRO A 1 802 ? 21.267 -16.585 -8.704 1.00 95.94 802 PRO A N 1
ATOM 6404 C CA . PRO A 1 802 ? 21.022 -17.831 -9.439 1.00 95.94 802 PRO A CA 1
ATOM 6405 C C . PRO A 1 802 ? 19.528 -18.037 -9.745 1.00 95.94 802 PRO A C 1
ATOM 6407 O O . PRO A 1 802 ? 18.683 -17.208 -9.401 1.00 95.94 802 PRO A O 1
ATOM 6410 N N . ALA A 1 803 ? 19.208 -19.147 -10.413 1.00 94.38 803 ALA A N 1
ATOM 6411 C CA . ALA A 1 803 ? 17.841 -19.646 -10.493 1.00 94.38 803 ALA A CA 1
ATOM 6412 C C . ALA A 1 803 ? 17.431 -20.327 -9.175 1.00 94.38 803 ALA A C 1
ATOM 6414 O O . ALA A 1 803 ? 18.256 -20.950 -8.510 1.00 94.38 803 ALA A O 1
ATOM 6415 N N . LEU A 1 804 ? 16.149 -20.235 -8.836 1.00 93.50 804 LEU A N 1
ATOM 6416 C CA . LEU A 1 804 ? 15.503 -21.006 -7.781 1.00 93.50 804 LEU A CA 1
ATOM 6417 C C . LEU A 1 804 ? 15.332 -22.453 -8.238 1.00 93.50 804 LEU A C 1
ATOM 6419 O O . LEU A 1 804 ? 14.869 -22.694 -9.359 1.00 93.50 804 LEU A O 1
ATOM 6423 N N . GLU A 1 805 ? 15.651 -23.407 -7.366 1.00 93.44 805 GLU A N 1
ATOM 6424 C CA . GLU A 1 805 ? 15.587 -24.843 -7.654 1.00 93.44 805 GLU A CA 1
ATOM 6425 C C . GLU A 1 805 ? 14.830 -25.607 -6.556 1.00 93.44 805 GLU A C 1
ATOM 6427 O O . GLU A 1 805 ? 14.621 -25.114 -5.449 1.00 93.44 805 GLU A O 1
ATOM 6432 N N . GLY A 1 806 ? 14.384 -26.830 -6.857 1.00 94.06 806 GLY A N 1
ATOM 6433 C CA . GLY A 1 806 ? 13.806 -27.733 -5.856 1.00 94.06 806 GLY A CA 1
ATOM 6434 C C . GLY A 1 806 ? 12.622 -27.139 -5.081 1.00 94.06 806 GLY A C 1
ATOM 6435 O O . GLY A 1 806 ? 11.613 -26.760 -5.676 1.00 94.06 806 GLY A O 1
ATOM 6436 N N . GLN A 1 807 ? 12.733 -27.111 -3.749 1.00 90.12 807 GLN A N 1
ATOM 6437 C CA . GLN A 1 807 ? 11.699 -26.560 -2.867 1.00 90.12 807 GLN A CA 1
ATOM 6438 C C . GLN A 1 807 ? 11.564 -25.041 -3.002 1.00 90.12 807 GLN A C 1
ATOM 6440 O O . GLN A 1 807 ? 10.440 -24.557 -3.026 1.00 90.12 807 GLN A O 1
ATOM 6445 N N . GLU A 1 808 ? 12.663 -24.302 -3.178 1.00 86.56 808 GLU A N 1
ATOM 6446 C CA . GLU A 1 808 ? 12.608 -22.848 -3.376 1.00 86.56 808 GLU A CA 1
ATOM 6447 C C . GLU A 1 808 ? 11.812 -22.503 -4.638 1.00 86.56 808 GLU A C 1
ATOM 6449 O O . GLU A 1 808 ? 10.954 -21.630 -4.625 1.00 86.56 808 GLU A O 1
ATOM 6454 N N . TRP A 1 809 ? 12.012 -23.245 -5.730 1.00 90.38 809 TRP A N 1
ATOM 6455 C CA . TRP A 1 809 ? 11.179 -23.062 -6.918 1.00 90.38 809 TRP A CA 1
ATOM 6456 C C . TRP A 1 809 ? 9.696 -23.320 -6.614 1.00 90.38 809 TRP A C 1
ATOM 6458 O O . TRP A 1 809 ? 8.861 -22.488 -6.957 1.00 90.38 809 TRP A O 1
ATOM 6468 N N . ARG A 1 810 ? 9.353 -24.425 -5.940 1.00 84.81 810 ARG A N 1
ATOM 6469 C CA . ARG A 1 810 ? 7.947 -24.772 -5.649 1.00 84.81 810 ARG A CA 1
ATOM 6470 C C . ARG A 1 810 ? 7.251 -23.736 -4.777 1.00 84.81 810 ARG A C 1
ATOM 6472 O O . ARG A 1 810 ? 6.134 -23.354 -5.101 1.00 84.81 810 ARG A O 1
ATOM 6479 N N . ILE A 1 811 ? 7.915 -23.310 -3.706 1.00 81.62 811 ILE A N 1
ATOM 6480 C CA . ILE A 1 811 ? 7.357 -22.400 -2.703 1.00 81.62 811 ILE A CA 1
ATOM 6481 C C . ILE A 1 811 ? 7.282 -20.991 -3.284 1.00 81.62 811 ILE A C 1
ATOM 6483 O O . ILE A 1 811 ? 6.211 -20.399 -3.331 1.00 81.62 811 ILE A O 1
ATOM 6487 N N . ILE A 1 812 ? 8.401 -20.459 -3.788 1.00 81.19 812 ILE A N 1
ATOM 6488 C CA . ILE A 1 812 ? 8.455 -19.048 -4.169 1.00 81.19 812 ILE A CA 1
ATOM 6489 C C . ILE A 1 812 ? 7.701 -18.830 -5.504 1.00 81.19 812 ILE A C 1
ATOM 6491 O O . ILE A 1 812 ? 6.992 -17.840 -5.643 1.00 81.19 812 ILE A O 1
ATOM 6495 N N . THR A 1 813 ? 7.773 -19.750 -6.485 1.00 79.62 813 THR A N 1
ATOM 6496 C CA . THR A 1 813 ? 7.029 -19.587 -7.764 1.00 79.62 813 THR A CA 1
ATOM 6497 C C . THR A 1 813 ? 5.588 -20.089 -7.724 1.00 79.62 813 THR A C 1
ATOM 6499 O O . THR A 1 813 ? 4.871 -19.907 -8.704 1.00 79.62 813 THR A O 1
ATOM 6502 N N . GLY A 1 814 ? 5.168 -20.789 -6.667 1.00 86.69 814 GLY A N 1
ATOM 6503 C CA . GLY A 1 814 ? 3.917 -21.554 -6.701 1.00 86.69 814 GLY A CA 1
ATOM 6504 C C . GLY A 1 814 ? 3.955 -22.714 -7.706 1.00 86.69 814 GLY A C 1
ATOM 6505 O O . GLY A 1 814 ? 2.934 -23.083 -8.278 1.00 86.69 814 GLY A O 1
ATOM 6506 N N . SER A 1 815 ? 5.138 -23.292 -7.940 1.00 87.94 815 SER A N 1
ATOM 6507 C CA . SER A 1 815 ? 5.390 -24.332 -8.951 1.00 87.94 815 SER A CA 1
ATOM 6508 C C . SER A 1 815 ? 5.059 -23.906 -10.391 1.00 87.94 815 SER A C 1
ATOM 6510 O O . SER A 1 815 ? 4.596 -24.724 -11.190 1.00 87.94 815 SER A O 1
ATOM 6512 N N . ASP A 1 816 ? 5.322 -22.643 -10.739 1.00 85.81 816 ASP A N 1
ATOM 6513 C CA . ASP A 1 816 ? 5.066 -22.096 -12.074 1.00 85.81 816 ASP A CA 1
ATOM 6514 C C . ASP A 1 816 ? 5.889 -22.835 -13.154 1.00 85.81 816 ASP A C 1
ATOM 6516 O O . ASP A 1 816 ? 7.126 -22.722 -13.196 1.00 85.81 816 ASP A O 1
ATOM 6520 N N . PRO A 1 817 ? 5.228 -23.565 -14.077 1.00 87.31 817 PRO A N 1
ATOM 6521 C CA . PRO A 1 817 ? 5.896 -24.373 -15.091 1.00 87.31 817 PRO A CA 1
ATOM 6522 C C . PRO A 1 817 ? 6.597 -23.549 -16.179 1.00 87.31 817 PRO A C 1
ATOM 6524 O O . PRO A 1 817 ? 7.422 -24.104 -16.910 1.00 87.31 817 PRO A O 1
ATOM 6527 N N . LYS A 1 818 ? 6.308 -22.247 -16.314 1.00 87.12 818 LYS A N 1
ATOM 6528 C CA . LYS A 1 818 ? 7.035 -21.356 -17.232 1.00 87.12 818 LYS A CA 1
ATOM 6529 C C . LYS A 1 818 ? 8.385 -20.939 -16.645 1.00 87.12 818 LYS A C 1
ATOM 6531 O O . LYS A 1 818 ? 9.363 -20.814 -17.376 1.00 87.12 818 LYS A O 1
ATOM 6536 N N . ASN A 1 819 ? 8.463 -20.821 -15.322 1.00 91.50 819 ASN A N 1
ATOM 6537 C CA . ASN A 1 819 ? 9.638 -20.378 -14.571 1.00 91.50 819 ASN A CA 1
ATOM 6538 C C . ASN A 1 819 ? 10.459 -21.536 -13.981 1.00 91.50 819 ASN A C 1
ATOM 6540 O O . ASN A 1 819 ? 10.976 -21.455 -12.866 1.00 91.50 819 ASN A O 1
ATOM 6544 N N . THR A 1 820 ? 10.612 -22.633 -14.733 1.00 92.62 820 THR A N 1
ATOM 6545 C CA . THR A 1 820 ? 11.513 -23.734 -14.336 1.00 92.62 820 THR A CA 1
ATOM 6546 C C . THR A 1 820 ? 12.962 -23.256 -14.150 1.00 92.62 820 THR A C 1
ATOM 6548 O O . THR A 1 820 ? 13.335 -22.245 -14.746 1.00 92.62 820 THR A O 1
ATOM 6551 N N . PRO A 1 821 ? 13.802 -23.968 -13.370 1.00 94.94 821 PRO A N 1
ATOM 6552 C CA . PRO A 1 821 ? 15.200 -23.595 -13.169 1.00 94.94 821 PRO A CA 1
ATOM 6553 C C . PRO A 1 821 ? 15.938 -23.247 -14.463 1.00 94.94 821 PRO A C 1
ATOM 6555 O O . PRO A 1 821 ? 15.993 -24.054 -15.397 1.00 94.94 821 PRO A O 1
ATOM 6558 N N . TRP A 1 822 ? 16.539 -22.056 -14.487 1.00 96.56 822 TRP A N 1
ATOM 6559 C CA . TRP A 1 822 ? 17.264 -21.491 -15.626 1.00 96.56 822 TRP A CA 1
ATOM 6560 C C . TRP A 1 822 ? 16.393 -21.256 -16.861 1.00 96.56 822 TRP A C 1
ATOM 6562 O O . TRP A 1 822 ? 16.858 -21.463 -17.985 1.00 96.56 822 TRP A O 1
ATOM 6572 N N . SER A 1 823 ? 15.144 -20.844 -16.657 1.00 95.19 823 SER A N 1
ATOM 6573 C CA . SER A 1 823 ? 14.194 -20.535 -17.722 1.00 95.19 823 SER A CA 1
ATOM 6574 C C . SER A 1 823 ? 13.422 -19.256 -17.442 1.00 95.19 823 SER A C 1
ATOM 6576 O O . SER A 1 823 ? 13.195 -18.910 -16.286 1.00 95.19 823 SER A O 1
ATOM 6578 N N . TYR A 1 824 ? 13.029 -18.556 -18.507 1.00 92.81 824 TYR A N 1
ATOM 6579 C CA . TYR A 1 824 ? 12.205 -17.345 -18.462 1.00 92.81 824 TYR A CA 1
ATOM 6580 C C . TYR A 1 824 ? 12.682 -16.339 -17.390 1.00 92.81 824 TYR A C 1
ATOM 6582 O O . TYR A 1 824 ? 13.822 -15.873 -17.480 1.00 92.81 824 TYR A O 1
ATOM 6590 N N . HIS A 1 825 ? 11.878 -16.012 -16.371 1.00 91.69 825 HIS A N 1
ATOM 6591 C CA . HIS A 1 825 ? 12.256 -15.086 -15.289 1.00 91.69 825 HIS A CA 1
ATOM 6592 C C . HIS A 1 825 ? 13.111 -15.739 -14.193 1.00 91.69 825 HIS A C 1
ATOM 6594 O O . HIS A 1 825 ? 13.769 -15.045 -13.420 1.00 91.69 825 HIS A O 1
ATOM 6600 N N . ASN A 1 826 ? 13.169 -17.070 -14.139 1.00 94.56 826 ASN A N 1
ATOM 6601 C CA . ASN A 1 826 ? 13.964 -17.826 -13.176 1.00 94.56 826 ASN A CA 1
ATOM 6602 C C . ASN A 1 826 ? 15.356 -18.179 -13.738 1.00 94.56 826 ASN A C 1
ATOM 6604 O O . ASN A 1 826 ? 15.694 -19.344 -13.953 1.00 94.56 826 ASN A O 1
ATOM 6608 N N . GLY A 1 827 ? 16.171 -17.157 -14.016 1.00 93.56 827 GLY A N 1
ATOM 6609 C CA . GLY A 1 827 ? 17.544 -17.324 -14.514 1.00 93.56 827 GLY A CA 1
ATOM 6610 C C . GLY A 1 827 ? 17.664 -17.577 -16.025 1.00 93.56 827 GLY A C 1
ATOM 6611 O O . GLY A 1 827 ? 18.673 -18.123 -16.490 1.00 93.56 827 GLY A O 1
ATOM 6612 N N . GLY A 1 828 ? 16.657 -17.199 -16.818 1.00 96.12 828 GLY A N 1
ATOM 6613 C CA . GLY A 1 828 ? 16.766 -17.143 -18.279 1.00 96.12 828 GLY A CA 1
ATOM 6614 C C . GLY A 1 828 ? 17.741 -16.055 -18.751 1.00 96.12 828 GLY A C 1
ATOM 6615 O O . GLY A 1 828 ? 18.020 -15.097 -18.028 1.00 96.12 828 GLY A O 1
ATOM 6616 N N . SER A 1 829 ? 18.296 -16.210 -19.954 1.00 97.75 829 SER A N 1
ATOM 6617 C CA . SER A 1 829 ? 19.104 -15.177 -20.625 1.00 97.75 829 SER A CA 1
ATOM 6618 C C . SER A 1 829 ? 18.257 -14.391 -21.616 1.00 97.75 829 SER A C 1
ATOM 6620 O O . SER A 1 829 ? 17.617 -14.984 -22.481 1.00 97.75 829 SER A O 1
ATOM 6622 N N . TRP A 1 830 ? 18.294 -13.069 -21.507 1.00 97.31 830 TRP A N 1
ATOM 6623 C CA . TRP A 1 830 ? 17.441 -12.140 -22.237 1.00 97.31 830 TRP A CA 1
ATOM 6624 C C . TRP A 1 830 ? 18.298 -11.192 -23.087 1.00 97.31 830 TRP A C 1
ATOM 6626 O O . TRP A 1 830 ? 18.915 -10.274 -22.535 1.00 97.31 830 TRP A O 1
ATOM 6636 N N . PRO A 1 831 ? 18.351 -11.387 -24.420 1.00 96.81 831 PRO A N 1
ATOM 6637 C CA . PRO A 1 831 ? 19.159 -10.560 -25.321 1.00 96.81 831 PRO A CA 1
ATOM 6638 C C . PRO A 1 831 ? 18.797 -9.074 -25.286 1.00 96.81 831 PRO A C 1
ATOM 6640 O O . PRO A 1 831 ? 19.669 -8.224 -25.451 1.00 96.81 831 PRO A O 1
ATOM 6643 N N . THR A 1 832 ? 17.534 -8.740 -24.996 1.00 95.44 832 THR A N 1
ATOM 6644 C CA . THR A 1 832 ? 17.093 -7.344 -24.867 1.00 95.44 832 THR A CA 1
ATOM 6645 C C . THR A 1 832 ? 17.861 -6.553 -23.801 1.00 95.44 832 THR A C 1
ATOM 6647 O O . THR A 1 832 ? 17.859 -5.334 -23.885 1.00 95.44 832 THR A O 1
ATOM 6650 N N . LEU A 1 833 ? 18.521 -7.192 -22.824 1.00 95.50 833 LEU A N 1
ATOM 6651 C CA . LEU A 1 833 ? 19.283 -6.497 -21.773 1.00 95.50 833 LEU A CA 1
ATOM 6652 C C . LEU A 1 833 ? 20.638 -5.931 -22.251 1.00 95.50 833 LEU A C 1
ATOM 6654 O O . LEU A 1 833 ? 21.341 -5.255 -21.495 1.00 95.50 833 LEU A O 1
ATOM 6658 N N . LEU A 1 834 ? 21.031 -6.219 -23.497 1.00 96.31 834 LEU A N 1
ATOM 6659 C CA . LEU A 1 834 ? 22.295 -5.768 -24.085 1.00 96.31 834 LEU A CA 1
ATOM 6660 C C . LEU A 1 834 ? 22.426 -4.247 -24.143 1.00 96.31 834 LEU A C 1
ATOM 6662 O O . LEU A 1 834 ? 23.517 -3.726 -23.911 1.00 96.31 834 LEU A O 1
ATOM 6666 N N . TRP A 1 835 ? 21.345 -3.525 -24.441 1.00 95.81 835 TRP A N 1
ATOM 6667 C CA . TRP A 1 835 ? 21.429 -2.073 -24.579 1.00 95.81 835 TRP A CA 1
ATOM 6668 C C . TRP A 1 835 ? 21.633 -1.385 -23.229 1.00 95.81 835 TRP A C 1
ATOM 6670 O O . TRP A 1 835 ? 22.431 -0.456 -23.147 1.00 95.81 835 TRP A O 1
ATOM 6680 N N . GLN A 1 836 ? 21.007 -1.865 -22.148 1.00 94.94 836 GLN A N 1
ATOM 6681 C CA . GLN A 1 836 ? 21.245 -1.330 -20.803 1.00 94.94 836 GLN A CA 1
ATOM 6682 C C . GLN A 1 836 ? 22.689 -1.579 -20.365 1.00 94.94 836 GLN A C 1
ATOM 6684 O O . GLN A 1 836 ? 23.305 -0.700 -19.760 1.00 94.94 836 GLN A O 1
ATOM 6689 N N . LEU A 1 837 ? 23.250 -2.748 -20.706 1.00 97.12 837 LEU A N 1
ATOM 6690 C CA . LEU A 1 837 ? 24.667 -3.032 -20.480 1.00 97.12 837 LEU A CA 1
ATOM 6691 C C . LEU A 1 837 ? 25.546 -2.051 -21.264 1.00 97.12 837 LEU A C 1
ATOM 6693 O O . LEU A 1 837 ? 26.466 -1.481 -20.686 1.00 97.12 837 LEU A O 1
ATOM 6697 N N . ALA A 1 838 ? 25.245 -1.808 -22.543 1.00 97.31 838 ALA A N 1
ATOM 6698 C CA . ALA A 1 838 ? 25.987 -0.859 -23.371 1.00 97.31 838 ALA A CA 1
ATOM 6699 C C . ALA A 1 838 ? 25.978 0.559 -22.784 1.00 97.31 838 ALA A C 1
ATOM 6701 O O . ALA A 1 838 ? 27.048 1.141 -22.611 1.00 97.31 838 ALA A O 1
ATOM 6702 N N . VAL A 1 839 ? 24.811 1.085 -22.398 1.00 96.31 839 VAL A N 1
ATOM 6703 C CA . VAL A 1 839 ? 24.692 2.421 -21.784 1.00 96.31 839 VAL A CA 1
ATOM 6704 C C . VAL A 1 839 ? 25.500 2.498 -20.485 1.00 96.31 839 VAL A C 1
ATOM 6706 O O . VAL A 1 839 ? 26.291 3.425 -20.312 1.00 96.31 839 VAL A O 1
ATOM 6709 N N . ALA A 1 840 ? 25.358 1.514 -19.589 1.00 96.94 840 ALA A N 1
ATOM 6710 C CA . ALA A 1 840 ? 26.096 1.479 -18.325 1.00 96.94 840 ALA A CA 1
ATOM 6711 C C . ALA A 1 840 ? 27.620 1.408 -18.542 1.00 96.94 840 ALA A C 1
ATOM 6713 O O . ALA A 1 840 ? 28.381 2.116 -17.884 1.00 96.94 840 ALA A O 1
ATOM 6714 N N . CYS A 1 841 ? 28.073 0.591 -19.493 1.00 97.88 841 CYS A N 1
ATOM 6715 C CA . CYS A 1 841 ? 29.481 0.468 -19.860 1.00 97.88 841 CYS A CA 1
ATOM 6716 C C . CYS A 1 841 ? 30.044 1.762 -20.456 1.00 97.88 841 CYS A C 1
ATOM 6718 O O . CYS A 1 841 ? 31.131 2.179 -20.062 1.00 97.88 841 CYS A O 1
ATOM 6720 N N . ILE A 1 842 ? 29.319 2.415 -21.368 1.00 97.12 842 ILE A N 1
ATOM 6721 C CA . ILE A 1 842 ? 29.748 3.681 -21.981 1.00 97.12 842 ILE A CA 1
ATOM 6722 C C . ILE A 1 842 ? 29.833 4.781 -20.920 1.00 97.12 842 ILE A C 1
ATOM 6724 O O . ILE A 1 842 ? 30.862 5.450 -20.832 1.00 97.12 842 ILE A O 1
ATOM 6728 N N . LYS A 1 843 ? 28.813 4.910 -20.061 1.00 96.12 843 LYS A N 1
ATOM 6729 C CA . LYS A 1 843 ? 28.794 5.888 -18.962 1.00 96.12 843 LYS A CA 1
ATOM 6730 C C . LYS A 1 843 ? 30.021 5.767 -18.060 1.00 96.12 843 LYS A C 1
ATOM 6732 O O . LYS A 1 843 ? 30.616 6.768 -17.675 1.00 96.12 843 LYS A O 1
ATOM 6737 N N . MET A 1 844 ? 30.424 4.536 -17.748 1.00 96.69 844 MET A N 1
ATOM 6738 C CA . MET A 1 844 ? 31.581 4.262 -16.892 1.00 96.69 844 MET A CA 1
ATOM 6739 C C . MET A 1 844 ? 32.913 4.215 -17.650 1.00 96.69 844 MET A C 1
ATOM 6741 O O . MET A 1 844 ? 33.923 3.822 -17.066 1.00 96.69 844 MET A O 1
ATOM 6745 N N . ASN A 1 845 ? 32.933 4.602 -18.931 1.00 96.81 845 ASN A N 1
ATOM 6746 C CA . ASN A 1 845 ? 34.105 4.568 -19.806 1.00 96.81 845 ASN A CA 1
ATOM 6747 C C . ASN A 1 845 ? 34.760 3.173 -19.895 1.00 96.81 845 ASN A C 1
ATOM 6749 O O . ASN A 1 845 ? 35.981 3.031 -19.823 1.00 96.81 845 ASN A O 1
ATOM 6753 N N . ARG A 1 846 ? 33.923 2.136 -20.012 1.00 97.50 846 ARG A N 1
ATOM 6754 C CA . ARG A 1 846 ? 34.297 0.718 -20.165 1.00 97.50 846 ARG A CA 1
ATOM 6755 C C . ARG A 1 846 ? 33.548 0.026 -21.320 1.00 97.50 846 ARG A C 1
ATOM 6757 O O . ARG A 1 846 ? 32.908 -1.012 -21.106 1.00 97.50 846 ARG A O 1
ATOM 6764 N N . PRO A 1 847 ? 33.540 0.594 -22.543 1.00 96.62 847 PRO A N 1
ATOM 6765 C CA . PRO A 1 847 ? 32.762 0.063 -23.668 1.00 96.62 847 PRO A CA 1
ATOM 6766 C C . PRO A 1 847 ? 33.197 -1.346 -24.108 1.00 96.62 847 PRO A C 1
ATOM 6768 O O . PRO A 1 847 ? 32.409 -2.067 -24.720 1.00 96.62 847 PRO A O 1
ATOM 6771 N N . GLU A 1 848 ? 34.415 -1.777 -23.771 1.00 97.19 848 GLU A N 1
ATOM 6772 C CA . GLU A 1 848 ? 34.961 -3.095 -24.111 1.00 97.19 848 GLU A CA 1
ATOM 6773 C C . GLU A 1 848 ? 34.131 -4.261 -23.557 1.00 97.19 848 GLU A C 1
ATOM 6775 O O . GLU A 1 848 ? 34.020 -5.306 -24.203 1.00 97.19 848 GLU A O 1
ATOM 6780 N N . ILE A 1 849 ? 33.506 -4.080 -22.389 1.00 97.69 849 ILE A N 1
ATOM 6781 C CA . ILE A 1 849 ? 32.645 -5.087 -21.754 1.00 97.69 849 ILE A CA 1
ATOM 6782 C C . ILE A 1 849 ? 31.398 -5.319 -22.615 1.00 97.69 849 ILE A C 1
ATOM 6784 O O . ILE A 1 849 ? 31.051 -6.461 -22.924 1.00 97.69 849 ILE A O 1
ATOM 6788 N N . ALA A 1 850 ? 30.745 -4.234 -23.033 1.00 97.06 850 ALA A N 1
ATOM 6789 C CA . ALA A 1 850 ? 29.551 -4.289 -23.864 1.00 97.06 850 ALA A CA 1
ATOM 6790 C C . ALA A 1 850 ? 29.861 -4.799 -25.276 1.00 97.06 850 ALA A C 1
ATOM 6792 O O . ALA A 1 850 ? 29.152 -5.678 -25.762 1.00 97.06 850 ALA A O 1
ATOM 6793 N N . ALA A 1 851 ? 30.956 -4.344 -25.894 1.00 97.31 851 ALA A N 1
ATOM 6794 C CA . ALA A 1 851 ? 31.404 -4.839 -27.198 1.00 97.31 851 ALA A CA 1
ATOM 6795 C C . ALA A 1 851 ? 31.598 -6.366 -27.188 1.00 97.31 851 ALA A C 1
ATOM 6797 O O . ALA A 1 851 ? 31.076 -7.074 -28.046 1.00 97.31 851 ALA A O 1
ATOM 6798 N N . LYS A 1 852 ? 32.244 -6.903 -26.145 1.00 97.88 852 LYS A N 1
ATOM 6799 C CA . LYS A 1 852 ? 32.425 -8.351 -25.979 1.00 97.88 852 LYS A CA 1
ATOM 6800 C C . LYS A 1 852 ? 31.100 -9.106 -25.806 1.00 97.88 852 LYS A C 1
ATOM 6802 O O . LYS A 1 852 ? 30.991 -10.246 -26.254 1.00 97.88 852 LYS A O 1
ATOM 6807 N N . ALA A 1 853 ? 30.107 -8.520 -25.136 1.00 97.75 853 ALA A N 1
ATOM 6808 C CA . ALA A 1 853 ? 28.784 -9.130 -24.994 1.00 97.75 853 ALA A CA 1
ATOM 6809 C C . ALA A 1 853 ? 28.015 -9.127 -26.327 1.00 97.75 853 ALA A C 1
ATOM 6811 O O . ALA A 1 853 ? 27.446 -10.151 -26.707 1.00 97.75 853 ALA A O 1
ATOM 6812 N N . ILE A 1 854 ? 28.061 -8.017 -27.068 1.00 97.31 854 ILE A N 1
ATOM 6813 C CA . ILE A 1 854 ? 27.476 -7.889 -28.410 1.00 97.31 854 ILE A CA 1
ATOM 6814 C C . ILE A 1 854 ? 28.074 -8.939 -29.352 1.00 97.31 854 ILE A C 1
ATOM 6816 O O . ILE A 1 854 ? 27.318 -9.664 -29.995 1.00 97.31 854 ILE A O 1
ATOM 6820 N N . ASP A 1 855 ? 29.398 -9.121 -29.344 1.00 96.69 855 ASP A N 1
ATOM 6821 C CA . ASP A 1 855 ? 30.081 -10.147 -30.145 1.00 96.69 855 ASP A CA 1
ATOM 6822 C C . ASP A 1 855 ? 29.598 -11.574 -29.838 1.00 96.69 855 ASP A C 1
ATOM 6824 O O . ASP A 1 855 ? 29.630 -12.446 -30.708 1.00 96.69 855 ASP A O 1
ATOM 6828 N N . ILE A 1 856 ? 29.193 -11.862 -28.595 1.00 96.44 856 ILE A N 1
ATOM 6829 C CA . ILE A 1 856 ? 28.631 -13.170 -28.221 1.00 96.44 856 ILE A CA 1
ATOM 6830 C C . ILE A 1 856 ? 27.221 -13.319 -28.793 1.00 96.44 856 ILE A C 1
ATOM 6832 O O . ILE A 1 856 ? 26.911 -14.367 -29.362 1.00 96.44 856 ILE A O 1
ATOM 6836 N N . ALA A 1 857 ? 26.387 -12.286 -28.667 1.00 96.50 857 ALA A N 1
ATOM 6837 C CA . ALA A 1 857 ? 25.027 -12.298 -29.194 1.00 96.50 857 ALA A CA 1
ATOM 6838 C C . ALA A 1 857 ? 25.014 -12.409 -30.726 1.00 96.50 857 ALA A C 1
ATOM 6840 O O . ALA A 1 857 ? 24.323 -13.268 -31.272 1.00 96.50 857 ALA A O 1
ATOM 6841 N N . GLU A 1 858 ? 25.843 -11.624 -31.419 1.00 95.38 858 GLU A N 1
ATOM 6842 C CA . GLU A 1 858 ? 25.909 -11.559 -32.886 1.00 95.38 858 GLU A CA 1
ATOM 6843 C C . GLU A 1 858 ? 26.227 -12.917 -33.534 1.00 95.38 858 GLU A C 1
ATOM 6845 O O . GLU A 1 858 ? 25.754 -13.217 -34.629 1.00 95.38 858 GLU A O 1
ATOM 6850 N N . ARG A 1 859 ? 26.959 -13.800 -32.840 1.00 94.19 859 ARG A N 1
ATOM 6851 C CA . ARG A 1 859 ? 27.305 -15.140 -33.352 1.00 94.19 859 ARG A CA 1
ATOM 6852 C C . ARG A 1 859 ? 26.099 -16.027 -33.619 1.00 94.19 859 ARG A C 1
ATOM 6854 O O . ARG A 1 859 ? 26.204 -16.921 -34.459 1.00 94.19 859 ARG A O 1
ATOM 6861 N N . ARG A 1 860 ? 25.006 -15.848 -32.872 1.00 94.31 860 ARG A N 1
ATOM 6862 C CA . ARG A 1 860 ? 23.879 -16.787 -32.917 1.00 94.31 860 ARG A CA 1
ATOM 6863 C C . ARG A 1 860 ? 22.496 -16.159 -32.879 1.00 94.31 860 ARG A C 1
ATOM 6865 O O . ARG A 1 860 ? 21.580 -16.801 -33.360 1.00 94.31 860 ARG A O 1
ATOM 6872 N N . LEU A 1 861 ? 22.329 -14.928 -32.394 1.00 95.12 861 LEU A N 1
ATOM 6873 C CA . LEU A 1 861 ? 21.008 -14.319 -32.213 1.00 95.12 861 LEU A CA 1
ATOM 6874 C C . LEU A 1 861 ? 20.193 -14.299 -33.518 1.00 95.12 861 LEU A C 1
ATOM 6876 O O . LEU A 1 861 ? 19.050 -14.747 -33.522 1.00 95.12 861 LEU A O 1
ATOM 6880 N N . ALA A 1 862 ? 20.806 -13.875 -34.627 1.00 95.44 862 ALA A N 1
ATOM 6881 C CA . ALA A 1 862 ? 20.174 -13.897 -35.948 1.00 95.44 862 ALA A CA 1
ATOM 6882 C C . ALA A 1 862 ? 19.979 -15.327 -36.491 1.00 95.44 862 ALA A C 1
ATOM 6884 O O . ALA A 1 862 ? 18.926 -15.654 -37.031 1.00 95.44 862 ALA A O 1
ATOM 6885 N N . ALA A 1 863 ? 20.967 -16.212 -36.301 1.00 94.94 863 ALA A N 1
ATOM 6886 C CA . ALA A 1 863 ? 20.893 -17.607 -36.752 1.00 94.94 863 ALA A CA 1
ATOM 6887 C C . ALA A 1 863 ? 19.783 -18.402 -36.039 1.00 94.94 863 ALA A C 1
ATOM 6889 O O . ALA A 1 863 ? 19.118 -19.235 -36.653 1.00 94.94 863 ALA A O 1
ATOM 6890 N N . ASP A 1 864 ? 19.561 -18.093 -34.765 1.00 96.38 864 ASP A N 1
ATOM 6891 C CA . ASP A 1 864 ? 18.520 -18.652 -33.906 1.00 96.38 864 ASP A CA 1
ATOM 6892 C C . ASP A 1 864 ? 17.163 -17.942 -34.120 1.00 96.38 864 ASP A C 1
ATOM 6894 O O . ASP A 1 864 ? 16.210 -18.215 -33.397 1.00 96.38 864 ASP A O 1
ATOM 6898 N N . LYS A 1 865 ? 17.050 -17.064 -35.133 1.00 96.06 865 LYS A N 1
ATOM 6899 C CA . LYS A 1 865 ? 15.834 -16.322 -35.513 1.00 96.06 865 LYS A CA 1
ATOM 6900 C C . LYS A 1 865 ? 15.303 -15.391 -34.419 1.00 96.06 865 LYS A C 1
ATOM 6902 O O . LYS A 1 865 ? 14.102 -15.326 -34.173 1.00 96.06 865 LYS A O 1
ATOM 6907 N N . TRP A 1 866 ? 16.199 -14.646 -33.778 1.00 96.31 866 TRP A N 1
ATOM 6908 C CA . TRP A 1 866 ? 15.878 -13.581 -32.822 1.00 96.31 866 TRP A CA 1
ATOM 6909 C C . TRP A 1 866 ? 14.925 -14.000 -31.678 1.00 96.31 866 TRP A C 1
ATOM 6911 O O . TRP A 1 866 ? 13.856 -13.400 -31.527 1.00 96.31 866 TRP A O 1
ATOM 6921 N N . PRO A 1 867 ? 15.276 -15.013 -30.859 1.00 96.56 867 PRO A N 1
ATOM 6922 C CA . PRO A 1 867 ? 14.404 -15.463 -29.780 1.00 96.56 867 PRO A CA 1
ATOM 6923 C C . PRO A 1 867 ? 14.155 -14.411 -28.691 1.00 96.56 867 PRO A C 1
ATOM 6925 O O . PRO A 1 867 ? 15.001 -13.559 -28.403 1.00 96.56 867 PRO A O 1
ATOM 6928 N N . GLU A 1 868 ? 13.016 -14.544 -28.016 1.00 95.25 868 GLU A N 1
ATOM 6929 C CA . GLU A 1 868 ? 12.636 -13.775 -26.826 1.00 95.25 868 GLU A CA 1
ATOM 6930 C C . GLU A 1 868 ? 13.633 -13.986 -25.673 1.00 95.25 868 GLU A C 1
ATOM 6932 O O . GLU A 1 868 ? 14.132 -13.021 -25.097 1.00 95.25 868 GLU A O 1
ATOM 6937 N N . TYR A 1 869 ? 13.969 -15.243 -25.364 1.00 97.25 869 TYR A N 1
ATOM 6938 C CA . TYR A 1 869 ? 14.895 -15.608 -24.289 1.00 97.25 869 TYR A CA 1
ATOM 6939 C C . TYR A 1 869 ? 15.553 -16.979 -24.528 1.00 97.25 869 TYR A C 1
ATOM 6941 O O . TYR A 1 869 ? 15.144 -17.752 -25.397 1.00 97.25 869 TYR A O 1
ATOM 6949 N N . TYR A 1 870 ? 16.585 -17.283 -23.737 1.00 98.25 870 TYR A N 1
ATOM 6950 C CA . TYR A 1 870 ? 17.359 -18.526 -23.776 1.00 98.25 870 TYR A CA 1
ATOM 6951 C C . TYR A 1 870 ? 17.397 -19.209 -22.406 1.00 98.25 870 TYR A C 1
ATOM 6953 O O . TYR A 1 870 ? 17.562 -18.561 -21.368 1.00 98.25 870 TYR A O 1
ATOM 6961 N N . ASP A 1 871 ? 17.329 -20.537 -22.422 1.00 97.25 871 ASP A N 1
ATOM 6962 C CA . ASP A 1 871 ? 17.293 -21.396 -21.241 1.00 97.25 871 ASP A CA 1
ATOM 6963 C C . ASP A 1 871 ? 18.654 -22.014 -20.926 1.00 97.25 871 ASP A C 1
ATOM 6965 O O . ASP A 1 871 ? 19.582 -22.013 -21.741 1.00 97.25 871 ASP A O 1
ATOM 6969 N N . THR A 1 872 ? 18.732 -22.648 -19.754 1.00 95.75 872 THR A N 1
ATOM 6970 C CA . THR A 1 872 ? 19.889 -23.323 -19.145 1.00 95.75 872 THR A CA 1
ATOM 6971 C C . THR A 1 872 ? 20.888 -22.368 -18.501 1.00 95.75 872 THR A C 1
ATOM 6973 O O . THR A 1 872 ? 21.025 -21.201 -18.882 1.00 95.75 872 THR A O 1
ATOM 6976 N N . LYS A 1 873 ? 21.657 -22.898 -17.542 1.00 94.88 873 LYS A N 1
ATOM 6977 C CA . LYS A 1 873 ? 22.700 -22.156 -16.819 1.00 94.88 873 LYS A CA 1
ATOM 6978 C C . LYS A 1 873 ? 23.684 -21.443 -17.753 1.00 94.88 873 LYS A C 1
ATOM 6980 O O . LYS A 1 873 ? 24.119 -20.341 -17.457 1.00 94.88 873 LYS A O 1
ATOM 6985 N N . ARG A 1 874 ? 23.991 -22.046 -18.908 1.00 95.88 874 ARG A N 1
ATOM 6986 C CA . ARG A 1 874 ? 24.907 -21.493 -19.919 1.00 95.88 874 ARG A CA 1
ATOM 6987 C C . ARG A 1 874 ? 24.213 -20.819 -21.104 1.00 95.88 874 ARG A C 1
ATOM 6989 O O . ARG A 1 874 ? 24.911 -20.391 -22.011 1.00 95.88 874 ARG A O 1
ATOM 6996 N N . ALA A 1 875 ? 22.883 -20.709 -21.093 1.00 95.81 875 ALA A N 1
ATOM 6997 C CA . ALA A 1 875 ? 22.099 -20.118 -22.182 1.00 95.81 875 ALA A CA 1
ATOM 6998 C C . ALA A 1 875 ? 22.281 -20.839 -23.534 1.00 95.81 875 ALA A C 1
ATOM 7000 O O . ALA A 1 875 ? 22.363 -20.227 -24.597 1.00 95.81 875 ALA A O 1
ATOM 7001 N N . ARG A 1 876 ? 22.421 -22.170 -23.491 1.00 95.12 876 ARG A N 1
ATOM 7002 C CA . ARG A 1 876 ? 22.732 -22.984 -24.674 1.00 95.12 876 ARG A CA 1
ATOM 7003 C C . ARG A 1 876 ? 21.533 -23.269 -25.560 1.00 95.12 876 ARG A C 1
ATOM 7005 O O . ARG A 1 876 ? 21.729 -23.483 -26.756 1.00 95.12 876 ARG A O 1
ATOM 7012 N N . PHE A 1 877 ? 20.342 -23.314 -24.975 1.00 96.94 877 PHE A N 1
ATOM 7013 C CA . PHE A 1 877 ? 19.107 -23.630 -25.675 1.00 96.94 877 PHE A CA 1
ATOM 7014 C C . PHE A 1 877 ? 18.253 -22.381 -25.817 1.00 96.94 877 PHE A C 1
ATOM 7016 O O . PHE A 1 877 ? 18.197 -21.559 -24.903 1.00 96.94 877 PHE A O 1
ATOM 7023 N N . ILE A 1 878 ? 17.577 -22.269 -26.957 1.00 97.69 878 ILE A N 1
ATOM 7024 C CA . ILE A 1 878 ? 16.461 -21.340 -27.120 1.00 97.69 878 ILE A CA 1
ATOM 7025 C C . ILE A 1 878 ? 15.426 -21.666 -26.035 1.00 97.69 878 ILE A C 1
ATOM 7027 O O . ILE A 1 878 ? 15.249 -22.838 -25.682 1.00 97.69 878 ILE A O 1
ATOM 7031 N N . GLY A 1 879 ? 14.806 -20.639 -25.456 1.00 95.56 879 GLY A N 1
ATOM 7032 C CA . GLY A 1 879 ? 13.860 -20.809 -24.362 1.00 95.56 879 GLY A CA 1
ATOM 7033 C C . GLY A 1 879 ? 12.715 -21.750 -24.731 1.00 95.56 879 GLY A C 1
ATOM 7034 O O . GLY A 1 879 ? 12.211 -21.708 -25.853 1.00 95.56 879 GLY A O 1
ATOM 7035 N N . LYS A 1 880 ? 12.281 -22.590 -23.784 1.00 88.81 880 LYS A N 1
ATOM 7036 C CA . LYS A 1 880 ? 11.233 -23.611 -24.005 1.00 88.81 880 LYS A CA 1
ATOM 7037 C C . LYS A 1 880 ? 9.961 -23.070 -24.659 1.00 88.81 880 LYS A C 1
ATOM 7039 O O . LYS A 1 880 ? 9.309 -23.796 -25.401 1.00 88.81 880 LYS A O 1
ATOM 7044 N N . GLN A 1 881 ? 9.594 -21.834 -24.334 1.00 89.81 881 GLN A N 1
ATOM 7045 C CA . GLN A 1 881 ? 8.417 -21.140 -24.857 1.00 89.81 881 GLN A CA 1
ATOM 7046 C C . GLN A 1 881 ? 8.802 -19.791 -25.484 1.00 89.81 881 GLN A C 1
ATOM 7048 O O . GLN A 1 881 ? 7.967 -18.892 -25.561 1.00 89.81 881 GLN A O 1
ATOM 7053 N N . ALA A 1 882 ? 10.068 -19.621 -25.882 1.00 91.06 882 ALA A N 1
ATOM 7054 C CA . ALA A 1 882 ? 10.534 -18.379 -26.480 1.00 91.06 882 ALA A CA 1
ATOM 7055 C C . ALA A 1 882 ? 9.907 -18.184 -27.858 1.00 91.06 882 ALA A C 1
ATOM 7057 O O . ALA A 1 882 ? 9.961 -19.070 -28.715 1.00 91.06 882 ALA A O 1
ATOM 7058 N N . ARG A 1 883 ? 9.353 -16.994 -28.080 1.00 90.00 883 ARG A N 1
ATOM 7059 C CA . ARG A 1 883 ? 8.923 -16.563 -29.411 1.00 90.00 883 ARG A CA 1
ATOM 7060 C C . ARG A 1 883 ? 10.133 -16.211 -30.256 1.00 90.00 883 ARG A C 1
ATOM 7062 O O . ARG A 1 883 ? 11.117 -15.681 -29.743 1.00 90.00 883 ARG A O 1
ATOM 7069 N N . LEU A 1 884 ? 10.056 -16.525 -31.541 1.00 93.06 884 LEU A N 1
ATOM 7070 C CA . LEU A 1 884 ? 11.040 -16.100 -32.529 1.00 93.06 884 LEU A CA 1
ATOM 7071 C C . LEU A 1 884 ? 10.655 -14.719 -33.062 1.00 93.06 884 LEU A C 1
ATOM 7073 O O . LEU A 1 884 ? 9.491 -14.329 -32.983 1.00 93.06 884 LEU A O 1
ATOM 7077 N N . TYR A 1 885 ? 11.629 -13.989 -33.602 1.00 94.31 885 TYR A N 1
ATOM 7078 C CA . TYR A 1 885 ? 11.431 -12.639 -34.139 1.00 94.31 885 TYR A CA 1
ATOM 7079 C C . TYR A 1 885 ? 10.805 -11.670 -33.128 1.00 94.31 885 TYR A C 1
ATOM 7081 O O . TYR A 1 885 ? 9.916 -10.879 -33.449 1.00 94.31 885 TYR A O 1
ATOM 7089 N N . GLN A 1 886 ? 11.278 -11.741 -31.885 1.00 95.00 886 GLN A N 1
ATOM 7090 C CA . GLN A 1 886 ? 10.805 -10.874 -30.817 1.00 95.00 886 GLN A CA 1
ATOM 7091 C C . GLN A 1 886 ? 11.405 -9.465 -30.966 1.00 95.00 886 GLN A C 1
ATOM 7093 O O . GLN A 1 886 ? 12.628 -9.281 -30.939 1.00 95.00 886 GLN A O 1
ATOM 7098 N N . THR A 1 887 ? 10.544 -8.453 -31.060 1.00 95.81 887 THR A N 1
ATOM 7099 C CA . THR A 1 887 ? 10.904 -7.086 -31.461 1.00 95.81 887 THR A CA 1
ATOM 7100 C C . THR A 1 887 ? 11.916 -6.431 -30.526 1.00 95.81 887 THR A C 1
ATOM 7102 O O . THR A 1 887 ? 12.916 -5.888 -30.990 1.00 95.81 887 THR A O 1
ATOM 7105 N N . TRP A 1 888 ? 11.744 -6.529 -29.204 1.00 94.81 888 TRP A N 1
ATOM 7106 C CA . TRP A 1 888 ? 12.687 -5.924 -28.251 1.00 94.81 888 TRP A CA 1
ATOM 7107 C C . TRP A 1 888 ? 14.075 -6.589 -28.222 1.00 94.81 888 TRP A C 1
ATOM 7109 O O . TRP A 1 888 ? 15.056 -5.938 -27.872 1.00 94.81 888 TRP A O 1
ATOM 7119 N N . SER A 1 889 ? 14.198 -7.855 -28.640 1.00 96.56 889 SER A N 1
ATOM 7120 C CA . SER A 1 889 ? 15.474 -8.574 -28.715 1.00 96.56 889 SER A CA 1
ATOM 7121 C C . SER A 1 889 ? 16.265 -8.049 -29.906 1.00 96.56 889 SER A C 1
ATOM 7123 O O . SER A 1 889 ? 17.467 -7.808 -29.798 1.00 96.56 889 SER A O 1
ATOM 7125 N N . ILE A 1 890 ? 15.563 -7.814 -31.018 1.00 97.38 890 ILE A N 1
ATOM 7126 C CA . ILE A 1 890 ? 16.090 -7.189 -32.233 1.00 97.38 890 ILE A CA 1
ATOM 7127 C C . ILE A 1 890 ? 16.491 -5.738 -31.937 1.00 97.38 890 ILE A C 1
ATOM 7129 O O . ILE A 1 890 ? 17.643 -5.353 -32.144 1.00 97.38 890 ILE A O 1
ATOM 7133 N N . ALA A 1 891 ? 15.568 -4.944 -31.388 1.00 97.25 891 ALA A N 1
ATOM 7134 C CA . ALA A 1 891 ? 15.795 -3.539 -31.074 1.00 97.25 891 ALA A CA 1
ATOM 7135 C C . ALA A 1 891 ? 16.906 -3.352 -30.030 1.00 97.25 891 ALA A C 1
ATOM 7137 O O . ALA A 1 891 ? 17.777 -2.507 -30.204 1.00 97.25 891 ALA A O 1
ATOM 7138 N N . GLY A 1 892 ? 16.933 -4.166 -28.972 1.00 96.31 892 GLY A N 1
ATOM 7139 C CA . GLY A 1 892 ? 17.967 -4.098 -27.939 1.00 96.31 892 GLY A CA 1
ATOM 7140 C C . GLY A 1 892 ? 19.367 -4.404 -28.474 1.00 96.31 892 GLY A C 1
ATOM 7141 O O . GLY A 1 892 ? 20.326 -3.733 -28.097 1.00 96.31 892 GLY A O 1
ATOM 7142 N N . PHE A 1 893 ? 19.490 -5.360 -29.398 1.00 97.50 893 PHE A N 1
ATOM 7143 C CA . PHE A 1 893 ? 20.744 -5.617 -30.107 1.00 97.50 893 PHE A CA 1
ATOM 7144 C C . PHE A 1 893 ? 21.160 -4.422 -30.981 1.00 97.50 893 PHE A C 1
ATOM 7146 O O . PHE A 1 893 ? 22.296 -3.958 -30.877 1.00 97.50 893 PHE A O 1
ATOM 7153 N N . LEU A 1 894 ? 20.236 -3.882 -31.785 1.00 96.38 894 LEU A N 1
ATOM 7154 C CA . LEU A 1 894 ? 20.483 -2.715 -32.641 1.00 96.38 894 LEU A CA 1
ATOM 7155 C C . LEU A 1 894 ? 20.932 -1.491 -31.841 1.00 96.38 894 LEU A C 1
ATOM 7157 O O . LEU A 1 894 ? 21.948 -0.886 -32.171 1.00 96.38 894 LEU A O 1
ATOM 7161 N N . VAL A 1 895 ? 20.210 -1.142 -30.773 1.00 96.38 895 VAL A N 1
ATOM 7162 C CA . VAL A 1 895 ? 20.562 -0.012 -29.901 1.00 96.38 895 VAL A CA 1
ATOM 7163 C C . VAL A 1 895 ? 21.952 -0.216 -29.312 1.00 96.38 895 VAL A C 1
ATOM 7165 O O . VAL A 1 895 ? 22.764 0.702 -29.354 1.00 96.38 895 VAL A O 1
ATOM 7168 N N . ALA A 1 896 ? 22.268 -1.416 -28.815 1.00 96.56 896 ALA A N 1
ATOM 7169 C CA . ALA A 1 896 ? 23.589 -1.697 -28.264 1.00 96.56 896 ALA A CA 1
ATOM 7170 C C . ALA A 1 896 ? 24.709 -1.456 -29.295 1.00 96.56 896 ALA A C 1
ATOM 7172 O O . ALA A 1 896 ? 25.708 -0.820 -28.959 1.00 96.56 896 ALA A O 1
ATOM 7173 N N . LYS A 1 897 ? 24.534 -1.886 -30.555 1.00 95.31 897 LYS A N 1
ATOM 7174 C CA . LYS A 1 897 ? 25.507 -1.618 -31.630 1.00 95.31 897 LYS A CA 1
ATOM 7175 C C . LYS A 1 897 ? 25.603 -0.134 -31.970 1.00 95.31 897 LYS A C 1
ATOM 7177 O O . LYS A 1 897 ? 26.703 0.413 -31.960 1.00 95.31 897 LYS A O 1
ATOM 7182 N N . LEU A 1 898 ? 24.467 0.533 -32.176 1.00 93.56 898 LEU A N 1
ATOM 7183 C CA . LEU A 1 898 ? 24.418 1.961 -32.507 1.00 93.56 898 LEU A CA 1
ATOM 7184 C C . LEU A 1 898 ? 25.091 2.829 -31.436 1.00 93.56 898 LEU A C 1
ATOM 7186 O O . LEU A 1 898 ? 25.777 3.791 -31.772 1.00 93.56 898 LEU A O 1
ATOM 7190 N N . LEU A 1 899 ? 24.933 2.485 -30.156 1.00 94.12 899 LEU A N 1
ATOM 7191 C CA . LEU A 1 899 ? 25.572 3.205 -29.053 1.00 94.12 899 LEU A CA 1
ATOM 7192 C C . LEU A 1 899 ? 27.080 2.948 -28.969 1.00 94.12 899 LEU A C 1
ATOM 7194 O O . LEU A 1 899 ? 27.822 3.857 -28.614 1.00 94.12 899 LEU A O 1
ATOM 7198 N N . ILE A 1 900 ? 27.557 1.749 -29.313 1.00 94.06 900 ILE A N 1
ATOM 7199 C CA . ILE A 1 900 ? 29.002 1.481 -29.403 1.00 94.06 900 ILE A CA 1
ATOM 7200 C C . ILE A 1 900 ? 29.632 2.239 -30.576 1.00 94.06 900 ILE A C 1
ATOM 7202 O O . ILE A 1 900 ? 30.747 2.742 -30.449 1.00 94.06 900 ILE A O 1
ATOM 7206 N N . GLU A 1 901 ? 28.923 2.359 -31.698 1.00 91.06 901 GLU A N 1
ATOM 7207 C CA . GLU A 1 901 ? 29.376 3.148 -32.850 1.00 91.06 901 GLU A CA 1
ATOM 7208 C C . GLU A 1 901 ? 29.337 4.655 -32.592 1.00 91.06 901 GLU A C 1
ATOM 7210 O O . GLU A 1 901 ? 30.212 5.387 -33.058 1.00 91.06 901 GLU A O 1
ATOM 7215 N N . LYS A 1 902 ? 28.334 5.123 -31.841 1.00 89.44 902 LYS A N 1
ATOM 7216 C CA . LYS A 1 902 ? 28.139 6.532 -31.479 1.00 89.44 902 LYS A CA 1
ATOM 7217 C C . LYS A 1 902 ? 28.002 6.699 -29.957 1.00 89.44 902 LYS A C 1
ATOM 7219 O O . LYS A 1 902 ? 26.901 6.987 -29.480 1.00 89.44 902 LYS A O 1
ATOM 7224 N N . PRO A 1 903 ? 29.103 6.589 -29.187 1.00 90.19 903 PRO A N 1
ATOM 7225 C CA . PRO A 1 903 ? 29.059 6.680 -27.726 1.00 90.19 903 PRO A CA 1
ATOM 7226 C C . PRO A 1 903 ? 28.495 8.004 -27.206 1.00 90.19 903 PRO A C 1
ATOM 7228 O O . PRO A 1 903 ? 27.827 8.020 -26.177 1.00 90.19 903 PRO A O 1
ATOM 7231 N N . ASP A 1 904 ? 28.694 9.104 -27.939 1.00 86.56 904 ASP A N 1
ATOM 7232 C CA . ASP A 1 904 ? 28.173 10.423 -27.562 1.00 86.56 904 ASP A CA 1
ATOM 7233 C C . ASP A 1 904 ? 26.640 10.445 -27.484 1.00 86.56 904 ASP A C 1
ATOM 7235 O O . ASP A 1 904 ? 26.069 11.125 -26.632 1.00 86.56 904 ASP A O 1
ATOM 7239 N N . ALA A 1 905 ? 25.960 9.648 -28.317 1.00 84.44 905 ALA A N 1
ATOM 7240 C CA . ALA A 1 905 ? 24.503 9.553 -28.305 1.00 84.44 905 ALA A CA 1
ATOM 7241 C C . ALA A 1 905 ? 23.970 8.878 -27.030 1.00 84.44 905 ALA A C 1
ATOM 7243 O O . ALA A 1 905 ? 22.824 9.108 -26.644 1.00 84.44 905 ALA A O 1
ATOM 7244 N N . ALA A 1 906 ? 24.804 8.088 -26.342 1.00 85.00 906 ALA A N 1
ATOM 7245 C CA . ALA A 1 906 ? 24.432 7.443 -25.090 1.00 85.00 906 ALA A CA 1
ATOM 7246 C C . ALA A 1 906 ? 24.226 8.447 -23.944 1.00 85.00 906 ALA A C 1
ATOM 7248 O O . ALA A 1 906 ? 23.470 8.162 -23.015 1.00 85.00 906 ALA A O 1
ATOM 7249 N N . ARG A 1 907 ? 24.818 9.648 -24.045 1.00 83.75 907 ARG A N 1
ATOM 7250 C CA . ARG A 1 907 ? 24.679 10.721 -23.050 1.00 83.75 907 ARG A CA 1
ATOM 7251 C C . ARG A 1 907 ? 23.238 11.171 -22.842 1.00 83.75 907 ARG A C 1
ATOM 7253 O O . ARG A 1 907 ? 22.891 11.583 -21.745 1.00 83.75 907 ARG A O 1
ATOM 7260 N N . ASN A 1 908 ? 22.399 11.043 -23.865 1.00 78.62 908 ASN A N 1
ATOM 7261 C CA . ASN A 1 908 ? 20.989 11.409 -23.774 1.00 78.62 908 ASN A CA 1
ATOM 7262 C C . ASN A 1 908 ? 20.169 10.417 -22.930 1.00 78.62 908 ASN A C 1
ATOM 7264 O O . ASN A 1 908 ? 19.021 10.706 -22.627 1.00 78.62 908 ASN A O 1
ATOM 7268 N N . ILE A 1 909 ? 20.730 9.251 -22.580 1.00 81.81 909 ILE A N 1
ATOM 7269 C CA . ILE A 1 909 ? 20.012 8.133 -21.946 1.00 81.81 909 ILE A CA 1
ATOM 7270 C C . ILE A 1 909 ? 20.275 8.058 -20.435 1.00 81.81 909 ILE A C 1
ATOM 7272 O O . ILE A 1 909 ? 19.452 7.519 -19.698 1.00 81.81 909 ILE A O 1
ATOM 7276 N N . TRP A 1 910 ? 21.416 8.561 -19.955 1.00 86.62 910 TRP A N 1
ATOM 7277 C CA . TRP A 1 910 ? 21.784 8.485 -18.541 1.00 86.62 910 TRP A CA 1
ATOM 7278 C C . TRP A 1 910 ? 21.637 9.827 -17.825 1.00 86.62 910 TRP A C 1
ATOM 7280 O O . TRP A 1 910 ? 21.714 10.889 -18.432 1.00 86.62 910 TRP A O 1
ATOM 7290 N N . ASN A 1 911 ? 21.500 9.774 -16.500 1.00 85.88 911 ASN A N 1
ATOM 7291 C CA . ASN A 1 911 ? 21.568 10.958 -15.643 1.00 85.88 911 ASN A CA 1
ATOM 7292 C C . ASN A 1 911 ? 22.990 11.118 -15.091 1.00 85.88 911 ASN A C 1
ATOM 7294 O O . ASN A 1 911 ? 23.657 10.117 -14.828 1.00 85.88 911 ASN A O 1
ATOM 7298 N N . ASP A 1 912 ? 23.458 12.346 -14.881 1.00 85.38 912 ASP A N 1
ATOM 7299 C CA . ASP A 1 912 ? 24.717 12.611 -14.168 1.00 85.38 912 ASP A CA 1
ATOM 7300 C C . ASP A 1 912 ? 24.513 12.531 -12.638 1.00 85.38 912 ASP A C 1
ATOM 7302 O O . ASP A 1 912 ? 23.386 12.401 -12.157 1.00 85.38 912 ASP A O 1
ATOM 7306 N N . GLU A 1 913 ? 25.594 12.511 -11.849 1.00 82.06 913 GLU A N 1
ATOM 7307 C CA . GLU A 1 913 ? 25.483 12.538 -10.382 1.00 82.06 913 GLU A CA 1
ATOM 7308 C C . GLU A 1 913 ? 24.891 13.881 -9.913 1.00 82.06 913 GLU A C 1
ATOM 7310 O O . GLU A 1 913 ? 25.364 14.958 -10.279 1.00 82.06 913 GLU A O 1
ATOM 7315 N N . ASP A 1 914 ? 23.866 13.817 -9.065 1.00 81.88 914 ASP A N 1
ATOM 7316 C CA . ASP A 1 914 ? 23.215 15.001 -8.512 1.00 81.88 914 ASP A CA 1
ATOM 7317 C C . ASP A 1 914 ? 24.013 15.558 -7.324 1.00 81.88 914 ASP A C 1
ATOM 7319 O O . ASP A 1 914 ? 24.065 14.961 -6.244 1.00 81.88 914 ASP A O 1
ATOM 7323 N N . ALA A 1 915 ? 24.610 16.737 -7.512 1.00 78.62 915 ALA A N 1
ATOM 7324 C CA . ALA A 1 915 ? 25.427 17.395 -6.499 1.00 78.62 915 ALA A CA 1
ATOM 7325 C C . ALA A 1 915 ? 24.659 17.737 -5.208 1.00 78.62 915 ALA A C 1
ATOM 7327 O O . ALA A 1 915 ? 25.254 17.715 -4.129 1.00 78.62 915 ALA A O 1
ATOM 7328 N N . GLU A 1 916 ? 23.360 18.044 -5.277 1.00 78.44 916 GLU A N 1
ATOM 7329 C CA . GLU A 1 916 ? 22.543 18.338 -4.094 1.00 78.44 916 GLU A CA 1
ATOM 7330 C C . GLU A 1 916 ? 22.299 17.072 -3.275 1.00 78.44 916 GLU A C 1
ATOM 7332 O O . GLU A 1 916 ? 22.470 17.084 -2.053 1.00 78.44 916 GLU A O 1
ATOM 7337 N N . ILE A 1 917 ? 21.975 15.964 -3.947 1.00 82.31 917 ILE A N 1
ATOM 7338 C CA . ILE A 1 917 ? 21.799 14.659 -3.298 1.00 82.31 917 ILE A CA 1
ATOM 7339 C C . ILE A 1 917 ? 23.126 14.197 -2.696 1.00 82.31 917 ILE A C 1
ATOM 7341 O O . ILE A 1 917 ? 23.170 13.841 -1.519 1.00 82.31 917 ILE A O 1
ATOM 7345 N N . VAL A 1 918 ? 24.226 14.261 -3.451 1.00 81.75 918 VAL A N 1
ATOM 7346 C CA . VAL A 1 918 ? 25.562 13.876 -2.968 1.00 81.75 918 VAL A CA 1
ATOM 7347 C C . VAL A 1 918 ? 25.968 14.710 -1.750 1.00 81.75 918 VAL A C 1
ATOM 7349 O O . VAL A 1 918 ? 26.430 14.158 -0.750 1.00 81.75 918 VAL A O 1
ATOM 7352 N N . ASN A 1 919 ? 25.749 16.026 -1.778 1.00 77.69 919 ASN A N 1
ATOM 7353 C CA . ASN A 1 919 ? 26.035 16.891 -0.632 1.00 77.69 919 ASN A CA 1
ATOM 7354 C C . ASN A 1 919 ? 25.163 16.550 0.582 1.00 77.69 919 ASN A C 1
ATOM 7356 O O . ASN A 1 919 ? 25.684 16.469 1.696 1.00 77.69 919 ASN A O 1
ATOM 7360 N N . ALA A 1 920 ? 23.865 16.302 0.388 1.00 77.44 920 ALA A N 1
ATOM 7361 C CA . ALA A 1 920 ? 22.968 15.892 1.466 1.00 77.44 920 ALA A CA 1
ATOM 7362 C C . ALA A 1 920 ? 23.411 14.563 2.101 1.00 77.44 920 ALA A C 1
ATOM 7364 O O . ALA A 1 920 ? 23.466 14.453 3.327 1.00 77.44 920 ALA A O 1
ATOM 7365 N N . LEU A 1 921 ? 23.797 13.579 1.285 1.00 77.25 921 LEU A N 1
ATOM 7366 C CA . LEU A 1 921 ? 24.301 12.285 1.750 1.00 77.25 921 LEU A CA 1
ATOM 7367 C C . LEU A 1 921 ? 25.629 12.418 2.503 1.00 77.25 921 LEU A C 1
ATOM 7369 O O . LEU A 1 921 ? 25.804 11.782 3.542 1.00 77.25 921 LEU A O 1
ATOM 7373 N N . ASN A 1 922 ? 26.538 13.281 2.043 1.00 75.75 922 ASN A N 1
ATOM 7374 C CA . ASN A 1 922 ? 27.794 13.564 2.744 1.00 75.75 922 ASN A CA 1
ATOM 7375 C C . ASN A 1 922 ? 27.544 14.199 4.123 1.00 75.75 922 ASN A C 1
ATOM 7377 O O . ASN A 1 922 ? 28.137 13.773 5.113 1.00 75.75 922 ASN A O 1
ATOM 7381 N N . ILE A 1 923 ? 26.605 15.148 4.222 1.00 69.69 923 ILE A N 1
ATOM 7382 C CA . ILE A 1 923 ? 26.208 15.761 5.502 1.00 69.69 923 ILE A CA 1
ATOM 7383 C C . ILE A 1 923 ? 25.606 14.712 6.451 1.00 69.69 923 ILE A C 1
ATOM 7385 O O . ILE A 1 923 ? 25.926 14.704 7.644 1.00 69.69 923 ILE A O 1
ATOM 7389 N N . MET A 1 924 ? 24.769 13.801 5.941 1.00 63.19 924 MET A N 1
ATOM 7390 C CA . MET A 1 924 ? 24.208 12.689 6.725 1.00 63.19 924 MET A CA 1
ATOM 7391 C C . MET A 1 924 ? 25.288 11.695 7.179 1.00 63.19 924 MET A C 1
ATOM 7393 O O . MET A 1 924 ? 25.253 11.208 8.309 1.00 63.19 924 MET A O 1
ATOM 7397 N N . ALA A 1 925 ? 26.282 11.419 6.334 1.00 58.50 925 ALA A N 1
ATOM 7398 C CA . ALA A 1 925 ? 27.406 10.554 6.678 1.00 58.50 925 ALA A CA 1
ATOM 7399 C C . ALA A 1 925 ? 28.306 11.167 7.769 1.00 58.50 925 ALA A C 1
ATOM 7401 O O . ALA A 1 925 ? 28.781 10.437 8.644 1.00 58.50 925 ALA A O 1
ATOM 7402 N N . ASP A 1 926 ? 28.495 12.490 7.759 1.00 49.06 926 ASP A N 1
ATOM 7403 C CA . ASP A 1 926 ? 29.315 13.227 8.733 1.00 49.06 926 ASP A CA 1
ATOM 7404 C C . ASP A 1 926 ? 28.630 13.434 10.096 1.00 49.06 926 ASP A C 1
ATOM 7406 O O . ASP A 1 926 ? 29.303 13.581 11.124 1.00 49.06 926 ASP A O 1
ATOM 7410 N N . SER A 1 927 ? 27.296 13.417 10.130 1.00 45.75 927 SER A N 1
ATOM 7411 C CA . SER A 1 927 ? 26.491 13.561 11.353 1.00 45.75 927 SER A CA 1
ATOM 7412 C C . SER A 1 927 ? 26.279 12.243 12.114 1.00 45.75 927 SER A C 1
ATOM 7414 O O . SER A 1 927 ? 25.772 12.259 13.236 1.00 45.75 927 SER A O 1
ATOM 7416 N N . ASN A 1 928 ? 26.749 11.114 11.574 1.00 40.31 928 ASN A N 1
ATOM 7417 C CA . ASN A 1 928 ? 26.618 9.794 12.187 1.00 40.31 928 ASN A CA 1
ATOM 7418 C C . ASN A 1 928 ? 27.764 9.518 13.207 1.00 40.31 928 ASN A C 1
ATOM 7420 O O . ASN A 1 928 ? 28.935 9.442 12.810 1.00 40.31 928 ASN A O 1
ATOM 7424 N N . PRO A 1 929 ? 27.499 9.339 14.523 1.00 37.28 929 PRO A N 1
ATOM 7425 C CA . PRO A 1 929 ? 28.546 9.240 15.556 1.00 37.28 929 PRO A CA 1
ATOM 7426 C C . PRO A 1 929 ? 29.482 8.023 15.420 1.00 37.28 929 PRO A C 1
ATOM 7428 O O . PRO A 1 929 ? 30.582 8.023 15.979 1.00 37.28 929 PRO A O 1
ATOM 7431 N N . GLY A 1 930 ? 29.083 6.997 14.659 1.00 43.84 930 GLY A N 1
ATOM 7432 C CA . GLY A 1 930 ? 29.794 5.719 14.537 1.00 43.84 930 GLY A CA 1
ATOM 7433 C C . GLY A 1 930 ? 31.009 5.692 13.598 1.00 43.84 930 GLY A C 1
ATOM 7434 O O . GLY A 1 930 ? 31.834 4.785 13.709 1.00 43.84 930 GLY A O 1
ATOM 7435 N N . ARG A 1 931 ? 31.190 6.674 12.698 1.00 40.56 931 ARG A N 1
ATOM 7436 C CA . ARG A 1 931 ? 32.327 6.688 11.741 1.00 40.56 931 ARG A CA 1
ATOM 7437 C C . ARG A 1 931 ? 33.573 7.440 12.228 1.00 40.56 931 ARG A C 1
ATOM 7439 O O . ARG A 1 931 ? 34.616 7.386 11.574 1.00 40.56 931 ARG A O 1
ATOM 7446 N N . LYS A 1 932 ? 33.551 8.063 13.415 1.00 34.91 932 LYS A N 1
ATOM 7447 C CA . LYS A 1 932 ? 34.724 8.743 14.011 1.00 34.91 932 LYS A CA 1
ATOM 7448 C C . LYS A 1 932 ? 35.722 7.767 14.656 1.00 34.91 932 LYS A C 1
ATOM 7450 O O . LYS A 1 932 ? 36.029 7.854 15.842 1.00 34.91 932 LYS A O 1
ATOM 7455 N N . ARG A 1 933 ? 36.315 6.877 13.857 1.00 37.69 933 ARG A N 1
ATOM 7456 C CA . ARG A 1 933 ? 37.609 6.232 14.160 1.00 37.69 933 ARG A CA 1
ATOM 7457 C C . ARG A 1 933 ? 38.510 6.244 12.922 1.00 37.69 933 ARG A C 1
ATOM 7459 O O . ARG A 1 933 ? 38.888 5.212 12.389 1.00 37.69 933 ARG A O 1
ATOM 7466 N N . GLY A 1 934 ? 38.881 7.446 12.488 1.00 31.67 934 GLY A N 1
ATOM 7467 C CA . GLY A 1 934 ? 39.930 7.698 11.498 1.00 31.67 934 GLY A CA 1
ATOM 7468 C C . GLY A 1 934 ? 40.658 8.997 11.848 1.00 31.67 934 GLY A C 1
ATOM 7469 O O . GLY A 1 934 ? 40.018 9.972 12.220 1.00 31.67 934 GLY A O 1
ATOM 7470 N N . ARG A 1 935 ? 41.995 8.967 11.841 1.00 31.02 935 ARG A N 1
ATOM 7471 C CA . ARG A 1 935 ? 42.942 9.965 12.385 1.00 31.02 935 ARG A CA 1
ATOM 7472 C C . ARG A 1 935 ? 42.518 11.443 12.266 1.00 31.02 935 ARG A C 1
ATOM 7474 O O . ARG A 1 935 ? 42.348 11.970 11.175 1.00 31.02 935 ARG A O 1
ATOM 7481 N N . LYS A 1 936 ? 42.518 12.133 13.418 1.00 31.58 936 LYS A N 1
ATOM 7482 C CA . LYS A 1 936 ? 42.505 13.600 13.545 1.00 31.58 936 LYS A CA 1
ATOM 7483 C C . LYS A 1 936 ? 43.596 14.246 12.682 1.00 31.58 936 LYS A C 1
ATOM 7485 O O . LYS A 1 936 ? 44.776 13.973 12.895 1.00 31.58 936 LYS A O 1
ATOM 7490 N N . VAL A 1 937 ? 43.212 15.230 11.873 1.00 27.92 937 VAL A N 1
ATOM 7491 C CA . VAL A 1 937 ? 44.045 16.409 11.607 1.00 27.92 937 VAL A CA 1
ATOM 7492 C C . VAL A 1 937 ? 43.231 17.629 12.023 1.00 27.92 937 VAL A C 1
ATOM 7494 O O . VAL A 1 937 ? 42.194 17.938 11.450 1.00 27.92 937 VAL A O 1
ATOM 7497 N N . LEU A 1 938 ? 43.682 18.277 13.096 1.00 37.31 938 LEU A N 1
ATOM 7498 C CA . LEU A 1 938 ? 43.153 19.550 13.574 1.00 37.31 938 LEU A CA 1
ATOM 7499 C C . LEU A 1 938 ? 43.365 20.628 12.509 1.00 37.31 938 LEU A C 1
ATOM 7501 O O . LEU A 1 938 ? 44.516 20.907 12.179 1.00 37.31 938 LEU A O 1
ATOM 7505 N N . LYS A 1 939 ? 42.306 21.329 12.094 1.00 26.52 939 LYS A N 1
ATOM 7506 C CA . LYS A 1 939 ? 42.406 22.749 11.737 1.00 26.52 939 LYS A CA 1
ATOM 7507 C C . LYS A 1 939 ? 41.163 23.513 12.190 1.00 26.52 939 LYS A C 1
ATOM 7509 O O . LYS A 1 939 ? 40.046 23.018 12.171 1.00 26.52 939 LYS A O 1
ATOM 7514 N N . LYS A 1 940 ? 41.466 24.686 12.731 1.00 25.80 940 LYS A N 1
ATOM 7515 C CA . LYS A 1 940 ? 40.661 25.582 13.553 1.00 25.80 940 LYS A CA 1
ATOM 7516 C C . LYS A 1 940 ? 39.714 26.457 12.706 1.00 25.80 940 LYS A C 1
ATOM 7518 O O . LYS A 1 940 ? 40.157 26.941 11.672 1.00 25.80 940 LYS A O 1
ATOM 7523 N N . THR A 1 941 ? 38.545 26.771 13.296 1.00 25.17 941 THR A N 1
ATOM 7524 C CA . THR A 1 941 ? 37.905 28.117 13.419 1.00 25.17 941 THR A CA 1
ATOM 7525 C C . THR A 1 941 ? 37.299 28.798 12.168 1.00 25.17 941 THR A C 1
ATOM 7527 O O . THR A 1 941 ? 37.831 28.602 11.089 1.00 25.17 941 THR A O 1
ATOM 7530 N N . TYR A 1 942 ? 36.242 29.637 12.181 1.00 23.47 942 TYR A N 1
ATOM 7531 C CA . TYR A 1 942 ? 35.426 30.368 13.186 1.00 23.47 942 TYR A CA 1
ATOM 7532 C C . TYR A 1 942 ? 33.954 30.503 12.698 1.00 23.47 942 TYR A C 1
ATOM 7534 O O . TYR A 1 942 ? 33.651 30.178 11.555 1.00 23.47 942 TYR A O 1
ATOM 7542 N N . ILE A 1 943 ? 33.092 31.028 13.580 1.00 22.42 943 ILE A N 1
ATOM 7543 C CA . ILE A 1 943 ? 31.680 31.434 13.411 1.00 22.42 943 ILE A CA 1
ATOM 7544 C C . ILE A 1 943 ? 31.564 32.842 12.785 1.00 22.42 943 ILE A C 1
ATOM 7546 O O . ILE A 1 943 ? 32.336 33.726 13.166 1.00 22.42 943 ILE A O 1
ATOM 7550 N N . VAL A 1 944 ? 30.550 33.053 11.934 1.00 27.11 944 VAL A N 1
ATOM 7551 C CA . VAL A 1 944 ? 29.493 34.075 12.129 1.00 27.11 944 VAL A CA 1
ATOM 7552 C C . VAL A 1 944 ? 28.157 33.357 12.030 1.00 27.11 944 VAL A C 1
ATOM 7554 O O . VAL A 1 944 ? 28.019 32.567 11.070 1.00 27.11 944 VAL A O 1
#

Secondary structure (DSSP, 8-state):
-PPPP-EEEE--GGGGG----TT-S--THHHHHHHHHHHHTTGGGGSEEEPPP---HHHHTTTS-HHHHHHHHH--TTTGGG-HHHHHHHT-SSSS---TTHHHHHHHHHHHHHHHHHHHHTTS-SEEEETT---TT-BTTB-BTTBSS-HHHHHHHHH-S--EEEEEE-STT-TT----TT---SGGGTTSEEEEEE-TT--HHHHHHHHHHHHHHHHHHH--SSEEEE--GGGBTT-SS----B-HHHHHHHHHHHHTT---EEEE----SSHHHHHHHHHHHHHHHTT-PPPSBPPP-TTGGGGTTT-BS--PPP-------HHHHHHHHHHHHHHHHT-------------S--------TT---TT----------S---SHHHHHHHHHHHHHHHHHHTTSS--SS------------PPP----------------------------------------------------------------------------------------HHHHHHHHHHHHHHHHHHHHHTEEEETTEEEEE-SB--TT-----S-S-SSEEHHHHHHHHHHHHHHT--HHHHHHHHHHHHHHTS---BTTB---TTPPPSEEEEEEEEETTEEEEEEEEEEEESSSSSTT-------HHHHHHHHHHHHHHS---TTTHHHHHHHHHHHHHHHHHIIIIIEEEHHHHHHHTTPPS---STT-S-TT---GGGS-HHHHHHS-SS-EEEEEEEETTEEEEEEEHHHHHHHHHTT-S-HHHHHHHHHHHHHTHHHHTTTSS-BSEES---HHHHHHHHTS-TTS-TTBTTBT-B-GGGHHHHHHHHHHTT-HHHHHHHHHHHHTTTTTTT--S-EESTT--EE-TTPPSSBHHHHHHHHHHHHHHH-GGGGGGTSPPP-HHHHHHHHHHHHT-GGG--S----------

Sequence (944 aa):
MPPKERIAYFYDGDVGNVYFGPNHPMKPHRLCMTHHLVLSYGLYKKMEIYRPHKAYPVELAQFHSADYVEFLHRISPNTQHLFADELARYNLGEDCPVFENLFEFCQIYAGGTIDAARRLNHQLCDIAINWAGGLHHAKKSAASGFCYINDLVLGILELLKVMTVSFHKYGDMFFPGTGDVKDIGEREGKYYAINVPLKDGIDDASFTRLFKTIIAKVVETYLPGVIVLQCGADSLAGDRLGCFNLSIEGHSECVKFVKKFNLPLLVTGGGGYTKENVARCWTVETGVLLDADLPNEIPENEYIKYFAPDYTLKIPNGNMENLNSKSYLSTIKVQVLESLRCIQHAPGVQMQEVPPDFYIPEFNEDEQNPDERVDRLWIVCTDNYCLAFVVTLNQIYWSCLDFYDDGDYRNNVHSKAHGKYRRRSSLFLSPCSVSRTWNNCFRDYTVRNINDRSQSLKCQCQRVDDTGGMTSADANRTWFTESVSQANQILGDLNGQKVTSFENGSVMPSNVASDHSSYKTRGNYIEDEAWRLLQDSVAYYCGSPVGTIAAKDPSDSSSNVLNYDQVFIRDFIPSGMAFLLKGEYDIVRNFILHTLQLQSWEKTMDCHSPGQGLMPASFKVRTVPLDGDDSATEEVLDPDFGEAAIGRVAPVDSGALFYSALLSAREMLAPEDGSADLIRALNNRLIALSFHTQEYYWVDKRKLNEIYRYKQEEYSYDAVNKFNIYPDQISPWLVEWMPDKGGYFIGNLQPAHMDFRFFSLGNLWSIVSSLATTHQSHAILDLIEAKWSDLVADMPFKICYPALEGQEWRIITGSDPKNTPWSYHNGGSWPTLLWQLAVACIKMNRPEIAAKAIDIAERRLAADKWPEYYDTKRARFIGKQARLYQTWSIAGFLVAKLLIEKPDAARNIWNDEDAEIVNALNIMADSNPGRKRGRKVLKKTYIV